Protein 4H6Y (pdb70)

GO terms:
  GO:0005085 guanyl-nucleotide exchange factor activity (F, TAS)
  GO:0005856 cytoskeleton (C, TAS)
  GO:0005829 cytosol (C, TAS)
  GO:0005515 protein binding (F, IPI)

Radius of gyration: 30.15 Å; Cα contacts (8 Å, |Δi|>4): 1256; chains: 2; bounding box: 88×66×72 Å

Organism: Homo sapiens (NCBI:txid9606)

B-factor: mean 176.07, std 29.92, range [47.52, 290.32]

Secondary structure (DSSP, 8-state):
--SHHHHHHHHHHHHHHHHHHHHIIIIIHHHHHHHTTT-S-HHHHHHHSTTTHHHHHHHHHHHHHHHHHHHHH--HHHHHHHHHGGGSHHHHTTHHHHHHHHHHTTTT-HHHHHHHHHHHTSSS--S-GGGGGTHHHHHHHHHHHHHHHHHHH----HHHHHHHHHHHHHHTTTHHHHHHHHHHHHTGGGTEES-----TT--EEEEEEEEEE-SSSEEEEEEEEESSEEEEE----SEEEEEEEE-SS-EEEEE----EEEEE-SS-EEEEE-SSSTTHHHHHHHHHHHHHS---HHHHHHHHT-EEEHHHHHHHHHT---EEEEEE---EEEEEEE-SSEEEEESSTT--S-SEEEE-SS-EEE--EEEEEETTEEEEEEESSSHHHHHHHHHHTTTTT-/--SHHHHHHHHHHHHHHHHHHHIIIIIIIHHHHHTT--S-TTTTTTSSTTTHHHHHHHHHHHHHHHHHHHTT--HHHHHHHHGGGGGGHHHHHSHHHHHHHHHHHHTT-HHHHHHHHHHHTSTT-SS-TTHHHHHHHHHHHHHHHHHHHHTTS-----HHHHHHHHHHHHHHHHHTHHHHHHHHHHHHHHHHHHSB-S-----TT--EEE--EEEEEETTEEEEEEEEEESSEEEEE---SB-EEEEEE-SS---EEE----EEEEE-SS-EEEEE-SSHHHHHHHHHHHHHHHTT-----HHHHHHTTT---BHHHHHHTTTT-EEEEEEEE-----EEEEETTEEEEESSTT-SSEEEEEE-TT---B----SEEEEEETTEEEEEEESSSSHHHHHHHHHHHH--

Nearest PDB structures (foldseek):
  4h6y-assembly1_A  TM=1.002E+00  e=1.682E-68  Homo sapiens
  4h6y-assembly2_B  TM=9.932E-01  e=5.882E-60  Homo sapiens
  4gzu-assembly1_A  TM=9.747E-01  e=4.153E-42  Mus musculus
  4gzu-assembly2_B  TM=9.518E-01  e=1.853E-40  Mus musculus
  4gyv-assembly1_A  TM=9.606E-01  e=1.138E-12  Mus musculus

InterPro domains:
  IPR000219 Dbl homology domain [PF00621] (544-727)
  IPR000219 Dbl homology domain [PS50010] (540-730)
  IPR000219 Dbl homology domain [SM00325] (544-729)
  IPR000219 Dbl homology domain [cd00160] (542-728)
  IPR000299 FERM domain [PS50057] (40-320)
  IPR000798 Ezrin/radixin/moesin-like [PR00661] (53-72)
  IPR000798 Ezrin/radixin/moesin-like [PR00661] (104-123)
  IPR000798 Ezrin/radixin/moesin-like [PR00661] (147-168)
  IPR000798 Ezrin/radixin/moesin-like [PR00661] (233-253)
  IPR001849 Pleckstrin homology domain [PF00169] (762-855)
  IPR001849 Pleckstrin homology domain [PF00169] (935-1028)
  IPR001849 Pleckstrin homology domain [PS50003] (759-856)
  IPR001849 Pleckstrin homology domain [PS50003] (932-1029)
  IPR001849 Pleckstrin homology domain [SM00233] (760-858)
  IPR001849 Pleckstrin homology domain [SM00233] (933-1031)
  IPR011993 PH-like domain superfamily [G3DSA:2.30.29.30] (225-320)
  IPR011993 PH-like domain superfamily [G3DSA:2.30.29.30] (741-930)
  IPR011993 PH-like domain superfamily [G3DSA:2.30.29.30] (931-1034)
  IPR014352 FERM/acyl-CoA-binding protein superfamily [G3DSA:1.20.80.10] (119-222)
  IPR014847 FERM adjacent [PF08736] (330-369)

Solvent-accessible surface area: 36643 Å² total; per-residue (Å²): 65,97,68,60,54,31,55,10,28,39,9,2,20,34,8,0,17,12,9,9,17,1,0,53,0,0,21,50,111,0,54,66,42,13,82,90,82,122,18,14,72,142,87,19,17,68,33,0,20,65,20,1,79,46,3,37,61,46,6,56,84,4,31,66,59,13,46,109,101,24,75,138,147,130,65,72,15,14,58,61,10,0,52,30,11,124,90,15,27,68,49,9,70,16,0,16,105,1,0,32,30,1,28,109,15,38,90,85,42,73,144,3,91,82,2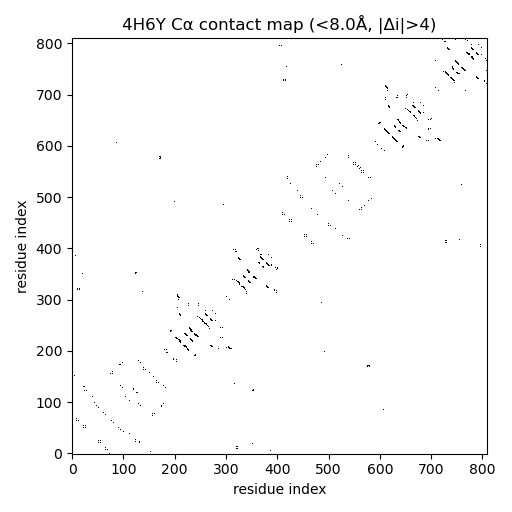5,6,141,77,6,48,138,94,52,12,9,33,16,46,4,11,39,0,0,12,28,1,2,22,15,9,62,8,3,28,31,1,1,105,45,27,60,83,67,72,153,133,51,21,59,39,0,23,63,43,0,82,86,19,17,42,41,5,44,0,7,24,44,65,1,34,36,40,8,20,14,44,45,16,57,69,23,20,94,65,53,132,33,66,81,130,69,33,109,7,44,15,4,0,0,6,27,22,60,29,89,98,36,100,64,39,28,0,2,0,0,7,29,50,22,3,19,12,0,48,92,155,105,31,17,47,29,108,22,52,9,77,1,63,53,14,96,19,61,74,21,159,138,85,68,9,3,36,3,45,21,97,92,115,75,24,45,1,4,16,57,56,63,75,24,42,107,31,2,32,122,26,3,84,135,7,25,80,73,36,111,72,32,8,83,30,0,72,79,64,47,34,12,10,1,30,104,62,60,56,77,8,34,44,21,24,4,10,5,79,2,61,56,26,122,145,165,42,75,27,8,1,5,2,2,44,14,20,2,13,7,4,72,55,102,88,39,60,100,26,72,53,59,12,46,0,16,43,4,39,34,73,145,150,59,1,61,0,74,46,85,83,94,40,38,68,2,20,10,84,13,53,25,35,27,95,2,2,41,66,0,1,40,39,18,15,77,116,165,67,54,57,70,25,8,21,55,10,7,30,32,14,0,39,11,14,12,15,23,1,55,0,10,27,52,92,39,30,64,41,39,89,85,97,121,43,28,83,159,78,34,31,60,32,28,32,68,31,5,51,50,3,46,73,44,10,56,69,8,24,59,63,16,106,110,95,38,75,86,71,129,53,6,48,13,23,65,55,24,9,38,28,19,76,89,17,43,73,43,17,65,27,3,43,128,7,3,35,37,21,19,112,24,37,90,79,46,85,73,11,33,94,28,9,148,55,8,54,144,72,46,6,15,34,16,45,3,17,37,8,4,9,18,4,1,50,22,13,44,14,20,67,43,8,2,88,56,22,35,86,101,23,89,136,119,59,70,77,54,4,41,44,0,28,68,86,1,58,80,40,10,30,50,8,48,0,7,14,60,54,2,22,40,51,5,18,8,39,36,18,34,79,27,14,56,57,46,134,34,65,74,134,62,34,37,9,45,14,6,0,1,6,25,9,82,30,93,102,27,108,62,67,32,0,1,1,6,2,29,49,11,2,4,31,2,73,149,115,42,23,58,26,115,24,88,7,79,7,43,51,11,94,21,64,79,32,120,139,112,87,13,2,35,1,43,17,89,96,118,79,33,64,0,6,16,65,46,42,94,22,31,109,28,2,51,103,28,2,77,126,9,20,92,85,29,86,94,158,54,24,8,98,25,0,75,76,68,53,34,8,15,7,46,75,60,64,65,50,13,39,48,24,32,5,6,7,81,3,67,50,36,171,134,47,85,25,10,0,4,1,37,60,13,14,3,19,6,0,66,60,62,100,43,68,104,24,73,54,54,10,39,0,14,41,6,46,40,66,103,125,126,80,85,35,2,54,0,25,50,100,87,99,50,43,71,2,9,13,82,33,65,57,28,28,107,8,3,31,102,0,1,48,50,11,14,124

Foldseek 3Di:
DDDDLLVLLQQLLQVLLVLLLLLCVPLPVVVVLCVVVVLDDPVLVVQQNVLRVVLNVLSVVLSVVSVVVSVVVCQPSLLVVLVVCVVNVVSVVSLLVNLVVLVVCLVPVVVSVVSLVVSCPDQLNPDRPSVSSLSVLLSLLLQLVSLVVVVVPDPPSSVVNNVSSCVSNVVVVVSNVVVLQVVVQVVVVVQEADDPGDDVPKGFWKKFWWQWQDPVGTRIWIWTDILFKIWIFDPPRHTYTDDIAGPVDWDKDCDDCALWIKIGGPPDITTIHAPDNVSRVVVVCSRVVSNVVVCVVRVVRSVVGHMATPVLQVLLSSLWTWAWKAKDDCGDTFTWGRHRQKIFTDRYSPDSGTPDIGRQEQWDWAPCKIWTDDDPDIMIINDDDDVRSVSVCVSNVSSHVD/DDPVLVLLQQVLQVLLVLLLLLCVPQPVVVVVCVVPVQDDVVLVVQQNVLRVVVNVLSVVLSVVSVVVSVVVCPLVSLLVCLVVCPVSLVSLQSLLVNLVVLVVVCVPRVVVVVVQVVSCPDQLNVDRPLVSSLSVLLVLVLSLVSLVVVCVVDDVVSNVSSVVSNVSSVVSNVVCVVVNVSSLQSSCVVVVVVQEDADPDDDPPKGFWKKFWWFWADPVGTHIWIWTDMLFKIWIFRPPHTYTDDIAGPVDWDKDADPVQQKIKIGGPVDITIIHAPDPVQSVVVCVSRVVSNVVDHPPLVNVVRSVPGHMATSVLQVLLSNLWGWAWKAKDCGHTWTWGAHPQKIWTDPDSPGSGTPDMGRQAQWDWADDVPQKIWTDDDPDIMIIGDDDPPVSVSVCVSNVSSRD

Sequence (810 aa):
HMDKAYFIAKEVSTTERTYLKDLEVITSWFQSTVSKEDAMPEALKSLIFPNFEPLHKFHTNFLKEIEQRLALWEGDVMLKNIQGMKHLAAHLWKHSEALEALENGIKSSRRLENFCRDFELQKVCYLPLNTFLLRPLHRLMHYKQVLERLCKHHPRDCRAALAEITEMVAQLHGTMIKMENFQKLHELKKDLIGIDLVVPGREFIRLGSLSKLSGKGLQQRMFFLFNDVLLYTSRSNQFKVHGQLPLYGMTIEESEDPHCLTLRGQRQSIIVAASSRSEMEKWVEDIQMAIDLAETMVHVCWHRNTSVSMVDFSIAVENQLSGNLLRKFKWQKLWVVFTNFCLFFYKSHQDNHPLASLPLLGYSLTIYVFKLHFKSHVYYFRAESEYTFERWMEVIRSATSSMDKAYFIAKEVSTTERTYLKDLEVITSWFQSTVSKEDAMPEALKSLIFPNFEPLHKFHTNFLKEIEQRLALWEIGDVMLKNIQGMKHLAAHLWKHSEALEALENGIKSSRRLENFCRDFELQKVCYLPLNTFLLRPLHRLMHYKQVLERLCKHHPPADFRDCRAALAEITEMVAQLHGTMIKMENFQKLHELKKDLIGIDLVVPGREFIRLGSLSKLSGKGLQQRMFFLFNDVLLYTSSNQFKVHGQLPLYGMTIEESEDPHCLTLRGQRQSIIVAASSRSEMEKWVEDIQMAIDLAEKSTMVHVCWHRNTSVSMVDFSIAVENQLSGNLLRKFWQKLWVVFTNFCLFFYKSHQDNHPLASLPLLGYSLTIPKDYVFKLHFKSHVYYFRAESEYTFERWMEVIRSATS

Structure (mmCIF, N/CA/C/O backbone):
data_4H6Y
#
_entry.id   4H6Y
#
_cell.length_a   142.237
_cell.length_b   142.237
_cell.length_c   105.180
_cell.angle_alpha   90.00
_cell.angle_beta   90.00
_cell.angle_gamma   120.00
#
_symmetry.space_group_name_H-M   'P 32'
#
loop_
_atom_site.group_PDB
_atom_site.id
_atom_site.type_symbol
_atom_site.label_atom_id
_atom_site.label_alt_id
_atom_site.label_comp_id
_atom_site.label_asym_id
_atom_site.label_entity_id
_atom_site.label_seq_id
_atom_site.pdbx_PDB_ins_code
_atom_site.Cartn_x
_atom_site.Cartn_y
_atom_site.Cartn_z
_atom_site.occupancy
_atom_site.B_iso_or_equiv
_atom_site.auth_seq_id
_atom_site.auth_comp_id
_atom_site.auth_asym_id
_atom_site.auth_atom_id
_atom_site.pdbx_PDB_model_num
ATOM 1 N N . HIS A 1 3 ? -31.190 37.695 65.078 1.00 158.54 537 HIS A N 1
ATOM 2 C CA . HIS A 1 3 ? -30.371 38.371 64.079 1.00 166.02 537 HIS A CA 1
ATOM 3 C C . HIS A 1 3 ? -31.010 39.683 63.635 1.00 191.03 537 HIS A C 1
ATOM 4 O O . HIS A 1 3 ? -32.133 40.000 64.026 1.00 196.84 537 HIS A O 1
ATOM 6 N N . MET A 1 4 ? -30.286 40.442 62.816 1.00 204.78 538 MET A N 1
ATOM 7 C CA . MET A 1 4 ? -30.774 41.733 62.344 1.00 215.00 538 MET A CA 1
ATOM 8 C C . MET A 1 4 ? -30.204 42.104 60.979 1.00 221.64 538 MET A C 1
ATOM 9 O O . MET A 1 4 ? -29.596 43.162 60.817 1.00 220.63 538 MET A O 1
ATOM 11 N N . ASP A 1 5 ? -30.408 41.228 60.001 1.00 231.90 539 ASP A N 1
ATOM 12 C CA . ASP A 1 5 ? -29.983 41.492 58.629 1.00 243.51 539 ASP A CA 1
ATOM 13 C C . ASP A 1 5 ? -30.793 40.665 57.630 1.00 249.02 539 ASP A C 1
ATOM 14 O O . ASP A 1 5 ? -31.496 39.729 58.010 1.00 245.29 539 ASP A O 1
ATOM 19 N N . LYS A 1 6 ? -30.683 41.016 56.352 1.00 257.66 540 LYS A N 1
ATOM 20 C CA . LYS A 1 6 ? -31.523 40.429 55.307 1.00 255.41 540 LYS A CA 1
ATOM 21 C C . LYS A 1 6 ? -31.197 38.970 54.979 1.00 247.74 540 LYS A C 1
ATOM 22 O O . LYS A 1 6 ? -32.005 38.272 54.368 1.00 243.51 540 LYS A O 1
ATOM 24 N N . ALA A 1 7 ? -30.016 38.513 55.381 1.00 235.13 541 ALA A N 1
ATOM 25 C CA . ALA A 1 7 ? -29.610 37.137 55.112 1.00 218.02 541 ALA A CA 1
ATOM 26 C C . ALA A 1 7 ? -30.399 36.146 55.963 1.00 205.77 541 ALA A C 1
ATOM 27 O O . ALA A 1 7 ? -30.941 35.169 55.448 1.00 196.06 541 ALA A O 1
ATOM 29 N N . TYR A 1 8 ? -30.458 36.408 57.266 1.00 208.59 542 TYR A N 1
ATOM 30 C CA . TYR A 1 8 ? -31.175 35.550 58.208 1.00 213.28 542 TYR A CA 1
ATOM 31 C C . TYR A 1 8 ? -32.666 35.495 57.913 1.00 201.69 542 TYR A C 1
ATOM 32 O O . TYR A 1 8 ? -33.299 34.451 58.066 1.00 201.68 542 TYR A O 1
ATOM 41 N N . PHE A 1 9 ? -33.221 36.629 57.500 1.00 193.74 543 PHE A N 1
ATOM 42 C CA . PHE A 1 9 ? -34.644 36.729 57.197 1.00 186.35 543 PHE A CA 1
ATOM 43 C C . PHE A 1 9 ? -35.071 35.770 56.088 1.00 177.55 543 PHE A C 1
ATOM 44 O O . PHE A 1 9 ? -36.223 35.345 56.040 1.00 175.84 543 PHE A O 1
ATOM 52 N N . ILE A 1 10 ? -34.138 35.441 55.199 1.00 170.40 544 ILE A N 1
ATOM 53 C CA . ILE A 1 10 ? -34.398 34.498 54.117 1.00 160.35 544 ILE A CA 1
ATOM 54 C C . ILE A 1 10 ? -34.732 33.122 54.672 1.00 164.53 544 ILE A C 1
ATOM 55 O O . ILE A 1 10 ? -35.689 32.479 54.238 1.00 165.73 544 ILE A O 1
ATOM 60 N N . ALA A 1 11 ? -33.934 32.684 55.640 1.00 168.57 545 ALA A N 1
ATOM 61 C CA . ALA A 1 11 ? -34.102 31.375 56.260 1.00 174.56 545 ALA A CA 1
ATOM 62 C C . ALA A 1 11 ? -35.501 31.202 56.839 1.00 178.15 545 ALA A C 1
ATOM 63 O O . ALA A 1 11 ? -36.038 30.095 56.864 1.00 175.25 545 ALA A O 1
ATOM 65 N N . LYS A 1 12 ? -36.083 32.302 57.304 1.00 189.38 546 LYS A N 1
ATOM 66 C CA . LYS A 1 12 ? -37.449 32.288 57.808 1.00 196.37 546 LYS A CA 1
ATOM 67 C C . LYS A 1 12 ? -38.420 31.934 56.688 1.00 200.44 546 LYS A C 1
ATOM 68 O O . LYS A 1 12 ? -39.273 31.064 56.851 1.00 207.45 546 LYS A O 1
ATOM 70 N N . GLU A 1 13 ? -38.279 32.610 55.550 1.00 193.03 547 GLU A N 1
ATOM 71 C CA . GLU A 1 13 ? -39.126 32.353 54.388 1.00 180.77 547 GLU A CA 1
ATOM 72 C C . GLU A 1 13 ? -39.020 30.901 53.940 1.00 171.82 547 GLU A C 1
ATOM 73 O O . GLU A 1 13 ? -40.020 30.270 53.600 1.00 175.07 547 GLU A O 1
ATOM 79 N N . VAL A 1 14 ? -37.800 30.377 53.948 1.00 160.44 548 VAL A N 1
ATOM 80 C CA . VAL A 1 14 ? -37.563 29.002 53.538 1.00 154.88 548 VAL A CA 1
ATOM 81 C C . VAL A 1 14 ? -38.299 28.044 54.458 1.00 158.80 548 VAL A C 1
ATOM 82 O O . VAL A 1 14 ? -39.081 27.211 54.006 1.00 159.33 548 VAL A O 1
ATOM 86 N N . SER A 1 15 ? -38.045 28.177 55.754 1.00 165.11 549 SER A N 1
ATOM 87 C CA . SER A 1 15 ? -38.655 27.307 56.748 1.00 174.73 549 SER A CA 1
ATOM 88 C C . SER A 1 15 ? -40.177 27.424 56.745 1.00 178.77 549 SER A C 1
ATOM 89 O O . SER A 1 15 ? -40.877 26.415 56.794 1.00 184.91 549 SER A O 1
ATOM 92 N N . THR A 1 16 ? -40.685 28.652 56.676 1.00 176.32 550 THR A N 1
ATOM 93 C CA . THR A 1 16 ? -42.129 28.880 56.733 1.00 176.45 550 THR A CA 1
ATOM 94 C C . THR A 1 16 ? -42.861 28.332 55.511 1.00 164.98 550 THR A C 1
ATOM 95 O O . THR A 1 16 ? -44.015 27.913 55.610 1.00 169.16 550 THR A O 1
ATOM 99 N N . THR A 1 17 ? -42.192 28.333 54.363 1.00 152.13 551 THR A N 1
ATOM 100 C CA . THR A 1 17 ? -42.788 27.797 53.144 1.00 148.22 551 THR A CA 1
ATOM 101 C C . THR A 1 17 ? -42.538 26.298 53.034 1.00 146.79 551 THR A C 1
ATOM 102 O O . THR A 1 17 ? -43.251 25.588 52.323 1.00 147.03 551 THR A O 1
ATOM 106 N N . GLU A 1 18 ? -41.517 25.825 53.740 1.00 141.20 552 GLU A N 1
ATOM 107 C CA . GLU A 1 18 ? -41.240 24.399 53.810 1.00 134.55 552 GLU A CA 1
ATOM 108 C C . GLU A 1 18 ? -42.237 23.747 54.750 1.00 129.14 552 GLU A C 1
ATOM 109 O O . GLU A 1 18 ? -42.604 22.587 54.580 1.00 117.76 552 GLU A O 1
ATOM 115 N N . ARG A 1 19 ? -42.677 24.513 55.744 1.00 138.03 553 ARG A N 1
ATOM 116 C CA . ARG A 1 19 ? -43.627 24.025 56.735 1.00 145.89 553 ARG A CA 1
ATOM 117 C C . ARG A 1 19 ? -44.993 23.764 56.110 1.00 155.13 553 ARG A C 1
ATOM 118 O O . ARG A 1 19 ? -45.741 22.906 56.577 1.00 169.08 553 ARG A O 1
ATOM 120 N N . THR A 1 20 ? -45.316 24.509 55.056 1.00 148.79 554 THR A N 1
ATOM 121 C CA . THR A 1 20 ? -46.568 24.301 54.334 1.00 145.14 554 THR A CA 1
ATOM 122 C C . THR A 1 20 ? -46.390 23.300 53.197 1.00 150.27 554 THR A C 1
ATOM 123 O O . THR A 1 20 ? -47.348 22.650 52.773 1.00 152.69 554 THR A O 1
ATOM 127 N N . TYR A 1 21 ? -45.161 23.183 52.706 1.00 149.41 555 TYR A N 1
ATOM 128 C CA . TYR A 1 21 ? -44.845 22.193 51.687 1.00 146.34 555 TYR A CA 1
ATOM 129 C C . TYR A 1 21 ? -45.094 20.783 52.214 1.00 150.73 555 TYR A C 1
ATOM 130 O O . TYR A 1 21 ? -45.712 19.963 51.536 1.00 149.43 555 TYR A O 1
ATOM 139 N N . LEU A 1 22 ? -44.616 20.511 53.425 1.00 155.13 556 LEU A N 1
ATOM 140 C CA . LEU A 1 22 ? -44.862 19.228 54.073 1.00 156.39 556 LEU A CA 1
ATOM 141 C C . LEU A 1 22 ? -46.346 19.045 54.316 1.00 163.52 556 LEU A C 1
ATOM 142 O O . LEU A 1 22 ? -46.874 17.944 54.182 1.00 167.21 556 LEU A O 1
ATOM 147 N N . LYS A 1 23 ? -47.013 20.136 54.680 1.00 170.20 557 LYS A N 1
ATOM 148 C CA . LYS A 1 23 ? -48.440 20.103 54.968 1.00 182.78 557 LYS A CA 1
ATOM 149 C C . LYS A 1 23 ? -49.223 19.733 53.713 1.00 188.45 557 LYS A C 1
ATOM 150 O O . LYS A 1 23 ? -50.317 19.181 53.801 1.00 193.85 557 LYS A O 1
ATOM 156 N N . ASP A 1 24 ? -48.653 20.034 52.549 1.00 188.53 558 ASP A N 1
ATOM 157 C CA . ASP A 1 24 ? -49.257 19.648 51.276 1.00 195.23 558 ASP A CA 1
ATOM 158 C C . ASP A 1 24 ? -49.009 18.176 50.956 1.00 194.68 558 ASP A C 1
ATOM 159 O O . ASP A 1 24 ? -49.836 17.519 50.326 1.00 196.62 558 ASP A O 1
ATOM 164 N N . LEU A 1 25 ? -47.863 17.663 51.386 1.00 189.98 559 LEU A N 1
ATOM 165 C CA . LEU A 1 25 ? -47.570 16.247 51.218 1.00 185.08 559 LEU A CA 1
ATOM 166 C C . LEU A 1 25 ? -48.438 15.430 52.164 1.00 182.85 559 LEU A C 1
ATOM 167 O O . LEU A 1 25 ? -48.813 14.301 51.860 1.00 183.20 559 LEU A O 1
ATOM 172 N N . GLU A 1 26 ? -48.765 16.020 53.309 1.00 184.08 560 GLU A N 1
ATOM 173 C CA . GLU A 1 26 ? -49.628 15.376 54.294 1.00 188.73 560 GLU A CA 1
ATOM 174 C C . GLU A 1 26 ? -51.083 15.339 53.817 1.00 186.22 560 GLU A C 1
ATOM 175 O O . GLU A 1 26 ? -51.944 14.747 54.468 1.00 188.71 560 GLU A O 1
ATOM 181 N N . VAL A 1 27 ? -51.347 15.973 52.675 1.00 179.49 561 VAL A N 1
ATOM 182 C CA . VAL A 1 27 ? -52.648 15.871 52.022 1.00 175.65 561 VAL A CA 1
ATOM 183 C C . VAL A 1 27 ? -52.643 14.636 51.121 1.00 170.84 561 VAL A C 1
ATOM 184 O O . VAL A 1 27 ? -53.640 14.319 50.475 1.00 170.48 561 VAL A O 1
ATOM 188 N N . ILE A 1 28 ? -51.508 13.939 51.088 1.00 168.29 562 ILE A N 1
ATOM 189 C CA . ILE A 1 28 ? -51.372 12.717 50.292 1.00 162.76 562 ILE A CA 1
ATOM 190 C C . ILE A 1 28 ? -50.795 11.531 51.079 1.00 167.87 562 ILE A C 1
ATOM 191 O O . ILE A 1 28 ? -51.418 10.471 51.154 1.00 163.92 562 ILE A O 1
ATOM 196 N N . THR A 1 29 ? -49.612 11.706 51.666 1.00 174.26 563 THR A N 1
ATOM 197 C CA . THR A 1 29 ? -48.976 10.631 52.429 1.00 181.75 563 THR A CA 1
ATOM 198 C C . THR A 1 29 ? -49.694 10.391 53.752 1.00 191.94 563 THR A C 1
ATOM 199 O O . THR A 1 29 ? -49.455 9.388 54.425 1.00 201.86 563 THR A O 1
ATOM 203 N N . SER A 1 30 ? -50.568 11.323 54.121 1.00 189.47 564 SER A N 1
ATOM 204 C CA . SER A 1 30 ? -51.341 11.210 55.352 1.00 188.77 564 SER A CA 1
ATOM 205 C C . SER A 1 30 ? -52.843 11.217 55.076 1.00 187.39 564 SER A C 1
ATOM 206 O O . SER A 1 30 ? -53.501 10.183 55.182 1.00 192.90 564 SER A O 1
ATOM 209 N N . TRP A 1 31 ? -53.378 12.379 54.715 1.00 178.06 565 TRP A N 1
ATOM 210 C CA . TRP A 1 31 ? -54.823 12.536 54.567 1.00 177.65 565 TRP A CA 1
ATOM 211 C C . TRP A 1 31 ? -55.434 11.730 53.421 1.00 180.50 565 TRP A C 1
ATOM 212 O O . TRP A 1 31 ? -56.430 11.039 53.618 1.00 188.79 565 TRP A O 1
ATOM 223 N N . PHE A 1 32 ? -54.849 11.812 52.231 1.00 174.91 566 PHE A N 1
ATOM 224 C CA . PHE A 1 32 ? -55.373 11.052 51.099 1.00 175.56 566 PHE A CA 1
ATOM 225 C C . PHE A 1 32 ? -55.021 9.577 51.241 1.00 176.13 566 PHE A C 1
ATOM 226 O O . PHE A 1 32 ? -55.665 8.718 50.644 1.00 177.55 566 PHE A O 1
ATOM 234 N N . GLN A 1 33 ? -53.996 9.294 52.038 1.00 178.50 567 GLN A N 1
ATOM 235 C CA . GLN A 1 33 ? -53.570 7.921 52.290 1.00 187.38 567 GLN A CA 1
ATOM 236 C C . GLN A 1 33 ? -54.642 7.127 53.031 1.00 189.14 567 GLN A C 1
ATOM 237 O O . GLN A 1 33 ? -55.003 6.019 52.628 1.00 183.17 567 GLN A O 1
ATOM 243 N N . SER A 1 34 ? -55.147 7.704 54.117 1.00 195.86 568 SER A N 1
ATOM 244 C CA . SER A 1 34 ? -56.144 7.037 54.947 1.00 207.71 568 SER A CA 1
ATOM 245 C C . SER A 1 34 ? -57.488 6.888 54.235 1.00 217.21 568 SER A C 1
ATOM 246 O O . SER A 1 34 ? -58.202 5.909 54.452 1.00 227.60 568 SER A O 1
ATOM 249 N N . THR A 1 35 ? -57.825 7.852 53.381 1.00 212.06 569 THR A N 1
ATOM 250 C CA . THR A 1 35 ? -59.083 7.801 52.636 1.00 205.07 569 THR A CA 1
ATOM 251 C C . THR A 1 35 ? -58.988 6.787 51.501 1.00 195.47 569 THR A C 1
ATOM 252 O O . THR A 1 35 ? -59.973 6.505 50.820 1.00 193.17 569 THR A O 1
ATOM 256 N N . VAL A 1 36 ? -57.790 6.246 51.304 1.00 190.72 570 VAL A N 1
ATOM 257 C CA . VAL A 1 36 ? -57.563 5.208 50.310 1.00 192.56 570 VAL A CA 1
ATOM 258 C C . VAL A 1 36 ? -57.569 3.838 50.975 1.00 196.72 570 VAL A C 1
ATOM 259 O O . VAL A 1 36 ? -58.190 2.895 50.480 1.00 199.01 570 VAL A O 1
ATOM 263 N N . SER A 1 37 ? -56.884 3.740 52.109 1.00 198.81 571 SER A N 1
ATOM 264 C CA . SER A 1 37 ? -56.808 2.485 52.845 1.00 210.75 571 SER A CA 1
ATOM 265 C C . SER A 1 37 ? -58.157 2.107 53.447 1.00 224.15 571 SER A C 1
ATOM 266 O O . SER A 1 37 ? -58.447 0.928 53.641 1.00 234.80 571 SER A O 1
ATOM 269 N N . LYS A 1 38 ? -58.981 3.108 53.738 1.00 224.20 572 LYS A N 1
ATOM 270 C CA . LYS A 1 38 ? -60.305 2.859 54.294 1.00 230.22 572 LYS A CA 1
ATOM 271 C C . LYS A 1 38 ? -61.247 2.274 53.243 1.00 238.00 572 LYS A C 1
ATOM 272 O O . LYS A 1 38 ? -62.158 1.512 53.569 1.00 248.90 572 LYS A O 1
ATOM 274 N N . GLU A 1 39 ? -61.015 2.626 51.981 1.00 233.21 573 GLU A N 1
ATOM 275 C CA . GLU A 1 39 ? -61.858 2.159 50.884 1.00 234.85 573 GLU A CA 1
ATOM 276 C C . GLU A 1 39 ? -61.312 0.903 50.219 1.00 244.93 573 GLU A C 1
ATOM 277 O O . GLU A 1 39 ? -62.081 0.048 49.780 1.00 251.88 573 GLU A O 1
ATOM 283 N N . ASP A 1 40 ? -59.984 0.814 50.132 1.00 246.65 574 ASP A N 1
ATOM 284 C CA . ASP A 1 40 ? -59.310 -0.262 49.404 1.00 249.35 574 ASP A CA 1
ATOM 285 C C . ASP A 1 40 ? -59.814 -0.297 47.960 1.00 248.14 574 ASP A C 1
ATOM 286 O O . ASP A 1 40 ? -59.819 -1.342 47.310 1.00 250.52 574 ASP A O 1
ATOM 291 N N . ALA A 1 41 ? -60.232 0.865 47.467 1.00 245.05 575 ALA A N 1
ATOM 292 C CA . ALA A 1 41 ? -60.877 0.968 46.164 1.00 244.68 575 ALA A CA 1
ATOM 293 C C . ALA A 1 41 ? -59.887 1.306 45.057 1.00 241.33 575 ALA A C 1
ATOM 294 O O . ALA A 1 41 ? -60.211 1.202 43.874 1.00 238.14 575 ALA A O 1
ATOM 296 N N . MET A 1 42 ? -58.683 1.716 45.440 1.00 241.27 576 MET A N 1
ATOM 297 C CA . MET A 1 42 ? -57.652 2.027 44.458 1.00 234.73 576 MET A CA 1
ATOM 298 C C . MET A 1 42 ? -56.850 0.775 44.131 1.00 234.21 576 MET A C 1
ATOM 299 O O . MET A 1 42 ? -56.343 0.110 45.036 1.00 240.23 576 MET A O 1
ATOM 304 N N . PRO A 1 43 ? -56.746 0.446 42.833 1.00 224.08 577 PRO A N 1
ATOM 305 C CA . PRO A 1 43 ? -56.017 -0.732 42.355 1.00 222.01 577 PRO A CA 1
ATOM 306 C C . PRO A 1 43 ? -54.596 -0.765 42.898 1.00 223.29 577 PRO A C 1
ATOM 307 O O . PRO A 1 43 ? -53.962 0.281 43.027 1.00 219.34 577 PRO A O 1
ATOM 311 N N . GLU A 1 44 ? -54.108 -1.961 43.209 1.00 228.18 578 GLU A N 1
ATOM 312 C CA . GLU A 1 44 ? -52.775 -2.126 43.775 1.00 228.03 578 GLU A CA 1
ATOM 313 C C . GLU A 1 44 ? -51.695 -1.769 42.756 1.00 217.40 578 GLU A C 1
ATOM 314 O O . GLU A 1 44 ? -50.518 -1.656 43.097 1.00 214.83 578 GLU A O 1
ATOM 320 N N . ALA A 1 45 ? -52.105 -1.595 41.503 1.00 211.59 579 ALA A N 1
ATOM 321 C CA . ALA A 1 45 ? -51.195 -1.182 40.443 1.00 204.80 579 ALA A CA 1
ATOM 322 C C . ALA A 1 45 ? -50.980 0.326 40.486 1.00 198.12 579 ALA A C 1
ATOM 323 O O . ALA A 1 45 ? -49.890 0.815 40.192 1.00 194.19 579 ALA A O 1
ATOM 325 N N . LEU A 1 46 ? -52.028 1.055 40.857 1.00 197.06 580 LEU A N 1
ATOM 326 C CA . LEU A 1 46 ? -51.961 2.509 40.949 1.00 193.65 580 LEU A CA 1
ATOM 327 C C . LEU A 1 46 ? -51.543 2.964 42.343 1.00 189.03 580 LEU A C 1
ATOM 328 O O . LEU A 1 46 ? -50.780 3.918 42.489 1.00 177.43 580 LEU A O 1
ATOM 333 N N . LYS A 1 47 ? -52.049 2.279 43.364 1.00 199.04 581 LYS A N 1
ATOM 334 C CA . LYS A 1 47 ? -51.699 2.597 44.742 1.00 206.54 581 LYS A CA 1
ATOM 335 C C . LYS A 1 47 ? -50.198 2.432 44.953 1.00 215.93 581 LYS A C 1
ATOM 336 O O . LYS A 1 47 ? -49.594 3.130 45.766 1.00 215.84 581 LYS A O 1
ATOM 338 N N . SER A 1 48 ? -49.606 1.505 44.207 1.00 224.84 582 SER A N 1
ATOM 339 C CA . SER A 1 48 ? -48.164 1.297 44.233 1.00 230.41 582 SER A CA 1
ATOM 340 C C . SER A 1 48 ? -47.498 2.067 43.099 1.00 221.82 582 SER A C 1
ATOM 341 O O . SER A 1 48 ? -46.622 1.544 42.407 1.00 219.97 582 SER A O 1
ATOM 344 N N . LEU A 1 49 ? -47.921 3.312 42.914 1.00 217.82 583 LEU A N 1
ATOM 345 C CA . LEU A 1 49 ? -47.397 4.147 41.842 1.00 216.64 583 LEU A CA 1
ATOM 346 C C . LEU A 1 49 ? -47.412 5.615 42.258 1.00 206.74 583 LEU A C 1
ATOM 347 O O . LEU A 1 49 ? -46.529 6.388 41.887 1.00 203.28 583 LEU A O 1
ATOM 352 N N . ILE A 1 50 ? -48.419 5.992 43.035 1.00 199.42 584 ILE A N 1
ATOM 353 C CA . ILE A 1 50 ? -48.530 7.362 43.514 1.00 187.73 584 ILE A CA 1
ATOM 354 C C . ILE A 1 50 ? -47.857 7.529 44.878 1.00 177.42 584 ILE A C 1
ATOM 355 O O . ILE A 1 50 ? -47.111 8.482 45.097 1.00 165.34 584 ILE A O 1
ATOM 360 N N . PHE A 1 51 ? -48.106 6.586 45.782 1.00 181.99 585 PHE A N 1
ATOM 361 C CA . PHE A 1 51 ? -47.569 6.645 47.142 1.00 180.23 585 PHE A CA 1
ATOM 362 C C . PHE A 1 51 ? -46.081 6.279 47.304 1.00 184.66 585 PHE A C 1
ATOM 363 O O . PHE A 1 51 ? -45.382 6.927 48.085 1.00 185.66 585 PHE A O 1
ATOM 371 N N . PRO A 1 52 ? -45.593 5.240 46.593 1.00 188.34 586 PRO A N 1
ATOM 372 C CA . PRO A 1 52 ? -44.158 4.942 46.703 1.00 196.62 586 PRO A CA 1
ATOM 373 C C . PRO A 1 52 ? -43.245 6.095 46.270 1.00 201.70 586 PRO A C 1
ATOM 374 O O . PRO A 1 52 ? -42.106 6.167 46.735 1.00 209.18 586 PRO A O 1
ATOM 378 N N . ASN A 1 53 ? -43.736 6.975 45.398 1.00 193.00 587 ASN A N 1
ATOM 379 C CA . ASN A 1 53 ? -42.944 8.104 44.911 1.00 178.79 587 ASN A CA 1
ATOM 380 C C . ASN A 1 53 ? -43.200 9.390 45.689 1.00 175.68 587 ASN A C 1
ATOM 381 O O . ASN A 1 53 ? -42.777 10.470 45.269 1.00 169.89 587 ASN A O 1
ATOM 386 N N . PHE A 1 54 ? -43.898 9.278 46.814 1.00 177.27 588 PHE A N 1
ATOM 387 C CA . PHE A 1 54 ? -44.315 10.460 47.562 1.00 176.00 588 PHE A CA 1
ATOM 388 C C . PHE A 1 54 ? -43.909 10.439 49.034 1.00 181.68 588 PHE A C 1
ATOM 389 O O . PHE A 1 54 ? -43.450 11.450 49.562 1.00 182.08 588 PHE A O 1
ATOM 397 N N . GLU A 1 55 ? -44.084 9.301 49.697 1.00 188.97 589 GLU A N 1
ATOM 398 C CA . GLU A 1 55 ? -43.743 9.204 51.118 1.00 200.42 589 GLU A CA 1
ATOM 399 C C . GLU A 1 55 ? -42.283 9.559 51.450 1.00 207.50 589 GLU A C 1
ATOM 400 O O . GLU A 1 55 ? -42.041 10.248 52.441 1.00 217.42 589 GLU A O 1
ATOM 406 N N . PRO A 1 56 ? -41.307 9.097 50.638 1.00 201.42 590 PRO A N 1
ATOM 407 C CA . PRO A 1 56 ? -39.927 9.499 50.941 1.00 195.05 590 PRO A CA 1
ATOM 408 C C . PRO A 1 56 ? -39.708 11.011 50.905 1.00 179.93 590 PRO A C 1
ATOM 409 O O . PRO A 1 56 ? -38.866 11.518 51.644 1.00 175.64 590 PRO A O 1
ATOM 413 N N . LEU A 1 57 ? -40.457 11.712 50.060 1.00 174.07 591 LEU A N 1
ATOM 414 C CA . LEU A 1 57 ? -40.371 13.165 49.986 1.00 173.64 591 LEU A CA 1
ATOM 415 C C . LEU A 1 57 ? -40.720 13.799 51.328 1.00 180.52 591 LEU A C 1
ATOM 416 O O . LEU A 1 57 ? -40.092 14.767 51.748 1.00 178.78 591 LEU A O 1
ATOM 421 N N . HIS A 1 58 ? -41.721 13.241 52.001 1.00 191.05 592 HIS A N 1
ATOM 422 C CA . HIS A 1 58 ? -42.132 13.741 53.307 1.00 200.94 592 HIS A CA 1
ATOM 423 C C . HIS A 1 58 ? -41.102 13.417 54.387 1.00 208.79 592 HIS A C 1
ATOM 424 O O . HIS A 1 58 ? -40.673 14.301 55.126 1.00 212.60 592 HIS A O 1
ATOM 431 N N . LYS A 1 59 ? -40.699 12.151 54.466 1.00 211.12 593 LYS A N 1
ATOM 432 C CA . LYS A 1 59 ? -39.769 11.700 55.500 1.00 213.50 593 LYS A CA 1
ATOM 433 C C . LYS A 1 59 ? -38.359 12.258 55.315 1.00 209.00 593 LYS A C 1
ATOM 434 O O . LYS A 1 59 ? -37.497 12.089 56.181 1.00 214.01 593 LYS A O 1
ATOM 436 N N . PHE A 1 60 ? -38.127 12.915 54.181 1.00 199.90 594 PHE A N 1
ATOM 437 C CA . PHE A 1 60 ? -36.851 13.576 53.919 1.00 196.62 594 PHE A CA 1
ATOM 438 C C . PHE A 1 60 ? -36.950 15.071 54.182 1.00 184.88 594 PHE A C 1
ATOM 439 O O . PHE A 1 60 ? -36.103 15.652 54.860 1.00 184.73 594 PHE A O 1
ATOM 447 N N . HIS A 1 61 ? -37.986 15.695 53.630 1.00 174.58 595 HIS A N 1
ATOM 448 C CA . HIS A 1 61 ? -38.186 17.1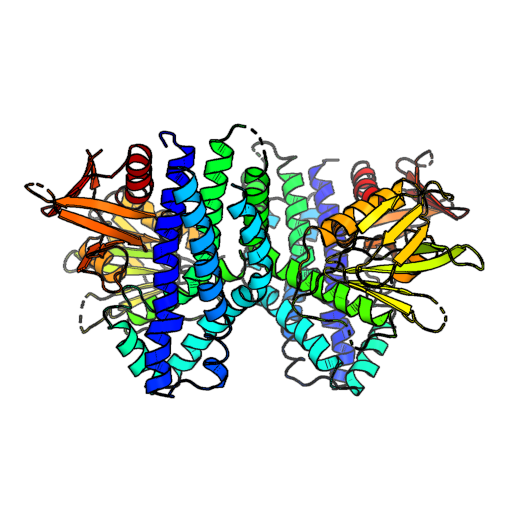29 53.802 1.00 165.43 595 HIS A CA 1
ATOM 449 C C . HIS A 1 61 ? -38.568 17.476 55.241 1.00 162.84 595 HIS A C 1
ATOM 450 O O . HIS A 1 61 ? -38.467 18.629 55.654 1.00 159.95 595 HIS A O 1
ATOM 457 N N . THR A 1 62 ? -39.008 16.476 55.999 1.00 164.92 596 THR A N 1
ATOM 458 C CA . THR A 1 62 ? -39.221 16.658 57.428 1.00 170.90 596 THR A CA 1
ATOM 459 C C . THR A 1 62 ? -37.857 16.636 58.105 1.00 179.89 596 THR A C 1
ATOM 460 O O . THR A 1 62 ? -37.619 17.359 59.072 1.00 188.46 596 THR A O 1
ATOM 464 N N . ASN A 1 63 ? -36.962 15.806 57.574 1.00 179.38 597 ASN A N 1
ATOM 465 C CA . ASN A 1 63 ? -35.588 15.725 58.054 1.00 179.38 597 ASN A CA 1
ATOM 466 C C . ASN A 1 63 ? -34.781 16.923 57.588 1.00 166.61 597 ASN A C 1
ATOM 467 O O . ASN A 1 63 ? -33.804 17.317 58.221 1.00 163.92 597 ASN A O 1
ATOM 472 N N . PHE A 1 64 ? -35.186 17.488 56.459 1.00 162.99 598 PHE A N 1
ATOM 473 C CA . PHE A 1 64 ? -34.610 18.741 56.006 1.00 166.22 598 PHE A CA 1
ATOM 474 C C . PHE A 1 64 ? -35.058 19.832 56.962 1.00 164.34 598 PHE A C 1
ATOM 475 O O . PHE A 1 64 ? -34.254 20.637 57.426 1.00 164.23 598 PHE A O 1
ATOM 483 N N . LEU A 1 65 ? -36.354 19.838 57.259 1.00 163.80 599 LEU A N 1
ATOM 484 C CA . LEU A 1 65 ? -36.950 20.872 58.095 1.00 163.65 599 LEU A CA 1
ATOM 485 C C . LEU A 1 65 ? -36.357 20.872 59.502 1.00 171.57 599 LEU A C 1
ATOM 486 O O . LEU A 1 65 ? -36.192 21.927 60.113 1.00 166.34 599 LEU A O 1
ATOM 491 N N . LYS A 1 66 ? -36.027 19.688 60.005 1.00 187.01 600 LYS A N 1
ATOM 492 C CA . LYS A 1 66 ? -35.392 19.568 61.311 1.00 201.95 600 LYS A CA 1
ATOM 493 C C . LYS A 1 66 ? -33.942 20.039 61.259 1.00 208.55 600 LYS A C 1
ATOM 494 O O . LYS A 1 66 ? -33.354 20.368 62.288 1.00 215.40 600 LYS A O 1
ATOM 496 N N . GLU A 1 67 ? -33.367 20.068 60.060 1.00 205.62 601 GLU A N 1
ATOM 497 C CA . GLU A 1 67 ? -31.992 20.528 59.893 1.00 207.25 601 GLU A CA 1
ATOM 498 C C . GLU A 1 67 ? -31.928 22.044 59.805 1.00 198.81 601 GLU A C 1
ATOM 499 O O . GLU A 1 67 ? -31.081 22.678 60.432 1.00 199.20 601 GLU A O 1
ATOM 505 N N . ILE A 1 68 ? -32.831 22.622 59.023 1.00 193.58 602 ILE A N 1
ATOM 506 C CA . ILE A 1 68 ? -32.857 24.066 58.841 1.00 189.19 602 ILE A CA 1
ATOM 507 C C . ILE A 1 68 ? -33.326 24.784 60.107 1.00 196.54 602 ILE A C 1
ATOM 508 O O . ILE A 1 68 ? -32.655 25.701 60.586 1.00 200.59 602 ILE A O 1
ATOM 513 N N . GLU A 1 69 ? -34.455 24.353 60.664 1.00 196.08 603 GLU A N 1
ATOM 514 C CA . GLU A 1 69 ? -35.003 24.977 61.866 1.00 196.56 603 GLU A CA 1
ATOM 515 C C . GLU A 1 69 ? -34.044 24.864 63.050 1.00 210.38 603 GLU A C 1
ATOM 516 O O . GLU A 1 69 ? -34.093 25.674 63.976 1.00 217.06 603 GLU A O 1
ATOM 518 N N . GLN A 1 70 ? -33.172 23.859 63.007 1.00 212.57 604 GLN A N 1
ATOM 519 C CA . GLN A 1 70 ? -32.119 23.702 64.005 1.00 211.40 604 GLN A CA 1
ATOM 520 C C . GLN A 1 70 ? -31.094 24.816 63.857 1.00 207.41 604 GLN A C 1
ATOM 521 O O . GLN A 1 70 ? -30.639 25.398 64.843 1.00 211.17 604 GLN A O 1
ATOM 527 N N . ARG A 1 71 ? -30.734 25.103 62.611 1.00 199.01 605 ARG A N 1
ATOM 528 C CA . ARG A 1 71 ? -29.757 26.137 62.304 1.00 195.10 605 ARG A CA 1
ATOM 529 C C . ARG A 1 71 ? -30.317 27.518 62.624 1.00 194.03 605 ARG A C 1
ATOM 530 O O . ARG A 1 71 ? -29.568 28.449 62.922 1.00 192.07 605 ARG A O 1
ATOM 538 N N . LEU A 1 72 ? -31.640 27.642 62.556 1.00 196.88 606 LEU A N 1
ATOM 539 C CA . LEU A 1 72 ? -32.322 28.876 62.931 1.00 199.05 606 LEU A CA 1
ATOM 540 C C . LEU A 1 72 ? -32.157 29.142 64.423 1.00 206.56 606 LEU A C 1
ATOM 541 O O . LEU A 1 72 ? -31.837 30.257 64.836 1.00 201.50 606 LEU A O 1
ATOM 546 N N . ALA A 1 73 ? -32.376 28.105 65.226 1.00 216.62 607 ALA A N 1
ATOM 547 C CA . ALA A 1 73 ? -32.282 28.217 66.676 1.00 227.08 607 ALA A CA 1
ATOM 548 C C . ALA A 1 73 ? -30.854 28.500 67.137 1.00 240.30 607 ALA A C 1
ATOM 549 O O . ALA A 1 73 ? -30.643 29.079 68.203 1.00 248.89 607 ALA A O 1
ATOM 551 N N . LEU A 1 74 ? -29.877 28.092 66.332 1.00 241.60 608 LEU A N 1
ATOM 552 C CA . LEU A 1 74 ? -28.472 28.305 66.667 1.00 244.91 608 LEU A CA 1
ATOM 553 C C . LEU A 1 74 ? -28.061 29.737 66.350 1.00 248.49 608 LEU A C 1
ATOM 554 O O . LEU A 1 74 ? -27.238 30.328 67.049 1.00 258.92 608 LEU A O 1
ATOM 559 N N . TRP A 1 75 ? -28.644 30.289 65.292 1.00 241.09 609 TRP A N 1
ATOM 560 C CA . TRP A 1 75 ? -28.314 31.636 64.847 1.00 241.69 609 TRP A CA 1
ATOM 561 C C . TRP A 1 75 ? -28.790 32.688 65.842 1.00 238.51 609 TRP A C 1
ATOM 562 O O . TRP A 1 75 ? -28.048 33.601 66.201 1.00 240.30 609 TRP A O 1
ATOM 573 N N . GLU A 1 76 ? -30.035 32.556 66.283 1.00 236.71 610 GLU A N 1
ATOM 574 C CA . GLU A 1 76 ? -30.622 33.513 67.211 1.00 241.13 610 GLU A CA 1
ATOM 575 C C . GLU A 1 76 ? -30.568 33.003 68.648 1.00 246.64 610 GLU A C 1
ATOM 576 O O . GLU A 1 76 ? -29.650 33.330 69.400 1.00 249.21 610 GLU A O 1
ATOM 582 N N . GLY A 1 90 ? -27.184 28.167 54.417 1.00 177.15 624 GLY A N 1
ATOM 583 C CA . GLY A 1 90 ? -25.861 28.092 53.824 1.00 192.58 624 GLY A CA 1
ATOM 584 C C . GLY A 1 90 ? -25.417 26.677 53.496 1.00 207.95 624 GLY A C 1
ATOM 585 O O . GLY A 1 90 ? -25.669 26.176 52.399 1.00 204.40 624 GLY A O 1
ATOM 586 N N . ASP A 1 91 ? -24.750 26.032 54.450 1.00 221.81 625 ASP A N 1
ATOM 587 C CA . ASP A 1 91 ? -24.233 24.680 54.253 1.00 228.16 625 ASP A CA 1
ATOM 588 C C . ASP A 1 91 ? -25.348 23.636 54.245 1.00 232.27 625 ASP A C 1
ATOM 589 O O . ASP A 1 91 ? -25.270 22.646 53.517 1.00 235.21 625 ASP A O 1
ATOM 591 N N . VAL A 1 92 ? -26.376 23.863 55.061 1.00 233.01 626 VAL A N 1
ATOM 592 C CA . VAL A 1 92 ? -27.548 22.987 55.116 1.00 230.15 626 VAL A CA 1
ATOM 593 C C . VAL A 1 92 ? -28.212 22.880 53.743 1.00 220.59 626 VAL A C 1
ATOM 594 O O . VAL A 1 92 ? -28.714 21.819 53.359 1.00 223.72 626 VAL A O 1
ATOM 598 N N . MET A 1 93 ? -28.197 23.985 53.005 1.00 209.25 627 MET A N 1
ATOM 599 C CA . MET A 1 93 ? -28.706 24.002 51.642 1.00 199.85 627 MET A CA 1
ATOM 600 C C . MET A 1 93 ? -27.959 22.994 50.779 1.00 201.11 627 MET A C 1
ATOM 601 O O . MET A 1 93 ? -28.504 21.949 50.428 1.00 204.89 627 MET A O 1
ATOM 606 N N . LEU A 1 94 ? -26.704 23.303 50.468 1.00 198.50 628 LEU A N 1
ATOM 607 C CA . LEU A 1 94 ? -25.880 22.468 49.594 1.00 201.24 628 LEU A CA 1
ATOM 608 C C . LEU A 1 94 ? -25.803 21.000 50.038 1.00 210.28 628 LEU A C 1
ATOM 609 O O . LEU A 1 94 ? -25.635 20.104 49.211 1.00 211.60 628 LEU A O 1
ATOM 614 N N . LYS A 1 95 ? -25.932 20.757 51.339 1.00 215.32 629 LYS A N 1
ATOM 615 C CA . LYS A 1 95 ? -25.940 19.390 51.852 1.00 218.63 629 LYS A CA 1
ATOM 616 C C . LYS A 1 95 ? -27.183 18.637 51.380 1.00 216.80 629 LYS A C 1
ATOM 617 O O . LYS A 1 95 ? -27.078 17.594 50.736 1.00 221.58 629 LYS A O 1
ATOM 619 N N . ASN A 1 96 ? -28.358 19.175 51.692 1.00 210.31 630 ASN A N 1
ATOM 620 C CA . ASN A 1 96 ? -29.613 18.525 51.329 1.00 205.56 630 ASN A CA 1
ATOM 621 C C . ASN A 1 96 ? -29.960 18.639 49.849 1.00 198.35 630 ASN A C 1
ATOM 622 O O . ASN A 1 96 ? -30.615 17.756 49.294 1.00 201.48 630 ASN A O 1
ATOM 627 N N . ILE A 1 97 ? -29.537 19.728 49.216 1.00 190.34 631 ILE A N 1
ATOM 628 C CA . ILE A 1 97 ? -29.752 19.891 47.782 1.00 183.79 631 ILE A CA 1
ATOM 629 C C . ILE A 1 97 ? -29.016 18.793 47.023 1.00 187.34 631 ILE A C 1
ATOM 630 O O . ILE A 1 97 ? -29.534 18.241 46.052 1.00 193.16 631 ILE A O 1
ATOM 635 N N . GLN A 1 98 ? -27.813 18.463 47.484 1.00 182.18 632 GLN A N 1
ATOM 636 C CA . GLN A 1 98 ? -27.057 17.363 46.900 1.00 174.43 632 GLN A CA 1
ATOM 637 C C . GLN A 1 98 ? -27.731 16.033 47.229 1.00 176.41 632 GLN A C 1
ATOM 638 O O . GLN A 1 98 ? -27.532 15.036 46.537 1.00 178.90 632 GLN A O 1
ATOM 640 N N . GLY A 1 99 ? -28.542 16.034 48.283 1.00 176.44 633 GLY A N 1
ATOM 641 C CA . GLY A 1 99 ? -29.267 14.847 48.700 1.00 181.57 633 GLY A CA 1
ATOM 642 C C . GLY A 1 99 ? -30.538 14.596 47.911 1.00 179.21 633 GLY A C 1
ATOM 643 O O . GLY A 1 99 ? -30.959 13.452 47.759 1.00 180.90 633 GLY A O 1
ATOM 644 N N . MET A 1 100 ? -31.150 15.665 47.407 1.00 176.55 634 MET A N 1
ATOM 645 C CA . MET A 1 100 ? -32.371 15.561 46.609 1.00 169.42 634 MET A CA 1
ATOM 646 C C . MET A 1 100 ? -32.119 14.842 45.297 1.00 172.45 634 MET A C 1
ATOM 647 O O . MET A 1 100 ? -33.055 14.358 44.658 1.00 170.48 634 MET A O 1
ATOM 652 N N . LYS A 1 101 ? -30.853 14.793 44.891 1.00 176.16 635 LYS A N 1
ATOM 653 C CA . LYS A 1 101 ? -30.477 14.140 43.646 1.00 180.24 635 LYS A CA 1
ATOM 654 C C . LYS A 1 101 ? -30.767 12.640 43.709 1.00 193.19 635 LYS A C 1
ATOM 655 O O . LYS A 1 101 ? -30.876 11.978 42.676 1.00 203.99 635 LYS A O 1
ATOM 661 N N . HIS A 1 102 ? -30.902 12.112 44.924 1.00 191.13 636 HIS A N 1
ATOM 662 C CA . HIS A 1 102 ? -31.292 10.719 45.111 1.00 190.41 636 HIS A CA 1
ATOM 663 C C . HIS A 1 102 ? -32.811 10.586 45.213 1.00 181.00 636 HIS A C 1
ATOM 664 O O . HIS A 1 102 ? -33.326 9.576 45.694 1.00 181.49 636 HIS A O 1
ATOM 666 N N . LEU A 1 103 ? -33.520 11.615 44.753 1.00 174.17 637 LEU A N 1
ATOM 667 C CA . LEU A 1 103 ? -34.978 11.626 44.768 1.00 173.71 637 LEU A CA 1
ATOM 668 C C . LEU A 1 103 ? -35.548 11.964 43.398 1.00 176.31 637 LEU A C 1
ATOM 669 O O . LEU A 1 103 ? -36.762 11.939 43.202 1.00 176.70 637 LEU A O 1
ATOM 674 N N . ALA A 1 104 ? -34.666 12.291 42.459 1.00 177.56 638 ALA A N 1
ATOM 675 C CA . ALA A 1 104 ? -35.088 12.705 41.127 1.00 172.95 638 ALA A CA 1
ATOM 676 C C . ALA A 1 104 ? -35.891 11.615 40.427 1.00 170.49 638 ALA A C 1
ATOM 677 O O . ALA A 1 104 ? -36.820 11.908 39.675 1.00 171.45 638 ALA A O 1
ATOM 679 N N . ALA A 1 105 ? -35.533 10.361 40.683 1.00 166.46 639 ALA A N 1
ATOM 680 C CA . ALA A 1 105 ? -36.223 9.231 40.073 1.00 165.68 639 ALA A CA 1
ATOM 681 C C . ALA A 1 105 ? -37.711 9.237 40.413 1.00 161.96 639 ALA A C 1
ATOM 682 O O . ALA A 1 105 ? -38.553 9.014 39.542 1.00 156.88 639 ALA A O 1
ATOM 684 N N . HIS A 1 106 ? -38.027 9.502 41.679 1.00 166.00 640 HIS A N 1
ATOM 685 C CA . HIS A 1 106 ? -39.415 9.582 42.125 1.00 164.35 640 HIS A CA 1
ATOM 686 C C . HIS A 1 106 ? -40.143 10.705 41.396 1.00 162.61 640 HIS A C 1
ATOM 687 O O . HIS A 1 106 ? -41.296 10.554 40.992 1.00 163.36 640 HIS A O 1
ATOM 694 N N . LEU A 1 107 ? -39.453 11.828 41.228 1.00 159.65 641 LEU A N 1
ATOM 695 C CA . LEU A 1 107 ? -40.039 13.016 40.617 1.00 149.56 641 LEU A CA 1
ATOM 696 C C . LEU A 1 107 ? -40.311 12.816 39.130 1.00 147.40 641 LEU A C 1
ATOM 697 O O . LEU A 1 107 ? -41.148 13.504 38.546 1.00 144.68 641 LEU A O 1
ATOM 702 N N . TRP A 1 108 ? -39.603 11.871 38.521 1.00 147.17 642 TRP A N 1
ATOM 703 C CA . TRP A 1 108 ? -39.817 11.557 37.115 1.00 149.19 642 TRP A CA 1
ATOM 704 C C . TRP A 1 108 ? -41.017 10.640 36.931 1.00 154.62 642 TRP A C 1
ATOM 705 O O . TRP A 1 108 ? -41.460 10.403 35.807 1.00 153.88 642 TRP A O 1
ATOM 716 N N . LYS A 1 109 ? -41.539 10.124 38.038 1.00 163.25 643 LYS A N 1
ATOM 717 C CA . LYS A 1 109 ? -42.695 9.236 37.992 1.00 169.29 643 LYS A CA 1
ATOM 718 C C . LYS A 1 109 ? -43.990 9.971 38.338 1.00 170.53 643 LYS A C 1
ATOM 719 O O . LYS A 1 109 ? -45.051 9.355 38.434 1.00 171.98 643 LYS A O 1
ATOM 721 N N . HIS A 1 110 ? -43.898 11.287 38.518 1.00 168.10 644 HIS A N 1
ATOM 722 C CA . HIS A 1 110 ? -45.063 12.103 38.853 1.00 165.22 644 HIS A CA 1
ATOM 723 C C . HIS A 1 110 ? -45.974 12.327 37.647 1.00 167.72 644 HIS A C 1
ATOM 724 O O . HIS A 1 110 ? -47.197 12.253 37.760 1.00 165.31 644 HIS A O 1
ATOM 731 N N . SER A 1 111 ? -45.368 12.614 36.499 1.00 174.41 645 SER A N 1
ATOM 732 C CA . SER A 1 111 ? -46.112 12.811 35.259 1.00 179.22 645 SER A CA 1
ATOM 733 C C . SER A 1 111 ? -46.854 11.539 34.877 1.00 184.27 645 SER A C 1
ATOM 734 O O . SER A 1 111 ? -47.959 11.590 34.336 1.00 188.47 645 SER A O 1
ATOM 737 N N . GLU A 1 112 ? -46.229 10.400 35.158 1.00 183.66 646 GLU A N 1
ATOM 738 C CA . GLU A 1 112 ? -46.831 9.100 34.898 1.00 183.07 646 GLU A CA 1
ATOM 739 C C . GLU A 1 112 ? -48.039 8.893 35.799 1.00 182.46 646 GLU A C 1
ATOM 740 O O . GLU A 1 112 ? -48.994 8.210 35.433 1.00 181.86 646 GLU A O 1
ATOM 746 N N . ALA A 1 113 ? -47.987 9.497 36.980 1.00 182.60 647 ALA A N 1
ATOM 747 C CA . ALA A 1 113 ? -49.040 9.341 37.974 1.00 184.07 647 ALA A CA 1
ATOM 748 C C . ALA A 1 113 ? -50.254 10.202 37.656 1.00 178.93 647 ALA A C 1
ATOM 749 O O . ALA A 1 113 ? -51.387 9.724 37.688 1.00 178.12 647 ALA A O 1
ATOM 751 N N . LEU A 1 114 ? -50.009 11.473 37.355 1.00 179.64 648 LEU A N 1
ATOM 752 C CA . LEU A 1 114 ? -51.081 12.417 37.063 1.00 181.33 648 LEU A CA 1
ATOM 753 C C . LEU A 1 114 ? -51.890 11.958 35.857 1.00 179.22 648 LEU A C 1
ATOM 754 O O . LEU A 1 114 ? -53.112 12.108 35.818 1.00 177.28 648 LEU A O 1
ATOM 759 N N . GLU A 1 115 ? -51.200 11.391 34.875 1.00 177.82 649 GLU A N 1
ATOM 760 C CA . GLU A 1 115 ? -51.865 10.823 33.715 1.00 177.09 649 GLU A CA 1
ATOM 761 C C . GLU A 1 115 ? -52.635 9.574 34.127 1.00 184.75 649 GLU A C 1
ATOM 762 O O . GLU A 1 115 ? -53.728 9.316 33.626 1.00 188.76 649 GLU A O 1
ATOM 764 N N . ALA A 1 116 ? -52.063 8.809 35.051 1.00 186.53 650 ALA A N 1
ATOM 765 C CA . ALA A 1 116 ? -52.688 7.574 35.519 1.00 186.08 650 ALA A CA 1
ATOM 766 C C . ALA A 1 116 ? -53.877 7.849 36.433 1.00 181.44 650 ALA A C 1
ATOM 767 O O . ALA A 1 116 ? -54.871 7.124 36.402 1.00 178.78 650 ALA A O 1
ATOM 769 N N . LEU A 1 117 ? -53.774 8.900 37.240 1.00 181.77 651 LEU A N 1
ATOM 770 C CA . LEU A 1 117 ? -54.835 9.254 38.178 1.00 184.90 651 LEU A CA 1
ATOM 771 C C . LEU A 1 117 ? -56.073 9.767 37.452 1.00 191.12 651 LEU A C 1
ATOM 772 O O . LEU A 1 117 ? -57.123 9.951 38.061 1.00 194.66 651 LEU A O 1
ATOM 777 N N . GLU A 1 118 ? -55.951 10.000 36.150 1.00 193.13 652 GLU A N 1
ATOM 778 C CA . GLU A 1 118 ? -57.080 10.491 35.372 1.00 196.26 652 GLU A CA 1
ATOM 779 C C . GLU A 1 118 ? -57.654 9.401 34.477 1.00 196.13 652 GLU A C 1
ATOM 780 O O . GLU A 1 118 ? -58.823 9.450 34.097 1.00 194.81 652 GLU A O 1
ATOM 786 N N . ASN A 1 119 ? -56.827 8.417 34.145 1.00 199.88 653 ASN A N 1
ATOM 787 C CA . ASN A 1 119 ? -57.282 7.276 33.364 1.00 209.71 653 ASN A CA 1
ATOM 788 C C . ASN A 1 119 ? -58.123 6.330 34.212 1.00 205.21 653 ASN A C 1
ATOM 789 O O . ASN A 1 119 ? -58.882 5.513 33.690 1.00 205.28 653 ASN A O 1
ATOM 794 N N . GLY A 1 120 ? -57.979 6.449 35.526 1.00 202.61 654 GLY A N 1
ATOM 795 C CA . GLY A 1 120 ? -58.735 5.633 36.454 1.00 208.38 654 GLY A CA 1
ATOM 796 C C . GLY A 1 120 ? -60.022 6.317 36.863 1.00 212.74 654 GLY A C 1
ATOM 797 O O . GLY A 1 120 ? -60.995 5.665 37.242 1.00 223.08 654 GLY A O 1
ATOM 798 N N . ILE A 1 121 ? -60.023 7.643 36.790 1.00 206.70 655 ILE A N 1
ATOM 799 C CA . ILE A 1 121 ? -61.221 8.418 37.075 1.00 209.89 655 ILE A CA 1
ATOM 800 C C . ILE A 1 121 ? -62.115 8.431 35.833 1.00 217.27 655 ILE A C 1
ATOM 801 O O . ILE A 1 121 ? -63.331 8.607 35.924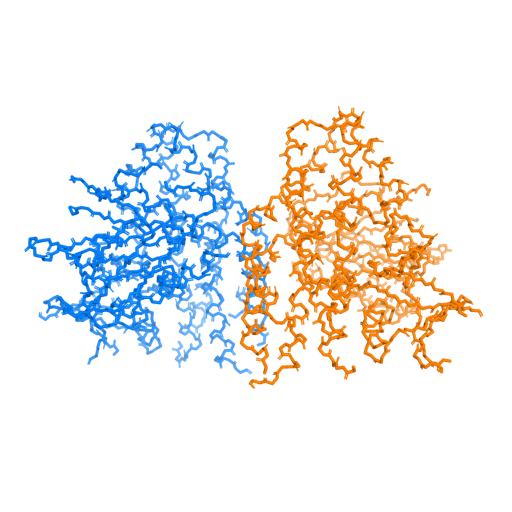 1.00 227.58 655 ILE A O 1
ATOM 806 N N . LYS A 1 122 ? -61.509 8.197 34.674 1.00 211.09 656 LYS A N 1
ATOM 807 C CA . LYS A 1 122 ? -62.261 8.130 33.427 1.00 207.94 656 LYS A CA 1
ATOM 808 C C . LYS A 1 122 ? -62.851 6.740 33.184 1.00 210.58 656 LYS A C 1
ATOM 809 O O . LYS A 1 122 ? -63.451 6.493 32.142 1.00 211.50 656 LYS A O 1
ATOM 811 N N . SER A 1 123 ? -62.679 5.838 34.147 1.00 216.03 657 SER A N 1
ATOM 812 C CA . SER A 1 123 ? -63.203 4.476 34.030 1.00 221.79 657 SER A CA 1
ATOM 813 C C . SER A 1 123 ? -63.943 4.030 35.293 1.00 222.02 657 SER A C 1
ATOM 814 O O . SER A 1 123 ? -65.164 3.855 35.285 1.00 218.65 657 SER A O 1
ATOM 817 N N . SER A 1 124 ? -63.191 3.842 36.373 1.00 223.97 658 SER A N 1
ATOM 818 C CA . SER A 1 124 ? -63.765 3.484 37.664 1.00 227.26 658 SER A CA 1
ATOM 819 C C . SER A 1 124 ? -64.681 4.590 38.174 1.00 223.90 658 SER A C 1
ATOM 820 O O . SER A 1 124 ? -64.216 5.576 38.746 1.00 216.16 658 SER A O 1
ATOM 823 N N . ARG A 1 125 ? -65.982 4.420 37.961 1.00 230.24 659 ARG A N 1
ATOM 824 C CA . ARG A 1 125 ? -66.970 5.387 38.426 1.00 235.83 659 ARG A CA 1
ATOM 825 C C . ARG A 1 125 ? -66.933 5.540 39.946 1.00 246.78 659 ARG A C 1
ATOM 826 O O . ARG A 1 125 ? -67.290 6.591 40.478 1.00 249.66 659 ARG A O 1
ATOM 828 N N . ARG A 1 126 ? -66.505 4.486 40.638 1.00 253.03 660 ARG A N 1
ATOM 829 C CA . ARG A 1 126 ? -66.325 4.543 42.086 1.00 256.54 660 ARG A CA 1
ATOM 830 C C . ARG A 1 126 ? -65.223 5.531 42.440 1.00 245.97 660 ARG A C 1
ATOM 831 O O . ARG A 1 126 ? -65.365 6.331 43.364 1.00 248.11 660 ARG A O 1
ATOM 839 N N . LEU A 1 127 ? -64.127 5.469 41.691 1.00 233.97 661 LEU A N 1
ATOM 840 C CA . LEU A 1 127 ? -62.973 6.312 41.957 1.00 223.62 661 LEU A CA 1
ATOM 841 C C . LEU A 1 127 ? -63.305 7.771 41.672 1.00 215.96 661 LEU A C 1
ATOM 842 O O . LEU A 1 127 ? -62.897 8.662 42.413 1.00 210.57 661 LEU A O 1
ATOM 847 N N . GLU A 1 128 ? -64.052 8.005 40.599 1.00 217.02 662 GLU A N 1
ATOM 848 C CA . GLU A 1 128 ? -64.478 9.353 40.247 1.00 220.59 662 GLU A CA 1
ATOM 849 C C . GLU A 1 128 ? -65.378 9.931 41.330 1.00 223.51 662 GLU A C 1
ATOM 850 O O . GLU A 1 128 ? -65.167 11.053 41.793 1.00 225.63 662 GLU A O 1
ATOM 856 N N . ASN A 1 129 ? -66.379 9.155 41.733 1.00 223.32 663 ASN A N 1
ATOM 857 C CA . ASN A 1 129 ? -67.334 9.593 42.743 1.00 222.15 663 ASN A CA 1
ATOM 858 C C . ASN A 1 129 ? -66.671 9.784 44.103 1.00 226.56 663 ASN A C 1
ATOM 859 O O . ASN A 1 129 ? -67.130 10.579 44.922 1.00 231.58 663 ASN A O 1
ATOM 864 N N . PHE A 1 130 ? -65.586 9.049 44.331 1.00 226.62 664 PHE A N 1
ATOM 865 C CA . PHE A 1 130 ? -64.839 9.123 45.583 1.00 228.69 664 PHE A CA 1
ATOM 866 C C . PHE A 1 130 ? -63.807 10.245 45.570 1.00 217.44 664 PHE A C 1
ATOM 867 O O . PHE A 1 130 ? -63.667 10.980 46.551 1.00 215.56 664 PHE A O 1
ATOM 875 N N . CYS A 1 131 ? -63.082 10.366 44.462 1.00 207.11 665 CYS A N 1
ATOM 876 C CA . CYS A 1 131 ? -62.040 11.377 44.342 1.00 194.86 665 CYS A CA 1
ATOM 877 C C . CYS A 1 131 ? -62.625 12.772 44.491 1.00 195.50 665 CYS A C 1
ATOM 878 O O . CYS A 1 131 ? -62.060 13.618 45.183 1.00 196.77 665 CYS A O 1
ATOM 881 N N . ARG A 1 132 ? -63.762 13.004 43.844 1.00 196.40 666 ARG A N 1
ATOM 882 C CA . ARG A 1 132 ? -64.466 14.271 43.973 1.00 197.20 666 ARG A CA 1
ATOM 883 C C . ARG A 1 132 ? -64.923 14.464 45.412 1.00 203.30 666 ARG A C 1
ATOM 884 O O . ARG A 1 132 ? -64.826 15.558 45.963 1.00 205.65 666 ARG A O 1
ATOM 892 N N . ASP A 1 133 ? -65.409 13.383 46.016 1.00 205.60 667 ASP A N 1
ATOM 893 C CA . ASP A 1 133 ? -65.882 13.411 47.395 1.00 208.89 667 ASP A CA 1
ATOM 894 C C . ASP A 1 133 ? -64.726 13.680 48.351 1.00 194.50 667 ASP A C 1
ATOM 895 O O . ASP A 1 133 ? -64.915 14.258 49.421 1.00 191.31 667 ASP A O 1
ATOM 900 N N . PHE A 1 134 ? -63.526 13.262 47.962 1.00 189.52 668 PHE A N 1
ATOM 901 C CA . PHE A 1 134 ? -62.332 13.596 48.730 1.00 193.91 668 PHE A CA 1
ATOM 902 C C . PHE A 1 134 ? -61.954 15.059 48.527 1.00 197.25 668 PHE A C 1
ATOM 903 O O . PHE A 1 134 ? -61.526 15.729 49.464 1.00 202.77 668 PHE A O 1
ATOM 911 N N . GLU A 1 135 ? -62.102 15.553 47.302 1.00 192.37 669 GLU A N 1
ATOM 912 C CA . GLU A 1 135 ? -61.769 16.943 47.010 1.00 184.75 669 GLU A CA 1
ATOM 913 C C . GLU A 1 135 ? -62.645 17.913 47.787 1.00 198.92 669 GLU A C 1
ATOM 914 O O . GLU A 1 135 ? -62.262 19.060 48.019 1.00 205.19 669 GLU A O 1
ATOM 920 N N . LEU A 1 136 ? -63.820 17.446 48.192 1.00 203.68 670 LEU A N 1
ATOM 921 C CA . LEU A 1 136 ? -64.744 18.280 48.943 1.00 205.87 670 LEU A CA 1
ATOM 922 C C . LEU A 1 136 ? -64.411 18.294 50.435 1.00 205.71 670 LEU A C 1
ATOM 923 O O . LEU A 1 136 ? -65.095 18.946 51.222 1.00 210.17 670 LEU A O 1
ATOM 928 N N . GLN A 1 137 ? -63.360 17.574 50.818 1.00 200.44 671 GLN A N 1
ATOM 929 C CA . GLN A 1 137 ? -62.898 17.596 52.201 1.00 203.17 671 GLN A CA 1
ATOM 930 C C . GLN A 1 137 ? -62.244 18.933 52.505 1.00 197.81 671 GLN A C 1
ATOM 931 O O . GLN A 1 137 ? -61.753 19.612 51.604 1.00 183.49 671 GLN A O 1
ATOM 937 N N . LYS A 1 138 ? -62.235 19.306 53.780 1.00 211.61 672 LYS A N 1
ATOM 938 C CA . LYS A 1 138 ? -61.720 20.608 54.188 1.00 211.09 672 LYS A CA 1
ATOM 939 C C . LYS A 1 138 ? -60.219 20.598 54.484 1.00 206.60 672 LYS A C 1
ATOM 940 O O . LYS A 1 138 ? -59.721 21.455 55.213 1.00 209.54 672 LYS A O 1
ATOM 942 N N . VAL A 1 139 ? -59.508 19.625 53.920 1.00 200.42 673 VAL A N 1
ATOM 943 C CA . VAL A 1 139 ? -58.049 19.597 53.979 1.00 193.58 673 VAL A CA 1
ATOM 944 C C . VAL A 1 139 ? -57.546 19.753 52.557 1.00 181.87 673 VAL A C 1
ATOM 945 O O . VAL A 1 139 ? -56.444 20.245 52.308 1.00 173.10 673 VAL A O 1
ATOM 949 N N . CYS A 1 140 ? -58.388 19.328 51.624 1.00 184.81 674 CYS A N 1
ATOM 950 C CA . CYS A 1 140 ? -58.127 19.461 50.203 1.00 186.46 674 CYS A CA 1
ATOM 951 C C . CYS A 1 140 ? -58.536 20.865 49.771 1.00 184.54 674 CYS A C 1
ATOM 952 O O . CYS A 1 140 ? -59.538 21.043 49.080 1.00 185.49 674 CYS A O 1
ATOM 955 N N . TYR A 1 141 ? -57.763 21.862 50.194 1.00 181.51 675 TYR A N 1
ATOM 956 C CA . TYR A 1 141 ? -58.099 23.256 49.914 1.00 177.74 675 TYR A CA 1
ATOM 957 C C . TYR A 1 141 ? -57.833 23.626 48.457 1.00 168.77 675 TYR A C 1
ATOM 958 O O . TYR A 1 141 ? -58.391 24.592 47.940 1.00 168.75 675 TYR A O 1
ATOM 967 N N . LEU A 1 142 ? -56.978 22.843 47.807 1.00 163.68 676 LEU A N 1
ATOM 968 C CA . LEU A 1 142 ? -56.732 22.964 46.373 1.00 160.53 676 LEU A CA 1
ATOM 969 C C . LEU A 1 142 ? -57.202 21.689 45.677 1.00 162.87 676 LEU A C 1
ATOM 970 O O . LEU A 1 142 ? -57.259 20.636 46.306 1.00 173.67 676 LEU A O 1
ATOM 975 N N . PRO A 1 143 ? -57.560 21.780 44.385 1.00 149.51 677 PRO A N 1
ATOM 976 C CA . PRO A 1 143 ? -57.931 20.594 43.602 1.00 147.42 677 PRO A CA 1
ATOM 977 C C . PRO A 1 143 ? -56.860 19.501 43.668 1.00 145.45 677 PRO A C 1
ATOM 978 O O . PRO A 1 143 ? -55.675 19.815 43.592 1.00 145.01 677 PRO A O 1
ATOM 982 N N . LEU A 1 144 ? -57.288 18.245 43.805 1.00 141.07 678 LEU A N 1
ATOM 983 C CA . LEU A 1 144 ? -56.401 17.122 44.135 1.00 135.00 678 LEU A CA 1
ATOM 984 C C . LEU A 1 144 ? -55.189 17.004 43.218 1.00 137.42 678 LEU A C 1
ATOM 985 O O . LEU A 1 144 ? -54.089 16.688 43.670 1.00 134.53 678 LEU A O 1
ATOM 990 N N . ASN A 1 145 ? -55.403 17.259 41.934 1.00 146.43 679 ASN A N 1
ATOM 991 C CA . ASN A 1 145 ? -54.348 17.145 40.936 1.00 155.15 679 ASN A CA 1
ATOM 992 C C . ASN A 1 145 ? -53.160 18.061 41.218 1.00 159.60 679 ASN A C 1
ATOM 993 O O . ASN A 1 145 ? -52.007 17.680 41.018 1.00 161.50 679 ASN A O 1
ATOM 998 N N . THR A 1 146 ? -53.450 19.265 41.700 1.00 158.59 680 THR A N 1
ATOM 999 C CA . THR A 1 146 ? -52.416 20.268 41.932 1.00 150.02 680 THR A CA 1
ATOM 1000 C C . THR A 1 146 ? -51.444 19.871 43.042 1.00 147.26 680 THR A C 1
ATOM 1001 O O . THR A 1 146 ? -50.325 20.381 43.106 1.00 144.90 680 THR A O 1
ATOM 1005 N N . PHE A 1 147 ? -51.873 18.957 43.908 1.00 149.49 681 PHE A N 1
ATOM 1006 C CA . PHE A 1 147 ? -51.033 18.482 45.003 1.00 156.37 681 PHE A CA 1
ATOM 1007 C C . PHE A 1 147 ? -49.934 17.546 44.515 1.00 160.04 681 PHE A C 1
ATOM 1008 O O . PHE A 1 147 ? -48.921 17.360 45.190 1.00 163.82 681 PHE A O 1
ATOM 1016 N N . LEU A 1 148 ? -50.143 16.959 43.341 1.00 159.20 682 LEU A N 1
ATOM 1017 C CA . LEU A 1 148 ? -49.162 16.057 42.746 1.00 158.26 682 LEU A CA 1
ATOM 1018 C C . LEU A 1 148 ? -48.028 16.841 42.099 1.00 158.91 682 LEU A C 1
ATOM 1019 O O . LEU A 1 148 ? -47.006 16.275 41.708 1.00 161.76 682 LEU A O 1
ATOM 1024 N N . LEU A 1 149 ? -48.217 18.149 41.986 1.00 153.47 683 LEU A N 1
ATOM 1025 C CA . LEU A 1 149 ? -47.235 19.006 41.343 1.00 147.57 683 LEU A CA 1
ATOM 1026 C C . LEU A 1 149 ? -46.299 19.635 42.364 1.00 153.41 683 LEU A C 1
ATOM 1027 O O . LEU A 1 149 ? -45.140 19.915 42.065 1.00 152.94 683 LEU A O 1
ATOM 1032 N N . ARG A 1 150 ? -46.815 19.849 43.570 1.00 162.82 684 ARG A N 1
ATOM 1033 C CA . ARG A 1 150 ? -46.053 20.482 44.645 1.00 175.72 684 ARG A CA 1
ATOM 1034 C C . ARG A 1 150 ? -44.634 19.935 44.880 1.00 186.14 684 ARG A C 1
ATOM 1035 O O . ARG A 1 150 ? -43.723 20.714 45.160 1.00 189.13 684 ARG A O 1
ATOM 1043 N N . PRO A 1 151 ? -44.437 18.605 44.775 1.00 192.74 685 PRO A N 1
ATOM 1044 C CA . PRO A 1 151 ? -43.051 18.130 44.869 1.00 193.01 685 PRO A CA 1
ATOM 1045 C C . PRO A 1 151 ? -42.126 18.716 43.800 1.00 184.57 685 PRO A C 1
ATOM 1046 O O . PRO A 1 151 ? -40.921 18.807 44.030 1.00 188.28 685 PRO A O 1
ATOM 1050 N N . LEU A 1 152 ? -42.684 19.111 42.658 1.00 173.37 686 LEU A N 1
ATOM 1051 C CA . LEU A 1 152 ? -41.899 19.706 41.580 1.00 162.10 686 LEU A CA 1
ATOM 1052 C C . LEU A 1 152 ? -41.880 21.228 41.659 1.00 151.48 686 LEU A C 1
ATOM 1053 O O . LEU A 1 152 ? -40.991 21.877 41.113 1.00 136.86 686 LEU A O 1
ATOM 1058 N N . HIS A 1 153 ? -42.877 21.791 42.334 1.00 162.87 687 HIS A N 1
ATOM 1059 C CA . HIS A 1 153 ? -42.953 23.233 42.539 1.00 173.98 687 HIS A CA 1
ATOM 1060 C C . HIS A 1 153 ? -41.968 23.680 43.611 1.00 173.70 687 HIS A C 1
ATOM 1061 O O . HIS A 1 153 ? -41.472 24.806 43.582 1.00 179.27 687 HIS A O 1
ATOM 1068 N N . ARG A 1 154 ? -41.680 22.789 44.556 1.00 165.79 688 ARG A N 1
ATOM 1069 C CA . ARG A 1 154 ? -40.731 23.094 45.618 1.00 160.51 688 ARG A CA 1
ATOM 1070 C C . ARG A 1 154 ? -39.315 23.143 45.052 1.00 163.64 688 ARG A C 1
ATOM 1071 O O . ARG A 1 154 ? -38.391 23.627 45.705 1.00 167.50 688 ARG A O 1
ATOM 1079 N N . LEU A 1 155 ? -39.155 22.636 43.832 1.00 164.00 689 LEU A N 1
ATOM 1080 C CA . LEU A 1 155 ? -37.886 22.719 43.116 1.00 166.89 689 LEU A CA 1
ATOM 1081 C C . LEU A 1 155 ? -37.638 24.140 42.626 1.00 176.86 689 LEU A C 1
ATOM 1082 O O . LEU A 1 155 ? -36.510 24.636 42.667 1.00 184.18 689 LEU A O 1
ATOM 1087 N N . MET A 1 156 ? -38.703 24.783 42.150 1.00 174.63 690 MET A N 1
ATOM 1088 C CA . MET A 1 156 ? -38.630 26.151 41.647 1.00 170.67 690 MET A CA 1
ATOM 1089 C C . MET A 1 156 ? -38.361 27.142 42.778 1.00 164.73 690 MET A C 1
ATOM 1090 O O . MET A 1 156 ? -37.510 28.021 42.651 1.00 162.49 690 MET A O 1
ATOM 1095 N N . HIS A 1 157 ? -39.090 26.997 43.881 1.00 162.99 691 HIS A N 1
ATOM 1096 C CA . HIS A 1 157 ? -38.997 27.942 44.994 1.00 164.86 691 HIS A CA 1
ATOM 1097 C C . HIS A 1 157 ? -37.691 27.794 45.780 1.00 158.99 691 HIS A C 1
ATOM 1098 O O . HIS A 1 157 ? -37.366 28.636 46.618 1.00 158.99 691 HIS A O 1
ATOM 1105 N N . TYR A 1 158 ? -36.950 26.721 45.515 1.00 152.37 692 TYR A N 1
ATOM 1106 C CA . TYR A 1 158 ? -35.604 26.582 46.059 1.00 148.44 692 TYR A CA 1
ATOM 1107 C C . TYR A 1 158 ? -34.645 27.412 45.217 1.00 151.07 692 TYR A C 1
ATOM 1108 O O . TYR A 1 158 ? -33.707 28.011 45.739 1.00 162.20 692 TYR A O 1
ATOM 1117 N N . LYS A 1 159 ? -34.892 27.446 43.911 1.00 142.69 693 LYS A N 1
ATOM 1118 C CA . LYS A 1 159 ? -34.096 28.259 43.002 1.00 138.92 693 LYS A CA 1
ATOM 1119 C C . LYS A 1 159 ? -34.269 29.733 43.334 1.00 150.09 693 LYS A C 1
ATOM 1120 O O . LYS A 1 159 ? -33.293 30.475 43.437 1.00 155.34 693 LYS A O 1
ATOM 1122 N N . GLN A 1 160 ? -35.523 30.143 43.506 1.00 155.55 694 GLN A N 1
ATOM 1123 C CA . GLN A 1 160 ? -35.864 31.532 43.798 1.00 163.76 694 GLN A CA 1
ATOM 1124 C C . GLN A 1 160 ? -35.200 32.023 45.079 1.00 167.37 694 GLN A C 1
ATOM 1125 O O . GLN A 1 160 ? -34.786 33.177 45.169 1.00 174.45 694 GLN A O 1
ATOM 1131 N N . VAL A 1 161 ? -35.104 31.145 46.071 1.00 167.05 695 VAL A N 1
ATOM 1132 C CA . VAL A 1 161 ? -34.467 31.501 47.332 1.00 172.54 695 VAL A CA 1
ATOM 1133 C C . VAL A 1 161 ? -32.952 31.595 47.172 1.00 174.98 695 VAL A C 1
ATOM 1134 O O . VAL A 1 161 ? -32.335 32.578 47.583 1.00 180.28 695 VAL A O 1
ATOM 1138 N N . LEU A 1 162 ? -32.363 30.576 46.556 1.00 172.28 696 LEU A N 1
ATOM 1139 C CA . LEU A 1 162 ? -30.909 30.483 46.438 1.00 173.81 696 LEU A CA 1
ATOM 1140 C C . LEU A 1 162 ? -30.323 31.467 45.425 1.00 167.68 696 LEU A C 1
ATOM 1141 O O . LEU A 1 162 ? -29.137 31.792 45.476 1.00 171.17 696 LEU A O 1
ATOM 1146 N N . GLU A 1 163 ? -31.161 31.934 44.508 1.00 160.16 697 GLU A N 1
ATOM 1147 C CA . GLU A 1 163 ? -30.784 33.006 43.598 1.00 164.26 697 GLU A CA 1
ATOM 1148 C C . GLU A 1 163 ? -30.715 34.327 44.358 1.00 154.71 697 GLU A C 1
ATOM 1149 O O . GLU A 1 163 ? -29.802 35.128 44.158 1.00 152.21 697 GLU A O 1
ATOM 1155 N N . ARG A 1 164 ? -31.689 34.545 45.237 1.00 151.33 698 ARG A N 1
ATOM 1156 C CA . ARG A 1 164 ? -31.763 35.774 46.019 1.00 150.61 698 ARG A CA 1
ATOM 1157 C C . ARG A 1 164 ? -30.625 35.872 47.027 1.00 143.24 698 ARG A C 1
ATOM 1158 O O . ARG A 1 164 ? -30.312 36.956 47.517 1.00 136.74 698 ARG A O 1
ATOM 1166 N N . LEU A 1 165 ? -30.012 34.734 47.335 1.00 142.56 699 LEU A N 1
ATOM 1167 C CA . LEU A 1 165 ? -28.853 34.710 48.215 1.00 143.70 699 LEU A CA 1
ATOM 1168 C C . LEU A 1 165 ? -27.594 35.092 47.454 1.00 149.75 699 LEU A C 1
ATOM 1169 O O . LEU A 1 165 ? -26.732 35.802 47.973 1.00 154.25 699 LEU A O 1
ATOM 1174 N N . CYS A 1 166 ? -27.493 34.621 46.216 1.00 151.03 700 CYS A N 1
ATOM 1175 C CA . CYS A 1 166 ? -26.340 34.932 45.382 1.00 162.78 700 CYS A CA 1
ATOM 1176 C C . CYS A 1 166 ? -26.344 36.399 44.958 1.00 171.73 700 CYS A C 1
ATOM 1177 O O . CYS A 1 166 ? -25.357 36.907 44.427 1.00 180.99 700 CYS A O 1
ATOM 1180 N N . LYS A 1 167 ? -27.462 37.074 45.202 1.00 169.09 701 LYS A N 1
ATOM 1181 C CA . LYS A 1 167 ? -27.559 38.506 44.964 1.00 170.33 701 LYS A CA 1
ATOM 1182 C C . LYS A 1 167 ? -27.146 39.286 46.212 1.00 171.67 701 LYS A C 1
ATOM 1183 O O . LYS A 1 167 ? -26.473 40.313 46.117 1.00 176.07 701 LYS A O 1
ATOM 1185 N N . HIS A 1 168 ? -27.541 38.786 47.380 1.00 167.40 702 HIS A N 1
ATOM 1186 C CA . HIS A 1 168 ? -27.228 39.452 48.642 1.00 169.96 702 HIS A CA 1
ATOM 1187 C C . HIS A 1 168 ? -25.767 39.267 49.035 1.00 182.85 702 HIS A C 1
ATOM 1188 O O . HIS A 1 168 ? -24.990 40.221 49.022 1.00 196.16 702 HIS A O 1
ATOM 1190 N N . HIS A 1 169 ? -25.403 38.037 49.384 1.00 177.97 703 HIS A N 1
ATOM 1191 C CA . HIS A 1 169 ? -24.043 37.720 49.815 1.00 177.02 703 HIS A CA 1
ATOM 1192 C C . HIS A 1 169 ? -22.998 38.028 48.737 1.00 178.26 703 HIS A C 1
ATOM 1193 O O . HIS A 1 169 ? -23.177 37.687 47.566 1.00 175.40 703 HIS A O 1
ATOM 1195 N N . PRO A 1 170 ? -21.908 38.674 49.145 1.00 176.02 704 PRO A N 1
ATOM 1196 C CA . PRO A 1 170 ? -20.844 39.073 48.227 1.00 170.82 704 PRO A CA 1
ATOM 1197 C C . PRO A 1 170 ? -19.987 37.889 47.786 1.00 165.64 704 PRO A C 1
ATOM 1198 O O . PRO A 1 170 ? -18.810 38.048 47.456 1.00 159.21 704 PRO A O 1
ATOM 1200 N N . ARG A 1 177 ? -20.074 31.719 48.413 1.00 164.11 711 ARG A N 1
ATOM 1201 C CA . ARG A 1 177 ? -19.218 30.699 47.813 1.00 182.88 711 ARG A CA 1
ATOM 1202 C C . ARG A 1 177 ? -19.887 29.327 47.838 1.00 193.44 711 ARG A C 1
ATOM 1203 O O . ARG A 1 177 ? -19.786 28.554 46.883 1.00 190.90 711 ARG A O 1
ATOM 1205 N N . ASP A 1 178 ? -20.564 29.027 48.942 1.00 203.29 712 ASP A N 1
ATOM 1206 C CA . ASP A 1 178 ? -21.323 27.789 49.056 1.00 206.48 712 ASP A CA 1
ATOM 1207 C C . ASP A 1 178 ? -22.736 27.996 48.523 1.00 202.73 712 ASP A C 1
ATOM 1208 O O . ASP A 1 178 ? -23.371 27.060 48.038 1.00 209.39 712 ASP A O 1
ATOM 1210 N N . CYS A 1 179 ? -23.221 29.232 48.609 1.00 191.87 713 CYS A N 1
ATOM 1211 C CA . CYS A 1 179 ? -24.526 29.581 48.061 1.00 174.09 713 CYS A CA 1
ATOM 1212 C C . CYS A 1 179 ? -24.494 29.553 46.535 1.00 171.45 713 CYS A C 1
ATOM 1213 O O . CYS A 1 179 ? -25.531 29.403 45.890 1.00 172.42 713 CYS A O 1
ATOM 1215 N N . ARG A 1 180 ? -23.301 29.695 45.965 1.00 169.10 714 ARG A N 1
ATOM 1216 C CA . ARG A 1 180 ? -23.131 29.654 44.516 1.00 161.00 714 ARG A CA 1
ATOM 1217 C C . ARG A 1 180 ? -23.221 28.220 44.019 1.00 162.90 714 ARG A C 1
ATOM 1218 O O . ARG A 1 180 ? -23.562 27.971 42.864 1.00 160.45 714 ARG A O 1
ATOM 1220 N N . ALA A 1 181 ? -22.911 27.280 44.904 1.00 168.58 715 ALA A N 1
ATOM 1221 C CA . ALA A 1 181 ? -23.009 25.862 44.588 1.00 172.56 715 ALA A CA 1
ATOM 1222 C C . ALA A 1 181 ? -24.466 25.417 44.556 1.00 161.40 715 ALA A C 1
ATOM 1223 O O . ALA A 1 181 ? -24.856 24.590 43.732 1.00 153.50 715 ALA A O 1
ATOM 1225 N N . ALA A 1 182 ? -25.265 25.976 45.459 1.00 160.98 716 ALA A N 1
ATOM 1226 C CA . ALA A 1 182 ? -26.670 25.604 45.583 1.00 158.47 716 ALA A CA 1
ATOM 1227 C C . ALA A 1 182 ? -27.516 26.155 44.436 1.00 157.91 716 ALA A C 1
ATOM 1228 O O . ALA A 1 182 ? -28.397 25.468 43.924 1.00 154.57 716 ALA A O 1
ATOM 1230 N N . LEU A 1 183 ? -27.243 27.393 44.034 1.00 160.64 717 LEU A N 1
ATOM 1231 C CA . LEU A 1 183 ? -27.932 27.994 42.896 1.00 157.31 717 LEU A CA 1
ATOM 1232 C C . LEU A 1 183 ? -27.458 27.394 41.572 1.00 165.66 717 LEU A C 1
ATOM 1233 O O . LEU A 1 183 ? -28.139 27.506 40.555 1.00 172.24 717 LEU A O 1
ATOM 1235 N N . ALA A 1 184 ? -26.287 26.765 41.580 1.00 165.57 718 ALA A N 1
ATOM 1236 C CA . ALA A 1 184 ? -25.790 26.094 40.383 1.00 164.79 718 ALA A CA 1
ATOM 1237 C C . ALA A 1 184 ? -26.372 24.690 40.294 1.00 168.82 718 ALA A C 1
ATOM 1238 O O . ALA A 1 184 ? -26.739 24.221 39.216 1.00 165.71 718 ALA A O 1
ATOM 1240 N N . GLU A 1 185 ? -26.456 24.031 41.445 1.00 176.84 719 GLU A N 1
ATOM 1241 C CA . GLU A 1 185 ? -26.995 22.680 41.538 1.00 183.51 719 GLU A CA 1
ATOM 1242 C C . GLU A 1 185 ? -28.491 22.639 41.252 1.00 181.02 719 GLU A C 1
ATOM 1243 O O . GLU A 1 185 ? -28.965 21.779 40.510 1.00 179.55 719 GLU A O 1
ATOM 1249 N N . ILE A 1 186 ? -29.231 23.564 41.855 1.00 179.99 720 ILE A N 1
ATOM 1250 C CA . ILE A 1 186 ? -30.676 23.626 41.673 1.00 176.47 720 ILE A CA 1
ATOM 1251 C C . ILE A 1 186 ? -31.056 23.916 40.221 1.00 180.18 720 ILE A C 1
ATOM 1252 O O . ILE A 1 186 ? -31.933 23.253 39.668 1.00 182.30 720 ILE A O 1
ATOM 1257 N N . THR A 1 187 ? -30.386 24.893 39.609 1.00 178.10 721 THR A N 1
ATOM 1258 C CA . THR A 1 187 ? -30.673 25.281 38.224 1.00 165.54 721 THR A CA 1
ATOM 1259 C C . THR A 1 187 ? -30.579 24.102 37.269 1.00 162.69 721 THR A C 1
ATOM 1260 O O . THR A 1 187 ? -31.511 23.830 36.515 1.00 159.64 721 THR A O 1
ATOM 1264 N N . GLU A 1 188 ? -29.449 23.404 37.312 1.00 165.05 722 GLU A N 1
ATOM 1265 C CA . GLU A 1 188 ? -29.230 22.246 36.456 1.00 171.77 722 GLU A CA 1
ATOM 1266 C C . GLU A 1 188 ? -30.283 21.185 36.735 1.00 166.19 722 GLU A C 1
ATOM 1267 O O . GLU A 1 188 ? -30.720 20.472 35.835 1.00 157.69 722 GLU A O 1
ATOM 1273 N N . MET A 1 189 ? -30.692 21.095 37.993 1.00 170.30 723 MET A N 1
ATOM 1274 C CA . MET A 1 189 ? -31.676 20.108 38.405 1.00 170.74 723 MET A CA 1
ATOM 1275 C C . MET A 1 189 ? -33.067 20.450 37.894 1.00 169.94 723 MET A C 1
ATOM 1276 O O . MET A 1 189 ? -33.719 19.628 37.254 1.00 173.28 723 MET A O 1
ATOM 1281 N N . VAL A 1 190 ? -33.512 21.670 38.174 1.00 164.44 724 VAL A N 1
ATOM 1282 C CA . VAL A 1 190 ? -34.849 22.102 37.788 1.00 155.01 724 VAL A CA 1
ATOM 1283 C C . VAL A 1 190 ? -34.976 22.187 36.276 1.00 141.75 724 VAL A C 1
ATOM 1284 O O . VAL A 1 190 ? -36.006 21.821 35.712 1.00 138.52 724 VAL A O 1
ATOM 1288 N N . ALA A 1 191 ? -33.922 22.660 35.619 1.00 137.84 725 ALA A N 1
ATOM 1289 C CA . ALA A 1 191 ? -33.940 22.786 34.166 1.00 141.30 725 ALA A CA 1
ATOM 1290 C C . ALA A 1 191 ? -33.920 21.421 33.488 1.00 144.64 725 ALA A C 1
ATOM 1291 O O . ALA A 1 191 ? -34.277 21.294 32.316 1.00 139.29 725 ALA A O 1
ATOM 1293 N N . GLN A 1 192 ? -33.499 20.401 34.229 1.00 150.71 726 GLN A N 1
ATOM 1294 C CA . GLN A 1 192 ? -33.546 19.032 33.732 1.00 153.07 726 GLN A CA 1
ATOM 1295 C C . GLN A 1 192 ? -34.941 18.450 33.954 1.00 150.97 726 GLN A C 1
ATOM 1296 O O . GLN A 1 192 ? -35.462 17.718 33.116 1.00 140.58 726 GLN A O 1
ATOM 1302 N N . LEU A 1 193 ? -35.552 18.799 35.082 1.00 158.25 727 LEU A N 1
ATOM 1303 C CA . LEU A 1 193 ? -36.934 18.416 35.352 1.00 157.59 727 LEU A CA 1
ATOM 1304 C C . LEU A 1 193 ? -37.904 19.388 34.695 1.00 159.21 727 LEU A C 1
ATOM 1305 O O . LEU A 1 193 ? -39.090 19.389 35.006 1.00 163.40 727 LEU A O 1
ATOM 1310 N N . HIS A 1 194 ? -37.395 20.209 33.781 1.00 158.44 728 HIS A N 1
ATOM 1311 C CA . HIS A 1 194 ? -38.225 21.137 33.019 1.00 151.24 728 HIS A CA 1
ATOM 1312 C C . HIS A 1 194 ? -39.102 20.366 32.040 1.00 141.82 728 HIS A C 1
ATOM 1313 O O . HIS A 1 194 ? -40.003 20.925 31.415 1.00 130.99 728 HIS A O 1
ATOM 1320 N N . GLY A 1 195 ? -38.825 19.074 31.911 1.00 145.21 729 GLY A N 1
ATOM 1321 C CA . GLY A 1 195 ? -39.575 18.220 31.015 1.00 144.62 729 GLY A CA 1
ATOM 1322 C C . GLY A 1 195 ? -40.998 17.994 31.478 1.00 137.14 729 GLY A C 1
ATOM 1323 O O . GLY A 1 195 ? -41.951 18.508 30.892 1.00 124.77 729 GLY A O 1
ATOM 1324 N N . THR A 1 196 ? -41.140 17.218 32.543 1.00 149.85 730 THR A N 1
ATOM 1325 C CA . THR A 1 196 ? -42.453 16.922 33.097 1.00 167.39 730 THR A CA 1
ATOM 1326 C C . THR A 1 196 ? -43.132 18.154 33.714 1.00 170.64 730 THR A C 1
ATOM 1327 O O . THR A 1 196 ? -44.354 18.271 33.677 1.00 165.13 730 THR A O 1
ATOM 1331 N N . MET A 1 197 ? -42.336 19.079 34.251 1.00 172.24 731 MET A N 1
ATOM 1332 C CA . MET A 1 197 ? -42.858 20.234 34.992 1.00 155.83 731 MET A CA 1
ATOM 1333 C C . MET A 1 197 ? -43.682 21.169 34.116 1.00 151.36 731 MET A C 1
ATOM 1334 O O . MET A 1 197 ? -44.349 22.076 34.617 1.00 154.76 731 MET A O 1
ATOM 1339 N N . ILE A 1 198 ? -43.625 20.952 32.807 1.00 144.88 732 ILE A N 1
ATOM 1340 C CA . ILE A 1 198 ? -44.430 21.727 31.878 1.00 140.36 732 ILE A CA 1
ATOM 1341 C C . ILE A 1 198 ? -45.479 20.837 31.222 1.00 141.59 732 ILE A C 1
ATOM 1342 O O . ILE A 1 198 ? -46.592 21.282 30.949 1.00 136.91 732 ILE A O 1
ATOM 1347 N N . LYS A 1 199 ? -45.127 19.576 30.987 1.00 148.52 733 LYS A N 1
ATOM 1348 C CA . LYS A 1 199 ? -46.065 18.635 30.388 1.00 153.54 733 LYS A CA 1
ATOM 1349 C C . LYS A 1 199 ? -47.282 18.489 31.286 1.00 153.59 733 LYS A C 1
ATOM 1350 O O . LYS A 1 199 ? -48.412 18.665 30.842 1.00 151.40 733 LYS A O 1
ATOM 1356 N N . MET A 1 200 ? -47.044 18.176 32.554 1.00 156.77 734 MET A N 1
ATOM 1357 C CA . MET A 1 200 ? -48.138 17.959 33.490 1.00 160.82 734 MET A CA 1
ATOM 1358 C C . MET A 1 200 ? -48.645 19.276 34.043 1.00 159.09 734 MET A C 1
ATOM 1359 O O . MET A 1 200 ? -49.640 19.311 34.764 1.00 162.48 734 MET A O 1
ATOM 1364 N N . GLU A 1 201 ? -47.957 20.360 33.708 1.00 155.93 735 GLU A N 1
ATOM 1365 C CA . GLU A 1 201 ? -48.407 21.675 34.127 1.00 161.49 735 GLU A CA 1
ATOM 1366 C C . GLU A 1 201 ? -49.650 22.042 33.333 1.00 157.08 735 GLU A C 1
ATOM 1367 O O . GLU A 1 201 ? -50.689 22.382 33.902 1.00 156.69 735 GLU A O 1
ATOM 1373 N N . ASN A 1 202 ? -49.543 21.951 32.012 1.00 156.36 736 ASN A N 1
ATOM 1374 C CA . ASN A 1 202 ? -50.653 22.299 31.133 1.00 162.05 736 ASN A CA 1
ATOM 1375 C C . ASN A 1 202 ? -51.643 21.154 31.015 1.00 162.17 736 ASN A C 1
ATOM 1376 O O . ASN A 1 202 ? -52.716 21.296 30.433 1.00 171.66 736 ASN A O 1
ATOM 1381 N N . PHE A 1 203 ? -51.269 20.015 31.580 1.00 153.32 737 PHE A N 1
ATOM 1382 C CA . PHE A 1 203 ? -52.140 18.855 31.632 1.00 152.33 737 PHE A CA 1
ATOM 1383 C C . PHE A 1 203 ? -53.233 19.088 32.676 1.00 141.11 737 PHE A C 1
ATOM 1384 O O . PHE A 1 203 ? -54.415 18.890 32.400 1.00 129.71 737 PHE A O 1
ATOM 1392 N N . GLN A 1 204 ? -52.829 19.532 33.866 1.00 143.67 738 GLN A N 1
ATOM 1393 C CA . GLN A 1 204 ? -53.754 19.722 34.986 1.00 142.96 738 GLN A CA 1
ATOM 1394 C C . GLN A 1 204 ? -54.832 20.759 34.696 1.00 154.60 738 GLN A C 1
ATOM 1395 O O . GLN A 1 204 ? -56.023 20.471 34.812 1.00 162.84 738 GLN A O 1
ATOM 1397 N N . LYS A 1 205 ? -54.410 21.963 34.315 1.00 155.13 739 LYS A N 1
ATOM 1398 C CA . LYS A 1 205 ? -55.342 23.053 34.028 1.00 151.24 739 LYS A CA 1
ATOM 1399 C C . LYS A 1 205 ? -56.142 22.805 32.747 1.00 149.38 739 LYS A C 1
ATOM 1400 O O . LYS A 1 205 ? -57.032 23.580 32.395 1.00 151.97 739 LYS A O 1
ATOM 1402 N N . LEU A 1 206 ? -55.817 21.719 32.056 1.00 141.73 740 LEU A N 1
ATOM 1403 C CA . LEU A 1 206 ? -56.596 21.284 30.909 1.00 144.91 740 LEU A CA 1
ATOM 1404 C C . LEU A 1 206 ? -57.675 20.322 31.379 1.00 147.75 740 LEU A C 1
ATOM 1405 O O . LEU A 1 206 ? -58.816 20.389 30.927 1.00 158.17 740 LEU A O 1
ATOM 1410 N N . HIS A 1 207 ? -57.308 19.433 32.296 1.00 144.88 741 HIS A N 1
ATOM 1411 C CA . HIS A 1 207 ? -58.241 18.444 32.826 1.00 149.80 741 HIS A CA 1
ATOM 1412 C C . HIS A 1 207 ? -59.206 19.041 33.841 1.00 152.01 741 HIS A C 1
ATOM 1413 O O . HIS A 1 207 ? -60.387 18.696 33.866 1.00 155.73 741 HIS A O 1
ATOM 1420 N N . GLU A 1 208 ? -58.694 19.928 34.685 1.00 150.78 742 GLU A N 1
ATOM 1421 C CA . GLU A 1 208 ? -59.515 20.564 35.702 1.00 155.92 742 GLU A CA 1
ATOM 1422 C C . GLU A 1 208 ? -60.543 21.488 35.058 1.00 150.45 742 GLU A C 1
ATOM 1423 O O . GLU A 1 208 ? -61.610 21.726 35.620 1.00 157.14 742 GLU A O 1
ATOM 1429 N N . LEU A 1 209 ? -60.216 22.006 33.877 1.00 139.31 743 LEU A N 1
ATOM 1430 C CA . LEU A 1 209 ? -61.149 22.841 33.132 1.00 134.37 743 LEU A CA 1
ATOM 1431 C C . LEU A 1 209 ? -62.322 22.011 32.635 1.00 141.22 743 LEU A C 1
ATOM 1432 O O . LEU A 1 209 ? -63.435 22.513 32.501 1.00 147.06 743 LEU A O 1
ATOM 1437 N N . LYS A 1 210 ? -62.064 20.734 32.369 1.00 146.59 744 LYS A N 1
ATOM 1438 C CA . LYS A 1 210 ? -63.093 19.820 31.884 1.00 157.48 744 LYS A CA 1
ATOM 1439 C C . LYS A 1 210 ? -63.998 19.341 33.016 1.00 164.93 744 LYS A C 1
ATOM 1440 O O . LYS A 1 210 ? -64.923 18.559 32.793 1.00 170.42 744 LYS A O 1
ATOM 1442 N N . LYS A 1 211 ? -63.724 19.809 34.229 1.00 163.10 745 LYS A N 1
ATOM 1443 C CA . LYS A 1 211 ? -64.550 19.481 35.384 1.00 163.26 745 LYS A CA 1
ATOM 1444 C C . LYS A 1 211 ? -65.510 20.625 35.696 1.00 172.29 745 LYS A C 1
ATOM 1445 O O . LYS A 1 211 ? -66.352 20.518 36.591 1.00 172.75 745 LYS A O 1
ATOM 1447 N N . ASP A 1 212 ? -65.380 21.717 34.948 1.00 181.18 746 ASP A N 1
ATOM 1448 C CA . ASP A 1 212 ? -66.219 22.896 35.153 1.00 189.64 746 ASP A CA 1
ATOM 1449 C C . ASP A 1 212 ? -67.007 23.238 33.886 1.00 188.88 746 ASP A C 1
ATOM 1450 O O . ASP A 1 212 ? -67.889 24.094 33.897 1.00 183.28 746 ASP A O 1
ATOM 1455 N N . LEU A 1 213 ? -66.677 22.559 32.792 1.00 143.05 747 LEU A N 1
ATOM 1456 C CA . LEU A 1 213 ? -67.336 22.784 31.508 1.00 151.63 747 LEU A CA 1
ATOM 1457 C C . LEU A 1 213 ? -68.272 21.650 31.122 1.00 164.98 747 LEU A C 1
ATOM 1458 O O . LEU A 1 213 ? -67.881 20.483 31.080 1.00 161.73 747 LEU A O 1
ATOM 1463 N N . ILE A 1 214 ? -69.512 22.018 30.818 1.00 178.09 748 ILE A N 1
ATOM 1464 C CA . ILE A 1 214 ? -70.551 21.058 30.455 1.00 179.42 748 ILE A CA 1
ATOM 1465 C C . ILE A 1 214 ? -70.904 21.133 28.981 1.00 181.95 748 ILE A C 1
ATOM 1466 O O . ILE A 1 214 ? -71.122 22.213 28.448 1.00 186.87 748 ILE A O 1
ATOM 1471 N N . GLY A 1 215 ? -70.968 19.978 28.329 1.00 180.03 749 GLY A N 1
ATOM 1472 C CA . GLY A 1 215 ? -71.353 19.915 26.932 1.00 179.72 749 GLY A CA 1
ATOM 1473 C C . GLY A 1 215 ? -70.154 19.976 26.010 1.00 179.94 749 GLY A C 1
ATOM 1474 O O . GLY A 1 215 ? -70.215 20.546 24.917 1.00 176.36 749 GLY A O 1
ATOM 1475 N N . ILE A 1 216 ? -69.050 19.392 26.465 1.00 185.98 750 ILE A N 1
ATOM 1476 C CA . ILE A 1 216 ? -67.846 19.289 25.649 1.00 195.01 750 ILE A CA 1
ATOM 1477 C C . ILE A 1 216 ? -67.604 17.845 25.215 1.00 212.88 750 ILE A C 1
ATOM 1478 O O . ILE A 1 216 ? -68.017 17.443 24.125 1.00 223.98 750 ILE A O 1
ATOM 1480 N N . ASP A 1 217 ? -66.930 17.078 26.072 1.00 212.60 751 ASP A N 1
ATOM 1481 C CA . ASP A 1 217 ? -66.636 15.667 25.814 1.00 210.23 751 ASP A CA 1
ATOM 1482 C C . ASP A 1 217 ? -65.901 15.451 24.490 1.00 213.02 751 ASP A C 1
ATOM 1483 O O . ASP A 1 217 ? -64.705 15.726 24.377 1.00 211.53 751 ASP A O 1
ATOM 1485 N N . LEU A 1 219 ? -62.284 17.311 25.851 1.00 189.74 753 LEU A N 1
ATOM 1486 C CA . LEU A 1 219 ? -61.379 18.363 25.404 1.00 185.12 753 LEU A CA 1
ATOM 1487 C C . LEU A 1 219 ? -59.923 17.945 25.578 1.00 190.48 753 LEU A C 1
ATOM 1488 O O . LEU A 1 219 ? -59.017 18.765 25.447 1.00 197.31 753 LEU A O 1
ATOM 1490 N N . VAL A 1 220 ? -59.703 16.666 25.866 1.00 186.66 754 VAL A N 1
ATOM 1491 C CA . VAL A 1 220 ? -58.362 16.166 26.158 1.00 181.10 754 VAL A CA 1
ATOM 1492 C C . VAL A 1 220 ? -57.662 15.574 24.935 1.00 186.63 754 VAL A C 1
ATOM 1493 O O . VAL A 1 220 ? -57.334 14.389 24.908 1.00 193.13 754 VAL A O 1
ATOM 1495 N N . VAL A 1 221 ? -57.435 16.406 23.926 1.00 185.17 755 VAL A N 1
ATOM 1496 C CA . VAL A 1 221 ? -56.669 15.997 22.755 1.00 192.42 755 VAL A CA 1
ATOM 1497 C C . VAL A 1 221 ? -55.181 16.146 23.064 1.00 207.66 755 VAL A C 1
ATOM 1498 O O . VAL A 1 221 ? -54.764 17.166 23.615 1.00 208.90 755 VAL A O 1
ATOM 1502 N N . PRO A 1 222 ? -54.378 15.120 22.731 1.00 220.20 756 PRO A N 1
ATOM 1503 C CA . PRO A 1 222 ? -52.931 15.149 22.977 1.00 230.71 756 PRO A CA 1
ATOM 1504 C C . PRO A 1 222 ? -52.248 16.369 22.361 1.00 238.89 756 PRO A C 1
ATOM 1505 O O . PRO A 1 222 ? -51.324 16.924 22.959 1.00 236.50 756 PRO A O 1
ATOM 1509 N N . GLY A 1 223 ? -52.706 16.779 21.182 1.00 245.24 757 GLY A N 1
ATOM 1510 C CA . GLY A 1 223 ? -52.150 17.939 20.512 1.00 245.03 757 GLY A CA 1
ATOM 1511 C C . GLY A 1 223 ? -52.923 19.206 20.816 1.00 232.07 757 GLY A C 1
ATOM 1512 O O . GLY A 1 223 ? -53.280 19.962 19.913 1.00 241.43 757 GLY A O 1
ATOM 1513 N N . ARG A 1 224 ? -53.184 19.442 22.096 1.00 212.83 758 ARG A N 1
ATOM 1514 C CA . ARG A 1 224 ? -53.929 20.621 22.507 1.00 199.56 758 ARG A CA 1
ATOM 1515 C C . ARG A 1 224 ? -53.344 21.248 23.760 1.00 201.24 758 ARG A C 1
ATOM 1516 O O . ARG A 1 224 ? -53.039 20.558 24.732 1.00 203.33 758 ARG A O 1
ATOM 1524 N N . GLU A 1 225 ? -53.188 22.566 23.724 1.00 201.77 759 GLU A N 1
ATOM 1525 C CA . GLU A 1 225 ? -52.676 23.313 24.862 1.00 198.81 759 GLU A CA 1
ATOM 1526 C C . GLU A 1 225 ? -53.701 24.344 25.325 1.00 189.43 759 GLU A C 1
ATOM 1527 O O . GLU A 1 225 ? -54.705 24.579 24.654 1.00 190.91 759 GLU A O 1
ATOM 1533 N N . PHE A 1 226 ? -53.445 24.953 26.476 1.00 179.47 760 PHE A N 1
ATOM 1534 C CA . PHE A 1 226 ? -54.347 25.958 27.030 1.00 167.94 760 PHE A CA 1
ATOM 1535 C C . PHE A 1 226 ? -53.712 27.346 26.977 1.00 164.99 760 PHE A C 1
ATOM 1536 O O . PHE A 1 226 ? -52.575 27.530 27.404 1.00 174.41 760 PHE A O 1
ATOM 1544 N N . ILE A 1 227 ? -54.442 28.319 26.439 1.00 149.47 761 ILE A N 1
ATOM 1545 C CA . ILE A 1 227 ? -53.920 29.677 26.324 1.00 141.37 761 ILE A CA 1
ATOM 1546 C C . ILE A 1 227 ? -54.358 30.548 27.496 1.00 137.11 761 ILE A C 1
ATOM 1547 O O . ILE A 1 227 ? -53.536 30.938 28.323 1.00 144.79 761 ILE A O 1
ATOM 1552 N N . ARG A 1 228 ? -55.650 30.850 27.566 1.00 126.66 762 ARG A N 1
ATOM 1553 C CA . ARG A 1 228 ? -56.180 31.671 28.648 1.00 121.98 762 ARG A CA 1
ATOM 1554 C C . ARG A 1 228 ? -57.690 31.549 28.722 1.00 110.99 762 ARG A C 1
ATOM 1555 O O . ARG A 1 228 ? -58.326 31.016 27.817 1.00 111.44 762 ARG A O 1
ATOM 1563 N N . LEU A 1 229 ? -58.262 32.048 29.808 1.00 105.16 763 LEU A N 1
ATOM 1564 C CA . LEU A 1 229 ? -59.711 32.107 29.942 1.00 111.71 763 LEU A CA 1
ATOM 1565 C C . LEU A 1 229 ? -60.106 33.364 30.704 1.00 120.65 763 LEU A C 1
ATOM 1566 O O . LEU A 1 229 ? -59.261 34.000 31.330 1.00 122.39 763 LEU A O 1
ATOM 1571 N N . GLY A 1 230 ? -61.379 33.738 30.625 1.00 123.21 764 GLY A N 1
ATOM 1572 C CA . GLY A 1 230 ? -61.841 34.951 31.273 1.00 128.43 764 GLY A CA 1
ATOM 1573 C C . GLY A 1 230 ? -63.232 35.368 30.846 1.00 133.38 764 GLY A C 1
ATOM 1574 O O . GLY A 1 230 ? -63.846 34.731 29.992 1.00 126.64 764 GLY A O 1
ATOM 1575 N N . SER A 1 231 ? -63.731 36.444 31.445 1.00 147.80 765 SER A N 1
ATOM 1576 C CA . SER A 1 231 ? -65.074 36.929 31.149 1.00 161.66 765 SER A CA 1
ATOM 1577 C C . SER A 1 231 ? -65.060 38.044 30.107 1.00 166.96 765 SER A C 1
ATOM 1578 O O . SER A 1 231 ? -64.324 39.024 30.240 1.00 172.93 765 SER A O 1
ATOM 1581 N N . LEU A 1 232 ? -65.880 37.879 29.072 1.00 159.23 766 LEU A N 1
ATOM 1582 C CA . LEU A 1 232 ? -66.004 38.866 28.005 1.00 147.80 766 LEU A CA 1
ATOM 1583 C C . LEU A 1 232 ? -67.460 39.040 27.590 1.00 148.96 766 LEU A C 1
ATOM 1584 O O . LEU A 1 232 ? -68.046 38.161 26.969 1.00 140.00 766 LEU A O 1
ATOM 1589 N N . SER A 1 233 ? -68.036 40.185 27.939 1.00 160.28 767 SER A N 1
ATOM 1590 C CA . SER A 1 233 ? -69.443 40.458 27.664 1.00 161.28 767 SER A CA 1
ATOM 1591 C C . SER A 1 233 ? -69.771 40.392 26.176 1.00 154.20 767 SER A C 1
ATOM 1592 O O . SER A 1 233 ? -69.664 41.384 25.466 1.00 147.55 767 SER A O 1
ATOM 1595 N N . LYS A 1 234 ? -70.169 39.211 25.712 1.00 159.23 768 LYS A N 1
ATOM 1596 C CA . LYS A 1 234 ? -70.504 39.012 24.305 1.00 167.81 768 LYS A CA 1
ATOM 1597 C C . LYS A 1 234 ? -71.741 39.803 23.884 1.00 175.32 768 LYS A C 1
ATOM 1598 O O . LYS A 1 234 ? -72.721 39.886 24.626 1.00 176.28 768 LYS A O 1
ATOM 1604 N N . LEU A 1 235 ? -71.685 40.376 22.684 1.00 175.31 769 LEU A N 1
ATOM 1605 C CA . LEU A 1 235 ? -72.804 41.126 22.123 1.00 167.38 769 LEU A CA 1
ATOM 1606 C C . LEU A 1 235 ? -73.825 40.196 21.482 1.00 176.52 769 LEU A C 1
ATOM 1607 O O . LEU A 1 235 ? -73.469 39.196 20.860 1.00 179.71 769 LEU A O 1
ATOM 1612 N N . SER A 1 236 ? -75.099 40.531 21.649 1.00 179.64 770 SER A N 1
ATOM 1613 C CA . SER A 1 236 ? -76.178 39.800 21.005 1.00 175.80 770 SER A CA 1
ATOM 1614 C C . SER A 1 236 ? -77.226 40.790 20.518 1.00 168.48 770 SER A C 1
ATOM 1615 O O . SER A 1 236 ? -77.130 41.987 20.787 1.00 167.93 770 SER A O 1
ATOM 1617 N N . GLY A 1 237 ? -78.220 40.289 19.794 1.00 163.51 771 GLY A N 1
ATOM 1618 C CA . GLY A 1 237 ? -79.297 41.128 19.308 1.00 164.85 771 GLY A CA 1
ATOM 1619 C C . GLY A 1 237 ? -80.006 41.807 20.461 1.00 168.71 771 GLY A C 1
ATOM 1620 O O . GLY A 1 237 ? -80.377 42.978 20.372 1.00 169.77 771 GLY A O 1
ATOM 1621 N N . LYS A 1 238 ? -80.178 41.067 21.552 1.00 173.19 772 LYS A N 1
ATOM 1622 C CA . LYS A 1 238 ? -80.844 41.583 22.741 1.00 184.51 772 LYS A CA 1
ATOM 1623 C C . LYS A 1 238 ? -80.071 42.756 23.329 1.00 188.76 772 LYS A C 1
ATOM 1624 O O . LYS A 1 238 ? -80.459 43.911 23.161 1.00 193.55 772 LYS A O 1
ATOM 1626 N N . GLY A 1 239 ? -78.976 42.453 24.016 1.00 186.18 773 GLY A N 1
ATOM 1627 C CA . GLY A 1 239 ? -78.123 43.479 24.584 1.00 184.17 773 GLY A CA 1
ATOM 1628 C C . GLY A 1 239 ? -76.686 43.011 24.593 1.00 178.29 773 GLY A C 1
ATOM 1629 O O . GLY A 1 239 ? -76.181 42.512 23.590 1.00 178.15 773 GLY A O 1
ATOM 1630 N N . LEU A 1 240 ? -76.020 43.178 25.728 1.00 174.23 774 LEU A N 1
ATOM 1631 C CA . LEU A 1 240 ? -74.724 42.552 25.934 1.00 171.89 774 LEU A CA 1
ATOM 1632 C C . LEU A 1 240 ? -74.895 41.361 26.869 1.00 181.35 774 LEU A C 1
ATOM 1633 O O . LEU A 1 240 ? -75.632 41.437 27.853 1.00 190.97 774 LEU A O 1
ATOM 1638 N N . GLN A 1 241 ? -74.222 40.260 26.556 1.00 176.50 775 GLN A N 1
ATOM 1639 C CA . GLN A 1 241 ? -74.334 39.055 27.368 1.00 175.41 775 GLN A CA 1
ATOM 1640 C C . GLN A 1 241 ? -72.970 38.559 27.833 1.00 168.73 775 GLN A C 1
ATOM 1641 O O . GLN A 1 241 ? -72.190 38.031 27.042 1.00 165.72 775 GLN A O 1
ATOM 1647 N N . GLN A 1 242 ? -72.689 38.738 29.121 1.00 165.54 776 GLN A N 1
ATOM 1648 C CA . GLN A 1 242 ? -71.442 38.265 29.711 1.00 155.35 776 GLN A CA 1
ATOM 1649 C C . GLN A 1 242 ? -71.373 36.745 29.654 1.00 153.97 776 GLN A C 1
ATOM 1650 O O . GLN A 1 242 ? -72.197 36.054 30.251 1.00 157.56 776 GLN A O 1
ATOM 1652 N N . ARG A 1 243 ? -70.397 36.230 28.914 1.00 150.94 777 ARG A N 1
ATOM 1653 C CA . ARG A 1 243 ? -70.191 34.793 28.818 1.00 151.10 777 ARG A CA 1
ATOM 1654 C C . ARG A 1 243 ? -68.732 34.463 29.088 1.00 153.23 777 ARG A C 1
ATOM 1655 O O . ARG A 1 243 ? -67.864 35.329 28.984 1.00 157.38 777 ARG A O 1
ATOM 1663 N N . MET A 1 244 ? -68.465 33.211 29.442 1.00 149.37 778 MET A N 1
ATOM 1664 C CA . MET A 1 244 ? -67.096 32.766 29.681 1.00 145.52 778 MET A CA 1
ATOM 1665 C C . MET A 1 244 ? -66.431 32.286 28.398 1.00 149.88 778 MET A C 1
ATOM 1666 O O . MET A 1 244 ? -67.056 31.614 27.583 1.00 151.58 778 MET A O 1
ATOM 1671 N N . PHE A 1 245 ? -65.160 32.640 28.228 1.00 148.96 779 PHE A N 1
ATOM 1672 C CA . PHE A 1 245 ? -64.421 32.309 27.015 1.00 142.15 779 PHE A CA 1
ATOM 1673 C C . PHE A 1 245 ? -63.142 31.566 27.347 1.00 142.88 779 PHE A C 1
ATOM 1674 O O . PHE A 1 245 ? -62.332 32.037 28.143 1.00 148.33 779 PHE A O 1
ATOM 1682 N N . PHE A 1 246 ? -62.959 30.410 26.722 1.00 135.11 780 PHE A N 1
ATOM 1683 C CA . PHE A 1 246 ? -61.804 29.572 27.004 1.00 134.29 780 PHE A CA 1
ATOM 1684 C C . PHE A 1 246 ? -60.974 29.348 25.753 1.00 142.57 780 PHE A C 1
ATOM 1685 O O . PHE A 1 246 ? -61.113 28.322 25.090 1.00 148.97 780 PHE A O 1
ATOM 1693 N N . LEU A 1 247 ? -60.109 30.305 25.433 1.00 144.42 781 LEU A N 1
ATOM 1694 C CA . LEU A 1 247 ? -59.260 30.195 24.250 1.00 144.27 781 LEU A CA 1
ATOM 1695 C C . LEU A 1 247 ? -58.194 29.122 24.428 1.00 142.73 781 LEU A C 1
ATOM 1696 O O . LEU A 1 247 ? -57.310 29.247 25.275 1.00 147.67 781 LEU A O 1
ATOM 1701 N N . PHE A 1 248 ? -58.285 28.064 23.631 1.00 133.71 782 PHE A N 1
ATOM 1702 C CA . PHE A 1 248 ? -57.286 27.009 23.671 1.00 133.14 782 PHE A CA 1
ATOM 1703 C C . PHE A 1 248 ? -56.306 27.166 22.522 1.00 136.23 782 PHE A C 1
ATOM 1704 O O . PHE A 1 248 ? -56.288 28.192 21.843 1.00 129.67 782 PHE A O 1
ATOM 1712 N N . ASN A 1 249 ? -55.492 26.136 22.317 1.00 148.48 783 ASN A N 1
ATOM 1713 C CA . ASN A 1 249 ? -54.511 26.123 21.242 1.00 155.56 783 ASN A CA 1
ATOM 1714 C C . ASN A 1 249 ? -55.193 26.178 19.880 1.00 168.64 783 ASN A C 1
ATOM 1715 O O . ASN A 1 249 ? -54.869 27.026 19.049 1.00 177.32 783 ASN A O 1
ATOM 1717 N N . ASP A 1 250 ? -56.146 25.279 19.657 1.00 168.80 784 ASP A N 1
ATOM 1718 C CA . ASP A 1 250 ? -56.821 25.198 18.366 1.00 168.03 784 ASP A CA 1
ATOM 1719 C C . ASP A 1 250 ? -58.178 25.901 18.360 1.00 167.41 784 ASP A C 1
ATOM 1720 O O . ASP A 1 250 ? -58.539 26.558 17.387 1.00 176.10 784 ASP A O 1
ATOM 1722 N N . VAL A 1 251 ? -58.921 25.770 19.453 1.00 159.08 785 VAL A N 1
ATOM 1723 C CA . VAL A 1 251 ? -60.303 26.238 19.494 1.00 158.92 785 VAL A CA 1
ATOM 1724 C C . VAL A 1 251 ? -60.592 27.217 20.628 1.00 157.16 785 VAL A C 1
ATOM 1725 O O . VAL A 1 251 ? -60.247 26.970 21.779 1.00 162.54 785 VAL A O 1
ATOM 1729 N N . LEU A 1 252 ? -61.223 28.335 20.285 1.00 153.12 786 LEU A N 1
ATOM 1730 C CA . LEU A 1 252 ? -61.800 29.234 21.279 1.00 150.69 786 LEU A CA 1
ATOM 1731 C C . LEU A 1 252 ? -63.282 28.917 21.439 1.00 155.60 786 LEU A C 1
ATOM 1732 O O . LEU A 1 252 ? -64.062 29.099 20.504 1.00 162.55 786 LEU A O 1
ATOM 1737 N N . LEU A 1 253 ? -63.671 28.437 22.615 1.00 153.14 787 LEU A N 1
ATOM 1738 C CA . LEU A 1 253 ? -65.075 28.143 22.875 1.00 147.93 787 LEU A CA 1
ATOM 1739 C C . LEU A 1 253 ? -65.640 29.002 24.002 1.00 138.63 787 LEU A C 1
ATOM 1740 O O . LEU A 1 253 ? -64.893 29.594 24.783 1.00 123.89 787 LEU A O 1
ATOM 1745 N N . TYR A 1 254 ? -66.965 29.066 24.073 1.00 143.44 788 TYR A N 1
ATOM 1746 C CA . TYR A 1 254 ? -67.638 29.946 25.026 1.00 151.55 788 TYR A CA 1
ATOM 1747 C C . TYR A 1 254 ? -68.919 29.366 25.629 1.00 151.37 788 TYR A C 1
ATOM 1748 O O . TYR A 1 254 ? -69.534 28.463 25.059 1.00 152.49 788 TYR A O 1
ATOM 1757 N N . THR A 1 255 ? -69.311 29.907 26.781 1.00 150.06 789 THR A N 1
ATOM 1758 C CA . THR A 1 255 ? -70.430 29.380 27.558 1.00 154.46 789 THR A CA 1
ATOM 1759 C C . THR A 1 255 ? -71.743 30.060 27.190 1.00 154.57 789 THR A C 1
ATOM 1760 O O . THR A 1 255 ? -71.785 30.894 26.291 1.00 145.45 789 THR A O 1
ATOM 1764 N N . SER A 1 256 ? -72.810 29.687 27.894 1.00 165.24 790 SER A N 1
ATOM 1765 C CA . SER A 1 256 ? -74.147 30.223 27.664 1.00 170.87 790 SER A CA 1
ATOM 1766 C C . SER A 1 256 ? -74.732 30.800 28.952 1.00 174.24 790 SER A C 1
ATOM 1767 O O . SER A 1 256 ? -75.946 30.970 29.062 1.00 178.50 790 SER A O 1
ATOM 1770 N N . ARG A 1 257 ? -73.862 31.092 29.918 1.00 172.49 791 ARG A N 1
ATOM 1771 C CA . ARG A 1 257 ? -74.268 31.615 31.225 1.00 171.02 791 ARG A CA 1
ATOM 1772 C C . ARG A 1 257 ? -75.256 30.693 31.942 1.00 178.68 791 ARG A C 1
ATOM 1773 O O . ARG A 1 257 ? -75.130 30.438 33.142 1.00 180.14 791 ARG A O 1
ATOM 1775 N N . SER A 1 262 ? -76.475 25.063 35.100 1.00 199.60 796 SER A N 1
ATOM 1776 C CA . SER A 1 262 ? -77.159 24.232 36.086 1.00 204.49 796 SER A CA 1
ATOM 1777 C C . SER A 1 262 ? -76.304 24.098 37.335 1.00 208.30 796 SER A C 1
ATOM 1778 O O . SER A 1 262 ? -76.695 24.522 38.423 1.00 210.78 796 SER A O 1
ATOM 1780 N N . ASN A 1 263 ? -75.134 23.495 37.167 1.00 207.42 797 ASN A N 1
ATOM 1781 C CA . ASN A 1 263 ? -74.163 23.382 38.240 1.00 205.44 797 ASN A CA 1
ATOM 1782 C C . ASN A 1 263 ? -72.829 23.928 37.747 1.00 197.74 797 ASN A C 1
ATOM 1783 O O . ASN A 1 263 ? -72.127 24.642 38.469 1.00 194.00 797 ASN A O 1
ATOM 1785 N N . GLN A 1 264 ? -72.495 23.598 36.502 1.00 188.60 798 GLN A N 1
ATOM 1786 C CA . GLN A 1 264 ? -71.249 24.049 35.897 1.00 179.41 798 GLN A CA 1
ATOM 1787 C C . GLN A 1 264 ? -71.512 24.956 34.696 1.00 178.96 798 GLN A C 1
ATOM 1788 O O . GLN A 1 264 ? -72.631 25.443 34.512 1.00 182.99 798 GLN A O 1
ATOM 1790 N N . PHE A 1 265 ? -70.474 25.183 33.889 1.00 170.91 799 PHE A N 1
ATOM 1791 C CA . PHE A 1 265 ? -70.560 26.060 32.720 1.00 161.19 799 PHE A CA 1
ATOM 1792 C C . PHE A 1 265 ? -70.892 25.298 31.444 1.00 159.68 799 PHE A C 1
ATOM 1793 O O . PHE A 1 265 ? -70.072 24.530 30.945 1.00 163.30 799 PHE A O 1
ATOM 1801 N N . LYS A 1 266 ? -72.083 25.538 30.903 1.00 161.62 800 LYS A N 1
ATOM 1802 C CA . LYS A 1 266 ? -72.563 24.816 29.724 1.00 166.87 800 LYS A CA 1
ATOM 1803 C C . LYS A 1 266 ? -72.124 25.462 28.409 1.00 171.61 800 LYS A C 1
ATOM 1804 O O . LYS A 1 266 ? -72.623 26.524 28.037 1.00 178.16 800 LYS A O 1
ATOM 1806 N N . VAL A 1 267 ? -71.210 24.798 27.704 1.00 168.30 801 VAL A N 1
ATOM 1807 C CA . VAL A 1 267 ? -70.636 25.320 26.462 1.00 161.62 801 VAL A CA 1
ATOM 1808 C C . VAL A 1 267 ? -71.694 25.612 25.402 1.00 165.14 801 VAL A C 1
ATOM 1809 O O . VAL A 1 267 ? -72.615 24.824 25.199 1.00 166.79 801 VAL A O 1
ATOM 1813 N N . HIS A 1 268 ? -71.564 26.754 24.736 1.00 172.78 802 HIS A N 1
ATOM 1814 C CA . HIS A 1 268 ? -72.455 27.093 23.635 1.00 185.72 802 HIS A CA 1
ATOM 1815 C C . HIS A 1 268 ? -71.887 26.549 22.333 1.00 182.64 802 HIS A C 1
ATOM 1816 O O . HIS A 1 268 ? -72.254 25.462 21.892 1.00 184.74 802 HIS A O 1
ATOM 1823 N N . GLY A 1 269 ? -70.978 27.309 21.731 1.00 179.84 803 GLY A N 1
ATOM 1824 C CA . GLY A 1 269 ? -70.373 26.921 20.472 1.00 182.18 803 GLY A CA 1
ATOM 1825 C C . GLY A 1 269 ? -68.857 26.986 20.488 1.00 182.52 803 GLY A C 1
ATOM 1826 O O . GLY A 1 269 ? -68.255 27.436 21.465 1.00 182.46 803 GLY A O 1
ATOM 1827 N N . GLN A 1 270 ? -68.244 26.531 19.398 1.00 177.92 804 GLN A N 1
ATOM 1828 C CA . GLN A 1 270 ? -66.791 26.528 19.261 1.00 164.15 804 GLN A CA 1
ATOM 1829 C C . GLN A 1 270 ? -66.370 27.344 18.044 1.00 162.65 804 GLN A C 1
ATOM 1830 O O . GLN A 1 270 ? -67.130 27.475 17.087 1.00 161.21 804 GLN A O 1
ATOM 1832 N N . LEU A 1 271 ? -65.158 27.891 18.087 1.00 168.24 805 LEU A N 1
ATOM 1833 C CA . LEU A 1 271 ? -64.635 28.706 16.990 1.00 174.07 805 LEU A CA 1
ATOM 1834 C C . LEU A 1 271 ? -63.180 28.363 16.681 1.00 172.71 805 LEU A C 1
ATOM 1835 O O . LEU A 1 271 ? -62.271 29.042 17.166 1.00 168.02 805 LEU A O 1
ATOM 1840 N N . PRO A 1 272 ? -62.956 27.310 15.872 1.00 174.62 806 PRO A N 1
ATOM 1841 C CA . PRO A 1 272 ? -61.607 26.881 15.488 1.00 172.25 806 PRO A CA 1
ATOM 1842 C C . PRO A 1 272 ? -60.791 28.040 14.942 1.00 172.51 806 PRO A C 1
ATOM 1843 O O . PRO A 1 272 ? -61.197 28.678 13.974 1.00 168.69 806 PRO A O 1
ATOM 1847 N N . LEU A 1 273 ? -59.654 28.300 15.577 1.00 178.68 807 LEU A N 1
ATOM 1848 C CA . LEU A 1 273 ? -58.831 29.468 15.282 1.00 180.06 807 LEU A CA 1
ATOM 1849 C C . LEU A 1 273 ? -58.430 29.567 13.811 1.00 181.75 807 LEU A C 1
ATOM 1850 O O . LEU A 1 273 ? -59.028 30.330 13.055 1.00 182.79 807 LEU A O 1
ATOM 1855 N N . TYR A 1 274 ? -57.427 28.793 13.407 1.00 182.55 808 TYR A N 1
ATOM 1856 C CA . TYR A 1 274 ? -56.915 28.862 12.040 1.00 185.36 808 TYR A CA 1
ATOM 1857 C C . TYR A 1 274 ? -57.957 28.429 11.013 1.00 185.30 808 TYR A C 1
ATOM 1858 O O . TYR A 1 274 ? -58.419 27.289 11.027 1.00 197.02 808 TYR A O 1
ATOM 1860 N N . GLY A 1 275 ? -58.330 29.351 10.132 1.00 174.96 809 GLY A N 1
ATOM 1861 C CA . GLY A 1 275 ? -57.798 30.701 10.162 1.00 170.21 809 GLY A CA 1
ATOM 1862 C C . GLY A 1 275 ? -58.899 31.733 10.302 1.00 171.14 809 GLY A C 1
ATOM 1863 O O . GLY A 1 275 ? -59.838 31.753 9.513 1.00 172.19 809 GLY A O 1
ATOM 1864 N N . MET A 1 276 ? -58.794 32.587 11.315 1.00 171.67 810 MET A N 1
ATOM 1865 C CA . MET A 1 276 ? -59.772 33.655 11.506 1.00 168.63 810 MET A CA 1
ATOM 1866 C C . MET A 1 276 ? -59.127 35.031 11.581 1.00 174.78 810 MET A C 1
ATOM 1867 O O . MET A 1 276 ? -57.912 35.158 11.738 1.00 175.60 810 MET A O 1
ATOM 1872 N N . THR A 1 277 ? -59.960 36.059 11.461 1.00 180.72 811 THR A N 1
ATOM 1873 C CA . THR A 1 277 ? -59.498 37.439 11.489 1.00 183.35 811 THR A CA 1
ATOM 1874 C C . THR A 1 277 ? -60.197 38.228 12.595 1.00 179.74 811 THR A C 1
ATOM 1875 O O . THR A 1 277 ? -61.426 38.261 12.669 1.00 182.32 811 THR A O 1
ATOM 1879 N N . ILE A 1 278 ? -59.406 38.859 13.456 1.00 170.25 812 ILE A N 1
ATOM 1880 C CA . ILE A 1 278 ? -59.940 39.665 14.549 1.00 161.22 812 ILE A CA 1
ATOM 1881 C C . ILE A 1 278 ? -59.605 41.141 14.332 1.00 156.31 812 ILE A C 1
ATOM 1882 O O . ILE A 1 278 ? -58.452 41.491 14.073 1.00 157.32 812 ILE A O 1
ATOM 1887 N N . GLU A 1 279 ? -60.621 41.997 14.414 1.00 147.42 813 GLU A N 1
ATOM 1888 C CA . GLU A 1 279 ? -60.434 43.433 14.220 1.00 140.13 813 GLU A CA 1
ATOM 1889 C C . GLU A 1 279 ? -61.185 44.242 15.273 1.00 131.87 813 GLU A C 1
ATOM 1890 O O . GLU A 1 279 ? -62.077 43.726 15.943 1.00 117.78 813 GLU A O 1
ATOM 1892 N N . GLU A 1 280 ? -60.813 45.511 15.414 1.00 140.61 814 GLU A N 1
ATOM 1893 C CA . GLU A 1 280 ? -61.442 46.402 16.384 1.00 144.65 814 GLU A CA 1
ATOM 1894 C C . GLU A 1 280 ? -62.842 46.792 15.927 1.00 142.19 814 GLU A C 1
ATOM 1895 O O . GLU A 1 280 ? -63.211 46.565 14.776 1.00 141.90 814 GLU A O 1
ATOM 1897 N N . SER A 1 281 ? -63.623 47.382 16.823 1.00 141.89 815 SER A N 1
ATOM 1898 C CA . SER A 1 281 ? -65.006 47.700 16.493 1.00 144.61 815 SER A CA 1
ATOM 1899 C C . SER A 1 281 ? -65.566 48.917 17.221 1.00 148.73 815 SER A C 1
ATOM 1900 O O . SER A 1 281 ? -65.030 49.367 18.235 1.00 134.91 815 SER A O 1
ATOM 1903 N N . GLU A 1 282 ? -66.658 49.444 16.679 1.00 166.78 816 GLU A N 1
ATOM 1904 C CA . GLU A 1 282 ? -67.267 50.659 17.191 1.00 181.08 816 GLU A CA 1
ATOM 1905 C C . GLU A 1 282 ? -68.796 50.593 17.179 1.00 202.70 816 GLU A C 1
ATOM 1906 O O . GLU A 1 282 ? -69.456 51.355 17.890 1.00 226.21 816 GLU A O 1
ATOM 1912 N N . ASP A 1 283 ? -69.357 49.690 16.376 1.00 187.51 817 ASP A N 1
ATOM 1913 C CA . ASP A 1 283 ? -70.812 49.543 16.303 1.00 159.59 817 ASP A CA 1
ATOM 1914 C C . ASP A 1 283 ? -71.406 48.998 17.607 1.00 124.54 817 ASP A C 1
ATOM 1915 O O . ASP A 1 283 ? -71.569 49.734 18.588 1.00 94.11 817 ASP A O 1
ATOM 1920 N N . PRO A 1 288 ? -68.163 50.540 21.899 1.00 126.73 822 PRO A N 1
ATOM 1921 C CA . PRO A 1 288 ? -68.256 49.909 23.206 1.00 125.68 822 PRO A CA 1
ATOM 1922 C C . PRO A 1 288 ? -66.913 49.353 23.721 1.00 147.48 822 PRO A C 1
ATOM 1923 O O . PRO A 1 288 ? -66.897 48.429 24.530 1.00 158.15 822 PRO A O 1
ATOM 1925 N N . HIS A 1 289 ? -65.798 49.924 23.261 1.00 156.77 823 HIS A N 1
ATOM 1926 C CA . HIS A 1 289 ? -64.446 49.456 23.620 1.00 157.63 823 HIS A CA 1
ATOM 1927 C C . HIS A 1 289 ? -64.235 47.952 23.401 1.00 156.53 823 HIS A C 1
ATOM 1928 O O . HIS A 1 289 ? -63.813 47.230 24.309 1.00 144.86 823 HIS A O 1
ATOM 1930 N N . CYS A 1 290 ? -64.510 47.498 22.180 1.00 165.33 824 CYS A N 1
ATOM 1931 C CA . CYS A 1 290 ? -64.591 46.069 21.877 1.00 166.43 824 CYS A CA 1
ATOM 1932 C C . CYS A 1 290 ? -63.854 45.639 20.607 1.00 168.18 824 CYS A C 1
ATOM 1933 O O . CYS A 1 290 ? -63.036 46.380 20.065 1.00 176.02 824 CYS A O 1
ATOM 1936 N N . LEU A 1 291 ? -64.182 44.433 20.137 1.00 156.57 825 LEU A N 1
ATOM 1937 C CA . LEU A 1 291 ? -63.602 43.857 18.921 1.00 145.18 825 LEU A CA 1
ATOM 1938 C C . LEU A 1 291 ? -64.399 42.645 18.428 1.00 143.05 825 LEU A C 1
ATOM 1939 O O . LEU A 1 291 ? -64.964 41.903 19.231 1.00 128.01 825 LEU A O 1
ATOM 1944 N N . THR A 1 292 ? -64.426 42.446 17.110 1.00 151.90 826 THR A N 1
ATOM 1945 C CA . THR A 1 292 ? -65.113 41.309 16.493 1.00 139.78 826 THR A CA 1
ATOM 1946 C C . THR A 1 292 ? -64.145 40.180 16.194 1.00 133.26 826 THR A C 1
ATOM 1947 O O . THR A 1 292 ? -62.930 40.367 16.173 1.00 130.63 826 THR A O 1
ATOM 1951 N N . LEU A 1 293 ? -64.700 39.003 15.948 1.00 129.87 827 LEU A N 1
ATOM 1952 C CA . LEU A 1 293 ? -63.897 37.841 15.611 1.00 137.90 827 LEU A CA 1
ATOM 1953 C C . LEU A 1 293 ? -64.541 37.093 14.448 1.00 153.45 827 LEU A C 1
ATOM 1954 O O . LEU A 1 293 ? -65.425 36.262 14.640 1.00 158.79 827 LEU A O 1
ATOM 1959 N N . ARG A 1 294 ? -64.095 37.403 13.236 1.00 161.39 828 ARG A N 1
ATOM 1960 C CA . ARG A 1 294 ? -64.616 36.763 12.029 1.00 163.65 828 ARG A CA 1
ATOM 1961 C C . ARG A 1 294 ? -63.878 35.466 11.752 1.00 172.72 828 ARG A C 1
ATOM 1962 O O . ARG A 1 294 ? -62.714 35.480 11.353 1.00 175.46 828 ARG A O 1
ATOM 1964 N N . GLY A 1 295 ? -64.559 34.345 11.969 1.00 180.48 829 GLY A N 1
ATOM 1965 C CA . GLY A 1 295 ? -63.976 33.043 11.708 1.00 193.92 829 GLY A CA 1
ATOM 1966 C C . GLY A 1 295 ? -64.336 32.564 10.317 1.00 207.73 829 GLY A C 1
ATOM 1967 O O . GLY A 1 295 ? -65.252 33.100 9.696 1.00 216.65 829 GLY A O 1
ATOM 1968 N N . GLN A 1 296 ? -63.616 31.560 9.822 1.00 207.66 830 GLN A N 1
ATOM 1969 C CA . GLN A 1 296 ? -63.911 30.988 8.514 1.00 204.80 830 GLN A CA 1
ATOM 1970 C C . GLN A 1 296 ? -65.304 30.359 8.512 1.00 206.91 830 GLN A C 1
ATOM 1971 O O . GLN A 1 296 ? -65.966 30.292 7.474 1.00 211.49 830 GLN A O 1
ATOM 1973 N N . ARG A 1 297 ? -65.743 29.899 9.681 1.00 201.34 831 ARG A N 1
ATOM 1974 C CA . ARG A 1 297 ? -67.090 29.364 9.836 1.00 195.40 831 ARG A CA 1
ATOM 1975 C C . ARG A 1 297 ? -68.034 30.444 10.351 1.00 190.32 831 ARG A C 1
ATOM 1976 O O . ARG A 1 297 ? -68.666 31.156 9.569 1.00 188.79 831 ARG A O 1
ATOM 1978 N N . GLN A 1 298 ? -68.117 30.563 11.672 1.00 186.92 832 GLN A N 1
ATOM 1979 C CA . GLN A 1 298 ? -68.992 31.543 12.301 1.00 185.38 832 GLN A CA 1
ATOM 1980 C C . GLN A 1 298 ? -68.212 32.766 12.775 1.00 180.54 832 GLN A C 1
ATOM 1981 O O . GLN A 1 298 ? -66.992 32.717 12.919 1.00 181.54 832 GLN A O 1
ATOM 1987 N N . SER A 1 299 ? -68.926 33.861 13.016 1.00 176.56 833 SER A N 1
ATOM 1988 C CA . SER A 1 299 ? -68.305 35.099 13.476 1.00 172.85 833 SER A CA 1
ATOM 1989 C C . SER A 1 299 ? -69.116 35.739 14.602 1.00 172.96 833 SER A C 1
ATOM 1990 O O . SER A 1 299 ? -70.348 35.755 14.552 1.00 178.05 833 SER A O 1
ATOM 1993 N N . ILE A 1 300 ? -68.425 36.266 15.612 1.00 166.56 834 ILE A N 1
ATOM 1994 C CA . ILE A 1 300 ? -69.087 36.908 16.749 1.00 159.54 834 ILE A CA 1
ATOM 1995 C C . ILE A 1 300 ? -68.434 38.231 17.153 1.00 156.89 834 ILE A C 1
ATOM 1996 O O . ILE A 1 300 ? -67.260 38.469 16.867 1.00 153.44 834 ILE A O 1
ATOM 2001 N N . ILE A 1 301 ? -69.207 39.085 17.817 1.00 157.50 835 ILE A N 1
ATOM 2002 C CA . ILE A 1 301 ? -68.695 40.350 18.330 1.00 157.47 835 ILE A CA 1
ATOM 2003 C C . ILE A 1 301 ? -68.572 40.296 19.843 1.00 154.92 835 ILE A C 1
ATOM 2004 O O . ILE A 1 301 ? -69.545 40.021 20.546 1.00 152.49 835 ILE A O 1
ATOM 2009 N N . VAL A 1 302 ? -67.372 40.567 20.340 1.00 153.89 836 VAL A N 1
ATOM 2010 C CA . VAL A 1 302 ? -67.099 40.469 21.763 1.00 151.24 836 VAL A CA 1
ATOM 2011 C C . VAL A 1 302 ? -66.785 41.833 22.357 1.00 144.23 836 VAL A C 1
ATOM 2012 O O . VAL A 1 302 ? -65.955 42.567 21.824 1.00 137.31 836 VAL A O 1
ATOM 2016 N N . ALA A 1 303 ? -67.461 42.180 23.448 1.00 145.46 837 ALA A N 1
ATOM 2017 C CA . ALA A 1 303 ? -67.170 43.425 24.146 1.00 150.49 837 ALA A CA 1
ATOM 2018 C C . ALA A 1 303 ? -66.261 43.173 25.337 1.00 158.33 837 ALA A C 1
ATOM 2019 O O . ALA A 1 303 ? -66.485 42.251 26.121 1.00 161.15 837 ALA A O 1
ATOM 2021 N N . ALA A 1 304 ? -65.224 43.992 25.458 1.00 161.18 838 ALA A N 1
ATOM 2022 C CA . ALA A 1 304 ? -64.239 43.825 26.517 1.00 161.30 838 ALA A CA 1
ATOM 2023 C C . ALA A 1 304 ? -64.767 44.317 27.856 1.00 167.72 838 ALA A C 1
ATOM 2024 O O . ALA A 1 304 ? -65.906 44.774 27.961 1.00 171.88 838 ALA A O 1
ATOM 2026 N N . SER A 1 305 ? -63.928 44.215 28.880 1.00 168.81 839 SER A N 1
ATOM 2027 C CA . SER A 1 305 ? -64.290 44.674 30.212 1.00 167.92 839 SER A CA 1
ATOM 2028 C C . SER A 1 305 ? -63.642 46.029 30.473 1.00 153.67 839 SER A C 1
ATOM 2029 O O . SER A 1 305 ? -64.138 46.826 31.267 1.00 150.44 839 SER A O 1
ATOM 2032 N N . SER A 1 306 ? -62.532 46.285 29.791 1.00 149.58 840 SER A N 1
ATOM 2033 C CA . SER A 1 306 ? -61.841 47.560 29.904 1.00 153.42 840 SER A CA 1
ATOM 2034 C C . SER A 1 306 ? -61.184 47.918 28.581 1.00 150.02 840 SER A C 1
ATOM 2035 O O . SER A 1 306 ? -61.760 47.724 27.509 1.00 152.23 840 SER A O 1
ATOM 2038 N N . ARG A 1 307 ? -59.971 48.447 28.669 1.00 144.27 841 ARG A N 1
ATOM 2039 C CA . ARG A 1 307 ? -59.184 48.740 27.487 1.00 145.60 841 ARG A CA 1
ATOM 2040 C C . ARG A 1 307 ? -58.067 47.723 27.390 1.00 146.67 841 ARG A C 1
ATOM 2041 O O . ARG A 1 307 ? -57.708 47.287 26.303 1.00 148.83 841 ARG A O 1
ATOM 2043 N N . SER A 1 308 ? -57.524 47.339 28.538 1.00 149.75 842 SER A N 1
ATOM 2044 C CA . SER A 1 308 ? -56.431 46.379 28.564 1.00 156.44 842 SER A CA 1
ATOM 2045 C C . SER A 1 308 ? -56.946 44.973 28.842 1.00 150.70 842 SER A C 1
ATOM 2046 O O . SER A 1 308 ? -56.165 44.031 28.967 1.00 151.71 842 SER A O 1
ATOM 2049 N N . GLU A 1 309 ? -58.263 44.838 28.952 1.00 145.65 843 GLU A N 1
ATOM 2050 C CA . GLU A 1 309 ? -58.880 43.520 28.959 1.00 151.34 843 GLU A CA 1
ATOM 2051 C C . GLU A 1 309 ? -59.045 43.077 27.512 1.00 151.32 843 GLU A C 1
ATOM 2052 O O . GLU A 1 309 ? -58.944 41.894 27.195 1.00 151.34 843 GLU A O 1
ATOM 2058 N N . MET A 1 310 ? -59.294 44.048 26.639 1.00 154.33 844 MET A N 1
ATOM 2059 C CA . MET A 1 310 ? -59.319 43.812 25.201 1.00 155.04 844 MET A CA 1
ATOM 2060 C C . MET A 1 310 ? -57.906 43.548 24.709 1.00 154.11 844 MET A C 1
ATOM 2061 O O . MET A 1 310 ? -57.625 42.502 24.131 1.00 152.86 844 MET A O 1
ATOM 2066 N N . GLU A 1 311 ? -57.017 44.502 24.964 1.00 157.02 845 GLU A N 1
ATOM 2067 C CA . GLU A 1 311 ? -55.639 44.429 24.493 1.00 162.91 845 GLU A CA 1
ATOM 2068 C C . GLU A 1 311 ? -54.916 43.182 24.987 1.00 158.95 845 GLU A C 1
ATOM 2069 O O . GLU A 1 311 ? -53.988 42.698 24.342 1.00 162.64 845 GLU A O 1
ATOM 2075 N N . LYS A 1 312 ? -55.346 42.658 26.130 1.00 151.18 846 LYS A N 1
ATOM 2076 C CA . LYS A 1 312 ? -54.810 41.396 26.614 1.00 148.46 846 LYS A CA 1
ATOM 2077 C C . LYS A 1 312 ? -55.373 40.244 25.792 1.00 147.18 846 LYS A C 1
ATOM 2078 O O . LYS A 1 312 ? -54.627 39.379 25.333 1.00 152.26 846 LYS A O 1
ATOM 2080 N N . TRP A 1 313 ? -56.690 40.246 25.595 1.00 142.20 847 TRP A N 1
ATOM 2081 C CA . TRP A 1 313 ? -57.360 39.171 24.860 1.00 139.39 847 TRP A CA 1
ATOM 2082 C C . TRP A 1 313 ? -56.972 39.103 23.390 1.00 139.02 847 TRP A C 1
ATOM 2083 O O . TRP A 1 313 ? -56.990 38.034 22.792 1.00 135.57 847 TRP A O 1
ATOM 2094 N N . VAL A 1 314 ? -56.624 40.244 22.811 1.00 138.79 848 VAL A N 1
ATOM 2095 C CA . VAL A 1 314 ? -56.289 40.298 21.394 1.00 130.05 848 VAL A CA 1
ATOM 2096 C C . VAL A 1 314 ? -54.978 39.576 21.121 1.00 137.23 848 VAL A C 1
ATOM 2097 O O . VAL A 1 314 ? -54.926 38.675 20.284 1.00 135.32 848 VAL A O 1
ATOM 2101 N N . GLU A 1 315 ? -53.929 39.967 21.841 1.00 151.35 849 GLU A N 1
ATOM 2102 C CA . GLU A 1 315 ? -52.599 39.398 21.632 1.00 167.27 849 GLU A CA 1
ATOM 2103 C C . GLU A 1 315 ? -52.561 37.906 21.942 1.00 157.70 849 GLU A C 1
ATOM 2104 O O . GLU A 1 315 ? -51.827 37.162 21.305 1.00 153.91 849 GLU A O 1
ATOM 2110 N N . ASP A 1 316 ? -53.347 37.469 22.920 1.00 154.98 850 ASP A N 1
ATOM 2111 C CA . ASP A 1 316 ? -53.425 36.046 23.231 1.00 158.05 850 ASP A CA 1
ATOM 2112 C C . ASP A 1 316 ? -54.103 35.287 22.099 1.00 154.81 850 ASP A C 1
ATOM 2113 O O . ASP A 1 316 ? -53.768 34.134 21.825 1.00 151.78 850 ASP A O 1
ATOM 2118 N N . ILE A 1 317 ? -55.054 35.942 21.440 1.00 152.21 851 ILE A N 1
ATOM 2119 C CA . ILE A 1 317 ? -55.799 35.312 20.357 1.00 145.88 851 ILE A CA 1
ATOM 2120 C C . ILE A 1 317 ? -54.978 35.206 19.075 1.00 151.32 851 ILE A C 1
ATOM 2121 O O . ILE A 1 317 ? -54.748 34.106 18.579 1.00 159.02 851 ILE A O 1
ATOM 2126 N N . GLN A 1 318 ? -54.527 36.341 18.548 1.00 154.46 852 GLN A N 1
ATOM 2127 C CA . GLN A 1 318 ? -53.779 36.353 17.289 1.00 167.57 852 GLN A CA 1
ATOM 2128 C C . GLN A 1 318 ? -52.479 35.548 17.359 1.00 177.39 852 GLN A C 1
ATOM 2129 O O . GLN A 1 318 ? -52.046 34.969 16.362 1.00 179.21 852 GLN A O 1
ATOM 2135 N N . MET A 1 319 ? -51.866 35.507 18.538 1.00 182.62 853 MET A N 1
ATOM 2136 C CA . MET A 1 319 ? -50.603 34.801 18.719 1.00 184.19 853 MET A CA 1
ATOM 2137 C C . MET A 1 319 ? -50.845 33.303 18.771 1.00 177.99 853 MET A C 1
ATOM 2138 O O . MET A 1 319 ? -49.923 32.509 18.589 1.00 174.88 853 MET A O 1
ATOM 2143 N N . ALA A 1 320 ? -52.092 32.929 19.034 1.00 175.77 854 ALA A N 1
ATOM 2144 C CA . ALA A 1 320 ? -52.499 31.531 19.026 1.00 173.76 854 ALA A CA 1
ATOM 2145 C C . ALA A 1 320 ? -53.062 31.156 17.655 1.00 168.25 854 ALA A C 1
ATOM 2146 O O . ALA A 1 320 ? -53.238 29.979 17.343 1.00 165.10 854 ALA A O 1
ATOM 2148 N N . ILE A 1 321 ? -53.346 32.171 16.843 1.00 162.39 855 ILE A N 1
ATOM 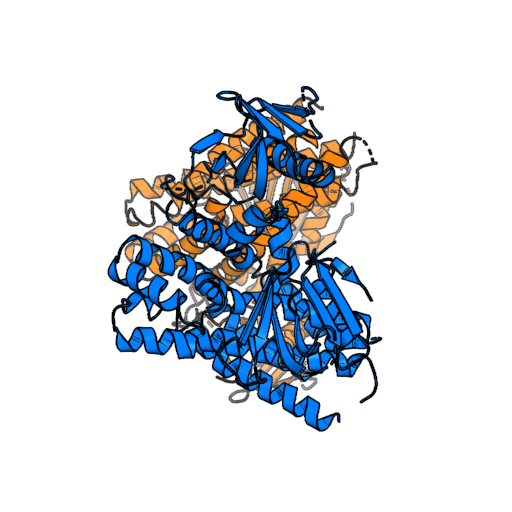2149 C CA . ILE A 1 321 ? -53.779 31.962 15.467 1.00 151.60 855 ILE A CA 1
ATOM 2150 C C . ILE A 1 321 ? -52.558 31.840 14.573 1.00 153.57 855 ILE A C 1
ATOM 2151 O O . ILE A 1 321 ? -52.448 30.912 13.771 1.00 157.99 855 ILE A O 1
ATOM 2156 N N . ASP A 1 322 ? -51.643 32.794 14.718 1.00 154.36 856 ASP A N 1
ATOM 2157 C CA . ASP A 1 322 ? -50.407 32.797 13.950 1.00 163.09 856 ASP A CA 1
ATOM 2158 C C . ASP A 1 322 ? -49.563 31.565 14.266 1.00 176.84 856 ASP A C 1
ATOM 2159 O O . ASP A 1 322 ? -48.905 31.014 13.386 1.00 182.83 856 ASP A O 1
ATOM 2161 N N . LEU A 1 323 ? -49.592 31.132 15.523 1.00 180.65 857 LEU A N 1
ATOM 2162 C CA . LEU A 1 323 ? -48.855 29.938 15.930 1.00 184.79 857 LEU A CA 1
ATOM 2163 C C . LEU A 1 323 ? -49.576 28.669 15.490 1.00 187.15 857 LEU A C 1
ATOM 2164 O O . LEU A 1 323 ? -48.988 27.588 15.470 1.00 190.19 857 LEU A O 1
ATOM 2166 N N . ALA A 1 324 ? -50.853 28.806 15.144 1.00 185.77 858 ALA A N 1
ATOM 2167 C CA . ALA A 1 324 ? -51.633 27.688 14.625 1.00 187.57 858 ALA A CA 1
ATOM 2168 C C . ALA A 1 324 ? -51.426 27.560 13.118 1.00 191.28 858 ALA A C 1
ATOM 2169 O O . ALA A 1 324 ? -52.387 27.547 12.344 1.00 186.05 858 ALA A O 1
ATOM 2171 N N . GLU A 1 325 ? -50.163 27.466 12.712 1.00 197.37 859 GLU A N 1
ATOM 2172 C CA . GLU A 1 325 ? -49.810 27.366 11.302 1.00 198.66 859 GLU A CA 1
ATOM 2173 C C . GLU A 1 325 ? -48.440 26.716 11.122 1.00 194.41 859 GLU A C 1
ATOM 2174 O O . GLU A 1 325 ? -48.083 25.784 11.845 1.00 187.51 859 GLU A O 1
ATOM 2176 N N . THR A 1 376 ? -63.309 27.519 41.734 1.00 142.28 910 THR A N 1
ATOM 2177 C CA . THR A 1 376 ? -62.191 27.550 40.794 1.00 149.67 910 THR A CA 1
ATOM 2178 C C . THR A 1 376 ? -61.895 28.983 40.371 1.00 157.09 910 THR A C 1
ATOM 2179 O O . THR A 1 376 ? -62.626 29.902 40.735 1.00 163.19 910 THR A O 1
ATOM 2181 N N . MET A 1 377 ? -60.825 29.178 39.602 1.00 154.61 911 MET A N 1
ATOM 2182 C CA . MET A 1 377 ? -60.529 30.499 39.045 1.00 147.15 911 MET A CA 1
ATOM 2183 C C . MET A 1 377 ? -61.537 30.875 37.964 1.00 151.33 911 MET A C 1
ATOM 2184 O O . MET A 1 377 ? -61.566 32.012 37.501 1.00 156.35 911 MET A O 1
ATOM 2189 N N . VAL A 1 378 ? -62.350 29.906 37.557 1.00 147.49 912 VAL A N 1
ATOM 2190 C CA . VAL A 1 378 ? -63.337 30.114 36.509 1.00 149.48 912 VAL A CA 1
ATOM 2191 C C . VAL A 1 378 ? -64.483 30.956 37.039 1.00 157.21 912 VAL A C 1
ATOM 2192 O O . VAL A 1 378 ? -64.902 31.927 36.411 1.00 158.62 912 VAL A O 1
ATOM 2196 N N . HIS A 1 379 ? -64.982 30.573 38.208 1.00 163.49 913 HIS A N 1
ATOM 2197 C CA . HIS A 1 379 ? -66.097 31.261 38.838 1.00 169.67 913 HIS A CA 1
ATOM 2198 C C . HIS A 1 379 ? -65.676 32.647 39.323 1.00 165.87 913 HIS A C 1
ATOM 2199 O O . HIS A 1 379 ? -66.479 33.581 39.328 1.00 165.85 913 HIS A O 1
ATOM 2206 N N . VAL A 1 380 ? -64.414 32.773 39.729 1.00 164.04 914 VAL A N 1
ATOM 2207 C CA . VAL A 1 380 ? -63.870 34.051 40.188 1.00 162.42 914 VAL A CA 1
ATOM 2208 C C . VAL A 1 380 ? -63.772 35.038 39.034 1.00 163.09 914 VAL A C 1
ATOM 2209 O O . VAL A 1 380 ? -64.127 36.212 39.164 1.00 156.97 914 VAL A O 1
ATOM 2213 N N . CYS A 1 381 ? -63.274 34.546 37.906 1.00 167.13 915 CYS A N 1
ATOM 2214 C CA . CYS A 1 381 ? -63.137 35.351 36.704 1.00 166.71 915 CYS A CA 1
ATOM 2215 C C . CYS A 1 381 ? -64.501 35.770 36.187 1.00 163.48 915 CYS A C 1
ATOM 2216 O O . CYS A 1 381 ? -64.718 36.934 35.860 1.00 171.17 915 CYS A O 1
ATOM 2219 N N . TRP A 1 382 ? -65.414 34.808 36.116 1.00 154.21 916 TRP A N 1
ATOM 2220 C CA . TRP A 1 382 ? -66.758 35.061 35.619 1.00 158.39 916 TRP A CA 1
ATOM 2221 C C . TRP A 1 382 ? -67.476 36.103 36.465 1.00 158.64 916 TRP A C 1
ATOM 2222 O O . TRP A 1 382 ? -68.196 36.953 35.939 1.00 161.22 916 TRP A O 1
ATOM 2233 N N . HIS A 1 383 ? -67.274 36.034 37.777 1.00 155.01 917 HIS A N 1
ATOM 2234 C CA . HIS A 1 383 ? -67.986 36.905 38.703 1.00 153.49 917 HIS A CA 1
ATOM 2235 C C . HIS A 1 383 ? -67.317 38.269 38.879 1.00 144.24 917 HIS A C 1
ATOM 2236 O O . HIS A 1 383 ? -67.902 39.180 39.466 1.00 141.19 917 HIS A O 1
ATOM 2238 N N . ARG A 1 384 ? -66.101 38.416 38.362 1.00 142.10 918 ARG A N 1
ATOM 2239 C CA . ARG A 1 384 ? -65.376 39.679 38.492 1.00 148.03 918 ARG A CA 1
ATOM 2240 C C . ARG A 1 384 ? -64.992 40.305 37.147 1.00 158.59 918 ARG A C 1
ATOM 2241 O O . ARG A 1 384 ? -64.482 41.426 37.105 1.00 163.31 918 ARG A O 1
ATOM 2249 N N . ASN A 1 385 ? -65.242 39.578 36.060 1.00 160.78 919 ASN A N 1
ATOM 2250 C CA . ASN A 1 385 ? -64.893 40.018 34.704 1.00 162.07 919 ASN A CA 1
ATOM 2251 C C . ASN A 1 385 ? -63.404 40.245 34.457 1.00 158.30 919 ASN A C 1
ATOM 2252 O O . ASN A 1 385 ? -62.993 41.318 34.015 1.00 163.30 919 ASN A O 1
ATOM 2257 N N . THR A 1 386 ? -62.608 39.218 34.733 1.00 151.12 920 THR A N 1
ATOM 2258 C CA . THR A 1 386 ? -61.170 39.269 34.518 1.00 146.41 920 THR A CA 1
ATOM 2259 C C . THR A 1 386 ? -60.740 37.997 33.801 1.00 143.19 920 THR A C 1
ATOM 2260 O O . THR A 1 386 ? -61.462 37.004 33.804 1.00 141.13 920 THR A O 1
ATOM 2264 N N . SER A 1 387 ? -59.569 38.034 33.175 1.00 144.11 921 SER A N 1
ATOM 2265 C CA .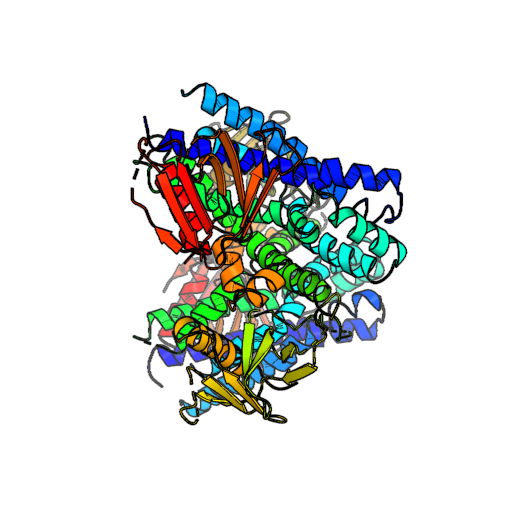 SER A 1 387 ? -59.044 36.873 32.473 1.00 140.76 921 SER A CA 1
ATOM 2266 C C . SER A 1 387 ? -57.796 36.312 33.155 1.00 139.13 921 SER A C 1
ATOM 2267 O O . SER A 1 387 ? -57.092 37.019 33.871 1.00 134.55 921 SER A O 1
ATOM 2270 N N . VAL A 1 388 ? -57.538 35.029 32.928 1.00 143.53 922 VAL A N 1
ATOM 2271 C CA . VAL A 1 388 ? -56.393 34.345 33.515 1.00 142.41 922 VAL A CA 1
ATOM 2272 C C . VAL A 1 388 ? -55.719 33.475 32.461 1.00 150.60 922 VAL A C 1
ATOM 2273 O O . VAL A 1 388 ? -56.383 32.736 31.738 1.00 152.67 922 VAL A O 1
ATOM 2277 N N . SER A 1 389 ? -54.399 33.573 32.366 1.00 152.06 923 SER A N 1
ATOM 2278 C CA . SER A 1 389 ? -53.670 32.843 31.339 1.00 156.57 923 SER A CA 1
ATOM 2279 C C . SER A 1 389 ? -52.741 31.798 31.930 1.00 150.75 923 SER A C 1
ATOM 2280 O O . SER A 1 389 ? -52.512 31.765 33.136 1.00 147.18 923 SER A O 1
ATOM 2283 N N . MET A 1 390 ? -52.217 30.939 31.064 1.00 152.65 924 MET A N 1
ATOM 2284 C CA . MET A 1 390 ? -51.124 30.060 31.435 1.00 154.69 924 MET A CA 1
ATOM 2285 C C . MET A 1 390 ? -49.943 30.943 31.767 1.00 160.75 924 MET A C 1
ATOM 2286 O O . MET A 1 390 ? -49.147 30.643 32.660 1.00 161.82 924 MET A O 1
ATOM 2291 N N . VAL A 1 391 ? -49.841 32.037 31.021 1.00 161.77 925 VAL A N 1
ATOM 2292 C CA . VAL A 1 391 ? -48.867 33.077 31.288 1.00 159.60 925 VAL A CA 1
ATOM 2293 C C . VAL A 1 391 ? -49.044 33.572 32.719 1.00 155.08 925 VAL A C 1
ATOM 2294 O O . VAL A 1 391 ? -48.072 33.790 33.437 1.00 151.83 925 VAL A O 1
ATOM 2298 N N . ASP A 1 392 ? -50.300 33.724 33.130 1.00 157.96 926 ASP A N 1
ATOM 2299 C CA . ASP A 1 392 ? -50.625 34.192 34.473 1.00 159.64 926 ASP A CA 1
ATOM 2300 C C . ASP A 1 392 ? -50.437 33.112 35.532 1.00 157.84 926 ASP A C 1
ATOM 2301 O O . ASP A 1 392 ? -50.029 33.401 36.658 1.00 158.31 926 ASP A O 1
ATOM 2306 N N . PHE A 1 393 ? -50.745 31.870 35.172 1.00 156.62 927 PHE A N 1
ATOM 2307 C CA . PHE A 1 393 ? -50.674 30.763 36.123 1.00 150.08 927 PHE A CA 1
ATOM 2308 C C . PHE A 1 393 ? -49.259 30.504 36.619 1.00 151.10 927 PHE A C 1
ATOM 2309 O O . PHE A 1 393 ? -49.048 30.246 37.801 1.00 153.16 927 PHE A O 1
ATOM 2317 N N . SER A 1 394 ? -48.290 30.574 35.717 1.00 151.34 928 SER A N 1
ATOM 2318 C CA . SER A 1 394 ? -46.912 30.307 36.094 1.00 157.14 928 SER A CA 1
ATOM 2319 C C . SER A 1 394 ? -46.354 31.433 36.966 1.00 167.66 928 SER A C 1
ATOM 2320 O O . SER A 1 394 ? -45.399 31.234 37.716 1.00 169.37 928 SER A O 1
ATOM 2323 N N . ILE A 1 395 ? -46.965 32.611 36.874 1.00 177.28 929 ILE A N 1
ATOM 2324 C CA . ILE A 1 395 ? -46.537 33.773 37.654 1.00 186.54 929 ILE A CA 1
ATOM 2325 C C . ILE A 1 395 ? -46.892 33.652 39.137 1.00 188.29 929 ILE A C 1
ATOM 2326 O O . ILE A 1 395 ? -46.060 33.918 40.008 1.00 185.10 929 ILE A O 1
ATOM 2331 N N . ALA A 1 396 ? -48.126 33.245 39.421 1.00 193.26 930 ALA A N 1
ATOM 2332 C CA . ALA A 1 396 ? -48.590 33.097 40.799 1.00 192.76 930 ALA A CA 1
ATOM 2333 C C . ALA A 1 396 ? -48.099 31.791 41.432 1.00 191.57 930 ALA A C 1
ATOM 2334 O O . ALA A 1 396 ? -48.527 31.422 42.532 1.00 188.09 930 ALA A O 1
ATOM 2336 N N . VAL A 1 397 ? -47.205 31.101 40.724 1.00 192.51 931 VAL A N 1
ATOM 2337 C CA . VAL A 1 397 ? -46.530 29.915 41.240 1.00 193.40 931 VAL A CA 1
ATOM 2338 C C . VAL A 1 397 ? -45.110 30.270 41.675 1.00 195.02 931 VAL A C 1
ATOM 2339 O O . VAL A 1 397 ? -44.626 29.796 42.703 1.00 202.43 931 VAL A O 1
ATOM 2343 N N . GLU A 1 398 ? -44.446 31.117 40.895 1.00 188.12 932 GLU A N 1
ATOM 2344 C CA . GLU A 1 398 ? -43.129 31.613 41.275 1.00 182.92 932 GLU A CA 1
ATOM 2345 C C . GLU A 1 398 ? -43.272 32.613 42.420 1.00 185.92 932 GLU A C 1
ATOM 2346 O O . GLU A 1 398 ? -42.296 32.959 43.083 1.00 189.06 932 GLU A O 1
ATOM 2348 N N . ASN A 1 399 ? -44.504 33.061 42.647 1.00 182.53 933 ASN A N 1
ATOM 2349 C CA . ASN A 1 399 ? -44.817 33.990 43.727 1.00 173.85 933 ASN A CA 1
ATOM 2350 C C . ASN A 1 399 ? -45.589 33.331 44.870 1.00 171.67 933 ASN A C 1
ATOM 2351 O O . ASN A 1 399 ? -46.567 33.890 45.367 1.00 170.50 933 ASN A O 1
ATOM 2356 N N . GLN A 1 400 ? -45.157 32.141 45.276 1.00 171.66 934 GLN A N 1
ATOM 2357 C CA . GLN A 1 400 ? -45.758 31.464 46.421 1.00 170.98 934 GLN A CA 1
ATOM 2358 C C . GLN A 1 400 ? -44.998 31.814 47.696 1.00 171.86 934 GLN A C 1
ATOM 2359 O O . GLN A 1 400 ? -43.785 31.624 47.779 1.00 174.21 934 GLN A O 1
ATOM 2365 N N . LEU A 1 401 ? -45.718 32.334 48.685 1.00 166.61 935 LEU A N 1
ATOM 2366 C CA . LEU A 1 401 ? -45.097 32.827 49.906 1.00 154.62 935 LEU A CA 1
ATOM 2367 C C . LEU A 1 401 ? -46.004 32.606 51.109 1.00 144.23 935 LEU A C 1
ATOM 2368 O O . LEU A 1 401 ? -47.074 33.198 51.215 1.00 132.16 935 LEU A O 1
ATOM 2373 N N . SER A 1 402 ? -45.566 31.747 52.019 1.00 148.89 936 SER A N 1
ATOM 2374 C CA . SER A 1 402 ? -46.316 31.484 53.236 1.00 151.15 936 SER A CA 1
ATOM 2375 C C . SER A 1 402 ? -45.614 32.117 54.437 1.00 157.72 936 SER A C 1
ATOM 2376 O O . SER A 1 402 ? -44.458 32.530 54.346 1.00 161.31 936 SER A O 1
ATOM 2379 N N . GLY A 1 403 ? -46.316 32.202 55.560 1.00 159.44 937 GLY A N 1
ATOM 2380 C CA . GLY A 1 403 ? -45.755 32.818 56.746 1.00 162.09 937 GLY A CA 1
ATOM 2381 C C . GLY A 1 403 ? -46.806 33.436 57.642 1.00 167.66 937 GLY A C 1
ATOM 2382 O O . GLY A 1 403 ? -48.005 33.245 57.445 1.00 169.76 937 GLY A O 1
ATOM 2383 N N . ASN A 1 404 ? -46.346 34.187 58.633 1.00 169.38 938 ASN A N 1
ATOM 2384 C CA . ASN A 1 404 ? -47.235 34.791 59.610 1.00 169.44 938 ASN A CA 1
ATOM 2385 C C . ASN A 1 404 ? -47.402 36.288 59.398 1.00 170.89 938 ASN A C 1
ATOM 2386 O O . ASN A 1 404 ? -46.449 36.982 59.042 1.00 168.28 938 ASN A O 1
ATOM 2391 N N . LEU A 1 405 ? -48.623 36.771 59.612 1.00 175.51 939 LEU A N 1
ATOM 2392 C CA . LEU A 1 405 ? -48.891 38.206 59.714 1.00 177.23 939 LEU A CA 1
ATOM 2393 C C . LEU A 1 405 ? -50.255 38.466 60.357 1.00 177.64 939 LEU A C 1
ATOM 2394 O O . LEU A 1 405 ? -51.028 37.533 60.585 1.00 176.54 939 LEU A O 1
ATOM 2399 N N . LEU A 1 406 ? -50.542 39.732 60.649 1.00 173.98 940 LEU A N 1
ATOM 2400 C CA . LEU A 1 406 ? -51.742 40.093 61.400 1.00 169.98 940 LEU A CA 1
ATOM 2401 C C . LEU A 1 406 ? -52.783 40.814 60.549 1.00 158.81 940 LEU A C 1
ATOM 2402 O O . LEU A 1 406 ? -52.440 41.612 59.678 1.00 149.80 940 LEU A O 1
ATOM 2407 N N . ARG A 1 407 ? -54.056 40.531 60.819 1.00 162.67 941 ARG A N 1
ATOM 2408 C CA . ARG A 1 407 ? -55.154 41.014 59.983 1.00 167.22 941 ARG A CA 1
ATOM 2409 C C . ARG A 1 407 ? -56.360 41.508 60.781 1.00 171.42 941 ARG A C 1
ATOM 2410 O O . ARG A 1 407 ? -56.824 40.838 61.702 1.00 179.72 941 ARG A O 1
ATOM 2418 N N . LYS A 1 408 ? -56.867 42.678 60.403 1.00 165.80 942 LYS A N 1
ATOM 2419 C CA . LYS A 1 408 ? -58.102 43.216 60.960 1.00 163.35 942 LYS A CA 1
ATOM 2420 C C . LYS A 1 408 ? -58.637 44.307 60.045 1.00 154.52 942 LYS A C 1
ATOM 2421 O O . LYS A 1 408 ? -57.929 44.780 59.160 1.00 148.82 942 LYS A O 1
ATOM 2423 N N . PHE A 1 409 ? -59.888 44.703 60.253 1.00 153.81 943 PHE A N 1
ATOM 2424 C CA . PHE A 1 409 ? -60.479 45.769 59.450 1.00 151.25 943 PHE A CA 1
ATOM 2425 C C . PHE A 1 409 ? -60.536 47.035 60.306 1.00 159.31 943 PHE A C 1
ATOM 2426 O O . PHE A 1 409 ? -59.678 47.258 61.164 1.00 168.94 943 PHE A O 1
ATOM 2434 N N . LYS A 1 410 ? -61.556 47.858 60.076 1.00 151.06 944 LYS A N 1
ATOM 2435 C CA . LYS A 1 410 ? -61.805 49.026 60.917 1.00 137.96 944 LYS A CA 1
ATOM 2436 C C . LYS A 1 410 ? -63.086 48.840 61.732 1.00 129.77 944 LYS A C 1
ATOM 2437 O O . LYS A 1 410 ? -63.133 48.044 62.674 1.00 116.81 944 LYS A O 1
ATOM 2439 N N . TRP A 1 415 ? -56.204 43.754 65.936 1.00 145.70 949 TRP A N 1
ATOM 2440 C CA . TRP A 1 415 ? -55.386 42.805 65.187 1.00 159.19 949 TRP A CA 1
ATOM 2441 C C . TRP A 1 415 ? -55.705 41.354 65.542 1.00 170.50 949 TRP A C 1
ATOM 2442 O O . TRP A 1 415 ? -55.781 40.992 66.717 1.00 178.08 949 TRP A O 1
ATOM 2453 N N . GLN A 1 416 ? -55.883 40.528 64.516 1.00 172.59 950 GLN A N 1
ATOM 2454 C CA . GLN A 1 416 ? -55.933 39.078 64.682 1.00 169.29 950 GLN A CA 1
ATOM 2455 C C . GLN A 1 416 ? -54.639 38.508 64.118 1.00 180.95 950 GLN A C 1
ATOM 2456 O O . GLN A 1 416 ? -54.175 38.945 63.067 1.00 183.24 950 GLN A O 1
ATOM 2458 N N . LYS A 1 417 ? -54.050 37.542 64.815 1.00 191.80 951 LYS A N 1
ATOM 2459 C CA . LYS A 1 417 ? -52.766 36.978 64.399 1.00 194.92 951 LYS A CA 1
ATOM 2460 C C . LYS A 1 417 ? -52.934 35.561 63.867 1.00 190.98 951 LYS A C 1
ATOM 2461 O O . LYS A 1 417 ? -53.386 34.674 64.590 1.00 199.87 951 LYS A O 1
ATOM 2463 N N . LEU A 1 418 ? -52.561 35.342 62.610 1.00 177.89 952 LEU A N 1
ATOM 2464 C CA . LEU A 1 418 ? -52.778 34.035 61.995 1.00 170.90 952 LEU A CA 1
ATOM 2465 C C . LEU A 1 418 ? -51.748 33.615 60.947 1.00 170.09 952 LEU A C 1
ATOM 2466 O O . LEU A 1 418 ? -51.103 34.448 60.306 1.00 163.79 952 LEU A O 1
ATOM 2471 N N . TRP A 1 419 ? -51.607 32.300 60.801 1.00 173.58 953 TRP A N 1
ATOM 2472 C CA . TRP A 1 419 ? -50.749 31.689 59.794 1.00 171.68 953 TRP A CA 1
ATOM 2473 C C . TRP A 1 419 ? -51.429 31.821 58.440 1.00 159.76 953 TRP A C 1
ATOM 2474 O O . TRP A 1 419 ? -52.551 31.353 58.257 1.00 155.31 953 TRP A O 1
ATOM 2485 N N . VAL A 1 420 ? -50.755 32.472 57.498 1.00 157.83 954 VAL A N 1
ATOM 2486 C CA . VAL A 1 420 ? -51.353 32.758 56.198 1.00 162.95 954 VAL A CA 1
ATOM 2487 C C . VAL A 1 420 ? -50.631 32.081 55.033 1.00 168.10 954 VAL A C 1
ATOM 2488 O O . VAL A 1 420 ? -49.404 32.125 54.944 1.00 175.83 954 VAL A O 1
ATOM 2492 N N . VAL A 1 421 ? -51.406 31.455 54.147 1.00 161.80 955 VAL A N 1
ATOM 2493 C CA . VAL A 1 421 ? -50.861 30.775 52.975 1.00 152.61 955 VAL A CA 1
ATOM 2494 C C . VAL A 1 421 ? -51.298 31.487 51.693 1.00 148.91 955 VAL A C 1
ATOM 2495 O O . VAL A 1 421 ? -52.453 31.897 51.557 1.00 145.26 955 VAL A O 1
ATOM 2499 N N . PHE A 1 422 ? -50.354 31.657 50.771 1.00 151.04 956 PHE A N 1
ATOM 2500 C CA . PHE A 1 422 ? -50.630 32.233 49.456 1.00 152.35 956 PHE A CA 1
ATOM 2501 C C . PHE A 1 422 ? -50.303 31.204 48.380 1.00 150.53 956 PHE A C 1
ATOM 2502 O O . PHE A 1 422 ? -49.149 30.778 48.251 1.00 153.57 956 PHE A O 1
ATOM 2510 N N . THR A 1 423 ? -51.317 30.812 47.612 1.00 146.76 957 THR A N 1
ATOM 2511 C CA . THR A 1 423 ? -51.156 29.779 46.600 1.00 151.33 957 THR A CA 1
ATOM 2512 C C . THR A 1 423 ? -52.264 29.874 45.565 1.00 161.19 957 THR A C 1
ATOM 2513 O O . THR A 1 423 ? -53.398 30.190 45.892 1.00 170.72 957 THR A O 1
ATOM 2515 N N . ASN A 1 424 ? -51.927 29.570 44.319 1.00 158.53 958 ASN A N 1
ATOM 2516 C CA . ASN A 1 424 ? -52.866 29.644 43.196 1.00 154.52 958 ASN A CA 1
ATOM 2517 C C . ASN A 1 424 ? -53.625 30.968 43.053 1.00 167.78 958 ASN A C 1
ATOM 2518 O O . ASN A 1 424 ? -54.808 30.990 42.683 1.00 170.92 958 ASN A O 1
ATOM 2520 N N . PHE A 1 425 ? -52.915 32.057 43.336 1.00 173.36 959 PHE A N 1
ATOM 2521 C CA . PHE A 1 425 ? -53.468 33.409 43.321 1.00 173.74 959 PHE A CA 1
ATOM 2522 C C . PHE A 1 425 ? -54.643 33.578 44.281 1.00 170.58 959 PHE A C 1
ATOM 2523 O O . PHE A 1 425 ? -55.689 34.111 43.922 1.00 165.03 959 PHE A O 1
ATOM 2525 N N . CYS A 1 426 ? -54.433 33.110 45.508 1.00 170.34 960 CYS A N 1
ATOM 2526 C CA . CYS A 1 426 ? -55.455 33.105 46.537 1.00 162.95 960 CYS A CA 1
ATOM 2527 C C . CYS A 1 426 ? -54.830 33.077 47.923 1.00 153.03 960 CYS A C 1
ATOM 2528 O O . CYS A 1 426 ? -53.791 32.456 48.146 1.00 150.21 960 CYS A O 1
ATOM 2531 N N . LEU A 1 427 ? -55.483 33.756 48.853 1.00 144.79 961 LEU A N 1
ATOM 2532 C CA . LEU A 1 427 ? -55.061 33.753 50.241 1.00 137.27 961 LEU A CA 1
ATOM 2533 C C . LEU A 1 427 ? -55.756 32.655 51.026 1.00 149.21 961 LEU A C 1
ATOM 2534 O O . LEU A 1 427 ? -56.920 32.337 50.779 1.00 154.13 961 LEU A O 1
ATOM 2539 N N . PHE A 1 428 ? -55.036 32.083 51.981 1.00 148.25 962 PHE A N 1
ATOM 2540 C CA . PHE A 1 428 ? -55.596 31.059 52.845 1.00 144.68 962 PHE A CA 1
ATOM 2541 C C . PHE A 1 428 ? -55.245 31.362 54.290 1.00 144.91 962 PHE A C 1
ATOM 2542 O O . PHE A 1 428 ? -54.092 31.628 54.617 1.00 145.47 962 PHE A O 1
ATOM 2550 N N . PHE A 1 429 ? -56.250 31.323 55.153 1.00 147.64 963 PHE A N 1
ATOM 2551 C CA . PHE A 1 429 ? -56.063 31.666 56.555 1.00 151.91 963 PHE A CA 1
ATOM 2552 C C . PHE A 1 429 ? -56.093 30.428 57.438 1.00 160.33 963 PHE A C 1
ATOM 2553 O O . PHE A 1 429 ? -56.965 29.570 57.296 1.00 165.34 963 PHE A O 1
ATOM 2561 N N . TYR A 1 430 ? -55.128 30.340 58.346 1.00 163.26 964 TYR A N 1
ATOM 2562 C CA . TYR A 1 430 ? -55.068 29.237 59.291 1.00 165.85 964 TYR A CA 1
ATOM 2563 C C . TYR A 1 430 ? -55.063 29.764 60.710 1.00 163.51 964 TYR A C 1
ATOM 2564 O O . TYR A 1 430 ? -54.573 30.862 60.966 1.00 155.24 964 TYR A O 1
ATOM 2573 N N . LYS A 1 431 ? -55.609 28.976 61.631 1.00 170.40 965 LYS A N 1
ATOM 2574 C CA . LYS A 1 431 ? -55.613 29.339 63.040 1.00 181.94 965 LYS A CA 1
ATOM 2575 C C . LYS A 1 431 ? -54.181 29.479 63.546 1.00 189.88 965 LYS A C 1
ATOM 2576 O O . LYS A 1 431 ? -53.780 30.541 64.020 1.00 191.26 965 LYS A O 1
ATOM 2578 N N . SER A 1 432 ? -53.408 28.405 63.424 1.00 193.02 966 SER A N 1
ATOM 2579 C CA . SER A 1 432 ? -52.010 28.421 63.836 1.00 192.67 966 SER A CA 1
ATOM 2580 C C . SER A 1 432 ? -51.136 27.698 62.821 1.00 187.72 966 SER A C 1
ATOM 2581 O O . SER A 1 432 ? -51.634 27.144 61.841 1.00 185.61 966 SER A O 1
ATOM 2583 N N . HIS A 1 433 ? -49.832 27.710 63.073 1.00 187.00 967 HIS A N 1
ATOM 2584 C CA . HIS A 1 433 ? -48.852 27.068 62.205 1.00 186.95 967 HIS A CA 1
ATOM 2585 C C . HIS A 1 433 ? -49.159 25.595 61.938 1.00 179.13 967 HIS A C 1
ATOM 2586 O O . HIS A 1 433 ? -49.266 25.177 60.788 1.00 172.31 967 HIS A O 1
ATOM 2593 N N . GLN A 1 434 ? -49.304 24.815 63.004 1.00 182.69 968 GLN A N 1
ATOM 2594 C CA . GLN A 1 434 ? -49.453 23.368 62.875 1.00 189.39 968 GLN A CA 1
ATOM 2595 C C . GLN A 1 434 ? -50.893 22.916 62.635 1.00 196.62 968 GLN A C 1
ATOM 2596 O O . GLN A 1 434 ? -51.306 21.858 63.117 1.00 208.00 968 GLN A O 1
ATOM 2598 N N . ASP A 1 435 ? -51.655 23.710 61.889 1.00 188.20 969 ASP A N 1
ATOM 2599 C CA . ASP A 1 435 ? -53.016 23.322 61.537 1.00 186.70 969 ASP A CA 1
ATOM 2600 C C . ASP A 1 435 ? -53.037 22.390 60.329 1.00 190.27 969 ASP A C 1
ATOM 2601 O O . ASP A 1 435 ? -51.990 22.018 59.796 1.00 195.56 969 ASP A O 1
ATOM 2606 N N . ASN A 1 436 ? -54.242 22.013 59.916 1.00 187.17 970 ASN A N 1
ATOM 2607 C CA . ASN A 1 436 ? -54.452 21.241 58.697 1.00 182.49 970 ASN A CA 1
ATOM 2608 C C . ASN A 1 436 ? -55.867 21.477 58.181 1.00 177.21 970 ASN A C 1
ATOM 2609 O O . ASN A 1 436 ? -56.495 20.587 57.612 1.00 174.70 970 ASN A O 1
ATOM 2614 N N . HIS A 1 437 ? -56.349 22.700 58.384 1.00 179.97 971 HIS A N 1
ATOM 2615 C CA . HIS A 1 437 ? -57.716 23.079 58.057 1.00 188.22 971 HIS A CA 1
ATOM 2616 C C . HIS A 1 437 ? -57.793 24.604 57.945 1.00 185.89 971 HIS A C 1
ATOM 2617 O O . HIS A 1 437 ? -57.611 25.311 58.933 1.00 195.70 971 HIS A O 1
ATOM 2624 N N . PRO A 1 438 ? -58.050 25.117 56.732 1.00 171.98 972 PRO A N 1
ATOM 2625 C CA . PRO A 1 438 ? -58.140 26.562 56.491 1.00 159.45 972 PRO A CA 1
ATOM 2626 C C . PRO A 1 438 ? -59.334 27.213 57.189 1.00 156.27 972 PRO A C 1
ATOM 2627 O O . PRO A 1 438 ? -60.466 26.754 57.048 1.00 152.23 972 PRO A O 1
ATOM 2631 N N . LEU A 1 439 ? -59.072 28.279 57.939 1.00 159.89 973 LEU A N 1
ATOM 2632 C CA . LEU A 1 439 ? -60.132 29.024 58.612 1.00 162.51 973 LEU A CA 1
ATOM 2633 C C . LEU A 1 439 ? -61.001 29.748 57.587 1.00 169.98 973 LEU A C 1
ATOM 2634 O O . LEU A 1 439 ? -62.228 29.729 57.672 1.00 170.10 973 LEU A O 1
ATOM 2636 N N . ALA A 1 440 ? -60.348 30.378 56.616 1.00 180.35 974 ALA A N 1
ATOM 2637 C CA . ALA A 1 440 ? -61.026 31.098 55.539 1.00 187.08 974 ALA A CA 1
ATOM 2638 C C . ALA A 1 440 ? -60.075 31.289 54.361 1.00 186.78 974 ALA A C 1
ATOM 2639 O O . ALA A 1 440 ? -58.879 31.027 54.479 1.00 194.88 974 ALA A O 1
ATOM 2641 N N . SER A 1 441 ? -60.600 31.755 53.231 1.00 174.44 975 SER A N 1
ATOM 2642 C CA . SER A 1 441 ? -59.781 31.934 52.035 1.00 163.25 975 SER A CA 1
ATOM 2643 C C . SER A 1 441 ? -60.139 33.203 51.265 1.00 163.68 975 SER A C 1
ATOM 2644 O O . SER A 1 441 ? -61.299 33.428 50.929 1.00 169.87 975 SER A O 1
ATOM 2647 N N . LEU A 1 442 ? -59.136 34.025 50.973 1.00 161.23 976 LEU A N 1
ATOM 2648 C CA . LEU A 1 442 ? -59.370 35.281 50.263 1.00 164.14 976 LEU A CA 1
ATOM 2649 C C . LEU A 1 442 ? -58.919 35.205 48.802 1.00 173.08 976 LEU A C 1
ATOM 2650 O O . LEU A 1 442 ? -57.723 35.112 48.518 1.00 177.79 976 LEU A O 1
ATOM 2655 N N . PRO A 1 443 ? -59.887 35.235 47.868 1.00 170.73 977 PRO A N 1
ATOM 2656 C CA . PRO A 1 443 ? -59.627 35.199 46.423 1.00 163.01 977 PRO A CA 1
ATOM 2657 C C . PRO A 1 443 ? -59.118 36.546 45.930 1.00 158.81 977 PRO A C 1
ATOM 2658 O O . PRO A 1 443 ? -59.894 37.495 45.853 1.00 156.02 977 PRO A O 1
ATOM 2662 N N . LEU A 1 444 ? -57.834 36.620 45.593 1.00 157.19 978 LEU A N 1
ATOM 2663 C CA . LEU A 1 444 ? -57.178 37.903 45.342 1.00 154.93 978 LEU A CA 1
ATOM 2664 C C . LEU A 1 444 ? -57.196 38.386 43.896 1.00 156.07 978 LEU A C 1
ATOM 2665 O O . LEU A 1 444 ? -56.199 38.910 43.407 1.00 163.90 978 LEU A O 1
ATOM 2670 N N . LEU A 1 445 ? -58.325 38.232 43.216 1.00 149.15 979 LEU A N 1
ATOM 2671 C CA . LEU A 1 445 ? -58.449 38.750 41.859 1.00 143.17 979 LEU A CA 1
ATOM 2672 C C . LEU A 1 445 ? -59.208 40.071 41.852 1.00 148.97 979 LEU A C 1
ATOM 2673 O O . LEU A 1 445 ? -60.308 40.165 42.392 1.00 155.38 979 LEU A O 1
ATOM 2678 N N . GLY A 1 446 ? -58.611 41.092 41.248 1.00 149.99 980 GLY A N 1
ATOM 2679 C CA . GLY A 1 446 ? -59.237 42.398 41.173 1.00 155.74 980 GLY A CA 1
ATOM 2680 C C . GLY A 1 446 ? -58.906 43.269 42.369 1.00 160.93 980 GLY A C 1
ATOM 2681 O O . GLY A 1 446 ? -59.131 44.478 42.346 1.00 164.96 980 GLY A O 1
ATOM 2682 N N . TYR A 1 447 ? -58.376 42.654 43.422 1.00 163.93 981 TYR A N 1
ATOM 2683 C CA . TYR A 1 447 ? -57.969 43.394 44.610 1.00 168.24 981 TYR A CA 1
ATOM 2684 C C . TYR A 1 447 ? -56.796 44.307 44.278 1.00 173.09 981 TYR A C 1
ATOM 2685 O O . TYR A 1 447 ? -55.918 43.942 43.500 1.00 176.18 981 TYR A O 1
ATOM 2694 N N . SER A 1 448 ? -56.785 45.499 44.863 1.00 174.27 982 SER A N 1
ATOM 2695 C CA . SER A 1 448 ? -55.686 46.434 44.648 1.00 177.28 982 SER A CA 1
ATOM 2696 C C . SER A 1 448 ? -54.809 46.528 45.896 1.00 166.37 982 SER A C 1
ATOM 2697 O O . SER A 1 448 ? -55.315 46.534 47.015 1.00 167.55 982 SER A O 1
ATOM 2700 N N . LEU A 1 449 ? -53.496 46.592 45.706 1.00 155.99 983 LEU A N 1
ATOM 2701 C CA . LEU A 1 449 ? -52.581 46.662 46.833 1.00 159.09 983 LEU A CA 1
ATOM 2702 C C . LEU A 1 449 ? -52.109 48.093 47.087 1.00 161.01 983 LEU A C 1
ATOM 2703 O O . LEU A 1 449 ? -51.628 48.771 46.184 1.00 167.96 983 LEU A O 1
ATOM 2708 N N . THR A 1 450 ? -52.255 48.543 48.329 1.00 157.31 984 THR A N 1
ATOM 2709 C CA . THR A 1 450 ? -51.872 49.898 48.717 1.00 155.45 984 THR A CA 1
ATOM 2710 C C . THR A 1 450 ? -51.295 49.942 50.131 1.00 164.64 984 THR A C 1
ATOM 2711 O O . THR A 1 450 ? -51.278 48.928 50.833 1.00 173.45 984 THR A O 1
ATOM 2715 N N . ILE A 1 451 ? -50.820 51.115 50.548 1.00 160.48 985 ILE A N 1
ATOM 2716 C CA . ILE A 1 451 ? -50.332 51.283 51.914 1.00 155.22 985 ILE A CA 1
ATOM 2717 C C . ILE A 1 451 ? -50.961 52.479 52.624 1.00 148.48 985 ILE A C 1
ATOM 2718 O O . ILE A 1 451 ? -50.888 53.609 52.137 1.00 143.31 985 ILE A O 1
ATOM 2723 N N . TYR A 1 462 ? -44.954 48.299 59.179 1.00 182.70 996 TYR A N 1
ATOM 2724 C CA . TYR A 1 462 ? -44.905 47.283 58.134 1.00 183.36 996 TYR A CA 1
ATOM 2725 C C . TYR A 1 462 ? -46.302 46.749 57.830 1.00 176.91 996 TYR A C 1
ATOM 2726 O O . TYR A 1 462 ? -46.634 45.618 58.188 1.00 170.78 996 TYR A O 1
ATOM 2735 N N . VAL A 1 463 ? -47.117 47.563 57.163 1.00 175.87 997 VAL A N 1
ATOM 2736 C CA . VAL A 1 463 ? -48.506 47.194 56.903 1.00 171.90 997 VAL A CA 1
ATOM 2737 C C . VAL A 1 463 ? -49.002 47.605 55.511 1.00 167.46 997 VAL A C 1
ATOM 2738 O O . VAL A 1 463 ? -48.846 48.752 55.094 1.00 159.72 997 VAL A O 1
ATOM 2742 N N . PHE A 1 464 ? -49.589 46.646 54.797 1.00 168.49 998 PHE A N 1
ATOM 2743 C CA . PHE A 1 464 ? -50.225 46.911 53.507 1.00 158.41 998 PHE A CA 1
ATOM 2744 C C . PHE A 1 464 ? -51.733 46.673 53.575 1.00 147.03 998 PHE A C 1
ATOM 2745 O O . PHE A 1 464 ? -52.245 46.125 54.551 1.00 144.69 998 PHE A O 1
ATOM 2753 N N . LYS A 1 465 ? -52.438 47.086 52.529 1.00 143.21 999 LYS A N 1
ATOM 2754 C CA . LYS A 1 465 ? -53.896 47.065 52.524 1.00 148.75 999 LYS A CA 1
ATOM 2755 C C . LYS A 1 465 ? -54.439 46.560 51.193 1.00 153.94 999 LYS A C 1
ATOM 2756 O O . LYS A 1 465 ? -54.088 47.084 50.136 1.00 162.90 999 LYS A O 1
ATOM 2762 N N . LEU A 1 466 ? -55.293 45.543 51.244 1.00 148.91 1000 LEU A N 1
ATOM 2763 C CA . LEU A 1 466 ? -55.879 44.986 50.029 1.00 147.40 1000 LEU A CA 1
ATOM 2764 C C . LEU A 1 466 ? -57.288 45.507 49.801 1.00 162.53 1000 LEU A C 1
ATOM 2765 O O . LEU A 1 466 ? -58.259 44.966 50.324 1.00 164.29 1000 LEU A O 1
ATOM 2770 N N . HIS A 1 467 ? -57.385 46.568 49.010 1.00 177.66 1001 HIS A N 1
ATOM 2771 C CA . HIS A 1 467 ? -58.655 47.229 48.757 1.00 190.31 1001 HIS A CA 1
ATOM 2772 C C . HIS A 1 467 ? -59.379 46.631 47.553 1.00 185.71 1001 HIS A C 1
ATOM 2773 O O . HIS A 1 467 ? -58.752 46.290 46.548 1.00 186.92 1001 HIS A O 1
ATOM 2780 N N . PHE A 1 468 ? -60.698 46.498 47.668 1.00 180.31 1002 PHE A N 1
ATOM 2781 C CA . PHE A 1 468 ? -61.527 45.997 46.575 1.00 178.26 1002 PHE A CA 1
ATOM 2782 C C . PHE A 1 468 ? -62.996 46.341 46.794 1.00 182.08 1002 PHE A C 1
ATOM 2783 O O . PHE A 1 468 ? -63.613 45.863 47.743 1.00 186.94 1002 PHE A O 1
ATOM 2791 N N . LYS A 1 469 ? -63.548 47.151 45.897 1.00 179.83 1003 LYS A N 1
ATOM 2792 C CA . LYS A 1 469 ? -64.966 47.505 45.920 1.00 180.84 1003 LYS A CA 1
ATOM 2793 C C . LYS A 1 469 ? -65.433 47.950 47.302 1.00 191.26 1003 LYS A C 1
ATOM 2794 O O . LYS A 1 469 ? -65.322 49.130 47.653 1.00 199.18 1003 LYS A O 1
ATOM 2796 N N . SER A 1 470 ? -65.942 47.000 48.086 1.00 192.72 1004 SER A N 1
ATOM 2797 C CA . SER A 1 470 ? -66.402 47.300 49.436 1.00 197.54 1004 SER A CA 1
ATOM 2798 C C . SER A 1 470 ? -65.564 46.576 50.486 1.00 192.97 1004 SER A C 1
ATOM 2799 O O . SER A 1 470 ? -65.408 47.060 51.609 1.00 195.41 1004 SER A O 1
ATOM 2801 N N . HIS A 1 471 ? -65.006 45.430 50.105 1.00 183.24 1005 HIS A N 1
ATOM 2802 C CA . HIS A 1 471 ? -64.247 44.589 51.029 1.00 169.62 1005 HIS A CA 1
ATOM 2803 C C . HIS A 1 471 ? -62.819 45.115 51.174 1.00 164.52 1005 HIS A C 1
ATOM 2804 O O . HIS A 1 471 ? -62.071 45.171 50.196 1.00 170.29 1005 HIS A O 1
ATOM 2811 N N . VAL A 1 472 ? -62.441 45.494 52.391 1.00 151.94 1006 VAL A N 1
ATOM 2812 C CA . VAL A 1 472 ? -61.119 46.064 52.633 1.00 146.00 1006 VAL A CA 1
ATOM 2813 C C . VAL A 1 472 ? -60.408 45.374 53.792 1.00 143.17 1006 VAL A C 1
ATOM 2814 O O . VAL A 1 472 ? -60.937 45.308 54.898 1.00 151.86 1006 VAL A O 1
ATOM 2818 N N . TYR A 1 473 ? -59.204 44.869 53.536 1.00 136.49 1007 TYR A N 1
ATOM 2819 C CA . TYR A 1 473 ? -58.448 44.132 54.546 1.00 133.43 1007 TYR A CA 1
ATOM 2820 C C . TYR A 1 473 ? -57.091 44.777 54.796 1.00 138.84 1007 TYR A C 1
ATOM 2821 O O . TYR A 1 473 ? -56.454 45.277 53.870 1.00 139.54 1007 TYR A O 1
ATOM 2830 N N . TYR A 1 474 ? -56.655 44.764 56.051 1.00 146.42 1008 TYR A N 1
ATOM 2831 C CA . TYR A 1 474 ? -55.355 45.315 56.415 1.00 155.35 1008 TYR A CA 1
ATOM 2832 C C . TYR A 1 474 ? -54.431 44.198 56.883 1.00 156.35 1008 TYR A C 1
ATOM 2833 O O . TYR A 1 474 ? -54.861 43.286 57.587 1.00 162.99 1008 TYR A O 1
ATOM 2842 N N . PHE A 1 475 ? -53.164 44.269 56.492 1.00 149.71 1009 PHE A N 1
ATOM 2843 C CA . PHE A 1 475 ? -52.211 43.210 56.806 1.00 148.09 1009 PHE A CA 1
ATOM 2844 C C . PHE A 1 475 ? -50.889 43.765 57.331 1.00 155.00 1009 PHE A C 1
ATOM 2845 O O . PHE A 1 475 ? -50.200 44.499 56.629 1.00 160.87 1009 PHE A O 1
ATOM 2853 N N . ARG A 1 476 ? -50.533 43.406 58.560 1.00 156.27 1010 ARG A N 1
ATOM 2854 C CA . ARG A 1 476 ? -49.268 43.846 59.139 1.00 156.91 1010 ARG A CA 1
ATOM 2855 C C . ARG A 1 476 ? -48.247 42.713 59.153 1.00 157.70 1010 ARG A C 1
ATOM 2856 O O . ARG A 1 476 ? -48.452 41.696 59.810 1.00 155.40 1010 ARG A O 1
ATOM 2858 N N . ALA A 1 477 ? -47.149 42.896 58.426 1.00 160.67 1011 ALA A N 1
ATOM 2859 C CA . ALA A 1 477 ? -46.110 41.872 58.327 1.00 165.08 1011 ALA A CA 1
ATOM 2860 C C . ALA A 1 477 ? -45.145 41.926 59.507 1.00 172.65 1011 ALA A C 1
ATOM 2861 O O . ALA A 1 477 ? -45.000 42.965 60.149 1.00 180.60 1011 ALA A O 1
ATOM 2863 N N . GLU A 1 478 ? -44.476 40.809 59.778 1.00 172.69 1012 GLU A N 1
ATOM 2864 C CA . GLU A 1 478 ? -43.672 40.678 60.993 1.00 177.01 1012 GLU A CA 1
ATOM 2865 C C . GLU A 1 478 ? -42.227 41.177 60.872 1.00 181.27 1012 GLU A C 1
ATOM 2866 O O . GLU A 1 478 ? -41.483 41.156 61.851 1.00 192.53 1012 GLU A O 1
ATOM 2868 N N . SER A 1 479 ? -41.829 41.628 59.686 1.00 168.93 1013 SER A N 1
ATOM 2869 C CA . SER A 1 479 ? -40.456 42.090 59.485 1.00 156.23 1013 SER A CA 1
ATOM 2870 C C . SER A 1 479 ? -40.361 43.241 58.492 1.00 156.11 1013 SER A C 1
ATOM 2871 O O . SER A 1 479 ? -41.373 43.809 58.083 1.00 150.10 1013 SER A O 1
ATOM 2873 N N . GLU A 1 480 ? -39.133 43.582 58.118 1.00 165.47 1014 GLU A N 1
ATOM 2874 C CA . GLU A 1 480 ? -38.890 44.622 57.128 1.00 174.49 1014 GLU A CA 1
ATOM 2875 C C . GLU A 1 480 ? -38.694 43.992 55.759 1.00 169.65 1014 GLU A C 1
ATOM 2876 O O . GLU A 1 480 ? -39.119 44.544 54.746 1.00 166.49 1014 GLU A O 1
ATOM 2878 N N . TYR A 1 481 ? -38.045 42.833 55.739 1.00 168.94 1015 TYR A N 1
ATOM 2879 C CA . TYR A 1 481 ? -37.852 42.087 54.503 1.00 171.50 1015 TYR A CA 1
ATOM 2880 C C . TYR A 1 481 ? -39.089 41.267 54.168 1.00 169.96 1015 TYR A C 1
ATOM 2881 O O . TYR A 1 481 ? -39.400 41.041 52.999 1.00 166.33 1015 TYR A O 1
ATOM 2890 N N . THR A 1 482 ? -39.792 40.813 55.200 1.00 176.20 1016 THR A N 1
ATOM 2891 C CA . THR A 1 482 ? -40.973 39.989 54.989 1.00 183.09 1016 THR A CA 1
ATOM 2892 C C . THR A 1 482 ? -42.159 40.858 54.571 1.00 181.03 1016 THR A C 1
ATOM 2893 O O . THR A 1 482 ? -43.126 40.364 53.995 1.00 182.48 1016 THR A O 1
ATOM 2897 N N . PHE A 1 483 ? -42.069 42.156 54.852 1.00 177.46 1017 PHE A N 1
ATOM 2898 C CA . PHE A 1 483 ? -43.079 43.111 54.407 1.00 173.22 1017 PHE A CA 1
ATOM 2899 C C . PHE A 1 483 ? -42.856 43.466 52.945 1.00 175.20 1017 PHE A C 1
ATOM 2900 O O . PHE A 1 483 ? -43.802 43.732 52.206 1.00 173.78 1017 PHE A O 1
ATOM 2908 N N . GLU A 1 484 ? -41.590 43.476 52.541 1.00 182.43 1018 GLU A N 1
ATOM 2909 C CA . GLU A 1 484 ? -41.223 43.657 51.143 1.00 186.72 1018 GLU A CA 1
ATOM 2910 C C . GLU A 1 484 ? -41.607 42.413 50.349 1.00 181.73 1018 GLU A C 1
ATOM 2911 O O . GLU A 1 484 ? -42.229 42.504 49.291 1.00 180.23 1018 GLU A O 1
ATOM 2917 N N . ARG A 1 485 ? -41.245 41.251 50.883 1.00 177.00 1019 ARG A N 1
ATOM 2918 C CA . ARG A 1 485 ? -41.487 39.978 50.212 1.00 167.01 1019 ARG A CA 1
ATOM 2919 C C . ARG A 1 485 ? -42.978 39.639 50.111 1.00 161.89 1019 ARG A C 1
ATOM 2920 O O . ARG A 1 485 ? -43.408 39.009 49.146 1.00 161.93 1019 ARG A O 1
ATOM 2928 N N . TRP A 1 486 ? -43.767 40.067 51.092 1.00 161.69 1020 TRP A N 1
ATOM 2929 C CA . TRP A 1 486 ? -45.206 39.805 51.062 1.00 160.93 1020 TRP A CA 1
ATOM 2930 C C . TRP A 1 486 ? -45.905 40.535 49.926 1.00 163.24 1020 TRP A C 1
ATOM 2931 O O . TRP A 1 486 ? -46.661 39.933 49.170 1.00 164.56 1020 TRP A O 1
ATOM 2942 N N . MET A 1 487 ? -45.660 41.836 49.817 1.00 166.90 1021 MET A N 1
ATOM 2943 C CA . MET A 1 487 ? -46.216 42.624 48.724 1.00 172.61 1021 MET A CA 1
ATOM 2944 C C . MET A 1 487 ? -45.602 42.187 47.400 1.00 181.16 1021 MET A C 1
ATOM 2945 O O . MET A 1 487 ? -46.211 42.342 46.343 1.00 181.52 1021 MET A O 1
ATOM 2950 N N . GLU A 1 488 ? -44.392 41.639 47.473 1.00 188.36 1022 GLU A N 1
ATOM 2951 C CA . GLU A 1 488 ? -43.667 41.175 46.292 1.00 193.19 1022 GLU A CA 1
ATOM 2952 C C . GLU A 1 488 ? -44.449 40.100 45.541 1.00 180.62 1022 GLU A C 1
ATOM 2953 O O . GLU A 1 488 ? -44.486 40.088 44.310 1.00 180.08 1022 GLU A O 1
ATOM 2959 N N . VAL A 1 489 ? -45.082 39.204 46.290 1.00 167.92 1023 VAL A N 1
ATOM 2960 C CA . VAL A 1 489 ? -45.828 38.108 45.691 1.00 158.09 1023 VAL A CA 1
ATOM 2961 C C . VAL A 1 489 ? -47.284 38.488 45.474 1.00 157.62 1023 VAL A C 1
ATOM 2962 O O . VAL A 1 489 ? -47.948 37.951 44.592 1.00 164.42 1023 VAL A O 1
ATOM 2966 N N . ILE A 1 490 ? -47.779 39.421 46.277 1.00 153.71 1024 ILE A N 1
ATOM 2967 C CA . ILE A 1 490 ? -49.178 39.805 46.191 1.00 157.99 1024 ILE A CA 1
ATOM 2968 C C . ILE A 1 490 ? -49.418 40.788 45.055 1.00 170.22 1024 ILE A C 1
ATOM 2969 O O . ILE A 1 490 ? -50.340 40.609 44.265 1.00 177.46 1024 ILE A O 1
ATOM 2974 N N . ARG A 1 491 ? -48.580 41.815 44.963 1.00 176.76 1025 ARG A N 1
ATOM 2975 C CA . ARG A 1 491 ? -48.730 42.823 43.916 1.00 187.47 1025 ARG A CA 1
ATOM 2976 C C . ARG A 1 491 ? -48.554 42.213 42.531 1.00 192.48 1025 ARG A C 1
ATOM 2977 O O . ARG A 1 491 ? -49.124 42.692 41.549 1.00 195.37 1025 ARG A O 1
ATOM 2979 N N . SER A 1 492 ? -47.762 41.148 42.463 1.00 192.12 1026 SER A N 1
ATOM 2980 C CA . SER A 1 492 ? -47.465 40.488 41.197 1.00 190.32 1026 SER A CA 1
ATOM 2981 C C . SER A 1 492 ? -48.555 39.497 40.811 1.00 179.86 1026 SER A C 1
ATOM 2982 O O . SER A 1 492 ? -48.523 38.910 39.733 1.00 183.05 1026 SER A O 1
ATOM 2984 N N . ALA A 1 493 ? -49.525 39.320 41.698 1.00 170.24 1027 ALA A N 1
ATOM 2985 C CA . ALA A 1 493 ? -50.611 38.387 41.448 1.00 171.70 1027 ALA A CA 1
ATOM 2986 C C . ALA A 1 493 ? -51.971 39.076 41.488 1.00 183.76 1027 ALA A C 1
ATOM 2987 O O . ALA A 1 493 ? -52.960 38.522 41.019 1.00 188.51 1027 ALA A O 1
ATOM 2989 N N . THR A 1 494 ? -52.019 40.285 42.042 1.00 194.83 1028 THR A N 1
ATOM 2990 C CA . THR A 1 494 ? -53.285 41.007 42.182 1.00 209.95 1028 THR A CA 1
ATOM 2991 C C . THR A 1 494 ? -53.516 42.049 41.089 1.00 213.86 1028 THR A C 1
ATOM 2992 O O . THR A 1 494 ? -54.212 41.786 40.107 1.00 216.47 1028 THR A O 1
ATOM 2996 N N . SER A 1 495 ? -52.936 43.232 41.272 1.00 216.01 1029 SER A N 1
ATOM 2997 C CA . SER A 1 495 ? -53.144 44.342 40.347 1.00 220.88 1029 SER A CA 1
ATOM 2998 C C . SER A 1 495 ? -52.222 44.274 39.130 1.00 228.14 1029 SER A C 1
ATOM 2999 O O . SER A 1 495 ? -52.690 44.262 37.990 1.00 233.79 1029 SER A O 1
ATOM 3001 N N . SER A 1 496 ? -50.915 44.235 39.372 1.00 226.50 1030 SER A N 1
ATOM 3002 C CA . SER A 1 496 ? -49.942 44.198 38.284 1.00 224.91 1030 SER A CA 1
ATOM 3003 C C . SER A 1 496 ? -49.067 42.951 38.341 1.00 220.57 1030 SER A C 1
ATOM 3004 O O . SER A 1 496 ? -48.138 42.801 37.548 1.00 220.82 1030 SER A O 1
ATOM 3006 N N . MET B 1 4 ? -20.216 34.780 -2.009 1.00 215.77 538 MET B N 1
ATOM 3007 C CA . MET B 1 4 ? -19.232 35.083 -0.976 1.00 219.28 538 MET B CA 1
ATOM 3008 C C . MET B 1 4 ? -19.834 35.889 0.179 1.00 232.96 538 MET B C 1
ATOM 3009 O O . MET B 1 4 ? -19.486 37.053 0.382 1.00 235.36 538 MET B O 1
ATOM 3011 N N . ASP B 1 5 ? -20.738 35.261 0.929 1.00 240.84 539 ASP B N 1
ATOM 3012 C CA . ASP B 1 5 ? -21.321 35.862 2.130 1.00 235.63 539 ASP B CA 1
ATOM 3013 C C . ASP B 1 5 ? -21.362 34.834 3.264 1.00 235.27 539 ASP B C 1
ATOM 3014 O O . ASP B 1 5 ? -21.601 33.650 3.024 1.00 236.49 539 ASP B O 1
ATOM 3016 N N . LYS B 1 6 ? -21.126 35.284 4.494 1.00 230.01 540 LYS B N 1
ATOM 3017 C CA . LYS B 1 6 ? -20.983 34.370 5.629 1.00 221.98 540 LYS B CA 1
ATOM 3018 C C . LYS B 1 6 ? -22.275 33.639 5.994 1.00 210.94 540 LYS B C 1
ATOM 3019 O O . LYS B 1 6 ? -22.240 32.555 6.576 1.00 207.43 540 LYS B O 1
ATOM 3021 N N . ALA B 1 7 ? -23.411 34.235 5.649 1.00 203.33 541 ALA B N 1
ATOM 3022 C CA . ALA B 1 7 ? -24.712 33.651 5.961 1.00 192.60 541 ALA B CA 1
ATOM 3023 C C . ALA B 1 7 ? -25.018 32.456 5.062 1.00 180.48 541 ALA B C 1
ATOM 3024 O O . ALA B 1 7 ? -25.522 31.427 5.519 1.00 168.66 541 ALA B O 1
ATOM 3026 N N . TYR B 1 8 ? -24.705 32.603 3.779 1.00 183.76 542 TYR B N 1
ATOM 3027 C CA . TYR B 1 8 ? -24.975 31.565 2.792 1.00 184.95 542 TYR B CA 1
ATOM 3028 C C . TYR B 1 8 ? -23.939 30.448 2.821 1.00 184.11 542 TYR B C 1
ATOM 3029 O O . TYR B 1 8 ? -23.805 29.696 1.856 1.00 192.94 542 TYR B O 1
ATOM 3031 N N . PHE B 1 9 ? -23.199 30.348 3.920 1.00 173.61 543 PHE B N 1
ATOM 3032 C CA . PHE B 1 9 ? -22.253 29.256 4.102 1.00 163.34 543 PHE B CA 1
ATOM 3033 C C . PHE B 1 9 ? -22.681 28.434 5.312 1.00 165.51 543 PHE B C 1
ATOM 3034 O O . PHE B 1 9 ? -22.296 27.276 5.465 1.00 163.11 543 PHE B O 1
ATOM 3036 N N . ILE B 1 10 ? -23.492 29.053 6.164 1.00 169.83 544 ILE B N 1
ATOM 3037 C CA . ILE B 1 10 ? -24.147 28.355 7.263 1.00 171.38 544 ILE B CA 1
ATOM 3038 C C . ILE B 1 10 ? -25.197 27.394 6.706 1.00 161.47 544 ILE B C 1
ATOM 3039 O O . ILE B 1 10 ? -25.352 26.276 7.195 1.00 160.95 544 ILE B O 1
ATOM 3044 N N . ALA B 1 11 ? -25.907 27.831 5.669 1.00 150.04 545 ALA B N 1
ATOM 3045 C CA . ALA B 1 11 ? -26.940 27.008 5.047 1.00 140.00 545 ALA B CA 1
ATOM 3046 C C . ALA B 1 11 ? -26.350 25.734 4.450 1.00 138.97 545 ALA B C 1
ATOM 3047 O O . ALA B 1 11 ? -27.042 24.727 4.297 1.00 134.56 545 ALA B O 1
ATOM 3049 N N . LYS B 1 12 ? -25.066 25.789 4.115 1.00 146.98 546 LYS B N 1
ATOM 3050 C CA . LYS B 1 12 ? -24.350 24.623 3.619 1.00 159.87 546 LYS B CA 1
ATOM 3051 C C . LYS B 1 12 ? -24.176 23.607 4.738 1.00 171.40 546 LYS B C 1
ATOM 3052 O O . LYS B 1 12 ? -24.293 22.403 4.515 1.00 177.57 546 LYS B O 1
ATOM 3054 N N . GLU B 1 13 ? -23.893 24.102 5.939 1.00 171.17 547 GLU B N 1
ATOM 3055 C CA . GLU B 1 13 ? -23.778 23.250 7.116 1.00 163.50 547 GLU B CA 1
ATOM 3056 C C . GLU B 1 13 ? -25.124 22.612 7.425 1.00 156.82 547 GLU B C 1
ATOM 3057 O O . GLU B 1 13 ? -25.207 21.416 7.699 1.00 157.93 547 GLU B O 1
ATOM 3063 N N . VAL B 1 14 ? -26.177 23.423 7.376 1.00 148.81 548 VAL B N 1
ATOM 3064 C CA . VAL B 1 14 ? -27.519 22.947 7.681 1.00 144.21 548 VAL B CA 1
ATOM 3065 C C . VAL B 1 14 ? -27.933 21.864 6.697 1.00 144.34 548 VAL B C 1
ATOM 3066 O O . VAL B 1 14 ? -28.418 20.805 7.092 1.00 141.72 548 VAL B O 1
ATOM 3070 N N . SER B 1 15 ? -27.722 22.134 5.415 1.00 147.70 549 SER B N 1
ATOM 3071 C CA . SER B 1 15 ? -28.086 21.193 4.367 1.00 158.91 549 SER B CA 1
ATOM 3072 C C . SER B 1 15 ? -27.325 19.878 4.496 1.00 163.40 549 SER B C 1
ATOM 3073 O O . SER B 1 15 ? -27.931 18.810 4.554 1.00 167.93 549 SER B O 1
ATOM 3076 N N . THR B 1 16 ? -25.999 19.965 4.543 1.00 164.65 550 THR B N 1
ATOM 3077 C CA . THR B 1 16 ? -25.148 18.777 4.570 1.00 171.20 550 THR B CA 1
ATOM 3078 C C . THR B 1 16 ? -25.388 17.899 5.796 1.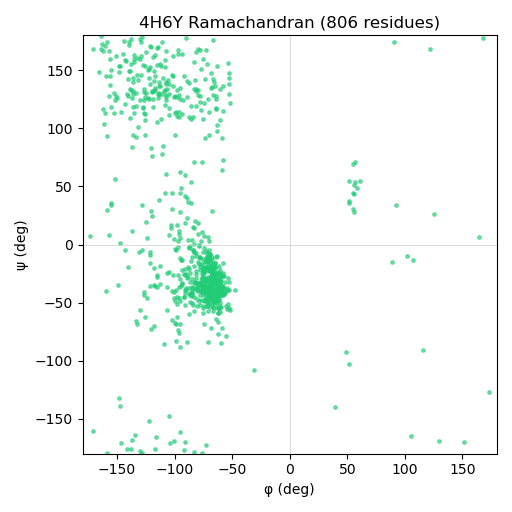00 167.23 550 THR B C 1
ATOM 3079 O O . THR B 1 16 ? -25.399 16.672 5.696 1.00 168.56 550 THR B O 1
ATOM 3083 N N . THR B 1 17 ? -25.581 18.532 6.949 1.00 161.82 551 THR B N 1
ATOM 3084 C CA . THR B 1 17 ? -25.824 17.797 8.184 1.00 158.73 551 THR B CA 1
ATOM 3085 C C . THR B 1 17 ? -27.235 17.213 8.215 1.00 163.08 551 THR B C 1
ATOM 3086 O O . THR B 1 17 ? -27.473 16.182 8.849 1.00 170.69 551 THR B O 1
ATOM 3090 N N . GLU B 1 18 ? -28.168 17.870 7.531 1.00 156.55 552 GLU B N 1
ATOM 3091 C CA . GLU B 1 18 ? -29.534 17.366 7.438 1.00 151.82 552 GLU B CA 1
ATOM 3092 C C . GLU B 1 18 ? -29.576 16.152 6.519 1.00 145.94 552 GLU B C 1
ATOM 3093 O O . GLU B 1 18 ? -30.408 15.262 6.685 1.00 139.41 552 GLU B O 1
ATOM 3099 N N . ARG B 1 19 ? -28.665 16.123 5.551 1.00 146.79 553 ARG B N 1
ATOM 3100 C CA . ARG B 1 19 ? -28.574 15.016 4.608 1.00 146.58 553 ARG B CA 1
ATOM 3101 C C . ARG B 1 19 ? -28.151 13.728 5.309 1.00 152.29 553 ARG B C 1
ATOM 3102 O O . ARG B 1 19 ? -28.658 12.650 5.000 1.00 161.83 553 ARG B O 1
ATOM 3104 N N . THR B 1 20 ? -27.221 13.844 6.253 1.00 146.41 554 THR B N 1
ATOM 3105 C CA . THR B 1 20 ? -26.774 12.687 7.022 1.00 144.29 554 THR B CA 1
ATOM 3106 C C . THR B 1 20 ? -27.679 12.422 8.224 1.00 156.89 554 THR B C 1
ATOM 3107 O O . THR B 1 20 ? -27.611 11.357 8.840 1.00 164.74 554 THR B O 1
ATOM 3111 N N . TYR B 1 21 ? -28.522 13.396 8.555 1.00 157.99 555 TYR B N 1
ATOM 3112 C CA . TYR B 1 21 ? -29.547 13.193 9.573 1.00 156.74 555 TYR B CA 1
ATOM 3113 C C . TYR B 1 21 ? -30.570 12.197 9.047 1.00 152.21 555 TYR B C 1
ATOM 3114 O O . TYR B 1 21 ? -30.876 11.197 9.699 1.00 146.89 555 TYR B O 1
ATOM 3123 N N . LEU B 1 22 ? -31.083 12.480 7.854 1.00 151.54 556 LEU B N 1
ATOM 3124 C CA . LEU B 1 22 ? -32.044 11.609 7.201 1.00 151.34 556 LEU B CA 1
ATOM 3125 C C . LEU B 1 22 ? -31.434 10.244 6.957 1.00 159.83 556 LEU B C 1
ATOM 3126 O O . LEU B 1 22 ? -32.120 9.231 7.053 1.00 163.86 556 LEU B O 1
ATOM 3131 N N . LYS B 1 23 ? -30.143 10.227 6.639 1.00 168.35 557 LYS B N 1
ATOM 3132 C CA . LYS B 1 23 ? -29.425 8.976 6.449 1.00 184.08 557 LYS B CA 1
ATOM 3133 C C . LYS B 1 23 ? -29.518 8.149 7.726 1.00 191.70 557 LYS B C 1
ATOM 3134 O O . LYS B 1 23 ? -29.729 6.940 7.672 1.00 203.44 557 LYS B O 1
ATOM 3140 N N . ASP B 1 24 ? -29.376 8.809 8.871 1.00 182.88 558 ASP B N 1
ATOM 3141 C CA . ASP B 1 24 ? -29.470 8.126 10.156 1.00 182.29 558 ASP B CA 1
ATOM 3142 C C . ASP B 1 24 ? -30.900 7.684 10.466 1.00 183.27 558 ASP B C 1
ATOM 3143 O O . ASP B 1 24 ? -31.111 6.646 11.093 1.00 187.23 558 ASP B O 1
ATOM 3148 N N . LEU B 1 25 ? -31.882 8.469 10.030 1.00 177.17 559 LEU B N 1
ATOM 3149 C CA . LEU B 1 25 ? -33.279 8.078 10.189 1.00 170.14 559 LEU B CA 1
ATOM 3150 C C . LEU B 1 25 ? -33.581 6.891 9.293 1.00 164.97 559 LEU B C 1
ATOM 3151 O O . LEU B 1 25 ? -34.322 5.983 9.665 1.00 169.84 559 LEU B O 1
ATOM 3156 N N . GLU B 1 26 ? -32.990 6.907 8.105 1.00 157.60 560 GLU B N 1
ATOM 3157 C CA . GLU B 1 26 ? -33.143 5.812 7.164 1.00 162.61 560 GLU B CA 1
ATOM 3158 C C . GLU B 1 26 ? -32.496 4.542 7.695 1.00 161.30 560 GLU B C 1
ATOM 3159 O O . GLU B 1 26 ? -32.815 3.447 7.239 1.00 175.35 560 GLU B O 1
ATOM 3165 N N . VAL B 1 27 ? -31.589 4.684 8.657 1.00 150.09 561 VAL B N 1
ATOM 3166 C CA . VAL B 1 27 ? -30.997 3.520 9.304 1.00 153.86 561 VAL B CA 1
ATOM 3167 C C . VAL B 1 27 ? -32.061 2.802 10.126 1.00 164.02 561 VAL B C 1
ATOM 3168 O O . VAL B 1 27 ? -31.997 1.587 10.320 1.00 174.84 561 VAL B O 1
ATOM 3172 N N . ILE B 1 28 ? -33.059 3.553 10.582 1.00 161.12 562 ILE B N 1
ATOM 3173 C CA . ILE B 1 28 ? -34.135 2.973 11.379 1.00 162.37 562 ILE B CA 1
ATOM 3174 C C . ILE B 1 28 ? -35.457 2.851 10.619 1.00 164.25 562 ILE B C 1
ATOM 3175 O O . ILE B 1 28 ? -36.022 1.762 10.512 1.00 164.83 562 ILE B O 1
ATOM 3180 N N . THR B 1 29 ? -35.944 3.967 10.090 1.00 166.79 563 THR B N 1
ATOM 3181 C CA . THR B 1 29 ? -37.240 3.979 9.423 1.00 176.38 563 THR B CA 1
ATOM 3182 C C . THR B 1 29 ? -37.218 3.162 8.140 1.00 185.79 563 THR B C 1
ATOM 3183 O O . THR B 1 29 ? -38.212 2.535 7.777 1.00 198.86 563 THR B O 1
ATOM 3187 N N . SER B 1 30 ? -36.079 3.165 7.456 1.00 185.29 564 SER B N 1
ATOM 3188 C CA . SER B 1 30 ? -35.959 2.452 6.189 1.00 191.76 564 SER B CA 1
ATOM 3189 C C . SER B 1 30 ? -35.212 1.128 6.332 1.00 195.29 564 SER B C 1
ATOM 3190 O O . SER B 1 30 ? -35.786 0.060 6.129 1.00 205.65 564 SER B O 1
ATOM 3192 N N . TRP B 1 31 ? -33.935 1.203 6.687 1.00 185.64 565 TRP B N 1
ATOM 3193 C CA . TRP B 1 31 ? -33.090 0.015 6.744 1.00 183.22 565 TRP B CA 1
ATOM 3194 C C . TRP B 1 31 ? -33.499 -0.981 7.824 1.00 176.17 565 TRP B C 1
ATOM 3195 O O . TRP B 1 31 ? -33.723 -2.154 7.532 1.00 182.05 565 TRP B O 1
ATOM 3206 N N . PHE B 1 32 ? -33.590 -0.516 9.066 1.00 168.31 566 PHE B N 1
ATOM 3207 C CA . PHE B 1 32 ? -33.937 -1.392 10.181 1.00 175.30 566 PHE B CA 1
ATOM 320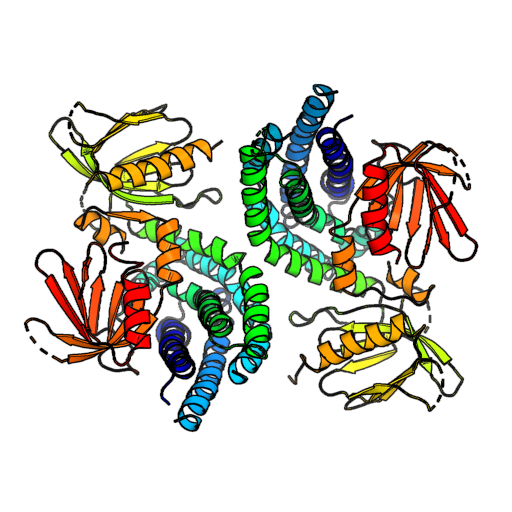8 C C . PHE B 1 32 ? -35.330 -1.984 10.018 1.00 180.93 566 PHE B C 1
ATOM 3209 O O . PHE B 1 32 ? -35.560 -3.142 10.366 1.00 184.05 566 PHE B O 1
ATOM 3217 N N . GLN B 1 33 ? -36.255 -1.193 9.482 1.00 182.77 567 GLN B N 1
ATOM 3218 C CA . GLN B 1 33 ? -37.628 -1.652 9.293 1.00 187.61 567 GLN B CA 1
ATOM 3219 C C . GLN B 1 33 ? -37.728 -2.760 8.243 1.00 192.76 567 GLN B C 1
ATOM 3220 O O . GLN B 1 33 ? -38.675 -3.546 8.250 1.00 195.95 567 GLN B O 1
ATOM 3222 N N . SER B 1 34 ? -36.744 -2.826 7.350 1.00 191.35 568 SER B N 1
ATOM 3223 C CA . SER B 1 34 ? -36.692 -3.881 6.343 1.00 193.67 568 SER B CA 1
ATOM 3224 C C . SER B 1 34 ? -36.389 -5.235 6.984 1.00 202.13 568 SER B C 1
ATOM 3225 O O . SER B 1 34 ? -36.863 -6.272 6.518 1.00 203.54 568 SER B O 1
ATOM 3227 N N . THR B 1 35 ? -35.596 -5.214 8.052 1.00 205.85 569 THR B N 1
ATOM 3228 C CA . THR B 1 35 ? -35.256 -6.425 8.793 1.00 208.00 569 THR B CA 1
ATOM 3229 C C . THR B 1 35 ? -36.179 -6.579 9.998 1.00 207.82 569 THR B C 1
ATOM 3230 O O . THR B 1 35 ? -35.962 -7.430 10.860 1.00 206.91 569 THR B O 1
ATOM 3234 N N . VAL B 1 36 ? -37.204 -5.736 10.058 1.00 208.60 570 VAL B N 1
ATOM 3235 C CA . VAL B 1 36 ? -38.225 -5.852 11.088 1.00 214.00 570 VAL B CA 1
ATOM 3236 C C . VAL B 1 36 ? -39.353 -6.739 10.587 1.00 213.61 570 VAL B C 1
ATOM 3237 O O . VAL B 1 36 ? -39.747 -7.699 11.250 1.00 214.49 570 VAL B O 1
ATOM 3241 N N . SER B 1 37 ? -39.864 -6.412 9.405 1.00 214.28 571 SER B N 1
ATOM 3242 C CA . SER B 1 37 ? -40.958 -7.168 8.816 1.00 223.00 571 SER B CA 1
ATOM 3243 C C . SER B 1 37 ? -40.476 -8.527 8.324 1.00 232.83 571 SER B C 1
ATOM 3244 O O . SER B 1 37 ? -41.187 -9.524 8.438 1.00 241.50 571 SER B O 1
ATOM 3247 N N . LYS B 1 38 ? -39.262 -8.558 7.784 1.00 231.40 572 LYS B N 1
ATOM 3248 C CA . LYS B 1 38 ? -38.695 -9.783 7.230 1.00 236.86 572 LYS B CA 1
ATOM 3249 C C . LYS B 1 38 ? -38.495 -10.858 8.294 1.00 246.60 572 LYS B C 1
ATOM 3250 O O . LYS B 1 38 ? -38.576 -12.050 8.005 1.00 254.79 572 LYS B O 1
ATOM 3252 N N . GLU B 1 39 ? -38.237 -10.432 9.526 1.00 249.54 573 GLU B N 1
ATOM 3253 C CA . GLU B 1 39 ? -37.986 -11.363 10.621 1.00 262.48 573 GLU B CA 1
ATOM 3254 C C . GLU B 1 39 ? -39.236 -11.649 11.449 1.00 272.86 573 GLU B C 1
ATOM 3255 O O . GLU B 1 39 ? -39.528 -12.805 11.760 1.00 279.49 573 GLU B O 1
ATOM 3261 N N . ASP B 1 40 ? -39.963 -10.589 11.798 1.00 274.64 574 ASP B N 1
ATOM 3262 C CA . ASP B 1 40 ? -41.130 -10.680 12.675 1.00 277.67 574 ASP B CA 1
ATOM 3263 C C . ASP B 1 40 ? -40.750 -11.335 14.007 1.00 280.40 574 ASP B C 1
ATOM 3264 O O . ASP B 1 40 ? -41.392 -12.285 14.454 1.00 285.18 574 ASP B O 1
ATOM 3269 N N . ALA B 1 41 ? -39.692 -10.817 14.625 1.00 276.28 575 ALA B N 1
ATOM 3270 C CA . ALA B 1 41 ? -39.199 -11.336 15.896 1.00 275.87 575 ALA B CA 1
ATOM 3271 C C . ALA B 1 41 ? -39.654 -10.469 17.069 1.00 275.75 575 ALA B C 1
ATOM 3272 O O . ALA B 1 41 ? -40.024 -10.985 18.124 1.00 279.53 575 ALA B O 1
ATOM 3274 N N . MET B 1 42 ? -39.618 -9.153 16.883 1.00 272.23 576 MET B N 1
ATOM 3275 C CA . MET B 1 42 ? -40.098 -8.219 17.899 1.00 259.61 576 MET B CA 1
ATOM 3276 C C . MET B 1 42 ? -41.620 -8.092 17.835 1.00 251.16 576 MET B C 1
ATOM 3277 O O . MET B 1 42 ? -42.183 -7.946 16.751 1.00 254.15 576 MET B O 1
ATOM 3279 N N . PRO B 1 43 ? -42.290 -8.154 18.999 1.00 235.60 577 PRO B N 1
ATOM 3280 C CA . PRO B 1 43 ? -43.754 -8.080 19.090 1.00 227.54 577 PRO B CA 1
ATOM 3281 C C . PRO B 1 43 ? -44.312 -6.842 18.398 1.00 217.78 577 PRO B C 1
ATOM 3282 O O . PRO B 1 43 ? -43.601 -5.850 18.250 1.00 213.63 577 PRO B O 1
ATOM 3286 N N . GLU B 1 44 ? -45.575 -6.900 17.985 1.00 215.31 578 GLU B N 1
ATOM 3287 C CA . GLU B 1 44 ? -46.199 -5.785 17.280 1.00 210.49 578 GLU B CA 1
ATOM 3288 C C . GLU B 1 44 ? -46.696 -4.724 18.259 1.00 207.01 578 GLU B C 1
ATOM 3289 O O . GLU B 1 44 ? -47.558 -3.907 17.929 1.00 201.39 578 GLU B O 1
ATOM 3295 N N . ALA B 1 45 ? -46.142 -4.756 19.467 1.00 211.88 579 ALA B N 1
ATOM 3296 C CA . ALA B 1 45 ? -46.393 -3.737 20.475 1.00 213.23 579 ALA B CA 1
ATOM 3297 C C . ALA B 1 45 ? -45.217 -2.773 20.492 1.00 212.68 579 ALA B C 1
ATOM 3298 O O . ALA B 1 45 ? -45.398 -1.556 20.498 1.00 209.77 579 ALA B O 1
ATOM 3300 N N . LEU B 1 46 ? -44.008 -3.328 20.494 1.00 219.25 580 LEU B N 1
ATOM 3301 C CA . LEU B 1 46 ? -42.795 -2.520 20.424 1.00 225.20 580 LEU B CA 1
ATOM 3302 C C . LEU B 1 46 ? -42.559 -2.056 18.991 1.00 219.46 580 LEU B C 1
ATOM 3303 O O . LEU B 1 46 ? -42.067 -0.953 18.758 1.00 212.29 580 LEU B O 1
ATOM 3308 N N . LYS B 1 47 ? -42.926 -2.901 18.032 1.00 222.43 581 LYS B N 1
ATOM 3309 C CA . LYS B 1 47 ? -42.874 -2.523 16.627 1.00 220.58 581 LYS B CA 1
ATOM 3310 C C . LYS B 1 47 ? -43.909 -1.439 16.342 1.00 220.20 581 LYS B C 1
ATOM 3311 O O . LYS B 1 47 ? -43.882 -0.803 15.290 1.00 221.97 581 LYS B O 1
ATOM 3313 N N . SER B 1 48 ? -44.824 -1.242 17.287 1.00 217.85 582 SER B N 1
ATOM 3314 C CA . SER B 1 48 ? -45.804 -0.168 17.204 1.00 211.64 582 SER B CA 1
ATOM 3315 C C . SER B 1 48 ? -45.411 0.977 18.132 1.00 195.29 582 SER B C 1
ATOM 3316 O O . SER B 1 48 ? -46.226 1.845 18.447 1.00 191.92 582 SER B O 1
ATOM 3318 N N . LEU B 1 49 ? -44.153 0.973 18.562 1.00 186.33 583 LEU B N 1
ATOM 3319 C CA . LEU B 1 49 ? -43.653 1.986 19.486 1.00 181.41 583 LEU B CA 1
ATOM 3320 C C . LEU B 1 49 ? -42.432 2.720 18.937 1.00 184.01 583 LEU B C 1
ATOM 3321 O O . LEU B 1 49 ? -42.358 3.946 19.009 1.00 188.26 583 LEU B O 1
ATOM 3323 N N . ILE B 1 50 ? -41.478 1.970 18.392 1.00 176.33 584 ILE B N 1
ATOM 3324 C CA . ILE B 1 50 ? -40.244 2.562 17.873 1.00 156.66 584 ILE B CA 1
ATOM 3325 C C . ILE B 1 50 ? -40.391 3.086 16.444 1.00 157.04 584 ILE B C 1
ATOM 3326 O O . ILE B 1 50 ? -40.064 4.238 16.163 1.00 148.17 584 ILE B O 1
ATOM 3328 N N . PHE B 1 51 ? -40.886 2.239 15.546 1.00 169.06 585 PHE B N 1
ATOM 3329 C CA . PHE B 1 51 ? -41.034 2.609 14.137 1.00 174.16 585 PHE B CA 1
ATOM 3330 C C . PHE B 1 51 ? -42.130 3.647 13.829 1.00 176.16 585 PHE B C 1
ATOM 3331 O O . PHE B 1 51 ? -41.888 4.578 13.060 1.00 171.95 585 PHE B O 1
ATOM 3333 N N . PRO B 1 52 ? -43.337 3.498 14.410 1.00 182.44 586 PRO B N 1
ATOM 3334 C CA . PRO B 1 52 ? -44.359 4.501 14.081 1.00 188.32 586 PRO B CA 1
ATOM 3335 C C . PRO B 1 52 ? -44.060 5.872 14.679 1.00 186.74 586 PRO B C 1
ATOM 3336 O O . PRO B 1 52 ? -44.725 6.849 14.335 1.00 186.28 586 PRO B O 1
ATOM 3340 N N . ASN B 1 53 ? -43.076 5.933 15.570 1.00 183.70 587 ASN B N 1
ATOM 3341 C CA . ASN B 1 53 ? -42.691 7.186 16.208 1.00 176.52 587 ASN B CA 1
ATOM 3342 C C . ASN B 1 53 ? -41.499 7.847 15.518 1.00 168.88 587 ASN B C 1
ATOM 3343 O O . ASN B 1 53 ? -41.069 8.936 15.908 1.00 166.92 587 ASN B O 1
ATOM 3348 N N . PHE B 1 54 ? -40.976 7.185 14.490 1.00 162.10 588 PHE B N 1
ATOM 3349 C CA . PHE B 1 54 ? -39.837 7.707 13.742 1.00 155.73 588 PHE B CA 1
ATOM 3350 C C . PHE B 1 54 ? -40.173 7.991 12.284 1.00 163.29 588 PHE B C 1
ATOM 3351 O O . PHE B 1 54 ? -39.660 8.943 11.700 1.00 160.89 588 PHE B O 1
ATOM 3359 N N . GLU B 1 55 ? -41.025 7.157 11.698 1.00 173.88 589 GLU B N 1
ATOM 3360 C CA . GLU B 1 55 ? -41.450 7.340 10.311 1.00 184.71 589 GLU B CA 1
ATOM 3361 C C . GLU B 1 55 ? -42.027 8.732 9.986 1.00 194.95 589 GLU B C 1
ATOM 3362 O O . GLU B 1 55 ? -41.771 9.257 8.901 1.00 195.50 589 GLU B O 1
ATOM 3364 N N . PRO B 1 56 ? -42.812 9.330 10.908 1.00 203.42 590 PRO B N 1
ATOM 3365 C CA . PRO B 1 56 ? -43.258 10.700 10.619 1.00 204.39 590 PRO B CA 1
ATOM 3366 C C . PRO B 1 56 ? -42.114 11.713 10.559 1.00 197.07 590 PRO B C 1
ATOM 3367 O O . PRO B 1 56 ? -42.256 12.747 9.911 1.00 194.44 590 PRO B O 1
ATOM 3371 N N . LEU B 1 57 ? -41.002 11.416 11.223 1.00 195.22 591 LEU B N 1
ATOM 3372 C CA . LEU B 1 57 ? -39.881 12.348 11.290 1.00 193.71 591 LEU B CA 1
ATOM 3373 C C . LEU B 1 57 ? -39.092 12.408 9.985 1.00 197.48 591 LEU B C 1
ATOM 3374 O O . LEU B 1 57 ? -38.619 13.471 9.589 1.00 193.51 591 LEU B O 1
ATOM 3379 N N . HIS B 1 58 ? -38.949 11.266 9.319 1.00 207.77 592 HIS B N 1
ATOM 3380 C CA . HIS B 1 58 ? -38.256 11.227 8.033 1.00 218.32 592 HIS B CA 1
ATOM 3381 C C . HIS B 1 58 ? -39.093 11.876 6.936 1.00 221.52 592 HIS B C 1
ATOM 3382 O O . HIS B 1 58 ? -38.582 12.658 6.136 1.00 222.96 592 HIS B O 1
ATOM 3389 N N . LYS B 1 59 ? -40.383 11.554 6.910 1.00 221.78 593 LYS B N 1
ATOM 3390 C CA . LYS B 1 59 ? -41.286 12.086 5.895 1.00 220.53 593 LYS B CA 1
ATOM 3391 C C . LYS B 1 59 ? -41.539 13.576 6.093 1.00 210.74 593 LYS B C 1
ATOM 3392 O O . LYS B 1 59 ? -42.176 14.225 5.262 1.00 217.03 593 LYS B O 1
ATOM 3394 N N . PHE B 1 60 ? -41.043 14.113 7.202 1.00 196.06 594 PHE B N 1
ATOM 3395 C CA . PHE B 1 60 ? -41.126 15.543 7.463 1.00 189.97 594 PHE B CA 1
ATOM 3396 C C . PHE B 1 60 ? -39.820 16.219 7.083 1.00 174.15 594 PHE B C 1
ATOM 3397 O O . PHE B 1 60 ? -39.807 17.205 6.347 1.00 168.00 594 PHE B O 1
ATOM 3405 N N . HIS B 1 61 ? -38.721 15.678 7.597 1.00 168.52 595 HIS B N 1
ATOM 3406 C CA . HIS B 1 61 ? -37.402 16.248 7.355 1.00 165.19 595 HIS B CA 1
ATOM 3407 C C . HIS B 1 61 ? -36.995 16.153 5.886 1.00 170.39 595 HIS B C 1
ATOM 3408 O O . HIS B 1 61 ? -36.194 16.955 5.405 1.00 166.98 595 HIS B O 1
ATOM 3415 N N . THR B 1 62 ? -37.552 15.179 5.175 1.00 179.96 596 THR B N 1
ATOM 3416 C CA . THR B 1 62 ? -37.301 15.059 3.746 1.00 187.61 596 THR B CA 1
ATOM 3417 C C . THR B 1 62 ? -38.037 16.172 3.006 1.00 200.23 596 THR B C 1
ATOM 3418 O O . THR B 1 62 ? -37.508 16.756 2.061 1.00 208.37 596 THR B O 1
ATOM 3422 N N . ASN B 1 63 ? -39.255 16.471 3.455 1.00 203.28 597 ASN B N 1
ATOM 3423 C CA . ASN B 1 63 ? -40.043 17.564 2.890 1.00 202.52 597 ASN B CA 1
ATOM 3424 C C . ASN B 1 63 ? -39.544 18.899 3.426 1.00 192.29 597 ASN B C 1
ATOM 3425 O O . ASN B 1 63 ? -39.934 19.965 2.947 1.00 189.05 597 ASN B O 1
ATOM 3427 N N . PHE B 1 64 ? -38.686 18.827 4.437 1.00 186.98 598 PHE B N 1
ATOM 3428 C CA . PHE B 1 64 ? -37.998 20.000 4.948 1.00 187.21 598 PHE B CA 1
ATOM 3429 C C . PHE B 1 64 ? -36.756 20.249 4.110 1.00 175.70 598 PHE B C 1
ATOM 3430 O O . PHE B 1 64 ? -36.527 21.359 3.632 1.00 170.18 598 PHE B O 1
ATOM 3438 N N . LEU B 1 65 ? -35.957 19.201 3.935 1.00 174.01 599 LEU B N 1
ATOM 3439 C CA . LEU B 1 65 ? -34.691 19.318 3.224 1.00 178.83 599 LEU B CA 1
ATOM 3440 C C . LEU B 1 65 ? -34.909 19.659 1.754 1.00 193.45 599 LEU B C 1
ATOM 3441 O O . LEU B 1 65 ? -34.043 20.250 1.118 1.00 199.01 599 LEU B O 1
ATOM 3446 N N . LYS B 1 66 ? -36.076 19.301 1.223 1.00 202.50 600 LYS B N 1
ATOM 3447 C CA . LYS B 1 66 ? -36.433 19.660 -0.149 1.00 207.39 600 LYS B CA 1
ATOM 3448 C C . LYS B 1 66 ? -36.861 21.125 -0.243 1.00 207.17 600 LYS B C 1
ATOM 3449 O O . LYS B 1 66 ? -37.259 21.599 -1.308 1.00 208.01 600 LYS B O 1
ATOM 3451 N N . GLU B 1 67 ? -36.779 21.831 0.883 1.00 204.42 601 GLU B N 1
ATOM 3452 C CA . GLU B 1 67 ? -37.094 23.254 0.944 1.00 205.02 601 GLU B CA 1
ATOM 3453 C C . GLU B 1 67 ? -35.849 24.033 1.358 1.00 197.57 601 GLU B C 1
ATOM 3454 O O . GLU B 1 67 ? -35.618 25.151 0.899 1.00 195.52 601 GLU B O 1
ATOM 3460 N N . ILE B 1 68 ? -35.046 23.427 2.229 1.00 194.86 602 ILE B N 1
ATOM 3461 C CA . ILE B 1 68 ? -33.769 24.003 2.632 1.00 190.13 602 ILE B CA 1
ATOM 3462 C C . ILE B 1 68 ? -32.769 23.908 1.484 1.00 199.07 602 ILE B C 1
ATOM 3463 O O . ILE B 1 68 ? -31.775 24.632 1.445 1.00 196.97 602 ILE B O 1
ATOM 3465 N N . GLU B 1 69 ? -33.041 23.002 0.552 1.00 209.74 603 GLU B N 1
ATOM 3466 C CA . GLU B 1 69 ? -32.211 22.842 -0.633 1.00 217.29 603 GLU B CA 1
ATOM 3467 C C . GLU B 1 69 ? -32.635 23.821 -1.725 1.00 217.73 603 GLU B C 1
ATOM 3468 O O . GLU B 1 69 ? -31.793 24.356 -2.447 1.00 223.55 603 GLU B O 1
ATOM 3474 N N . GLN B 1 70 ? -33.939 24.068 -1.833 1.00 211.78 604 GLN B N 1
ATOM 3475 C CA . GLN B 1 70 ? -34.455 24.934 -2.888 1.00 208.92 604 GLN B CA 1
ATOM 3476 C C . GLN B 1 70 ? -34.179 26.408 -2.607 1.00 200.75 604 GLN B C 1
ATOM 3477 O O . GLN B 1 70 ? -33.984 27.197 -3.530 1.00 201.04 604 GLN B O 1
ATOM 3483 N N . ARG B 1 71 ? -34.162 26.776 -1.331 1.00 194.53 605 ARG B N 1
ATOM 3484 C CA . ARG B 1 71 ? -33.849 28.144 -0.941 1.00 193.94 605 ARG B CA 1
ATOM 3485 C C . ARG B 1 71 ? -32.352 28.388 -1.086 1.00 191.52 605 ARG B C 1
ATOM 3486 O O . ARG B 1 71 ? -31.923 29.483 -1.447 1.00 187.63 605 ARG B O 1
ATOM 3494 N N . LEU B 1 72 ? -31.564 27.352 -0.808 1.00 193.37 606 LEU B N 1
ATOM 3495 C CA . LEU B 1 72 ? -30.111 27.426 -0.925 1.00 193.07 606 LEU B CA 1
ATOM 3496 C C . LEU B 1 72 ? -29.693 27.494 -2.391 1.00 211.02 606 LEU B C 1
ATOM 3497 O O . LEU B 1 72 ? -28.657 28.069 -2.729 1.00 215.75 606 LEU B O 1
ATOM 3499 N N . ALA B 1 73 ? -30.507 26.898 -3.255 1.00 220.23 607 ALA B N 1
ATOM 3500 C CA . ALA B 1 73 ? -30.261 26.932 -4.691 1.00 225.27 607 ALA B CA 1
ATOM 3501 C C . ALA B 1 73 ? -30.725 28.260 -5.278 1.00 230.02 607 ALA B C 1
ATOM 3502 O O . ALA B 1 73 ? -30.088 28.809 -6.176 1.00 230.81 607 ALA B O 1
ATOM 3504 N N . LEU B 1 74 ? -31.837 28.773 -4.760 1.00 233.63 608 LEU B N 1
ATOM 3505 C CA . LEU B 1 74 ? -32.380 30.048 -5.219 1.00 237.81 608 LEU B CA 1
ATOM 3506 C C . LEU B 1 74 ? -31.791 31.216 -4.433 1.00 238.91 608 LEU B C 1
ATOM 3507 O O . LEU B 1 74 ? -32.481 32.193 -4.144 1.00 242.02 608 LEU B O 1
ATOM 3509 N N . TRP B 1 75 ? -30.512 31.102 -4.089 1.00 237.14 609 TRP B N 1
ATOM 3510 C CA . TRP B 1 75 ? -29.802 32.158 -3.377 1.00 237.94 609 TRP B CA 1
ATOM 3511 C C . TRP B 1 75 ? -28.334 32.175 -3.785 1.00 243.12 609 TRP B C 1
ATOM 3512 O O . TRP B 1 75 ? -27.546 32.973 -3.276 1.00 245.91 609 TRP B O 1
ATOM 3514 N N . GLU B 1 76 ? -27.974 31.287 -4.707 1.00 245.00 610 GLU B N 1
ATOM 3515 C CA . GLU B 1 76 ? -26.603 31.203 -5.194 1.00 244.58 610 GLU B CA 1
ATOM 3516 C C . GLU B 1 76 ? -26.544 31.451 -6.697 1.00 252.09 610 GLU B C 1
ATOM 3517 O O . GLU B 1 76 ? -27.358 32.195 -7.246 1.00 256.76 610 GLU B O 1
ATOM 3519 N N . ILE B 1 89 ? -31.963 32.632 4.898 1.00 142.65 623 ILE B N 1
ATOM 3520 C CA . ILE B 1 89 ? -32.431 31.365 5.445 1.00 142.69 623 ILE B CA 1
ATOM 3521 C C . ILE B 1 89 ? -33.200 31.601 6.737 1.00 156.53 623 ILE B C 1
ATOM 3522 O O . ILE B 1 89 ? -33.562 30.654 7.436 1.00 156.16 623 ILE B O 1
ATOM 3524 N N . GLY B 1 90 ? -33.445 32.871 7.046 1.00 166.42 624 GLY B N 1
ATOM 3525 C CA . GLY B 1 90 ? -34.167 33.241 8.250 1.00 172.71 624 GLY B CA 1
ATOM 3526 C C . GLY B 1 90 ? -35.654 32.954 8.157 1.00 175.90 624 GLY B C 1
ATOM 3527 O O . GLY B 1 90 ? -36.299 32.643 9.160 1.00 174.09 624 GLY B O 1
ATOM 3528 N N . ASP B 1 91 ? -36.197 33.056 6.947 1.00 178.05 625 ASP B N 1
ATOM 3529 C CA . ASP B 1 91 ? -37.620 32.831 6.721 1.00 178.68 625 ASP B CA 1
ATOM 3530 C C . ASP B 1 91 ? -37.989 31.353 6.826 1.00 188.27 625 ASP B C 1
ATOM 3531 O O . ASP B 1 91 ? -39.105 31.012 7.218 1.00 197.47 625 ASP B O 1
ATOM 3533 N N . VAL B 1 92 ? -37.044 30.483 6.480 1.00 184.97 626 VAL B N 1
ATOM 3534 C CA . VAL B 1 92 ? -37.292 29.045 6.444 1.00 181.67 626 VAL B CA 1
ATOM 3535 C C . VAL B 1 92 ? -37.197 28.419 7.829 1.00 181.36 626 VAL B C 1
ATOM 3536 O O . VAL B 1 92 ? -37.905 27.455 8.132 1.00 178.24 626 VAL B O 1
ATOM 3540 N N . MET B 1 93 ? -36.316 28.965 8.662 1.00 189.23 627 MET B N 1
ATOM 3541 C CA . MET B 1 93 ? -36.093 28.418 9.996 1.00 200.98 627 MET B CA 1
ATOM 3542 C C . MET B 1 93 ? -37.359 28.480 10.855 1.00 207.20 627 MET B C 1
ATOM 3543 O O . MET B 1 93 ? -37.932 27.442 11.180 1.00 205.38 627 MET B O 1
ATOM 3548 N N . LEU B 1 94 ? -37.802 29.689 11.195 1.00 215.68 628 LEU B N 1
ATOM 3549 C CA . LEU B 1 94 ? -38.994 29.876 12.028 1.00 225.31 628 LEU B CA 1
ATOM 3550 C C . LEU B 1 94 ? -40.230 29.204 11.426 1.00 226.99 628 LEU B C 1
ATOM 3551 O O . LEU B 1 94 ? -41.152 28.815 12.146 1.00 231.15 628 LEU B O 1
ATOM 3556 N N . LYS B 1 95 ? -40.238 29.069 10.104 1.00 223.10 629 LYS B N 1
ATOM 3557 C CA . LYS B 1 95 ? -41.321 28.390 9.410 1.00 222.06 629 LYS B CA 1
ATOM 3558 C C . LYS B 1 95 ? -41.384 26.922 9.816 1.00 222.33 629 LYS B C 1
ATOM 3559 O O . LYS B 1 95 ? -42.360 26.476 10.416 1.00 228.93 629 LYS B O 1
ATOM 3561 N N . ASN B 1 96 ? -40.330 26.178 9.499 1.00 215.74 630 ASN B N 1
ATOM 3562 C CA . ASN B 1 96 ? -40.311 24.742 9.749 1.00 212.84 630 ASN B CA 1
ATOM 3563 C C . ASN B 1 96 ? -40.015 24.358 11.197 1.00 209.48 630 ASN B C 1
ATOM 3564 O O . ASN B 1 96 ? -40.272 23.226 11.604 1.00 205.75 630 ASN B O 1
ATOM 3569 N N . ILE B 1 97 ? -39.473 25.292 11.971 1.00 215.32 631 ILE B N 1
ATOM 3570 C CA . ILE B 1 97 ? -39.315 25.075 13.406 1.00 226.58 631 ILE B CA 1
ATOM 3571 C C . ILE B 1 97 ? -40.698 24.951 14.030 1.00 234.94 631 ILE B C 1
ATOM 3572 O O . ILE B 1 97 ? -40.944 24.078 14.865 1.00 236.82 631 ILE B O 1
ATOM 3577 N N . GLN B 1 98 ? -41.605 25.824 13.601 1.00 239.94 632 GLN B N 1
ATOM 3578 C CA . GLN B 1 98 ? -42.980 25.804 14.082 1.00 246.68 632 GLN B CA 1
ATOM 3579 C C . GLN B 1 98 ? -43.702 24.542 13.619 1.00 257.73 632 GLN B C 1
ATOM 3580 O O . GLN B 1 98 ? -44.748 24.181 14.160 1.00 265.52 632 GLN B O 1
ATOM 3582 N N . GLY B 1 99 ? -43.138 23.876 12.615 1.00 257.71 633 GLY B N 1
ATOM 3583 C CA . GLY B 1 99 ? -43.707 22.646 12.096 1.00 253.89 633 GLY B CA 1
ATOM 3584 C C . GLY B 1 99 ? -43.301 21.431 12.906 1.00 243.26 633 GLY B C 1
ATOM 3585 O O . GLY B 1 99 ? -43.784 20.325 12.669 1.00 246.12 633 GLY B O 1
ATOM 3586 N N . MET B 1 100 ? -42.407 21.639 13.866 1.00 228.84 634 MET B N 1
ATOM 3587 C CA . MET B 1 100 ? -41.947 20.558 14.727 1.00 216.52 634 MET B CA 1
ATOM 3588 C C . MET B 1 100 ? -42.764 20.534 16.018 1.00 211.12 634 MET B C 1
ATOM 3589 O O . MET B 1 100 ? -42.481 19.758 16.930 1.00 207.64 634 MET B O 1
ATOM 3594 N N . LYS B 1 101 ? -43.786 21.384 16.078 1.00 214.01 635 LYS B N 1
ATOM 3595 C CA . LYS B 1 101 ? -44.686 21.442 17.226 1.00 223.98 635 LYS B CA 1
ATOM 3596 C C . LYS B 1 101 ? -45.561 20.195 17.298 1.00 230.12 635 LYS B C 1
ATOM 3597 O O . LYS B 1 101 ? -45.870 19.699 18.384 1.00 235.12 635 LYS B O 1
ATOM 3599 N N . HIS B 1 102 ? -45.957 19.693 16.131 1.00 227.33 636 HIS B N 1
ATOM 3600 C CA . HIS B 1 102 ? -46.748 18.472 16.049 1.00 222.81 636 HIS B CA 1
ATOM 3601 C C . HIS B 1 102 ? -45.845 17.246 16.093 1.00 215.34 636 HIS B C 1
ATOM 3602 O O . HIS B 1 102 ? -46.265 16.141 15.755 1.00 219.58 636 HIS B O 1
ATOM 3604 N N . LEU B 1 103 ? -44.600 17.452 16.509 1.00 205.35 637 LEU B N 1
ATOM 3605 C CA . LEU B 1 103 ? -43.641 16.364 16.641 1.00 198.07 637 LEU B CA 1
ATOM 3606 C C . LEU B 1 103 ? -43.076 16.302 18.054 1.00 195.60 637 LEU B C 1
ATOM 3607 O O . LEU B 1 103 ? -42.175 15.512 18.338 1.00 192.04 637 LEU B O 1
ATOM 3612 N N . ALA B 1 104 ? -43.610 17.142 18.936 1.00 197.78 638 ALA B N 1
ATOM 3613 C CA . ALA B 1 104 ? -43.171 17.176 20.325 1.00 195.28 638 ALA B CA 1
ATOM 3614 C C . ALA B 1 104 ? -43.443 15.839 20.998 1.00 192.74 638 ALA B C 1
ATOM 3615 O O . ALA B 1 104 ? -42.519 15.176 21.465 1.00 192.15 638 ALA B O 1
ATOM 3617 N N . ALA B 1 105 ? -44.713 15.446 21.022 1.00 193.01 639 ALA B N 1
ATOM 3618 C CA . ALA B 1 105 ? -45.138 14.193 21.642 1.00 196.38 639 ALA B CA 1
ATOM 3619 C C . ALA B 1 105 ? -44.361 12.972 21.139 1.00 192.21 639 ALA B C 1
ATOM 3620 O O . ALA B 1 105 ? -44.145 12.019 21.888 1.00 194.16 639 ALA B O 1
ATOM 3622 N N . HIS B 1 106 ? -43.949 13.003 19.874 1.00 184.08 640 HIS B N 1
ATOM 3623 C CA . HIS B 1 106 ? -43.156 11.917 19.303 1.00 175.32 640 HIS B CA 1
ATOM 3624 C C . HIS B 1 106 ? -41.842 11.775 20.048 1.00 166.57 640 HIS B C 1
ATOM 3625 O O . HIS B 1 106 ? -41.513 10.706 20.564 1.00 161.11 640 HIS B O 1
ATOM 3632 N N . LEU B 1 107 ? -41.107 12.880 20.116 1.00 166.86 641 LEU B N 1
ATOM 3633 C CA . LEU B 1 107 ? -39.788 12.914 20.735 1.00 167.69 641 LEU B CA 1
ATOM 3634 C C . LEU B 1 107 ? -39.810 12.592 22.230 1.00 177.77 641 LEU B C 1
ATOM 3635 O O . LEU B 1 107 ? -38.760 12.414 22.845 1.00 186.10 641 LEU B O 1
ATOM 3640 N N . TRP B 1 108 ? -41.001 12.519 22.813 1.00 176.04 642 TRP B N 1
ATOM 3641 C CA . TRP B 1 108 ? -41.132 12.193 24.228 1.00 175.40 642 TRP B CA 1
ATOM 3642 C C . TRP B 1 108 ? -41.172 10.689 24.461 1.00 175.04 642 TRP B C 1
ATOM 3643 O O . TRP B 1 108 ? -40.830 10.215 25.544 1.00 176.89 642 TRP B O 1
ATOM 3654 N N . LYS B 1 109 ? -41.585 9.947 23.438 1.00 172.90 643 LYS B N 1
ATOM 3655 C CA . LYS B 1 109 ? -41.786 8.506 23.562 1.00 172.95 643 LYS B CA 1
ATOM 3656 C C . LYS B 1 109 ? -40.511 7.712 23.289 1.00 170.24 643 LYS B C 1
ATOM 3657 O O . LYS B 1 109 ? -40.495 6.487 23.411 1.00 172.46 643 LYS B O 1
ATOM 3659 N N . HIS B 1 110 ? -39.447 8.416 22.923 1.00 165.52 644 HIS B N 1
ATOM 3660 C CA . HIS B 1 110 ? -38.171 7.778 22.615 1.00 161.29 644 HIS B CA 1
ATOM 3661 C C . HIS B 1 110 ? -37.555 7.155 23.865 1.00 158.58 644 HIS B C 1
ATOM 3662 O O . HIS B 1 110 ? -36.999 6.058 23.815 1.00 150.79 644 HIS B O 1
ATOM 3669 N N . SER B 1 111 ? -37.670 7.865 24.984 1.00 165.57 645 SER B N 1
ATOM 3670 C CA . SER B 1 111 ? -37.147 7.405 26.266 1.00 167.11 645 SER B CA 1
ATOM 3671 C C . SER B 1 111 ? -37.941 6.213 26.784 1.00 166.78 645 SER B C 1
ATOM 3672 O O . SER B 1 111 ? -37.509 5.518 27.706 1.00 170.47 645 SER B O 1
ATOM 3675 N N . GLU B 1 112 ? -39.110 5.995 26.190 1.00 164.49 646 GLU B N 1
ATOM 3676 C CA . GLU B 1 112 ? -39.939 4.840 26.498 1.00 171.17 646 GLU B CA 1
ATOM 3677 C C . GLU B 1 112 ? -39.551 3.674 25.592 1.00 177.20 646 GLU B C 1
ATOM 3678 O O . GLU B 1 112 ? -39.678 2.510 25.972 1.00 185.22 646 GLU B O 1
ATOM 3684 N N . ALA B 1 113 ? -39.062 3.995 24.397 1.00 172.42 647 ALA B N 1
ATOM 3685 C CA . ALA B 1 113 ? -38.699 2.980 23.411 1.00 167.67 647 ALA B CA 1
ATOM 3686 C C . ALA B 1 113 ? -37.365 2.320 23.741 1.00 167.94 647 ALA B C 1
ATOM 3687 O O . ALA B 1 113 ? -37.239 1.097 23.711 1.00 164.76 647 ALA B O 1
ATOM 3689 N N . LEU B 1 114 ? -36.373 3.148 24.049 1.00 175.22 648 LEU B N 1
ATOM 3690 C CA . LEU B 1 114 ? -35.050 2.676 24.439 1.00 184.76 648 LEU B CA 1
ATOM 3691 C C . LEU B 1 114 ? -35.114 1.774 25.672 1.00 187.64 648 LEU B C 1
ATOM 3692 O O . LEU B 1 114 ? -34.466 0.729 25.720 1.00 186.58 648 LEU B O 1
ATOM 3697 N N . GLU B 1 115 ? -35.900 2.181 26.665 1.00 190.72 649 GLU B N 1
ATOM 3698 C CA . GLU B 1 115 ? -36.058 1.394 27.883 1.00 192.90 649 GLU B CA 1
ATOM 3699 C C . GLU B 1 115 ? -36.820 0.110 27.587 1.00 203.78 649 GLU B C 1
ATOM 3700 O O . GLU B 1 115 ? -36.699 -0.875 28.314 1.00 214.09 649 GLU B O 1
ATOM 3702 N N . ALA B 1 116 ? -37.603 0.130 26.512 1.00 201.95 650 ALA B N 1
ATOM 3703 C CA . ALA B 1 116 ? -38.359 -1.040 26.082 1.00 201.12 650 ALA B CA 1
ATOM 3704 C C . ALA B 1 116 ? -37.501 -1.924 25.186 1.00 196.78 650 ALA B C 1
ATOM 3705 O O . ALA B 1 116 ? -37.648 -3.148 25.177 1.00 200.07 650 ALA B O 1
ATOM 3707 N N . LEU B 1 117 ? -36.608 -1.292 24.432 1.00 190.16 651 LEU B N 1
ATOM 3708 C CA . LEU B 1 117 ? -35.688 -2.013 23.565 1.00 189.97 651 LEU B CA 1
ATOM 3709 C C . LEU B 1 117 ? -34.758 -2.886 24.400 1.00 199.34 651 LEU B C 1
ATOM 3710 O O . LEU B 1 117 ? -34.418 -3.997 24.002 1.00 205.35 651 LEU B O 1
ATOM 3715 N N . GLU B 1 118 ? -34.358 -2.381 25.563 1.00 201.93 652 GLU B N 1
ATOM 3716 C CA . GLU B 1 118 ? -33.397 -3.080 26.411 1.00 205.70 652 GLU B CA 1
ATOM 3717 C C . GLU B 1 118 ? -34.052 -4.066 27.374 1.00 208.01 652 GLU B C 1
ATOM 3718 O O . GLU B 1 118 ? -33.509 -5.137 27.638 1.00 207.65 652 GLU B O 1
ATOM 3724 N N . ASN B 1 119 ? -35.214 -3.698 27.903 1.00 212.48 653 ASN B N 1
ATOM 3725 C CA . ASN B 1 119 ? -35.966 -4.595 28.773 1.00 220.99 653 ASN B CA 1
ATOM 3726 C C . ASN B 1 119 ? -36.563 -5.762 27.991 1.00 229.19 653 ASN B C 1
ATOM 3727 O O . ASN B 1 119 ? -36.927 -6.789 28.569 1.00 237.93 653 ASN B O 1
ATOM 3732 N N . GLY B 1 120 ? -36.661 -5.597 26.675 1.00 224.52 654 GLY B N 1
ATOM 3733 C CA . GLY B 1 120 ? -37.189 -6.635 25.809 1.00 221.46 654 GLY B CA 1
ATOM 3734 C C . GLY B 1 120 ? -36.092 -7.509 25.233 1.00 219.14 654 GLY B C 1
ATOM 3735 O O . GLY B 1 120 ? -36.283 -8.708 25.029 1.00 221.17 654 GLY B O 1
ATOM 3736 N N . ILE B 1 121 ? -34.937 -6.905 24.973 1.00 215.25 655 ILE B N 1
ATOM 3737 C CA . ILE B 1 121 ? -33.792 -7.640 24.453 1.00 215.88 655 ILE B CA 1
ATOM 3738 C C . ILE B 1 121 ? -33.128 -8.465 25.554 1.00 216.20 655 ILE B C 1
ATOM 3739 O O . ILE B 1 121 ? -32.454 -9.455 25.276 1.00 222.66 655 ILE B O 1
ATOM 3744 N N . LYS B 1 122 ? -33.325 -8.059 26.805 1.00 209.85 656 LYS B N 1
ATOM 3745 C CA . LYS B 1 122 ? -32.780 -8.806 27.930 1.00 208.44 656 LYS B CA 1
ATOM 3746 C C . LYS B 1 122 ? -33.667 -10.007 28.221 1.00 209.13 656 LYS B C 1
ATOM 3747 O O . LYS B 1 122 ? -33.269 -10.930 28.931 1.00 213.80 656 LYS B O 1
ATOM 3749 N N . SER B 1 123 ? -34.872 -9.989 27.658 1.00 207.22 657 SER B N 1
ATOM 3750 C CA . SER B 1 123 ? -35.823 -11.083 27.821 1.00 214.21 657 SER B CA 1
ATOM 3751 C C . SER B 1 123 ? -35.781 -12.045 26.632 1.00 222.02 657 SER B C 1
ATOM 3752 O O . SER B 1 123 ? -35.272 -13.162 26.743 1.00 231.93 657 SER B O 1
ATOM 3754 N N . SER B 1 124 ? -36.321 -11.605 25.498 1.00 216.12 658 SER B N 1
ATOM 3755 C CA . SER B 1 124 ? -36.343 -12.418 24.285 1.00 214.95 658 SER B CA 1
ATOM 3756 C C . SER B 1 124 ? -34.930 -12.710 23.786 1.00 218.23 658 SER B C 1
ATOM 3757 O O . SER B 1 124 ? -34.290 -11.854 23.176 1.00 216.59 658 SER B O 1
ATOM 3760 N N . ARG B 1 125 ? -34.450 -13.924 24.044 1.00 223.70 659 ARG B N 1
ATOM 3761 C CA . ARG B 1 125 ? -33.093 -14.314 23.667 1.00 227.98 659 ARG B CA 1
ATOM 3762 C C . ARG B 1 125 ? -32.917 -14.401 22.152 1.00 231.19 659 ARG B C 1
ATOM 3763 O O . ARG B 1 125 ? -31.793 -14.397 21.646 1.00 230.38 659 ARG B O 1
ATOM 3765 N N . ARG B 1 126 ? -34.034 -14.482 21.435 1.00 234.46 660 ARG B N 1
ATOM 3766 C CA . ARG B 1 126 ? -34.013 -14.566 19.980 1.00 232.02 660 ARG B CA 1
ATOM 3767 C C . ARG B 1 126 ? -33.868 -13.185 19.354 1.00 224.35 660 ARG B C 1
ATOM 3768 O O . ARG B 1 126 ? -33.272 -13.035 18.288 1.00 226.22 660 ARG B O 1
ATOM 3770 N N . LEU B 1 127 ? -34.421 -12.178 20.022 1.00 216.94 661 LEU B N 1
ATOM 3771 C CA . LEU B 1 127 ? -34.315 -10.802 19.557 1.00 210.68 661 LEU B CA 1
ATOM 3772 C C . LEU B 1 127 ? -32.877 -10.321 19.692 1.00 204.35 661 LEU B C 1
ATOM 3773 O O . LEU B 1 127 ? -32.372 -9.596 18.836 1.00 198.20 661 LEU B O 1
ATOM 3778 N N . GLU B 1 128 ? -32.225 -10.728 20.777 1.00 206.22 662 GLU B N 1
ATOM 3779 C CA . GLU B 1 128 ? -30.845 -10.338 21.036 1.00 206.82 662 GLU B CA 1
ATOM 3780 C C . GLU B 1 128 ? -29.914 -10.872 19.958 1.00 210.65 662 GLU B C 1
ATOM 3781 O O . GLU B 1 128 ? -29.020 -10.167 19.493 1.00 211.80 662 GLU B O 1
ATOM 3783 N N . ASN B 1 129 ? -30.134 -12.119 19.557 1.00 212.66 663 ASN B N 1
ATOM 3784 C CA . ASN B 1 129 ? -29.308 -12.739 18.531 1.00 212.92 663 ASN B CA 1
ATOM 3785 C C . ASN B 1 129 ? -29.552 -12.104 17.166 1.00 212.34 663 ASN B C 1
ATOM 3786 O O . ASN B 1 129 ? -28.730 -12.223 16.257 1.00 215.62 663 ASN B O 1
ATOM 3791 N N . PHE B 1 130 ? -30.686 -11.423 17.037 1.00 211.00 664 PHE B N 1
ATOM 3792 C CA . PHE B 1 130 ? -31.034 -10.711 15.812 1.00 216.94 664 PHE B CA 1
ATOM 3793 C C . PHE B 1 130 ? -30.570 -9.260 15.855 1.00 208.32 664 PHE B C 1
ATOM 3794 O O . PHE B 1 130 ? -30.004 -8.749 14.887 1.00 206.78 664 PHE B O 1
ATOM 3802 N N . CYS B 1 131 ? -30.822 -8.600 16.980 1.00 202.49 665 CYS B N 1
ATOM 3803 C CA . CYS B 1 131 ? -30.469 -7.195 17.134 1.00 198.22 665 CYS B CA 1
ATOM 3804 C C . CYS B 1 131 ? -28.961 -6.988 17.020 1.00 202.63 665 CYS B C 1
ATOM 3805 O O . CYS B 1 131 ? -28.506 -6.081 16.327 1.00 202.86 665 CYS B O 1
ATOM 3808 N N . ARG B 1 132 ? -28.194 -7.839 17.696 1.00 208.69 666 ARG B N 1
ATOM 3809 C CA . ARG B 1 132 ? -26.736 -7.776 17.638 1.00 212.62 666 ARG B CA 1
ATOM 3810 C C . ARG B 1 132 ? -26.253 -8.089 16.227 1.00 219.03 666 ARG B C 1
ATOM 3811 O O . ARG B 1 132 ? -25.247 -7.546 15.769 1.00 221.92 666 ARG B O 1
ATOM 3819 N N . ASP B 1 133 ? -26.983 -8.965 15.543 1.00 221.65 667 ASP B N 1
ATOM 3820 C CA . ASP B 1 133 ? -26.653 -9.344 14.174 1.00 223.71 667 ASP B CA 1
ATOM 3821 C C . ASP B 1 133 ? -26.931 -8.201 13.201 1.00 216.56 667 ASP B C 1
ATOM 3822 O O . ASP B 1 133 ? -26.289 -8.096 12.157 1.00 214.93 667 ASP B O 1
ATOM 3824 N N . PHE B 1 134 ? -27.890 -7.348 13.544 1.00 214.26 668 PHE B N 1
ATOM 3825 C CA . PHE B 1 134 ? -28.191 -6.188 12.716 1.00 219.44 668 PHE B CA 1
ATOM 3826 C C . PHE B 1 134 ? -27.108 -5.121 12.846 1.00 223.14 668 PHE B C 1
ATOM 3827 O O . PHE B 1 134 ? -26.778 -4.441 11.876 1.00 226.47 668 PHE B O 1
ATOM 3835 N N . GLU B 1 135 ? -26.561 -4.972 14.048 1.00 222.29 669 GLU B N 1
ATOM 3836 C CA . GLU B 1 135 ? -25.526 -3.972 14.298 1.00 214.59 669 GLU B CA 1
ATOM 3837 C C . GLU B 1 135 ? -24.240 -4.282 13.541 1.00 219.78 669 GLU B C 1
ATOM 3838 O O . GLU B 1 135 ? -23.423 -3.392 13.298 1.00 220.75 669 GLU B O 1
ATOM 3844 N N . LEU B 1 136 ? -24.068 -5.547 13.167 1.00 221.03 670 LEU B N 1
ATOM 3845 C CA . LEU B 1 136 ? -22.885 -5.968 12.430 1.00 221.30 670 LEU B CA 1
ATOM 3846 C C . LEU B 1 136 ? -22.958 -5.522 10.974 1.00 221.32 670 LEU B C 1
ATOM 3847 O O . LEU B 1 136 ? -21.965 -5.582 10.250 1.00 227.87 670 LEU B O 1
ATOM 3852 N N . GLN B 1 137 ? -24.135 -5.079 10.548 1.00 216.34 671 GLN B N 1
ATOM 3853 C CA . GLN B 1 137 ? -24.295 -4.534 9.207 1.00 218.56 671 GLN B CA 1
ATOM 3854 C C . GLN B 1 137 ? -23.538 -3.218 9.102 1.00 217.03 671 GLN B C 1
ATOM 3855 O O . GLN B 1 137 ? -23.422 -2.482 10.081 1.00 210.98 671 GLN B O 1
ATOM 3861 N N . LYS B 1 138 ? -23.024 -2.926 7.912 1.00 225.29 672 LYS B N 1
ATOM 3862 C CA . LYS B 1 138 ? -22.174 -1.757 7.710 1.00 222.64 672 LYS B CA 1
ATOM 3863 C C . LYS B 1 138 ? -22.930 -0.430 7.771 1.00 212.51 672 LYS B C 1
ATOM 3864 O O . LYS B 1 138 ? -22.314 0.632 7.860 1.00 216.55 672 LYS B O 1
ATOM 3866 N N . VAL B 1 139 ? -24.257 -0.491 7.723 1.00 195.49 673 VAL B N 1
ATOM 3867 C CA . VAL B 1 139 ? -25.075 0.713 7.833 1.00 175.52 673 VAL B CA 1
ATOM 3868 C C . VAL B 1 139 ? -24.989 1.261 9.253 1.00 168.89 673 VAL B C 1
ATOM 3869 O O . VAL B 1 139 ? -25.004 2.475 9.469 1.00 152.73 673 VAL B O 1
ATOM 3873 N N . CYS B 1 140 ? -24.895 0.349 10.216 1.00 177.65 674 CYS B N 1
ATOM 3874 C CA . CYS B 1 140 ? -24.689 0.706 11.615 1.00 172.98 674 CYS B CA 1
ATOM 3875 C C . CYS B 1 140 ? -23.245 1.118 11.853 1.00 170.21 674 CYS B C 1
ATOM 3876 O O . CYS B 1 140 ? -22.484 0.391 12.495 1.00 174.11 674 CYS B O 1
ATOM 3879 N N . TYR B 1 141 ? -22.862 2.279 11.335 1.00 162.77 675 TYR B N 1
ATOM 3880 C CA . TYR B 1 141 ? -21.522 2.787 11.582 1.00 165.67 675 TYR B CA 1
ATOM 3881 C C . TYR B 1 141 ? -21.405 3.225 13.042 1.00 173.50 675 TYR B C 1
ATOM 3882 O O . TYR B 1 141 ? -20.307 3.330 13.582 1.00 182.24 675 TYR B O 1
ATOM 3891 N N . LEU B 1 142 ? -22.554 3.464 13.672 1.00 172.49 676 LEU B N 1
ATOM 3892 C CA . LEU B 1 142 ? -22.641 3.645 15.121 1.00 169.31 676 LEU B CA 1
ATOM 3893 C C . LEU B 1 142 ? -23.605 2.596 15.688 1.00 178.59 676 LEU B C 1
ATOM 3894 O O . LEU B 1 142 ? -24.515 2.162 14.983 1.00 181.85 676 LEU B O 1
ATOM 3896 N N . PRO B 1 143 ? -23.405 2.176 16.955 1.00 176.96 677 PRO B N 1
ATOM 3897 C CA . PRO B 1 143 ? -24.296 1.194 17.589 1.00 174.06 677 PRO B CA 1
ATOM 3898 C C . PRO B 1 143 ? -25.767 1.597 17.498 1.00 168.40 677 PRO B C 1
ATOM 3899 O O . PRO B 1 143 ? -26.074 2.788 17.513 1.00 167.62 677 PRO B O 1
ATOM 3903 N N . LEU B 1 144 ? -26.653 0.608 17.402 1.00 164.13 678 LEU B N 1
ATOM 3904 C CA . LEU B 1 144 ? -28.076 0.841 17.146 1.00 155.65 678 LEU B CA 1
ATOM 3905 C C . LEU B 1 144 ? -28.729 1.760 18.177 1.00 152.11 678 LEU B C 1
ATOM 3906 O O . LEU B 1 144 ? -29.585 2.576 17.832 1.00 146.91 678 LEU B O 1
ATOM 3911 N N . ASN B 1 145 ? -28.322 1.620 19.435 1.00 154.88 679 ASN B N 1
ATOM 3912 C CA . ASN B 1 145 ? -28.852 2.441 20.516 1.00 156.45 679 ASN B CA 1
ATOM 3913 C C . ASN B 1 145 ? -28.733 3.928 20.222 1.00 162.24 679 ASN B C 1
ATOM 3914 O O . ASN B 1 145 ? -29.708 4.669 20.318 1.00 165.73 679 ASN B O 1
ATOM 3919 N N . THR B 1 146 ? -27.533 4.353 19.844 1.00 163.10 680 THR B N 1
ATOM 3920 C CA . THR B 1 146 ? -27.253 5.767 19.621 1.00 155.68 680 THR B CA 1
ATOM 3921 C C . THR B 1 146 ? -28.105 6.394 18.508 1.00 144.42 680 THR B C 1
ATOM 3922 O O . THR B 1 146 ? -28.248 7.616 18.446 1.00 144.01 680 THR B O 1
ATOM 3926 N N . PHE B 1 147 ? -28.685 5.560 17.647 1.00 140.88 681 PHE B N 1
ATOM 3927 C CA . PHE B 1 147 ? -29.492 6.052 16.530 1.00 147.53 681 PHE B CA 1
ATOM 3928 C C . PHE B 1 147 ? -30.846 6.594 16.963 1.00 148.35 681 PHE B C 1
ATOM 3929 O O . PHE B 1 147 ? -31.461 7.396 16.258 1.00 139.63 681 PHE B O 1
ATOM 3937 N N . LEU B 1 148 ? -31.306 6.138 18.120 1.00 158.65 682 LEU B N 1
ATOM 3938 C CA . LEU B 1 148 ? -32.551 6.619 18.700 1.00 165.13 682 LEU B CA 1
ATOM 3939 C C . LEU B 1 148 ? -32.360 8.019 19.297 1.00 164.45 682 LEU B C 1
ATOM 3940 O O . LEU B 1 148 ? -33.320 8.772 19.452 1.00 165.75 682 LEU B O 1
ATOM 3945 N N . LEU B 1 149 ? -31.117 8.360 19.631 1.00 158.60 683 LEU B N 1
ATOM 3946 C CA . LEU B 1 149 ? -30.815 9.655 20.232 1.00 153.06 683 LEU B CA 1
ATOM 3947 C C . LEU B 1 149 ? -30.660 10.759 19.198 1.00 151.81 683 LEU B C 1
ATOM 3948 O O . LEU B 1 149 ? -30.737 11.947 19.537 1.00 151.12 683 LEU B O 1
ATOM 3953 N N . ARG B 1 150 ? -30.431 10.381 17.945 1.00 155.15 684 ARG B N 1
ATOM 3954 C CA . ARG B 1 150 ? -30.242 11.372 16.887 1.00 154.24 684 ARG B CA 1
ATOM 3955 C C . ARG B 1 150 ? -31.377 12.396 16.714 1.00 158.27 684 ARG B C 1
ATOM 3956 O O . ARG B 1 150 ? -31.096 13.570 16.497 1.00 157.38 684 ARG B O 1
ATOM 3958 N N . PRO B 1 151 ? -32.655 11.967 16.825 1.00 160.76 685 PRO B N 1
ATOM 3959 C CA . PRO B 1 151 ? -33.710 12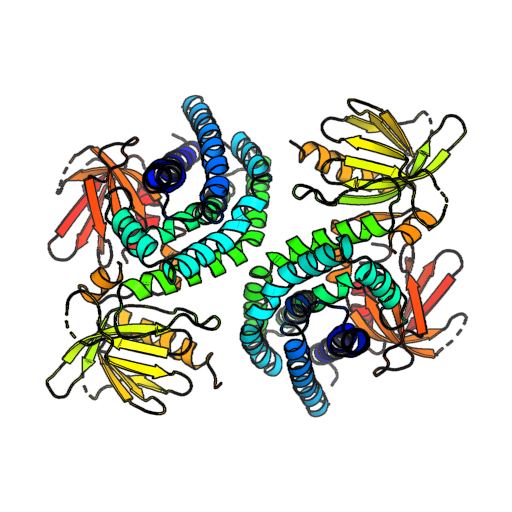.987 16.734 1.00 160.19 685 PRO B CA 1
ATOM 3960 C C . PRO B 1 151 ? -33.618 14.067 17.816 1.00 161.95 685 PRO B C 1
ATOM 3961 O O . PRO B 1 151 ? -33.787 15.247 17.506 1.00 159.95 685 PRO B O 1
ATOM 3965 N N . LEU B 1 152 ? -33.361 13.674 19.060 1.00 164.21 686 LEU B N 1
ATOM 3966 C CA . LEU B 1 152 ? -33.211 14.645 20.140 1.00 161.29 686 LEU B CA 1
ATOM 3967 C C . LEU B 1 152 ? -31.917 15.437 19.982 1.00 151.54 686 LEU B C 1
ATOM 3968 O O . LEU B 1 152 ? -31.876 16.638 20.247 1.00 144.42 686 LEU B O 1
ATOM 3973 N N . HIS B 1 153 ? -30.865 14.749 19.550 1.00 153.46 687 HIS B N 1
ATOM 3974 C CA . HIS B 1 153 ? -29.569 15.374 19.310 1.00 154.09 687 HIS B CA 1
ATOM 3975 C C . HIS B 1 153 ? -29.665 16.433 18.226 1.00 156.49 687 HIS B C 1
ATOM 3976 O O . HIS B 1 153 ? -29.082 17.511 18.342 1.00 165.27 687 HIS B O 1
ATOM 3983 N N . ARG B 1 154 ? -30.401 16.115 17.169 1.00 145.36 688 ARG B N 1
ATOM 3984 C CA . ARG B 1 154 ? -30.542 17.022 16.043 1.00 136.22 688 ARG B CA 1
ATOM 3985 C C . ARG B 1 154 ? -31.219 18.322 16.458 1.00 135.98 688 ARG B C 1
ATOM 3986 O O . ARG B 1 154 ? -30.926 19.380 15.906 1.00 134.18 688 ARG B O 1
ATOM 3994 N N . LEU B 1 155 ? -32.113 18.247 17.441 1.00 138.38 689 LEU B N 1
ATOM 3995 C CA . LEU B 1 155 ? -32.822 19.433 17.914 1.00 136.00 689 LEU B CA 1
ATOM 3996 C C . LEU B 1 155 ? -31.877 20.453 18.557 1.00 149.85 689 LEU B C 1
ATOM 3997 O O . LEU B 1 155 ? -32.246 21.613 18.743 1.00 151.31 689 LEU B O 1
ATOM 3999 N N . MET B 1 156 ? -30.662 20.016 18.891 1.00 157.41 690 MET B N 1
ATOM 4000 C CA . MET B 1 156 ? -29.655 20.890 19.501 1.00 155.05 690 MET B CA 1
ATOM 4001 C C . MET B 1 156 ? -28.774 21.597 18.483 1.00 150.06 690 MET B C 1
ATOM 4002 O O . MET B 1 156 ? -28.404 22.754 18.675 1.00 149.16 690 MET B O 1
ATOM 4007 N N . HIS B 1 157 ? -28.433 20.904 17.403 1.00 153.60 691 HIS B N 1
ATOM 4008 C CA . HIS B 1 157 ? -27.594 21.508 16.380 1.00 167.24 691 HIS B CA 1
ATOM 4009 C C . HIS B 1 157 ? -28.314 22.658 15.694 1.00 158.43 691 HIS B C 1
ATOM 4010 O O . HIS B 1 157 ? -27.681 23.515 15.082 1.00 157.33 691 HIS B O 1
ATOM 4017 N N . TYR B 1 158 ? -29.638 22.672 15.802 1.00 150.41 692 TYR B N 1
ATOM 4018 C CA . TYR B 1 158 ? -30.428 23.784 15.297 1.00 143.88 692 TYR B CA 1
ATOM 4019 C C . TYR B 1 158 ? -30.267 24.985 16.219 1.00 146.86 692 TYR B C 1
ATOM 4020 O O . TYR B 1 158 ? -30.220 26.125 15.766 1.00 150.34 692 TYR B O 1
ATOM 4029 N N . LYS B 1 159 ? -30.181 24.719 17.519 1.00 149.22 693 LYS B N 1
ATOM 4030 C CA . LYS B 1 159 ? -29.945 25.768 18.505 1.00 158.62 693 LYS B CA 1
ATOM 4031 C C . LYS B 1 159 ? -28.545 26.347 18.331 1.00 165.88 693 LYS B C 1
ATOM 4032 O O . LYS B 1 159 ? -28.336 27.550 18.485 1.00 173.05 693 LYS B O 1
ATOM 4038 N N . GLN B 1 160 ? -27.591 25.483 17.999 1.00 166.17 694 GLN B N 1
ATOM 4039 C CA . GLN B 1 160 ? -26.207 25.904 17.810 1.00 172.76 694 GLN B CA 1
ATOM 4040 C C . GLN B 1 160 ? -26.053 26.787 16.574 1.00 170.70 694 GLN B C 1
ATOM 4041 O O . GLN B 1 160 ? -25.257 27.727 16.565 1.00 179.82 694 GLN B O 1
ATOM 4047 N N . VAL B 1 161 ? -26.823 26.479 15.535 1.00 157.69 695 VAL B N 1
ATOM 4048 C CA . VAL B 1 161 ? -26.781 27.234 14.286 1.00 144.16 695 VAL B CA 1
ATOM 4049 C C . VAL B 1 161 ? -27.380 28.628 14.439 1.00 141.38 695 VAL B C 1
ATOM 4050 O O . VAL B 1 161 ? -26.838 29.606 13.926 1.00 141.42 695 VAL B O 1
ATOM 4054 N N . LEU B 1 162 ? -28.492 28.719 15.158 1.00 142.77 696 LEU B N 1
ATOM 4055 C CA . LEU B 1 162 ? -29.183 29.991 15.326 1.00 149.57 696 LEU B CA 1
ATOM 4056 C C . LEU B 1 162 ? -28.466 30.916 16.306 1.00 154.27 696 LEU B C 1
ATOM 4057 O O . LEU B 1 162 ? -28.648 32.132 16.265 1.00 158.57 696 LEU B O 1
ATOM 4062 N N . GLU B 1 163 ? -27.649 30.339 17.182 1.00 155.25 697 GLU B N 1
ATOM 4063 C CA . GLU B 1 163 ? -26.806 31.133 18.072 1.00 161.71 697 GLU B CA 1
ATOM 4064 C C . GLU B 1 163 ? -25.637 31.731 17.289 1.00 164.42 697 GLU B C 1
ATOM 4065 O O . GLU B 1 163 ? -24.963 32.651 17.758 1.00 166.13 697 GLU B O 1
ATOM 4071 N N . ARG B 1 164 ? -25.412 31.197 16.091 1.00 166.14 698 ARG B N 1
ATOM 4072 C CA . ARG B 1 164 ? -24.343 31.653 15.208 1.00 165.95 698 ARG B CA 1
ATOM 4073 C C . ARG B 1 164 ? -24.889 32.700 14.248 1.00 157.46 698 ARG B C 1
ATOM 4074 O O . ARG B 1 164 ? -24.183 33.626 13.846 1.00 154.75 698 ARG B O 1
ATOM 4082 N N . LEU B 1 165 ? -26.156 32.540 13.883 1.00 152.62 699 LEU B N 1
ATOM 4083 C CA . LEU B 1 165 ? -26.824 33.487 13.005 1.00 153.01 699 LEU B CA 1
ATOM 4084 C C . LEU B 1 165 ? -27.215 34.745 13.762 1.00 163.42 699 LEU B C 1
ATOM 4085 O O . LEU B 1 165 ? -27.082 35.849 13.244 1.00 176.06 699 LEU B O 1
ATOM 4090 N N . CYS B 1 166 ? -27.686 34.583 14.994 1.00 161.86 700 CYS B N 1
ATOM 4091 C CA . CYS B 1 166 ? -28.012 35.737 15.826 1.00 166.99 700 CYS B CA 1
ATOM 4092 C C . CYS B 1 166 ? -26.741 36.436 16.296 1.00 169.35 700 CYS B C 1
ATOM 4093 O O . CYS B 1 166 ? -26.795 37.504 16.905 1.00 173.19 700 CYS B O 1
ATOM 4096 N N . LYS B 1 167 ? -25.601 35.818 16.005 1.00 170.79 701 LYS B N 1
ATOM 4097 C CA . LYS B 1 167 ? -24.300 36.413 16.273 1.00 182.34 701 LYS B CA 1
ATOM 4098 C C . LYS B 1 167 ? -23.779 37.119 15.023 1.00 191.56 701 LYS B C 1
ATOM 4099 O O . LYS B 1 167 ? -22.806 37.872 15.081 1.00 194.97 701 LYS B O 1
ATOM 4101 N N . HIS B 1 168 ? -24.440 36.869 13.896 1.00 195.58 702 HIS B N 1
ATOM 4102 C CA . HIS B 1 168 ? -24.043 37.445 12.616 1.00 197.43 702 HIS B CA 1
ATOM 4103 C C . HIS B 1 168 ? -25.233 38.128 11.934 1.00 196.52 702 HIS B C 1
ATOM 4104 O O . HIS B 1 168 ? -25.360 38.126 10.710 1.00 186.77 702 HIS B O 1
ATOM 4111 N N . HIS B 1 169 ? -26.110 38.717 12.736 1.00 205.71 703 HIS B N 1
ATOM 4112 C CA . HIS B 1 169 ? -27.287 39.375 12.187 1.00 208.27 703 HIS B CA 1
ATOM 4113 C C . HIS B 1 169 ? -27.420 40.809 12.682 1.00 215.69 703 HIS B C 1
ATOM 4114 O O . HIS B 1 169 ? -27.566 41.047 13.880 1.00 217.08 703 HIS B O 1
ATOM 4116 N N . PRO B 1 170 ? -27.356 41.772 11.751 1.00 219.87 704 PRO B N 1
ATOM 4117 C CA . PRO B 1 170 ? -27.597 43.187 12.042 1.00 219.98 704 PRO B CA 1
ATOM 4118 C C . PRO B 1 170 ? -29.092 43.484 12.121 1.00 216.01 704 PRO B C 1
ATOM 4119 O O . PRO B 1 170 ? -29.838 43.131 11.207 1.00 221.82 704 PRO B O 1
ATOM 4123 N N . PRO B 1 171 ? -29.528 44.133 13.208 1.00 205.52 705 PRO B N 1
ATOM 4124 C CA . PRO B 1 171 ? -30.940 44.450 13.451 1.00 202.31 705 PRO B CA 1
ATOM 4125 C C . PRO B 1 171 ? -31.548 45.316 12.349 1.00 202.33 705 PRO B C 1
ATOM 4126 O O . PRO B 1 171 ? -30.819 45.826 11.498 1.00 199.34 705 PRO B O 1
ATOM 4130 N N . ALA B 1 174 ? -31.447 42.721 8.535 1.00 171.15 708 ALA B N 1
ATOM 4131 C CA . ALA B 1 174 ? -32.082 41.764 7.635 1.00 174.66 708 ALA B CA 1
ATOM 4132 C C . ALA B 1 174 ? -33.022 40.809 8.381 1.00 188.94 708 ALA B C 1
ATOM 4133 O O . ALA B 1 174 ? -34.096 41.209 8.829 1.00 187.34 708 ALA B O 1
ATOM 4135 N N . ASP B 1 175 ? -32.614 39.548 8.508 1.00 201.95 709 ASP B N 1
ATOM 4136 C CA . ASP B 1 175 ? -33.410 38.538 9.209 1.00 208.23 709 ASP B CA 1
ATOM 4137 C C . ASP B 1 175 ? -33.057 38.454 10.689 1.00 208.45 709 ASP B C 1
ATOM 4138 O O . ASP B 1 175 ? -32.642 37.397 11.166 1.00 201.79 709 ASP B O 1
ATOM 4143 N N . PHE B 1 176 ? -33.222 39.553 11.417 1.00 216.40 710 PHE B N 1
ATOM 4144 C CA . PHE B 1 176 ? -32.874 39.564 12.833 1.00 223.29 710 PHE B CA 1
ATOM 4145 C C . PHE B 1 176 ? -34.033 39.094 13.696 1.00 234.93 710 PHE B C 1
ATOM 4146 O O . PHE B 1 176 ? -33.841 38.333 14.644 1.00 243.97 710 PHE B O 1
ATOM 4154 N N . ARG B 1 177 ? -35.236 39.553 13.371 1.00 236.03 711 ARG B N 1
ATOM 4155 C CA . ARG B 1 177 ? -36.416 39.163 14.130 1.00 236.05 711 ARG B CA 1
ATOM 4156 C C . ARG B 1 177 ? -36.745 37.696 13.889 1.00 232.77 711 ARG B C 1
ATOM 4157 O O . ARG B 1 177 ? -37.125 36.979 14.812 1.00 231.02 711 ARG B O 1
ATOM 4159 N N . ASP B 1 178 ? -36.580 37.255 12.646 1.00 231.06 712 ASP B N 1
ATOM 4160 C CA . ASP B 1 178 ? -36.833 35.865 12.285 1.00 229.44 712 ASP B CA 1
ATOM 4161 C C . ASP B 1 178 ? -35.862 34.913 12.978 1.00 223.33 712 ASP B C 1
ATOM 4162 O O . ASP B 1 178 ? -36.266 33.876 13.504 1.00 222.98 712 ASP B O 1
ATOM 4167 N N . CYS B 1 179 ? -34.581 35.268 12.976 1.00 216.70 713 CYS B N 1
ATOM 4168 C CA . CYS B 1 179 ? -33.562 34.435 13.604 1.00 207.87 713 CYS B CA 1
ATOM 4169 C C . CYS B 1 179 ? -33.677 34.443 15.129 1.00 209.40 713 CYS B C 1
ATOM 4170 O O . CYS B 1 179 ? -33.579 33.395 15.767 1.00 214.27 713 CYS B O 1
ATOM 4172 N N . ARG B 1 180 ? -33.890 35.622 15.708 1.00 202.68 714 ARG B N 1
ATOM 4173 C CA . ARG B 1 180 ? -33.984 35.754 17.161 1.00 192.45 714 ARG B CA 1
ATOM 4174 C C . ARG B 1 180 ? -35.261 35.129 17.713 1.00 195.51 714 ARG B C 1
ATOM 4175 O O . ARG B 1 180 ? -35.345 34.831 18.902 1.00 200.80 714 ARG B O 1
ATOM 4177 N N . ALA B 1 181 ? -36.253 34.939 16.850 1.00 194.21 715 ALA B N 1
ATOM 4178 C CA . ALA B 1 181 ? -37.483 34.265 17.246 1.00 197.34 715 ALA B CA 1
ATOM 4179 C C . ALA B 1 181 ? -37.316 32.757 17.115 1.00 183.23 715 ALA B C 1
ATOM 4180 O O . ALA B 1 181 ? -37.754 31.994 17.978 1.00 180.35 715 ALA B O 1
ATOM 4182 N N . ALA B 1 182 ? -36.677 32.338 16.026 1.00 171.14 716 ALA B N 1
ATOM 4183 C CA . ALA B 1 182 ? -36.405 30.928 15.790 1.00 160.48 716 ALA B CA 1
ATOM 4184 C C . ALA B 1 182 ? -35.443 30.382 16.839 1.00 163.96 716 ALA B C 1
ATOM 4185 O O . ALA B 1 182 ? -35.542 29.221 17.235 1.00 164.44 716 ALA B O 1
ATOM 4187 N N . LEU B 1 183 ? -34.517 31.227 17.287 1.00 166.23 717 LEU B N 1
ATOM 4188 C CA . LEU B 1 183 ? -33.559 30.848 18.322 1.00 163.09 717 LEU B CA 1
ATOM 4189 C C . LEU B 1 183 ? -34.206 30.847 19.704 1.00 162.15 717 LEU B C 1
ATOM 4190 O O . LEU B 1 183 ? -33.918 29.985 20.534 1.00 162.04 717 LEU B O 1
ATOM 4195 N N . ALA B 1 184 ? -35.081 31.816 19.946 1.00 161.31 718 ALA B N 1
ATOM 4196 C CA . ALA B 1 184 ? -35.849 31.837 21.180 1.00 170.21 718 ALA B CA 1
ATOM 4197 C C . ALA B 1 184 ? -36.827 30.667 21.194 1.00 184.26 718 ALA B C 1
ATOM 4198 O O . ALA B 1 184 ? -37.246 30.213 22.259 1.00 197.95 718 ALA B O 1
ATOM 4200 N N . GLU B 1 185 ? -37.183 30.181 20.007 1.00 180.10 719 GLU B N 1
ATOM 4201 C CA . GLU B 1 185 ? -38.116 29.065 19.883 1.00 176.24 719 GLU B CA 1
ATOM 4202 C C . GLU B 1 185 ? -37.415 27.733 20.123 1.00 170.15 719 GLU B C 1
ATOM 4203 O O . GLU B 1 185 ? -37.852 26.928 20.947 1.00 166.78 719 GLU B O 1
ATOM 4209 N N . ILE B 1 186 ? -36.325 27.513 19.397 1.00 167.75 720 ILE B N 1
ATOM 4210 C CA . ILE B 1 186 ? -35.567 26.271 19.491 1.00 167.83 720 ILE B CA 1
ATOM 4211 C C . ILE B 1 186 ? -34.991 26.057 20.896 1.00 169.92 720 ILE B C 1
ATOM 4212 O O . ILE B 1 186 ? -34.949 24.930 21.391 1.00 166.53 720 ILE B O 1
ATOM 4217 N N . THR B 1 187 ? -34.577 27.142 21.543 1.00 173.86 721 THR B N 1
ATOM 4218 C CA . THR B 1 187 ? -34.011 27.066 22.886 1.00 175.97 721 THR B CA 1
ATOM 4219 C C . THR B 1 187 ? -35.012 26.467 23.875 1.00 178.13 721 THR B C 1
ATOM 4220 O O . THR B 1 187 ? -34.708 25.486 24.551 1.00 183.34 721 THR B O 1
ATOM 4224 N N . GLU B 1 188 ? -36.206 27.049 23.940 1.00 175.69 722 GLU B N 1
ATOM 4225 C CA . GLU B 1 188 ? -37.262 26.549 24.818 1.00 178.70 722 GLU B CA 1
ATOM 4226 C C . GLU B 1 188 ? -37.660 25.118 24.449 1.00 173.45 722 GLU B C 1
ATOM 4227 O O . GLU B 1 188 ? -37.979 24.300 25.319 1.00 172.32 722 GLU B O 1
ATOM 4233 N N . MET B 1 189 ? -37.623 24.826 23.151 1.00 169.47 723 MET B N 1
ATOM 4234 C CA . MET B 1 189 ? -37.928 23.491 22.641 1.00 170.97 723 MET B CA 1
ATOM 4235 C C . MET B 1 189 ? -36.938 22.456 23.186 1.00 173.65 723 MET B C 1
ATOM 4236 O O . MET B 1 189 ? -37.330 21.359 23.580 1.00 176.74 723 MET B O 1
ATOM 4241 N N . VAL B 1 190 ? -35.660 22.820 23.231 1.00 169.35 724 VAL B N 1
ATOM 4242 C CA . VAL B 1 190 ? -34.630 21.941 23.783 1.00 161.37 724 VAL B CA 1
ATOM 4243 C C . VAL B 1 190 ? -34.751 21.851 25.304 1.00 156.50 724 VAL B C 1
ATOM 4244 O O . VAL B 1 190 ? -34.577 20.780 25.890 1.00 153.81 724 VAL B O 1
ATOM 4248 N N . ALA B 1 191 ? -35.072 22.981 25.929 1.00 154.75 725 ALA B N 1
ATOM 4249 C CA . ALA B 1 191 ? -35.172 23.088 27.383 1.00 159.91 725 ALA B CA 1
ATOM 4250 C C . ALA B 1 191 ? -36.191 22.124 27.978 1.00 174.86 725 ALA B C 1
ATOM 4251 O O . ALA B 1 191 ? -36.100 21.759 29.151 1.00 183.30 725 ALA B O 1
ATOM 4253 N N . GLN B 1 192 ? -37.167 21.725 27.171 1.00 179.22 726 GLN B N 1
ATOM 4254 C CA . GLN B 1 192 ? -38.155 20.749 27.608 1.00 185.02 726 GLN B CA 1
ATOM 4255 C C . GLN B 1 192 ? -37.630 19.331 27.411 1.00 179.52 726 GLN B C 1
ATOM 4256 O O . GLN B 1 192 ? -37.802 18.466 28.270 1.00 181.29 726 GLN B O 1
ATOM 4262 N N . LEU B 1 193 ? -36.979 19.099 26.277 1.00 169.54 727 LEU B N 1
ATOM 4263 C CA . LEU B 1 193 ? -36.410 17.790 25.992 1.00 167.34 727 LEU B CA 1
ATOM 4264 C C . LEU B 1 193 ? -34.943 17.716 26.388 1.00 170.19 727 LEU B C 1
ATOM 4265 O O . LEU B 1 193 ? -34.170 16.958 25.809 1.00 170.94 727 LEU B O 1
ATOM 4270 N N . HIS B 1 194 ? -34.568 18.518 27.377 1.00 176.13 728 HIS B N 1
ATOM 4271 C CA . HIS B 1 194 ? -33.227 18.468 27.940 1.00 175.63 728 HIS B CA 1
ATOM 4272 C C . HIS B 1 194 ? -33.177 17.386 29.012 1.00 175.97 728 HIS B C 1
ATOM 4273 O O . HIS B 1 194 ? -32.136 16.770 29.240 1.00 176.91 728 HIS B O 1
ATOM 4280 N N . GLY B 1 195 ? -34.316 17.149 29.657 1.00 175.98 729 GLY B N 1
ATOM 4281 C CA . GLY B 1 195 ? -34.422 16.125 30.679 1.00 176.34 729 GLY B CA 1
ATOM 4282 C C . GLY B 1 195 ? -34.527 14.744 30.071 1.00 168.36 729 GLY B C 1
ATOM 4283 O O . GLY B 1 195 ? -34.046 13.763 30.635 1.00 173.36 729 GLY B O 1
ATOM 4284 N N . THR B 1 196 ? -35.166 14.670 28.910 1.00 158.43 730 THR B N 1
ATOM 4285 C CA . THR B 1 196 ? -35.254 13.417 28.180 1.00 159.82 730 THR B CA 1
ATOM 4286 C C . THR B 1 196 ? -33.900 13.101 27.546 1.00 167.18 730 THR B C 1
ATOM 4287 O O . THR B 1 196 ? -33.489 11.942 27.489 1.00 169.82 730 THR B O 1
ATOM 4291 N N . MET B 1 197 ? -33.201 14.140 27.091 1.00 168.54 731 MET B N 1
ATOM 4292 C CA . MET B 1 197 ? -31.909 13.965 26.427 1.00 164.46 731 MET B CA 1
ATOM 4293 C C . MET B 1 197 ? -30.833 13.447 27.379 1.00 153.54 731 MET B C 1
ATOM 4294 O O . MET B 1 197 ? -29.962 12.682 26.974 1.00 152.29 731 MET B O 1
ATOM 4299 N N . ILE B 1 198 ? -30.894 13.870 28.638 1.00 147.04 732 ILE B N 1
ATOM 4300 C CA . ILE B 1 198 ? -29.946 13.407 29.647 1.00 152.13 732 ILE B CA 1
ATOM 4301 C C . ILE B 1 198 ? -30.306 12.004 30.129 1.00 163.74 732 ILE B C 1
ATOM 4302 O O . ILE B 1 198 ? -29.435 11.145 30.276 1.00 168.89 732 ILE B O 1
ATOM 4307 N N . LYS B 1 199 ? -31.594 11.775 30.365 1.00 166.96 733 LYS B N 1
ATOM 4308 C CA . LYS B 1 199 ? -32.065 10.467 30.806 1.00 166.74 733 LYS B CA 1
ATOM 4309 C C . LYS B 1 199 ? -31.825 9.396 29.740 1.00 168.47 733 LYS B C 1
ATOM 4310 O O . LYS B 1 199 ? -31.493 8.255 30.065 1.00 174.96 733 LYS B O 1
ATOM 4312 N N . MET B 1 200 ? -31.992 9.770 28.472 1.00 163.49 734 MET B N 1
ATOM 4313 C CA . MET B 1 200 ? -31.737 8.856 27.359 1.00 159.46 734 MET B CA 1
ATOM 4314 C C . MET B 1 200 ? -30.247 8.597 27.184 1.00 158.39 734 MET B C 1
ATOM 4315 O O . MET B 1 200 ? -29.827 7.461 26.973 1.00 157.98 734 MET B O 1
ATOM 4320 N N . GLU B 1 201 ? -29.455 9.660 27.263 1.00 160.25 735 GLU B N 1
ATOM 4321 C CA . GLU B 1 201 ? -28.019 9.559 27.033 1.00 163.28 735 GLU B CA 1
ATOM 4322 C C . GLU B 1 201 ? -27.335 8.713 28.097 1.00 158.99 735 GLU B C 1
ATOM 4323 O O . GLU B 1 201 ? -26.531 7.837 27.781 1.00 160.27 735 GLU B O 1
ATOM 4325 N N . ASN B 1 202 ? -27.659 8.972 29.359 1.00 156.38 736 ASN B N 1
ATOM 4326 C CA . ASN B 1 202 ? -27.036 8.246 30.457 1.00 162.28 736 ASN B CA 1
ATOM 4327 C C . ASN B 1 202 ? -27.532 6.806 30.534 1.00 164.78 736 ASN B C 1
ATOM 4328 O O . ASN B 1 202 ? -26.991 5.990 31.277 1.00 169.47 736 ASN B O 1
ATOM 4333 N N . PHE B 1 203 ? -28.566 6.503 29.757 1.00 165.49 737 PHE B N 1
ATOM 4334 C CA . PHE B 1 203 ? -29.058 5.139 29.627 1.00 173.41 737 PHE B CA 1
ATOM 4335 C C . PHE B 1 203 ? -28.250 4.395 28.561 1.00 169.61 737 PHE B C 1
ATOM 4336 O O . PHE B 1 203 ? -27.864 3.242 28.752 1.00 171.86 737 PHE B O 1
ATOM 4344 N N . GLN B 1 204 ? -27.993 5.066 27.440 1.00 161.55 738 GLN B N 1
ATOM 4345 C CA . GLN B 1 204 ? -27.294 4.450 26.312 1.00 150.43 738 GLN B CA 1
ATOM 4346 C C . GLN B 1 204 ? -25.883 4.019 26.686 1.00 161.52 738 GLN B C 1
ATOM 4347 O O . GLN B 1 204 ? -25.541 2.837 26.596 1.00 166.04 738 GLN B O 1
ATOM 4349 N N . LYS B 1 205 ? -25.070 4.979 27.118 1.00 165.51 739 LYS B N 1
ATOM 4350 C CA . LYS B 1 205 ? -23.670 4.719 27.451 1.00 164.61 739 LYS B CA 1
ATOM 4351 C C . LYS B 1 205 ? -23.493 3.879 28.717 1.00 167.58 739 LYS B C 1
ATOM 4352 O O . LYS B 1 205 ? -22.369 3.620 29.146 1.00 176.34 739 LYS B O 1
ATOM 4354 N N . LEU B 1 206 ? -24.603 3.453 29.309 1.00 160.13 740 LEU B N 1
ATOM 4355 C CA . LEU B 1 206 ? -24.555 2.591 30.480 1.00 170.00 740 LEU B CA 1
ATOM 4356 C C . LEU B 1 206 ? -24.928 1.183 30.043 1.00 176.28 740 LEU B C 1
ATOM 4357 O O . LEU B 1 206 ? -24.555 0.200 30.682 1.00 186.20 740 LEU B O 1
ATOM 4362 N N . HIS B 1 207 ? -25.650 1.097 28.930 1.00 175.47 741 HIS B N 1
ATOM 4363 C CA . HIS B 1 207 ? -26.071 -0.185 28.378 1.00 183.60 741 HIS B CA 1
ATOM 4364 C C . HIS B 1 207 ? -25.117 -0.679 27.299 1.00 188.80 741 HIS B C 1
ATOM 4365 O O . HIS B 1 207 ? -24.705 -1.838 27.305 1.00 193.24 741 HIS B O 1
ATOM 4372 N N . GLU B 1 208 ? -24.784 0.207 26.366 1.00 188.48 742 GLU B N 1
ATOM 4373 C CA . GLU B 1 208 ? -23.854 -0.115 25.291 1.00 194.04 742 GLU B CA 1
ATOM 4374 C C . GLU B 1 208 ? -22.498 -0.493 25.870 1.00 182.37 742 GLU B C 1
ATOM 4375 O O . GLU B 1 208 ? -21.800 -1.359 25.343 1.00 186.45 742 GLU B O 1
ATOM 4381 N N . LEU B 1 209 ? -22.140 0.161 26.969 1.00 168.98 743 LEU B N 1
ATOM 4382 C CA . LEU B 1 209 ? -20.884 -0.104 27.656 1.00 163.32 743 LEU B CA 1
ATOM 4383 C C . LEU B 1 209 ? -20.902 -1.493 28.292 1.00 168.75 743 LEU B C 1
ATOM 4384 O O . LEU B 1 209 ? -19.865 -2.142 28.420 1.00 171.69 743 LEU B O 1
ATOM 4389 N N . LYS B 1 210 ? -22.090 -1.950 28.678 1.00 174.74 744 LYS B N 1
ATOM 4390 C CA . LYS B 1 210 ? -22.245 -3.259 29.308 1.00 187.56 744 LYS B CA 1
ATOM 4391 C C . LYS B 1 210 ? -22.067 -4.394 28.307 1.00 190.70 744 LYS B C 1
ATOM 4392 O O . LYS B 1 210 ? -21.895 -5.549 28.692 1.00 196.18 744 LYS B O 1
ATOM 4394 N N . LYS B 1 211 ? -22.116 -4.060 27.022 1.00 187.65 745 LYS B N 1
ATOM 4395 C CA . LYS B 1 211 ? -21.915 -5.049 25.972 1.00 195.61 745 LYS B CA 1
ATOM 4396 C C . LYS B 1 211 ? -20.433 -5.380 25.810 1.00 219.88 745 LYS B C 1
ATOM 4397 O O . LYS B 1 211 ? -20.073 -6.517 25.504 1.00 231.81 745 LYS B O 1
ATOM 4399 N N . ASP B 1 212 ? -19.576 -4.385 26.024 1.00 227.77 746 ASP B N 1
ATOM 4400 C CA . ASP B 1 212 ? -18.136 -4.566 25.857 1.00 236.84 746 ASP B CA 1
ATOM 4401 C C . ASP B 1 212 ? -17.490 -5.168 27.106 1.00 240.62 746 ASP B C 1
ATOM 4402 O O . ASP B 1 212 ? -16.298 -5.469 27.120 1.00 238.55 746 ASP B O 1
ATOM 4407 N N . LEU B 1 213 ? -18.293 -5.340 28.150 1.00 154.03 747 LEU B N 1
ATOM 4408 C CA . LEU B 1 213 ? -17.827 -5.919 29.406 1.00 159.38 747 LEU B CA 1
ATOM 4409 C C . LEU B 1 213 ? -18.390 -7.322 29.601 1.00 178.28 747 LEU B C 1
ATOM 4410 O O . LEU B 1 213 ? -19.403 -7.680 29.004 1.00 188.52 747 LEU B O 1
ATOM 4415 N N . ILE B 1 214 ? -17.732 -8.109 30.446 1.00 180.45 748 ILE B N 1
ATOM 4416 C CA . ILE B 1 214 ? -18.150 -9.483 30.699 1.00 176.57 748 ILE B CA 1
ATOM 4417 C C . ILE B 1 214 ? -17.603 -9.979 32.029 1.00 176.76 748 ILE B C 1
ATOM 4418 O O . ILE B 1 214 ? -16.486 -10.487 32.098 1.00 172.82 748 ILE B O 1
ATOM 4420 N N . GLY B 1 215 ? -18.399 -9.830 33.083 1.00 183.96 749 GLY B N 1
ATOM 4421 C CA . GLY B 1 215 ? -17.991 -10.240 34.414 1.00 193.54 749 GLY B CA 1
ATOM 4422 C C . GLY B 1 215 ? -18.874 -9.643 35.491 1.00 202.63 749 GLY B C 1
ATOM 4423 O O . GLY B 1 215 ? -18.599 -9.789 36.683 1.00 204.69 749 GLY B O 1
ATOM 4424 N N . ILE B 1 216 ? -19.936 -8.965 35.065 1.00 210.14 750 ILE B N 1
ATOM 4425 C CA . ILE B 1 216 ? -20.899 -8.369 35.988 1.00 218.96 750 ILE B CA 1
ATOM 4426 C C . ILE B 1 216 ? -22.341 -8.617 35.534 1.00 222.56 750 ILE B C 1
ATOM 4427 O O . ILE B 1 216 ? -22.690 -8.363 34.381 1.00 225.20 750 ILE B O 1
ATOM 4432 N N . ASP B 1 217 ? -23.174 -9.113 36.446 1.00 218.53 751 ASP B N 1
ATOM 4433 C CA . ASP B 1 217 ? -24.570 -9.400 36.129 1.00 209.21 751 ASP B CA 1
ATOM 4434 C C . ASP B 1 217 ? -25.512 -8.388 36.777 1.00 206.75 751 ASP B C 1
ATOM 4435 O O . ASP B 1 217 ? -25.123 -7.254 37.067 1.00 199.69 751 ASP B O 1
ATOM 4437 N N . LEU B 1 219 ? -25.178 -4.504 35.799 1.00 193.76 753 LEU B N 1
ATOM 4438 C CA . LEU B 1 219 ? -24.701 -3.359 36.568 1.00 195.68 753 LEU B CA 1
ATOM 4439 C C . LEU B 1 219 ? -25.679 -2.191 36.489 1.00 202.68 753 LEU B C 1
ATOM 4440 O O . LEU B 1 219 ? -25.509 -1.179 37.171 1.00 204.85 753 LEU B O 1
ATOM 4445 N N . VAL B 1 220 ? -26.704 -2.340 35.655 1.00 204.00 754 VAL B N 1
ATOM 4446 C CA . VAL B 1 220 ? -27.655 -1.260 35.409 1.00 201.18 754 VAL B CA 1
ATOM 4447 C C . VAL B 1 220 ? -28.606 -1.024 36.585 1.00 209.54 754 VAL B C 1
ATOM 4448 O O . VAL B 1 220 ? -29.670 -1.638 36.679 1.00 216.83 754 VAL B O 1
ATOM 4452 N N . VAL B 1 221 ? -28.206 -0.126 37.479 1.00 207.78 755 VAL B N 1
ATOM 4453 C CA . VAL B 1 221 ? -29.028 0.271 38.614 1.00 213.29 755 VAL B CA 1
ATOM 4454 C C . VAL B 1 221 ? -29.666 1.623 38.300 1.00 226.42 755 VAL B C 1
ATOM 4455 O O . VAL B 1 221 ? -28.999 2.514 37.772 1.00 224.18 755 VAL B O 1
ATOM 4459 N N . PRO B 1 222 ? -30.966 1.777 38.605 1.00 240.53 756 PRO B N 1
ATOM 4460 C CA . PRO B 1 222 ? -31.680 3.041 38.377 1.00 249.17 756 PRO B CA 1
ATOM 4461 C C . PRO B 1 222 ? -31.057 4.242 39.094 1.00 251.78 756 PRO B C 1
ATOM 4462 O O . PRO B 1 222 ? -31.371 5.384 38.752 1.00 253.09 756 PRO B O 1
ATOM 4466 N N . GLY B 1 223 ? -30.188 3.985 40.068 1.00 251.39 757 GLY B N 1
ATOM 4467 C CA . GLY B 1 223 ? -29.498 5.048 40.776 1.00 248.46 757 GLY B CA 1
ATOM 4468 C C . GLY B 1 223 ? -28.004 5.057 40.506 1.00 239.90 757 GLY B C 1
ATOM 4469 O O . GLY B 1 223 ? -27.205 5.323 41.405 1.00 239.09 757 GLY B O 1
ATOM 4470 N N . ARG B 1 224 ? -27.626 4.770 39.263 1.00 232.35 758 ARG B N 1
ATOM 4471 C CA . ARG B 1 224 ? -26.218 4.734 38.870 1.00 219.25 758 ARG B CA 1
ATOM 4472 C C . ARG B 1 224 ? -25.929 5.611 37.657 1.00 214.90 758 ARG B C 1
ATOM 4473 O O . ARG B 1 224 ? -26.627 5.538 36.644 1.00 214.48 758 ARG B O 1
ATOM 4481 N N . GLU B 1 225 ? -24.892 6.436 37.767 1.00 210.97 759 GLU B N 1
ATOM 4482 C CA . GLU B 1 225 ? -24.456 7.279 36.661 1.00 207.19 759 GLU B CA 1
ATOM 4483 C C . GLU B 1 225 ? -23.106 6.812 36.117 1.00 201.25 759 GLU B C 1
ATOM 4484 O O . GLU B 1 225 ? -22.481 5.905 36.673 1.00 203.63 759 GLU B O 1
ATOM 4486 N N . PHE B 1 226 ? -22.664 7.432 35.027 1.00 189.83 760 PHE B N 1
ATOM 4487 C CA . PHE B 1 226 ? -21.374 7.112 34.424 1.00 173.20 760 PHE B CA 1
ATOM 4488 C C . PHE B 1 226 ? -20.454 8.333 34.403 1.00 171.79 760 PHE B C 1
ATOM 4489 O O . PHE B 1 226 ? -20.858 9.414 33.977 1.00 176.94 760 PHE B O 1
ATOM 4497 N N . ILE B 1 227 ? -19.216 8.157 34.862 1.00 163.19 761 ILE B N 1
ATOM 4498 C CA . ILE B 1 227 ? -18.252 9.256 34.886 1.00 152.72 761 ILE B CA 1
ATOM 4499 C C . ILE B 1 227 ? -17.292 9.213 33.699 1.00 142.88 761 ILE B C 1
ATOM 4500 O O . ILE B 1 227 ? -17.346 10.078 32.828 1.00 143.92 761 ILE B O 1
ATOM 4505 N N . ARG B 1 228 ? -16.410 8.215 33.670 1.00 131.05 762 ARG B N 1
ATOM 4506 C CA . ARG B 1 228 ? -15.455 8.078 32.570 1.00 125.16 762 ARG B CA 1
ATOM 4507 C C . ARG B 1 228 ? -14.956 6.652 32.363 1.00 127.03 762 ARG B C 1
ATOM 4508 O O . ARG B 1 228 ? -14.879 5.864 33.307 1.00 123.94 762 ARG B O 1
ATOM 4516 N N . LEU B 1 229 ? -14.632 6.333 31.111 1.00 133.34 763 LEU B N 1
ATOM 4517 C CA . LEU B 1 229 ? -13.909 5.112 30.776 1.00 124.73 763 LEU B CA 1
ATOM 4518 C C . LEU B 1 229 ? -12.434 5.475 30.683 1.00 129.75 763 LEU B C 1
ATOM 4519 O O . LEU B 1 229 ? -12.016 6.512 31.192 1.00 131.71 763 LEU B O 1
ATOM 4521 N N . GLY B 1 230 ? -11.643 4.630 30.034 1.00 130.44 764 GLY B N 1
ATOM 4522 C CA . GLY B 1 230 ? -10.249 4.959 29.800 1.00 132.33 764 GLY B CA 1
ATOM 4523 C C . GLY B 1 230 ? -9.260 3.961 30.364 1.00 129.10 764 GLY B C 1
ATOM 4524 O O . GLY B 1 230 ? -9.626 3.093 31.152 1.00 128.88 764 GLY B O 1
ATOM 4525 N N . SER B 1 231 ? -7.999 4.098 29.965 1.00 128.02 765 SER B N 1
ATOM 4526 C CA . SER B 1 231 ? -6.966 3.141 30.348 1.00 133.82 765 SER B CA 1
ATOM 4527 C C . SER B 1 231 ? -5.899 3.716 31.276 1.00 146.21 765 SER B C 1
ATOM 4528 O O . SER B 1 231 ? -5.411 4.828 31.074 1.00 142.69 765 SER B O 1
ATOM 4531 N N . LEU B 1 232 ? -5.549 2.933 32.293 1.00 157.65 766 LEU B N 1
ATOM 4532 C CA . LEU B 1 232 ? -4.485 3.269 33.233 1.00 158.41 766 LEU B CA 1
ATOM 4533 C C . LEU B 1 232 ? -3.680 2.011 33.529 1.00 164.31 766 LEU B C 1
ATOM 4534 O O . LEU B 1 232 ? -4.218 0.904 33.503 1.00 171.62 766 LEU B O 1
ATOM 4539 N N . SER B 1 233 ? -2.393 2.177 33.808 1.00 161.72 767 SER B N 1
ATOM 4540 C CA . SER B 1 233 ? -1.533 1.033 34.082 1.00 157.41 767 SER B CA 1
ATOM 4541 C C . SER B 1 233 ? -1.401 0.785 35.582 1.00 155.28 767 SER B C 1
ATOM 4542 O O . SER B 1 233 ? -0.774 1.566 36.294 1.00 157.25 767 SER B O 1
ATOM 4545 N N . LYS B 1 234 ? -2.001 -0.304 36.053 1.00 152.25 768 LYS B N 1
ATOM 4546 C CA . LYS B 1 234 ? -2.014 -0.623 37.480 1.00 148.12 768 LYS B CA 1
ATOM 4547 C C . LYS B 1 234 ? -0.773 -1.395 37.910 1.00 153.92 768 LYS B C 1
ATOM 4548 O O . LYS B 1 234 ? -0.517 -2.499 37.431 1.00 151.47 768 LYS B O 1
ATOM 4550 N N . LEU B 1 235 ? -0.010 -0.803 38.822 1.00 158.45 769 LEU B N 1
ATOM 4551 C CA . LEU B 1 235 ? 1.212 -1.412 39.326 1.00 157.16 769 LEU B CA 1
ATOM 4552 C C . LEU B 1 235 ? 0.928 -2.703 40.075 1.00 171.00 769 LEU B C 1
ATOM 4553 O O . LEU B 1 235 ? 0.129 -2.728 41.010 1.00 179.47 769 LEU B O 1
ATOM 4558 N N . SER B 1 236 ? 1.586 -3.775 39.650 1.00 174.86 770 SER B N 1
ATOM 4559 C CA . SER B 1 236 ? 1.508 -5.051 40.344 1.00 174.11 770 SER B CA 1
ATOM 4560 C C . SER B 1 236 ? 2.911 -5.466 40.759 1.00 160.55 770 SER B C 1
ATOM 4561 O O . SER B 1 236 ? 3.893 -4.844 40.356 1.00 158.12 770 SER B O 1
ATOM 4564 N N . GLY B 1 237 ? 3.004 -6.509 41.573 1.00 153.90 771 GLY B N 1
ATOM 4565 C CA . GLY B 1 237 ? 4.295 -7.001 42.009 1.00 160.31 771 GLY B CA 1
ATOM 4566 C C . GLY B 1 237 ? 5.160 -7.371 40.822 1.00 167.36 771 GLY B C 1
ATOM 4567 O O . GLY B 1 237 ? 6.362 -7.114 40.809 1.00 172.07 771 GLY B O 1
ATOM 4568 N N . LYS B 1 238 ? 4.527 -7.956 39.810 1.00 169.46 772 LYS B N 1
ATOM 4569 C CA . LYS B 1 238 ? 5.225 -8.432 38.622 1.00 173.29 772 LYS B CA 1
ATOM 4570 C C . LYS B 1 238 ? 5.555 -7.296 37.661 1.00 171.48 772 LYS B C 1
ATOM 4571 O O . LYS B 1 238 ? 6.160 -7.515 36.611 1.00 174.84 772 LYS B O 1
ATOM 4573 N N . GLY B 1 239 ? 5.154 -6.083 38.023 1.00 167.15 773 GLY B N 1
ATOM 4574 C CA . GLY B 1 239 ? 5.432 -4.917 37.208 1.00 167.25 773 GLY B CA 1
ATOM 4575 C C . GLY B 1 239 ? 4.193 -4.091 36.940 1.00 162.44 773 GLY B C 1
ATOM 4576 O O . GLY B 1 239 ? 3.149 -4.304 37.556 1.00 168.37 773 GLY B O 1
ATOM 4577 N N . LEU B 1 240 ? 4.308 -3.139 36.022 1.00 150.70 774 LEU B N 1
ATOM 4578 C CA . LEU B 1 240 ? 3.158 -2.346 35.621 1.00 147.15 774 LEU B CA 1
ATOM 4579 C C . LEU B 1 240 ? 2.310 -3.145 34.642 1.00 162.66 774 LEU B C 1
ATOM 4580 O O . LEU B 1 240 ? 2.831 -3.735 33.695 1.00 169.20 774 LEU B O 1
ATOM 4585 N N . GLN B 1 241 ? 1.002 -3.167 34.875 1.00 166.17 775 GLN B N 1
ATOM 4586 C CA . GLN B 1 241 ? 0.084 -3.907 34.016 1.00 163.88 775 GLN B CA 1
ATOM 4587 C C . GLN B 1 241 ? -1.041 -3.004 33.511 1.00 153.03 775 GLN B C 1
ATOM 4588 O O . GLN B 1 241 ? -1.884 -2.560 34.290 1.00 154.36 775 GLN B O 1
ATOM 4594 N N . GLN B 1 242 ? -1.047 -2.730 32.210 1.00 142.35 776 GLN B N 1
ATOM 4595 C CA . GLN B 1 242 ? -2.091 -1.905 31.613 1.00 136.54 776 GLN B CA 1
ATOM 4596 C C . GLN B 1 242 ? -3.441 -2.596 31.739 1.00 131.82 776 GLN B C 1
ATOM 4597 O O . GLN B 1 242 ? -3.589 -3.757 31.370 1.00 137.37 776 GLN B O 1
ATOM 4603 N N . ARG B 1 243 ? -4.422 -1.881 32.278 1.00 129.51 777 ARG B N 1
ATOM 4604 C CA . ARG B 1 243 ? -5.776 -2.406 32.428 1.00 130.47 777 ARG B CA 1
ATOM 4605 C C . ARG B 1 243 ? -6.777 -1.303 32.097 1.00 132.72 777 ARG B C 1
ATOM 4606 O O . ARG B 1 243 ? -6.390 -0.153 31.899 1.00 137.68 777 ARG B O 1
ATOM 4614 N N . MET B 1 244 ? -8.058 -1.645 32.023 1.00 132.75 778 MET B N 1
ATOM 4615 C CA . MET B 1 244 ? -9.086 -0.631 31.795 1.00 137.31 778 MET B CA 1
ATOM 4616 C C . MET B 1 244 ? -9.798 -0.268 33.096 1.00 141.45 778 MET B C 1
ATOM 4617 O O . MET B 1 244 ? -9.998 -1.117 33.964 1.00 143.19 778 MET B O 1
ATOM 4622 N N . PHE B 1 245 ? -10.176 1.000 33.218 1.00 141.37 779 PHE B N 1
ATOM 4623 C CA . PHE B 1 245 ? -10.845 1.497 34.412 1.00 140.91 779 PHE B CA 1
ATOM 4624 C C . PHE B 1 245 ? -12.146 2.198 34.054 1.00 141.22 779 PHE B C 1
ATOM 4625 O O . PHE B 1 245 ? -12.191 3.010 33.130 1.00 137.09 779 PHE B O 1
ATOM 4633 N N . PHE B 1 246 ? -13.202 1.877 34.795 1.00 144.03 780 PHE B N 1
ATOM 4634 C CA . PHE B 1 246 ? -14.526 2.426 34.527 1.00 144.49 780 PHE B CA 1
ATOM 4635 C C . PHE B 1 246 ? -15.114 3.087 35.765 1.00 146.30 780 PHE B C 1
ATOM 4636 O O . PHE B 1 246 ? -15.740 2.429 36.593 1.00 161.17 780 PHE B O 1
ATOM 4644 N N . LEU B 1 247 ? -14.916 4.393 35.882 1.00 131.37 781 LEU B N 1
ATOM 4645 C CA . LEU B 1 247 ? -15.408 5.143 37.027 1.00 122.43 781 LEU B CA 1
ATOM 4646 C C . LEU B 1 247 ? -16.902 5.427 36.900 1.00 126.31 781 LEU B C 1
ATOM 4647 O O . LEU B 1 247 ? -17.340 6.026 35.923 1.00 129.62 781 LEU B O 1
ATOM 4652 N N . PHE B 1 248 ? -17.678 4.996 37.890 1.00 127.76 782 PHE B N 1
ATOM 4653 C CA . PHE B 1 248 ? -19.121 5.238 37.898 1.00 132.59 782 PHE B CA 1
ATOM 4654 C C . PHE B 1 248 ? -19.545 6.105 39.082 1.00 133.62 782 PHE B C 1
ATOM 4655 O O . PHE B 1 248 ? -18.703 6.581 39.845 1.00 133.84 782 PHE B O 1
ATOM 4663 N N . ASN B 1 249 ? -20.854 6.304 39.227 1.00 133.72 783 ASN B N 1
ATOM 4664 C CA . ASN B 1 249 ? -21.392 7.141 40.294 1.00 133.56 783 ASN B CA 1
ATOM 4665 C C . ASN B 1 249 ? -20.996 6.607 41.664 1.00 157.24 783 ASN B C 1
ATOM 4666 O O . ASN B 1 249 ? -20.714 7.379 42.583 1.00 170.37 783 ASN B O 1
ATOM 4668 N N . ASP B 1 250 ? -20.962 5.284 41.788 1.00 165.87 784 ASP B N 1
ATOM 4669 C CA . ASP B 1 250 ? -20.711 4.640 43.072 1.00 174.53 784 ASP B CA 1
ATOM 4670 C C . ASP B 1 250 ? -19.489 3.720 43.066 1.00 173.89 784 ASP B C 1
ATOM 4671 O O . ASP B 1 250 ? -18.766 3.627 44.058 1.00 179.54 784 ASP B O 1
ATOM 4676 N N . VAL B 1 251 ? -19.263 3.050 41.941 1.00 165.48 785 VAL B N 1
ATOM 4677 C CA . VAL B 1 251 ? -18.279 1.976 41.864 1.00 159.64 785 VAL B CA 1
ATOM 4678 C C . VAL B 1 251 ? -17.197 2.231 40.824 1.00 159.01 785 VAL B C 1
ATOM 4679 O O . VAL B 1 251 ? -17.481 2.706 39.729 1.00 160.30 785 VAL B O 1
ATOM 4683 N N . LEU B 1 252 ? -15.951 1.924 41.176 1.00 159.87 786 LEU B N 1
ATOM 4684 C CA . LEU B 1 252 ? -14.882 1.863 40.185 1.00 157.02 786 LEU B CA 1
ATOM 4685 C C . LEU B 1 252 ? -14.599 0.419 39.782 1.00 162.52 786 LEU B C 1
ATOM 4686 O O . LEU B 1 252 ? -14.135 -0.385 40.592 1.00 162.53 786 LEU B O 1
ATOM 4691 N N . LEU B 1 253 ? -14.891 0.100 38.525 1.00 164.54 787 LEU B N 1
ATOM 4692 C CA . LEU B 1 253 ? -14.606 -1.216 37.967 1.00 159.03 787 LEU B CA 1
ATOM 4693 C C . LEU B 1 253 ? -13.274 -1.195 37.233 1.00 145.49 787 LEU B C 1
ATOM 4694 O O . LEU B 1 253 ? -12.992 -0.272 36.469 1.00 137.24 787 LEU B O 1
ATOM 4699 N N . TYR B 1 254 ? -12.454 -2.213 37.463 1.00 137.81 788 TYR B N 1
ATOM 4700 C CA . TYR B 1 254 ? -11.201 -2.323 36.736 1.00 131.21 788 TYR B CA 1
ATOM 4701 C C . TYR B 1 254 ? -11.013 -3.726 36.173 1.00 127.97 788 TYR B C 1
ATOM 4702 O O . TYR B 1 254 ? -11.372 -4.715 36.811 1.00 124.19 788 TYR B O 1
ATOM 4711 N N . THR B 1 255 ? -10.460 -3.789 34.964 1.00 135.00 789 THR B N 1
ATOM 4712 C CA . THR B 1 255 ? -10.345 -5.029 34.202 1.00 143.23 789 THR B CA 1
ATOM 4713 C C . THR B 1 255 ? -9.024 -5.732 34.475 1.00 160.28 789 THR B C 1
ATOM 4714 O O . THR B 1 255 ? -8.285 -5.345 35.374 1.00 168.54 789 THR B O 1
ATOM 4718 N N . SER B 1 256 ? -8.731 -6.762 33.686 1.00 169.43 790 SER B N 1
ATOM 4719 C CA . SER B 1 256 ? -7.489 -7.515 33.829 1.00 179.21 790 SER B CA 1
ATOM 4720 C C . SER B 1 256 ? -6.615 -7.428 32.576 1.00 175.12 790 SER B C 1
ATOM 4721 O O . SER B 1 256 ? -7.074 -7.666 31.457 1.00 166.42 790 SER B O 1
ATOM 4724 N N . SER B 1 262 ? -9.972 -11.664 26.318 1.00 189.04 796 SER B N 1
ATOM 4725 C CA . SER B 1 262 ? -10.492 -12.585 25.312 1.00 198.23 796 SER B CA 1
ATOM 4726 C C . SER B 1 262 ? -11.356 -11.845 24.298 1.00 206.90 796 SER B C 1
ATOM 4727 O O . SER B 1 262 ? -10.920 -10.862 23.701 1.00 211.46 796 SER B O 1
ATOM 4729 N N . ASN B 1 263 ? -12.581 -12.323 24.104 1.00 205.71 797 ASN B N 1
ATOM 4730 C CA . ASN B 1 263 ? -13.513 -11.671 23.193 1.00 200.39 797 ASN B CA 1
ATOM 4731 C C . ASN B 1 263 ? -13.914 -10.283 23.703 1.00 200.36 797 ASN B C 1
ATOM 4732 O O . ASN B 1 263 ? -14.015 -9.334 22.921 1.00 193.27 797 ASN B O 1
ATOM 4734 N N . GLN B 1 264 ? -14.127 -10.169 25.014 1.00 201.11 798 GLN B N 1
ATOM 4735 C CA . GLN B 1 264 ? -14.563 -8.914 25.637 1.00 186.34 798 GLN B CA 1
ATOM 4736 C C . GLN B 1 264 ? -13.593 -8.425 26.719 1.00 171.71 798 GLN B C 1
ATOM 4737 O O . GLN B 1 264 ? -12.393 -8.696 26.656 1.00 171.35 798 GLN B O 1
ATOM 4739 N N . PHE B 1 265 ? -14.119 -7.698 27.704 1.00 160.50 799 PHE B N 1
ATOM 4740 C CA . PHE B 1 265 ? -13.323 -7.241 28.844 1.00 160.33 799 PHE B CA 1
ATOM 4741 C C . PHE B 1 265 ? -13.806 -7.863 30.156 1.00 166.68 799 PHE B C 1
ATOM 4742 O O . PHE B 1 265 ? -14.844 -7.471 30.689 1.00 174.23 799 PHE B O 1
ATOM 4750 N N . LYS B 1 266 ? -13.050 -8.824 30.678 1.00 163.71 800 LYS B N 1
ATOM 4751 C CA . LYS B 1 266 ? -13.421 -9.497 31.920 1.00 163.47 800 LYS B CA 1
ATOM 4752 C C . LYS B 1 266 ? -12.956 -8.706 33.140 1.00 171.21 800 LYS B C 1
ATOM 4753 O O . LYS B 1 266 ? -11.759 -8.632 33.419 1.00 177.52 800 LYS B O 1
ATOM 4755 N N . VAL B 1 267 ? -13.905 -8.121 33.865 1.00 171.04 801 VAL B N 1
ATOM 4756 C CA . VAL B 1 267 ? -13.575 -7.298 35.025 1.00 169.80 801 VAL B CA 1
ATOM 4757 C C . VAL B 1 267 ? -12.885 -8.128 36.102 1.00 172.19 801 VAL B C 1
ATOM 4758 O O . VAL B 1 267 ? -13.066 -9.345 36.182 1.00 171.45 801 VAL B O 1
ATOM 4762 N N . HIS B 1 268 ? -12.072 -7.465 36.914 1.00 176.91 802 HIS B N 1
ATOM 4763 C CA . HIS B 1 268 ? -11.376 -8.143 37.995 1.00 188.25 802 HIS B CA 1
ATOM 4764 C C . HIS B 1 268 ? -12.168 -7.967 39.278 1.00 191.99 802 HIS B C 1
ATOM 4765 O O . HIS B 1 268 ? -12.846 -8.887 39.733 1.00 199.92 802 HIS B O 1
ATOM 4772 N N . GLY B 1 269 ? -12.083 -6.771 39.851 1.00 187.51 803 GLY B N 1
ATOM 4773 C CA . GLY B 1 269 ? -12.829 -6.438 41.048 1.00 188.75 803 GLY B CA 1
ATOM 4774 C C . GLY B 1 269 ? -13.409 -5.041 40.952 1.00 185.18 803 GLY B C 1
ATOM 4775 O O . GLY B 1 269 ? -13.290 -4.381 39.919 1.00 182.53 803 GLY B O 1
ATOM 4776 N N . GLN B 1 270 ? -14.040 -4.590 42.030 1.00 183.26 804 GLN B N 1
ATOM 4777 C CA . GLN B 1 270 ? -14.621 -3.254 42.070 1.00 176.95 804 GLN B CA 1
ATOM 4778 C C . GLN B 1 270 ? -14.299 -2.552 43.384 1.00 172.32 804 GLN B C 1
ATOM 4779 O O . GLN B 1 270 ? -13.963 -3.198 44.376 1.00 172.60 804 GLN B O 1
ATOM 4785 N N . LEU B 1 271 ? -14.389 -1.226 43.383 1.00 171.24 805 LEU B N 1
ATOM 4786 C CA . LEU B 1 271 ? -14.112 -0.447 44.587 1.00 174.14 805 LEU B CA 1
ATOM 4787 C C . LEU B 1 271 ? -15.184 0.612 44.823 1.00 170.96 805 LEU B C 1
ATOM 4788 O O . LEU B 1 271 ? -15.090 1.721 44.288 1.00 168.82 805 LEU B O 1
ATOM 4793 N N . PRO B 1 272 ? -16.219 0.268 45.607 1.00 170.74 806 PRO B N 1
ATOM 4794 C CA . PRO B 1 272 ? -17.257 1.242 45.956 1.00 173.54 806 PRO B CA 1
ATOM 4795 C C . PRO B 1 272 ? -16.639 2.504 46.538 1.00 173.53 806 PRO B C 1
ATOM 4796 O O . PRO B 1 272 ? -15.806 2.411 47.448 1.00 174.46 806 PRO B O 1
ATOM 4800 N N . LEU B 1 273 ? -17.025 3.658 46.006 1.00 172.27 807 LEU B N 1
ATOM 4801 C CA . LEU B 1 273 ? -16.388 4.911 46.374 1.00 170.85 807 LEU B CA 1
ATOM 4802 C C . LEU B 1 273 ? -16.500 5.236 47.867 1.00 174.17 807 LEU B C 1
ATOM 4803 O O . LEU B 1 273 ? -15.597 4.916 48.629 1.00 168.49 807 LEU B O 1
ATOM 4805 N N . TYR B 1 274 ? -17.611 5.848 48.279 1.00 181.75 808 TYR B N 1
ATOM 4806 C CA . TYR B 1 274 ? -17.770 6.269 49.671 1.00 188.03 808 TYR B CA 1
ATOM 4807 C C . TYR B 1 274 ? -17.636 5.099 50.646 1.00 199.92 808 TYR B C 1
ATOM 4808 O O . TYR B 1 274 ? -18.458 4.187 50.657 1.00 207.22 808 TYR B O 1
ATOM 4810 N N . GLY B 1 275 ? -16.596 5.146 51.474 1.00 203.18 809 GLY B N 1
ATOM 4811 C CA . GLY B 1 275 ? -15.635 6.235 51.437 1.00 197.72 809 GLY B CA 1
ATOM 4812 C C . GLY B 1 275 ? -14.234 5.754 51.120 1.00 189.63 809 GLY B C 1
ATOM 4813 O O . GLY B 1 275 ? -13.711 4.857 51.785 1.00 192.45 809 GLY B O 1
ATOM 4814 N N . MET B 1 276 ? -13.631 6.340 50.089 1.00 184.24 810 MET B N 1
ATOM 4815 C CA . MET B 1 276 ? -12.260 6.006 49.721 1.00 189.34 810 MET B CA 1
ATOM 4816 C C . MET B 1 276 ? -11.413 7.268 49.566 1.00 182.19 810 MET B C 1
ATOM 4817 O O . MET B 1 276 ? -11.911 8.315 49.154 1.00 180.24 810 MET B O 1
ATOM 4822 N N . THR B 1 277 ? -10.137 7.168 49.925 1.00 180.10 811 THR B N 1
ATOM 4823 C CA . THR B 1 277 ? -9.213 8.283 49.772 1.00 179.10 811 THR B CA 1
ATOM 4824 C C . THR B 1 277 ? -8.424 8.128 48.479 1.00 178.44 811 THR B C 1
ATOM 4825 O O . THR B 1 277 ? -8.439 7.065 47.858 1.00 176.36 811 THR B O 1
ATOM 4829 N N . ILE B 1 278 ? -7.739 9.194 48.078 1.00 175.88 812 ILE B N 1
ATOM 4830 C CA . ILE B 1 278 ? -6.944 9.183 46.856 1.00 163.96 812 ILE B CA 1
ATOM 4831 C C . ILE B 1 278 ? -5.819 10.214 46.909 1.00 162.52 812 ILE B C 1
ATOM 4832 O O . ILE B 1 278 ? -6.067 11.417 47.026 1.00 169.15 812 ILE B O 1
ATOM 4837 N N . GLU B 1 279 ? -4.581 9.737 46.826 1.00 151.30 813 GLU B N 1
ATOM 4838 C CA . GLU B 1 279 ? -3.420 10.617 46.894 1.00 144.97 813 GLU B CA 1
ATOM 4839 C C . GLU B 1 279 ? -2.365 10.179 45.892 1.00 136.08 813 GLU B C 1
ATOM 4840 O O . GLU B 1 279 ? -2.244 8.993 45.596 1.00 135.59 813 GLU B O 1
ATOM 4842 N N . GLU B 1 280 ? -1.596 11.135 45.377 1.00 135.18 814 GLU B N 1
ATOM 4843 C CA . GLU B 1 280 ? -0.530 10.829 44.423 1.00 141.06 814 GLU B CA 1
ATOM 4844 C C . GLU B 1 280 ? 0.597 10.023 45.075 1.00 149.92 814 GLU B C 1
ATOM 4845 O O . GLU B 1 280 ? 0.566 9.771 46.280 1.00 155.11 814 GLU B O 1
ATOM 4847 N N . SER B 1 281 ? 1.589 9.616 44.284 1.00 151.40 815 SER B N 1
ATOM 4848 C CA . SER B 1 281 ? 2.704 8.832 44.823 1.00 153.81 815 SER B CA 1
ATOM 4849 C C . SER B 1 281 ? 4.075 9.143 44.217 1.00 151.69 815 SER B C 1
ATOM 4850 O O . SER B 1 281 ? 4.289 9.006 43.011 1.00 136.00 815 SER B O 1
ATOM 4853 N N . GLU B 1 282 ? 5.003 9.549 45.076 1.00 162.09 816 GLU B N 1
ATOM 4854 C CA . GLU B 1 282 ? 6.404 9.651 44.704 1.00 165.62 816 GLU B CA 1
ATOM 4855 C C . GLU B 1 282 ? 7.146 8.442 45.273 1.00 173.78 816 GLU B C 1
ATOM 4856 O O . GLU B 1 282 ? 8.236 8.573 45.836 1.00 182.81 816 GLU B O 1
ATOM 4858 N N . ASP B 1 283 ? 6.542 7.264 45.127 1.00 168.89 817 ASP B N 1
ATOM 4859 C CA . ASP B 1 283 ? 7.099 6.025 45.670 1.00 160.33 817 ASP B CA 1
ATOM 4860 C C . ASP B 1 283 ? 6.604 4.797 44.902 1.00 140.43 817 ASP B C 1
ATOM 4861 O O . ASP B 1 283 ? 7.362 4.158 44.168 1.00 123.29 817 ASP B O 1
ATOM 4863 N N . PRO B 1 288 ? 6.691 9.013 37.489 1.00 92.01 822 PRO B N 1
ATOM 4864 C CA . PRO B 1 288 ? 5.827 7.890 37.151 1.00 97.43 822 PRO B CA 1
ATOM 4865 C C . PRO B 1 288 ? 4.358 8.313 37.029 1.00 128.23 822 PRO B C 1
ATOM 4866 O O . PRO B 1 288 ? 3.534 7.557 36.515 1.00 145.55 822 PRO B O 1
ATOM 4868 N N . HIS B 1 289 ? 4.046 9.522 37.495 1.00 136.91 823 HIS B N 1
ATOM 4869 C CA . HIS B 1 289 ? 2.700 10.106 37.388 1.00 141.04 823 HIS B CA 1
ATOM 4870 C C . HIS B 1 289 ? 1.611 9.231 37.995 1.00 136.11 823 HIS B C 1
ATOM 4871 O O . HIS B 1 289 ? 0.541 9.073 37.406 1.00 126.89 823 HIS B O 1
ATOM 4878 N N . CYS B 1 290 ? 1.874 8.674 39.172 1.00 141.50 824 CYS B N 1
ATOM 4879 C CA . CYS B 1 290 ? 0.997 7.651 39.729 1.00 140.73 824 CYS B CA 1
ATOM 4880 C C . CYS B 1 290 ? 0.343 8.037 41.056 1.00 149.24 824 CYS B C 1
ATOM 4881 O O . CYS B 1 290 ? 0.913 8.782 41.853 1.00 159.55 824 CYS B O 1
ATOM 4884 N N . LEU B 1 291 ? -0.860 7.517 41.283 1.00 140.41 825 LEU B N 1
ATOM 4885 C CA . LEU B 1 291 ? -1.555 7.705 42.551 1.00 132.42 825 LEU B CA 1
ATOM 4886 C C . LEU B 1 291 ? -2.066 6.371 43.102 1.00 131.88 825 LEU B C 1
ATOM 4887 O O . LEU B 1 291 ? -1.915 5.333 42.465 1.00 124.94 825 LEU B O 1
ATOM 4892 N N . THR B 1 292 ? -2.659 6.403 44.290 1.00 137.84 826 THR B N 1
ATOM 4893 C CA . THR B 1 292 ? -3.224 5.202 44.898 1.00 134.56 826 THR B CA 1
ATOM 4894 C C . THR B 1 292 ? -4.687 5.415 45.268 1.00 132.29 826 THR B C 1
ATOM 4895 O O . THR B 1 292 ? -5.123 6.543 45.511 1.00 124.33 826 THR B O 1
ATOM 4899 N N . LEU B 1 293 ? -5.441 4.323 45.306 1.00 138.86 827 LEU B N 1
ATOM 4900 C CA . LEU B 1 293 ? -6.863 4.389 45.611 1.00 149.10 827 LEU B CA 1
ATOM 4901 C C . LEU B 1 293 ? -7.206 3.578 46.857 1.00 159.25 827 LEU B C 1
ATOM 4902 O O . LEU B 1 293 ? -7.754 2.480 46.765 1.00 161.82 827 LEU B O 1
ATOM 4907 N N . ARG B 1 294 ? -6.879 4.127 48.023 1.00 164.52 828 ARG B N 1
ATOM 4908 C CA . ARG B 1 294 ? -7.132 3.442 49.285 1.00 168.71 828 ARG B CA 1
ATOM 4909 C C . ARG B 1 294 ? -8.623 3.393 49.591 1.00 175.35 828 ARG B C 1
ATOM 4910 O O . ARG B 1 294 ? -9.181 4.329 50.161 1.00 179.60 828 ARG B O 1
ATOM 4912 N N . GLY B 1 295 ? -9.266 2.298 49.201 1.00 177.74 829 GLY B N 1
ATOM 4913 C CA . GLY B 1 295 ? -10.681 2.114 49.462 1.00 182.43 829 GLY B CA 1
ATOM 4914 C C . GLY B 1 295 ? -10.927 1.702 50.899 1.00 193.56 829 GLY B C 1
ATOM 4915 O O . GLY B 1 295 ? -9.991 1.344 51.614 1.00 199.47 829 GLY B O 1
ATOM 4916 N N . GLN B 1 296 ? -12.184 1.756 51.326 1.00 196.46 830 GLN B N 1
ATOM 4917 C CA . GLN B 1 296 ? -12.544 1.351 52.680 1.00 199.98 830 GLN B CA 1
ATOM 4918 C C . GLN B 1 296 ? -12.243 -0.130 52.882 1.00 205.52 830 GLN B C 1
ATOM 4919 O O . GLN B 1 296 ? -11.918 -0.566 53.986 1.00 212.17 830 GLN B O 1
ATOM 4921 N N . ARG B 1 297 ? -12.346 -0.896 51.801 1.00 202.96 831 ARG B N 1
ATOM 4922 C CA . ARG B 1 297 ? -12.056 -2.323 51.839 1.00 205.41 831 ARG B CA 1
ATOM 4923 C C . ARG B 1 297 ? -10.658 -2.620 51.299 1.00 206.12 831 ARG B C 1
ATOM 4924 O O . ARG B 1 297 ? -9.770 -3.039 52.043 1.00 209.79 831 ARG B O 1
ATOM 4926 N N . GLN B 1 298 ? -10.471 -2.392 50.002 1.00 201.04 832 GLN B N 1
ATOM 4927 C CA . GLN B 1 298 ? -9.225 -2.739 49.326 1.00 195.41 832 GLN B CA 1
ATOM 4928 C C . GLN B 1 298 ? -8.538 -1.510 48.730 1.00 189.00 832 GLN B C 1
ATOM 4929 O O . GLN B 1 298 ? -9.171 -0.475 48.530 1.00 186.29 832 GLN B O 1
ATOM 4935 N N . SER B 1 299 ? -7.244 -1.631 48.442 1.00 185.66 833 SER B N 1
ATOM 4936 C CA . SER B 1 299 ? -6.469 -0.511 47.910 1.00 177.81 833 SER B CA 1
ATOM 4937 C C . SER B 1 299 ? -5.621 -0.918 46.707 1.00 170.13 833 SER B C 1
ATOM 4938 O O . SER B 1 299 ? -5.125 -2.043 46.638 1.00 170.66 833 SER B O 1
ATOM 4941 N N . ILE B 1 300 ? -5.453 0.010 45.766 1.00 162.78 834 ILE B N 1
ATOM 4942 C CA . ILE B 1 300 ? -4.678 -0.240 44.552 1.00 153.23 834 ILE B CA 1
ATOM 4943 C C . ILE B 1 300 ? -3.830 0.963 44.134 1.00 141.19 834 ILE B C 1
ATOM 4944 O O . ILE B 1 300 ? -4.256 2.112 44.256 1.00 127.67 834 ILE B O 1
ATOM 4949 N N . ILE B 1 301 ? -2.627 0.687 43.638 1.00 144.94 835 ILE B N 1
ATOM 4950 C CA . ILE B 1 301 ? -1.754 1.725 43.100 1.00 148.08 835 ILE B CA 1
ATOM 4951 C C . ILE B 1 301 ? -1.912 1.828 41.584 1.00 138.54 835 ILE B C 1
ATOM 4952 O O . ILE B 1 301 ? -1.765 0.842 40.869 1.00 129.17 835 ILE B O 1
ATOM 4957 N N . VAL B 1 302 ? -2.209 3.028 41.098 1.00 144.04 836 VAL B N 1
ATOM 4958 C CA . VAL B 1 302 ? -2.447 3.253 39.671 1.00 142.66 836 VAL B CA 1
ATOM 4959 C C . VAL B 1 302 ? -1.464 4.253 39.062 1.00 140.66 836 VAL B C 1
ATOM 4960 O O . VAL B 1 302 ? -1.232 5.327 39.618 1.00 140.15 836 VAL B O 1
ATOM 4964 N N . ALA B 1 303 ? -0.886 3.884 37.922 1.00 137.80 837 ALA B N 1
ATOM 4965 C CA . ALA B 1 303 ? 0.040 4.752 37.203 1.00 135.48 837 ALA B CA 1
ATOM 4966 C C . ALA B 1 303 ? -0.610 5.290 35.938 1.00 135.56 837 ALA B C 1
ATOM 4967 O O . ALA B 1 303 ? -1.141 4.527 35.133 1.00 135.73 837 ALA B O 1
ATOM 4969 N N . ALA B 1 304 ? -0.561 6.605 35.760 1.00 140.83 838 ALA B N 1
ATOM 4970 C CA . ALA B 1 304 ? -1.239 7.236 34.634 1.00 149.29 838 ALA B CA 1
ATOM 4971 C C . ALA B 1 304 ? -0.364 7.340 33.392 1.00 162.32 838 ALA B C 1
ATOM 4972 O O . ALA B 1 304 ? 0.808 6.959 33.401 1.00 164.51 838 ALA B O 1
ATOM 4974 N N . SER B 1 305 ? -0.957 7.864 32.323 1.00 168.26 839 SER B N 1
ATOM 4975 C CA . SER B 1 305 ? -0.250 8.100 31.068 1.00 165.11 839 SER B CA 1
ATOM 4976 C C . SER B 1 305 ? 0.662 9.317 31.188 1.00 156.09 839 SER B C 1
ATOM 4977 O O . SER B 1 305 ? 1.867 9.238 30.926 1.00 158.61 839 SER B O 1
ATOM 4980 N N . SER B 1 306 ? 0.079 10.443 31.586 1.00 146.06 840 SER B N 1
ATOM 4981 C CA . SER B 1 306 ? 0.851 11.659 31.832 1.00 144.37 840 SER B CA 1
ATOM 4982 C C . SER B 1 306 ? 0.063 12.593 32.741 1.00 144.56 840 SER B C 1
ATOM 4983 O O . SER B 1 306 ? -1.069 12.267 33.149 1.00 139.45 840 SER B O 1
ATOM 4986 N N . ARG B 1 307 ? 0.639 13.752 33.050 1.00 155.11 841 ARG B N 1
ATOM 4987 C CA . ARG B 1 307 ? 0.009 14.683 33.978 1.00 166.59 841 ARG B CA 1
ATOM 4988 C C . ARG B 1 307 ? -1.344 15.182 33.491 1.00 174.16 841 ARG B C 1
ATOM 4989 O O . ARG B 1 307 ? -2.198 15.557 34.297 1.00 176.61 841 ARG B O 1
ATOM 4991 N N . SER B 1 308 ? -1.551 15.148 32.178 1.00 178.75 842 SER B N 1
ATOM 4992 C CA . SER B 1 308 ? -2.837 15.516 31.603 1.00 184.05 842 SER B CA 1
ATOM 4993 C C . SER B 1 308 ? -3.889 14.455 31.916 1.00 175.99 842 SER B C 1
ATOM 4994 O O . SER B 1 308 ? -5.044 14.774 32.198 1.00 174.20 842 SER B O 1
ATOM 4997 N N . GLU B 1 309 ? -3.476 13.193 31.876 1.00 171.01 843 GLU B N 1
ATOM 4998 C CA . GLU B 1 309 ? -4.374 12.081 32.160 1.00 168.08 843 GLU B CA 1
ATOM 4999 C C . GLU B 1 309 ? -4.670 11.960 33.646 1.00 162.42 843 GLU B C 1
ATOM 5000 O O . GLU B 1 309 ? -5.826 11.908 34.061 1.00 162.83 843 GLU B O 1
ATOM 5006 N N . MET B 1 310 ? -3.609 11.913 34.440 1.00 156.31 844 MET B N 1
ATOM 5007 C CA . MET B 1 310 ? -3.717 11.755 35.883 1.00 150.20 844 MET B CA 1
ATOM 5008 C C . MET B 1 310 ? -4.667 12.762 36.519 1.00 146.32 844 MET B C 1
ATOM 5009 O O . MET B 1 310 ? -5.636 12.385 37.174 1.00 138.05 844 MET B O 1
ATOM 5014 N N . GLU B 1 311 ? -4.394 14.043 36.298 1.00 155.67 845 GLU B N 1
ATOM 5015 C CA . GLU B 1 311 ? -5.167 15.118 36.914 1.00 165.51 845 GLU B CA 1
ATOM 5016 C C . GLU B 1 311 ? -6.613 15.134 36.436 1.00 159.98 845 GLU B C 1
ATOM 5017 O O . GLU B 1 311 ? -7.468 15.773 37.045 1.00 166.65 845 GLU B O 1
ATOM 5023 N N . LYS B 1 312 ? -6.878 14.428 35.342 1.00 145.71 846 LYS B N 1
ATOM 5024 C CA . LYS B 1 312 ? -8.233 14.283 34.838 1.00 137.54 846 LYS B CA 1
ATOM 5025 C C . LYS B 1 312 ? -8.953 13.187 35.610 1.00 135.90 846 LYS B C 1
ATOM 5026 O O . LYS B 1 312 ? -10.142 13.295 35.908 1.00 144.23 846 LYS B O 1
ATOM 5028 N N . TRP B 1 313 ? -8.222 12.126 35.930 1.00 126.89 847 TRP B N 1
ATOM 5029 C CA . TRP B 1 313 ? -8.797 11.005 36.660 1.00 125.16 847 TRP B CA 1
ATOM 5030 C C . TRP B 1 313 ? -9.068 11.380 38.106 1.00 131.62 847 TRP B C 1
ATOM 5031 O O . TRP B 1 313 ? -10.098 11.014 38.666 1.00 131.51 847 TRP B O 1
ATOM 5042 N N . VAL B 1 314 ? -8.133 12.109 38.702 1.00 135.64 848 VAL B N 1
ATOM 5043 C CA . VAL B 1 314 ? -8.242 12.516 40.096 1.00 136.61 848 VAL B CA 1
ATOM 5044 C C . VAL B 1 314 ? -9.480 13.368 40.331 1.00 140.14 848 VAL B C 1
ATOM 5045 O O . VAL B 1 314 ? -10.261 13.102 41.243 1.00 144.08 848 VAL B O 1
ATOM 5049 N N . GLU B 1 315 ? -9.659 14.386 39.499 1.00 143.94 849 GLU B N 1
ATOM 5050 C CA . GLU B 1 315 ? -10.797 15.282 39.637 1.00 157.92 849 GLU B CA 1
ATOM 5051 C C . GLU B 1 315 ? -12.117 14.537 39.455 1.00 154.72 849 GLU B C 1
ATOM 5052 O O . GLU B 1 315 ? -13.102 14.839 40.126 1.00 157.82 849 GLU B O 1
ATOM 5058 N N . ASP B 1 316 ? -12.131 13.558 38.556 1.00 146.99 850 ASP B N 1
ATOM 5059 C CA . ASP B 1 316 ? -13.341 12.782 38.303 1.00 143.65 850 ASP B CA 1
ATOM 5060 C C . ASP B 1 316 ? -13.609 11.787 39.420 1.00 137.26 850 ASP B C 1
ATOM 5061 O O . ASP B 1 316 ? -14.754 11.565 39.813 1.00 135.69 850 ASP B O 1
ATOM 5066 N N . ILE B 1 317 ? -12.539 11.186 39.921 1.00 133.56 851 ILE B N 1
ATOM 5067 C CA . ILE B 1 317 ? -12.634 10.262 41.036 1.00 133.28 851 ILE B CA 1
ATOM 5068 C C . ILE B 1 317 ? -13.061 10.974 42.318 1.00 147.29 851 ILE B C 1
ATOM 5069 O O . ILE B 1 317 ? -14.036 10.584 42.953 1.00 153.72 851 ILE B O 1
ATOM 5074 N N . GLN B 1 318 ? -12.341 12.031 42.680 1.00 155.67 852 GLN B N 1
ATOM 5075 C CA . GLN B 1 318 ? -12.601 12.749 43.926 1.00 167.05 852 GLN B CA 1
ATOM 5076 C C . GLN B 1 318 ? -13.991 13.394 43.965 1.00 171.63 852 GLN B C 1
ATOM 5077 O O . GLN B 1 318 ? -14.627 13.439 45.018 1.00 176.32 852 GLN B O 1
ATOM 5083 N N . MET B 1 319 ? -14.458 13.886 42.820 1.00 169.67 853 MET B N 1
ATOM 5084 C CA . MET B 1 319 ? -15.766 14.531 42.739 1.00 171.13 853 MET B CA 1
ATOM 5085 C C . MET B 1 319 ? -16.885 13.494 42.792 1.00 168.27 853 MET B C 1
ATOM 5086 O O . MET B 1 319 ? -18.013 13.805 43.176 1.00 174.38 853 MET B O 1
ATOM 5091 N N . ALA B 1 320 ? -16.568 12.262 42.405 1.00 160.00 854 ALA B N 1
ATOM 5092 C CA . ALA B 1 320 ? -17.522 11.163 42.509 1.00 157.70 854 ALA B CA 1
ATOM 5093 C C . ALA B 1 320 ? -17.544 10.592 43.927 1.00 158.43 854 ALA B C 1
ATOM 5094 O O . ALA B 1 320 ? -18.541 10.016 44.357 1.00 154.30 854 ALA B O 1
ATOM 5096 N N . ILE B 1 321 ? -16.438 10.759 44.648 1.00 162.59 855 ILE B N 1
ATOM 5097 C CA . ILE B 1 321 ? -16.355 10.341 46.045 1.00 165.27 855 ILE B CA 1
ATOM 5098 C C . ILE B 1 321 ? -17.060 11.343 46.949 1.00 166.50 855 ILE B C 1
ATOM 5099 O O . ILE B 1 321 ? -17.913 10.974 47.759 1.00 170.39 855 ILE B O 1
ATOM 5104 N N . ASP B 1 322 ? -16.699 12.615 46.797 1.00 162.34 856 ASP B N 1
ATOM 5105 C CA . ASP B 1 322 ? -17.250 13.687 47.620 1.00 160.07 856 ASP B CA 1
ATOM 5106 C C . ASP B 1 322 ? -18.713 13.984 47.288 1.00 165.52 856 ASP B C 1
ATOM 5107 O O . ASP B 1 322 ? -19.292 14.940 47.805 1.00 174.20 856 ASP B O 1
ATOM 5109 N N . LEU B 1 323 ? -19.303 13.164 46.424 1.00 160.18 857 LEU B N 1
ATOM 5110 C CA . LEU B 1 323 ? -20.717 13.275 46.099 1.00 163.32 857 LEU B CA 1
ATOM 5111 C C . LEU B 1 323 ? -21.467 12.026 46.554 1.00 177.63 857 LEU B C 1
ATOM 5112 O O . LEU B 1 323 ? -22.608 12.110 47.009 1.00 186.69 857 LEU B O 1
ATOM 5114 N N . ALA B 1 324 ? -20.815 10.872 46.434 1.00 182.67 858 ALA B N 1
ATOM 5115 C CA . ALA B 1 324 ? -21.418 9.598 46.819 1.00 197.22 858 ALA B CA 1
ATOM 5116 C C . ALA B 1 324 ? -21.428 9.393 48.335 1.00 213.93 858 ALA B C 1
ATOM 5117 O O . ALA B 1 324 ? -20.558 9.900 49.046 1.00 216.48 858 ALA B O 1
ATOM 5119 N N . GLU B 1 325 ? -22.414 8.639 48.819 1.00 224.09 859 GLU B N 1
ATOM 5120 C CA . GLU B 1 325 ? -22.555 8.360 50.247 1.00 231.38 859 GLU B CA 1
ATOM 5121 C C . GLU B 1 325 ? -22.898 6.890 50.500 1.00 235.06 859 GLU B C 1
ATOM 5122 O O . GLU B 1 325 ? -22.806 6.060 49.596 1.00 231.48 859 GLU B O 1
ATOM 5124 N N . LYS B 1 326 ? -23.294 6.574 51.730 1.00 242.79 860 LYS B N 1
ATOM 5125 C CA . LYS B 1 326 ? -23.661 5.208 52.089 1.00 249.16 860 LYS B CA 1
ATOM 5126 C C . LYS B 1 326 ? -25.012 4.814 51.492 1.00 258.94 860 LYS B C 1
ATOM 5127 O O . LYS B 1 326 ? -25.584 5.557 50.695 1.00 262.78 860 LYS B O 1
ATOM 5129 N N . SER B 1 327 ? -25.508 3.642 51.885 1.00 263.80 861 SER B N 1
ATOM 5130 C CA . SER B 1 327 ? -26.792 3.124 51.409 1.00 266.98 861 SER B CA 1
ATOM 5131 C C . SER B 1 327 ? -26.869 3.053 49.884 1.00 264.30 861 SER B C 1
ATOM 5132 O O . SER B 1 327 ? -27.488 2.147 49.325 1.00 266.99 861 SER B O 1
ATOM 5134 N N . THR B 1 376 ? -16.014 -0.290 20.541 1.00 135.13 910 THR B N 1
ATOM 5135 C CA . THR B 1 376 ? -16.403 1.068 20.902 1.00 135.04 910 THR B CA 1
ATOM 5136 C C . THR B 1 376 ? -15.168 1.920 21.137 1.00 137.52 910 THR B C 1
ATOM 5137 O O . THR B 1 376 ? -14.060 1.538 20.766 1.00 135.60 910 THR B O 1
ATOM 5139 N N . MET B 1 377 ? -15.359 3.074 21.769 1.00 143.69 911 MET B N 1
ATOM 5140 C CA . MET B 1 377 ? -14.235 3.906 22.187 1.00 146.62 911 MET B CA 1
ATOM 5141 C C . MET B 1 377 ? -13.568 3.312 23.428 1.00 163.17 911 MET B C 1
ATOM 5142 O O . MET B 1 377 ? -12.737 3.956 24.073 1.00 169.66 911 MET B O 1
ATOM 5147 N N . VAL B 1 378 ? -13.954 2.082 23.759 1.00 165.31 912 VAL B N 1
ATOM 5148 C CA . VAL B 1 378 ? -13.317 1.321 24.820 1.00 164.93 912 VAL B CA 1
ATOM 5149 C C . VAL B 1 378 ? -12.035 0.724 24.261 1.00 168.81 912 VAL B C 1
ATOM 5150 O O . VAL B 1 378 ? -11.000 0.701 24.928 1.00 170.09 912 VAL B O 1
ATOM 5154 N N . HIS B 1 379 ? -12.122 0.266 23.016 1.00 167.81 913 HIS B N 1
ATOM 5155 C CA . HIS B 1 379 ? -11.010 -0.367 22.318 1.00 166.96 913 HIS B CA 1
ATOM 5156 C C . HIS B 1 379 ? -9.958 0.648 21.879 1.00 160.26 913 HIS B C 1
ATOM 5157 O O . HIS B 1 379 ? -8.759 0.373 21.928 1.00 160.47 913 HIS B O 1
ATOM 5164 N N . VAL B 1 380 ? -10.417 1.815 21.438 1.00 154.23 914 VAL B N 1
ATOM 5165 C CA . VAL B 1 380 ? -9.526 2.892 21.021 1.00 145.73 914 VAL B CA 1
ATOM 5166 C C . VAL B 1 380 ? -8.734 3.415 22.219 1.00 142.39 914 VAL B C 1
ATOM 5167 O O . VAL B 1 380 ? -7.528 3.646 22.130 1.00 122.56 914 VAL B O 1
ATOM 5171 N N . CYS B 1 381 ? -9.428 3.591 23.340 1.00 156.85 915 CYS B N 1
ATOM 5172 C CA . CYS B 1 381 ? -8.807 4.064 24.573 1.00 162.60 915 CYS B CA 1
ATOM 5173 C C . CYS B 1 381 ? -7.860 3.031 25.171 1.00 162.33 915 CYS B C 1
ATOM 5174 O O . CYS B 1 381 ? -6.746 3.362 25.575 1.00 170.94 915 CYS B O 1
ATOM 5177 N N . TRP B 1 382 ? -8.313 1.783 25.230 1.00 151.66 916 TRP B N 1
ATOM 5178 C CA . TRP B 1 382 ? -7.488 0.689 25.727 1.00 150.56 916 TRP B CA 1
ATOM 5179 C C . TRP B 1 382 ? -6.218 0.511 24.903 1.00 152.61 916 TRP B C 1
ATOM 5180 O O . TRP B 1 382 ? -5.160 0.170 25.437 1.00 154.56 916 TRP B O 1
ATOM 5191 N N . HIS B 1 383 ? -6.329 0.732 23.599 1.00 150.63 917 HIS B N 1
ATOM 5192 C CA . HIS B 1 383 ? -5.196 0.529 22.708 1.00 146.13 917 HIS B CA 1
ATOM 5193 C C . HIS B 1 383 ? -4.462 1.829 22.377 1.00 146.47 917 HIS B C 1
ATOM 5194 O O . HIS B 1 383 ? -3.688 1.881 21.424 1.00 143.02 917 HIS B O 1
ATOM 5196 N N . ARG B 1 384 ? -4.700 2.872 23.170 1.00 152.15 918 ARG B N 1
ATOM 5197 C CA . ARG B 1 384 ? -3.958 4.131 23.037 1.00 155.03 918 ARG B CA 1
ATOM 5198 C C . ARG B 1 384 ? -3.655 4.817 24.379 1.00 163.65 918 ARG B C 1
ATOM 5199 O O . ARG B 1 384 ? -2.957 5.835 24.417 1.00 160.57 918 ARG B O 1
ATOM 5207 N N . ASN B 1 385 ? -4.180 4.255 25.466 1.00 168.89 919 ASN B N 1
ATOM 5208 C CA . ASN B 1 385 ? -4.053 4.837 26.806 1.00 168.00 919 ASN B CA 1
ATOM 5209 C C . ASN B 1 385 ? -4.587 6.267 26.929 1.00 162.55 919 ASN B C 1
ATOM 5210 O O . ASN B 1 385 ? -3.880 7.175 27.377 1.00 164.77 919 ASN B O 1
ATOM 5215 N N . THR B 1 386 ? -5.841 6.447 26.523 1.00 153.25 920 THR B N 1
ATOM 5216 C CA . THR B 1 386 ? -6.547 7.713 26.680 1.00 144.67 920 THR B CA 1
ATOM 5217 C C . THR B 1 386 ? -7.878 7.436 27.369 1.00 153.00 920 THR B C 1
ATOM 5218 O O . THR B 1 386 ? -8.179 6.287 27.697 1.00 158.13 920 THR B O 1
ATOM 5222 N N . SER B 1 387 ? -8.673 8.479 27.592 1.00 153.79 921 SER B N 1
ATOM 5223 C CA . SER B 1 387 ? -9.933 8.330 28.314 1.00 150.71 921 SER B CA 1
ATOM 5224 C C . SER B 1 387 ? -11.038 9.214 27.752 1.00 146.79 921 SER B C 1
ATOM 5225 O O . SER B 1 387 ? -10.774 10.218 27.093 1.00 146.61 921 SER B O 1
ATOM 5228 N N . VAL B 1 388 ? -12.281 8.826 28.015 1.00 145.16 922 VAL B N 1
ATOM 5229 C CA . VAL B 1 388 ? -13.432 9.619 27.616 1.00 146.38 922 VAL B CA 1
ATOM 5230 C C . VAL B 1 388 ? -14.425 9.696 28.760 1.00 159.70 922 VAL B C 1
ATOM 5231 O O . VAL B 1 388 ? -15.018 8.687 29.135 1.00 169.95 922 VAL B O 1
ATOM 5235 N N . SER B 1 389 ? -14.611 10.885 29.319 1.00 160.99 923 SER B N 1
ATOM 5236 C CA . SER B 1 389 ? -15.633 11.063 30.342 1.00 164.32 923 SER B CA 1
ATOM 5237 C C . SER B 1 389 ? -16.995 11.253 29.694 1.00 153.82 923 SER B C 1
ATOM 5238 O O . SER B 1 389 ? -17.083 11.478 28.489 1.00 144.86 923 SER B O 1
ATOM 5241 N N . MET B 1 390 ? -18.056 11.142 30.486 1.00 155.60 924 MET B N 1
ATOM 5242 C CA . MET B 1 390 ? -19.400 11.369 29.971 1.00 158.83 924 MET B CA 1
ATOM 5243 C C . MET B 1 390 ? -19.513 12.835 29.552 1.00 152.56 924 MET B C 1
ATOM 5244 O O . MET B 1 390 ? -20.291 13.188 28.663 1.00 149.65 924 MET B O 1
ATOM 5249 N N . VAL B 1 391 ? -18.705 13.678 30.190 1.00 147.58 925 VAL B N 1
ATOM 5250 C CA . VAL B 1 391 ? -18.584 15.078 29.805 1.00 137.96 925 VAL B CA 1
ATOM 5251 C C . VAL B 1 391 ? -17.909 15.183 28.447 1.00 137.18 925 VAL B C 1
ATOM 5252 O O . VAL B 1 391 ? -18.261 16.033 27.633 1.00 138.14 925 VAL B O 1
ATOM 5254 N N . ASP B 1 392 ? -16.935 14.309 28.210 1.00 140.59 926 ASP B N 1
ATOM 5255 C CA . ASP B 1 392 ? -16.204 14.289 26.948 1.00 143.16 926 ASP B CA 1
ATOM 5256 C C . ASP B 1 392 ? -17.112 13.871 25.801 1.00 131.85 926 ASP B C 1
ATOM 5257 O O . ASP B 1 392 ? -16.926 14.300 24.665 1.00 120.64 926 ASP B O 1
ATOM 5262 N N . PHE B 1 393 ? -18.096 13.031 26.105 1.00 136.79 927 PHE B N 1
ATOM 5263 C CA . PHE B 1 393 ? -19.040 12.568 25.097 1.00 137.91 927 PHE B CA 1
ATOM 5264 C C . PHE B 1 393 ? -19.934 13.688 24.594 1.00 138.75 927 PHE B C 1
ATOM 5265 O O . PHE B 1 393 ? -20.154 13.817 23.395 1.00 135.06 927 PHE B O 1
ATOM 5273 N N . SER B 1 394 ? -20.449 14.498 25.511 1.00 147.25 928 SER B N 1
ATOM 5274 C CA . SER B 1 394 ? -21.329 15.594 25.128 1.00 157.92 928 SER B CA 1
ATOM 5275 C C . SER B 1 394 ? -20.543 16.784 24.571 1.00 162.22 928 SER B C 1
ATOM 5276 O O . SER B 1 394 ? -21.121 17.704 23.991 1.00 166.14 928 SER B O 1
ATOM 5279 N N . ILE B 1 395 ? -19.224 16.756 24.743 1.00 158.93 929 ILE B N 1
ATOM 5280 C CA . ILE B 1 395 ? -18.358 17.800 24.202 1.00 149.78 929 ILE B CA 1
ATOM 5281 C C . ILE B 1 395 ? -18.168 17.626 22.699 1.00 155.13 929 ILE B C 1
ATOM 5282 O O . ILE B 1 395 ? -17.948 18.596 21.979 1.00 152.93 929 ILE B O 1
ATOM 5284 N N . ALA B 1 396 ? -18.251 16.385 22.229 1.00 163.91 930 ALA B N 1
ATOM 5285 C CA . ALA B 1 396 ? -18.166 16.103 20.799 1.00 167.27 930 ALA B CA 1
ATOM 5286 C C . ALA B 1 396 ? -19.544 15.774 20.223 1.00 168.76 930 ALA B C 1
ATOM 5287 O O . ALA B 1 396 ? -19.663 15.352 19.072 1.00 168.50 930 ALA B O 1
ATOM 5289 N N . VAL B 1 397 ? -20.578 15.965 21.039 1.00 168.72 931 VAL B N 1
ATOM 5290 C CA . VAL B 1 397 ? -21.961 15.838 20.589 1.00 168.33 931 VAL B CA 1
ATOM 5291 C C . VAL B 1 397 ? -22.428 17.167 20.010 1.00 163.61 931 VAL B C 1
ATOM 5292 O O . VAL B 1 397 ? -23.080 17.211 18.964 1.00 161.90 931 VAL B O 1
ATOM 5296 N N . GLU B 1 398 ? -22.070 18.251 20.692 1.00 161.07 932 GLU B N 1
ATOM 5297 C CA . GLU B 1 398 ? -22.367 19.597 20.218 1.00 160.56 932 GLU B CA 1
ATOM 5298 C C . GLU B 1 398 ? -21.446 19.972 19.059 1.00 169.57 932 GLU B C 1
ATOM 5299 O O . GLU B 1 398 ? -21.563 21.053 18.483 1.00 174.71 932 GLU B O 1
ATOM 5301 N N . ASN B 1 399 ? -20.528 19.070 18.725 1.00 169.96 933 ASN B N 1
ATOM 5302 C CA . ASN B 1 399 ? -19.601 19.286 17.622 1.00 168.10 933 ASN B CA 1
ATOM 5303 C C . ASN B 1 399 ? -19.706 18.217 16.541 1.00 161.94 933 ASN B C 1
ATOM 5304 O O . ASN B 1 399 ? -18.729 17.916 15.860 1.00 159.00 933 ASN B O 1
ATOM 5309 N N . GLN B 1 400 ? -20.892 17.638 16.394 1.00 160.80 934 GLN B N 1
ATOM 5310 C CA . GLN B 1 400 ? -21.146 16.718 15.296 1.00 156.76 934 GLN B CA 1
ATOM 5311 C C . GLN B 1 400 ? -21.141 17.516 13.999 1.00 164.71 934 GLN B C 1
ATOM 5312 O O . GLN B 1 400 ? -21.735 18.591 13.922 1.00 164.44 934 GLN B O 1
ATOM 5314 N N . LEU B 1 401 ? -20.458 16.999 12.984 1.00 171.41 935 LEU B N 1
ATOM 5315 C CA . LEU B 1 401 ? -20.295 17.729 11.729 1.00 170.94 935 LEU B CA 1
ATOM 5316 C C . LEU B 1 401 ? -20.212 16.781 10.536 1.00 171.93 935 LEU B C 1
ATOM 5317 O O . LEU B 1 401 ? -19.718 15.659 10.652 1.00 177.37 935 LEU B O 1
ATOM 5322 N N . SER B 1 402 ? -20.702 17.242 9.390 1.00 164.94 936 SER B N 1
ATOM 5323 C CA . SER B 1 402 ? -20.709 16.438 8.178 1.00 162.30 936 SER B CA 1
ATOM 5324 C C . SER B 1 402 ? -20.665 17.347 6.953 1.00 165.16 936 SER B C 1
ATOM 5325 O O . SER B 1 402 ? -21.434 18.300 6.855 1.00 170.83 936 SER B O 1
ATOM 5328 N N . GLY B 1 403 ? -19.759 17.057 6.023 1.00 163.55 937 GLY B N 1
ATOM 5329 C CA . GLY B 1 403 ? -19.606 17.880 4.835 1.00 165.65 937 GLY B CA 1
ATOM 5330 C C . GLY B 1 403 ? -18.690 17.286 3.780 1.00 170.95 937 GLY B C 1
ATOM 5331 O O . GLY B 1 403 ? -18.423 16.085 3.778 1.00 172.40 937 GLY B O 1
ATOM 5332 N N . ASN B 1 404 ? -18.208 18.140 2.880 1.00 171.85 938 ASN B N 1
ATOM 5333 C CA . ASN B 1 404 ? -17.352 17.720 1.772 1.00 167.92 938 ASN B CA 1
ATOM 5334 C C . ASN B 1 404 ? -15.944 18.289 1.858 1.00 172.58 938 ASN B C 1
ATOM 5335 O O . ASN B 1 404 ? -15.766 19.502 1.960 1.00 178.83 938 ASN B O 1
ATOM 5340 N N . LEU B 1 405 ? -14.946 17.413 1.799 1.00 169.92 939 LEU B N 1
ATOM 5341 C CA . LEU B 1 405 ? -13.550 17.845 1.766 1.00 169.11 939 LEU B CA 1
ATOM 5342 C C . LEU B 1 405 ? -12.659 16.779 1.133 1.00 165.72 939 LEU B C 1
ATOM 5343 O O . LEU B 1 405 ? -13.033 15.608 1.071 1.00 164.93 939 LEU B O 1
ATOM 5348 N N . LEU B 1 406 ? -11.485 17.190 0.659 1.00 162.96 940 LEU B N 1
ATOM 5349 C CA . LEU B 1 406 ? -10.610 16.298 -0.099 1.00 162.14 940 LEU B CA 1
ATOM 5350 C C . LEU B 1 406 ? -9.375 15.886 0.688 1.00 172.97 940 LEU B C 1
ATOM 5351 O O . LEU B 1 406 ? -8.912 16.620 1.561 1.00 173.08 940 LEU B O 1
ATOM 5356 N N . ARG B 1 407 ? -8.831 14.715 0.364 1.00 182.52 941 ARG B N 1
ATOM 5357 C CA . ARG B 1 407 ? -7.710 14.175 1.129 1.00 186.03 941 ARG B CA 1
ATOM 5358 C C . ARG B 1 407 ? -6.717 13.338 0.318 1.00 187.17 941 ARG B C 1
ATOM 5359 O O . ARG B 1 407 ? -7.066 12.737 -0.701 1.00 193.05 941 ARG B O 1
ATOM 5367 N N . LYS B 1 408 ? -5.480 13.307 0.807 1.00 176.33 942 LYS B N 1
ATOM 5368 C CA . LYS B 1 408 ? -4.398 12.507 0.246 1.00 165.71 942 LYS B CA 1
ATOM 5369 C C . LYS B 1 408 ? -3.228 12.583 1.213 1.00 160.50 942 LYS B C 1
ATOM 5370 O O . LYS B 1 408 ? -3.231 13.405 2.126 1.00 155.37 942 LYS B O 1
ATOM 5372 N N . PHE B 1 409 ? -2.225 11.733 1.013 1.00 167.36 943 PHE B N 1
ATOM 5373 C CA . PHE B 1 409 ? -1.078 11.695 1.921 1.00 171.21 943 PHE B CA 1
ATOM 5374 C C . PHE B 1 409 ? 0.182 11.081 1.298 1.00 167.14 943 PHE B C 1
ATOM 5375 O O . PHE B 1 409 ? 1.251 11.698 1.286 1.00 155.78 943 PHE B O 1
ATOM 5383 N N . TRP B 1 415 ? -5.110 15.096 -4.620 1.00 151.00 949 TRP B N 1
ATOM 5384 C CA . TRP B 1 415 ? -6.211 14.927 -3.679 1.00 159.33 949 TRP B CA 1
ATOM 5385 C C . TRP B 1 415 ? -7.146 13.793 -4.087 1.00 167.98 949 TRP B C 1
ATOM 5386 O O . TRP B 1 415 ? -6.857 13.031 -5.009 1.00 172.89 949 TRP B O 1
ATOM 5397 N N . GLN B 1 416 ? -8.276 13.708 -3.389 1.00 167.63 950 GLN B N 1
ATOM 5398 C CA . GLN B 1 416 ? -9.338 12.745 -3.682 1.00 163.44 950 GLN B CA 1
ATOM 5399 C C . GLN B 1 416 ? -10.665 13.253 -3.120 1.00 161.96 950 GLN B C 1
ATOM 5400 O O . GLN B 1 416 ? -10.748 13.591 -1.941 1.00 158.16 950 GLN B O 1
ATOM 5402 N N . LYS B 1 417 ? -11.699 13.303 -3.957 1.00 167.61 951 LYS B N 1
ATOM 5403 C CA . LYS B 1 417 ? -13.010 13.783 -3.522 1.00 171.15 951 LYS B CA 1
ATOM 5404 C C . LYS B 1 417 ? -13.650 12.831 -2.513 1.00 176.53 951 LYS B C 1
ATOM 5405 O O . LYS B 1 417 ? -13.632 11.616 -2.705 1.00 182.35 951 LYS B O 1
ATOM 5407 N N . LEU B 1 418 ? -14.219 13.388 -1.445 1.00 171.11 952 LEU B N 1
ATOM 5408 C CA . LEU B 1 418 ? -14.817 12.579 -0.380 1.00 162.31 952 LEU B CA 1
ATOM 5409 C C . LEU B 1 418 ? -15.887 13.306 0.442 1.00 157.89 952 LEU B C 1
ATOM 5410 O O . LEU B 1 418 ? -15.723 14.471 0.815 1.00 149.38 952 LEU B O 1
ATOM 5415 N N . TRP B 1 419 ? -16.979 12.596 0.716 1.00 158.90 953 TRP B N 1
ATOM 5416 C CA . TRP B 1 419 ? -18.036 13.081 1.595 1.00 156.31 953 TRP B CA 1
ATOM 5417 C C . TRP B 1 419 ? -17.814 12.482 2.980 1.00 149.44 953 TRP B C 1
ATOM 5418 O O . TRP B 1 419 ? -17.971 11.275 3.170 1.00 147.58 953 TRP B O 1
ATOM 5429 N N . VAL B 1 420 ? -17.436 13.326 3.940 1.00 145.19 954 VAL B N 1
ATOM 5430 C CA . VAL B 1 420 ? -16.979 12.853 5.249 1.00 144.85 954 VAL B CA 1
ATOM 5431 C C . VAL B 1 420 ? -17.908 13.217 6.409 1.00 152.17 954 VAL B C 1
ATOM 5432 O O . VAL B 1 420 ? -18.302 14.372 6.567 1.00 152.27 954 VAL B O 1
ATOM 5436 N N . VAL B 1 421 ? -18.241 12.216 7.219 1.00 157.08 955 VAL B N 1
ATOM 5437 C CA . VAL B 1 421 ? -19.023 12.417 8.431 1.00 156.44 955 VAL B CA 1
ATOM 5438 C C . VAL B 1 421 ? -18.087 12.378 9.635 1.00 156.38 955 VAL B C 1
ATOM 5439 O O . VAL B 1 421 ? -17.086 11.661 9.628 1.00 157.76 955 VAL B O 1
ATOM 5443 N N . PHE B 1 422 ? -18.394 13.169 10.657 1.00 151.70 956 PHE B N 1
ATOM 5444 C CA . PHE B 1 422 ? -17.597 13.164 11.874 1.00 149.66 956 PHE B CA 1
ATOM 5445 C C . PHE B 1 422 ? -18.483 13.068 13.109 1.00 151.10 956 PHE B C 1
ATOM 5446 O O . PHE B 1 422 ? -19.082 14.053 13.534 1.00 154.90 956 PHE B O 1
ATOM 5454 N N . THR B 1 423 ? -18.574 11.869 13.673 1.00 153.27 957 THR B N 1
ATOM 5455 C CA . THR B 1 423 ? -19.347 11.649 14.889 1.00 161.09 957 THR B CA 1
ATOM 5456 C C . THR B 1 423 ? -18.603 10.736 15.856 1.00 160.21 957 THR B C 1
ATOM 5457 O O . THR B 1 423 ? -17.752 9.945 15.447 1.00 153.82 957 THR B O 1
ATOM 5461 N N . ASN B 1 424 ? -18.929 10.861 17.139 1.00 166.80 958 ASN B N 1
ATOM 5462 C CA . ASN B 1 424 ? -18.318 10.045 18.185 1.00 172.87 958 ASN B CA 1
ATOM 5463 C C . ASN B 1 424 ? -16.791 10.117 18.199 1.00 184.96 958 ASN B C 1
ATOM 5464 O O . ASN B 1 424 ? -16.119 9.091 18.325 1.00 188.61 958 ASN B O 1
ATOM 5469 N N . PHE B 1 425 ? -16.259 11.334 18.073 1.00 188.37 959 PHE B N 1
ATOM 5470 C CA . PHE B 1 425 ? -14.815 11.570 18.005 1.00 183.74 959 PHE B CA 1
ATOM 5471 C C . PHE B 1 425 ? -14.140 10.698 16.943 1.00 183.66 959 PHE B C 1
ATOM 5472 O O . PHE B 1 425 ? -13.001 10.261 17.116 1.00 189.64 959 PHE B O 1
ATOM 5474 N N . CYS B 1 426 ? -14.849 10.469 15.840 1.00 171.93 960 CYS B N 1
ATOM 5475 C CA . CYS B 1 426 ? -14.404 9.539 14.810 1.00 158.18 960 CYS B CA 1
ATOM 5476 C C . CYS B 1 426 ? -14.902 9.952 13.428 1.00 149.25 960 CYS B C 1
ATOM 5477 O O . CYS B 1 426 ? -16.101 10.145 13.225 1.00 147.61 960 CYS B O 1
ATOM 5480 N N . LEU B 1 427 ? -13.977 10.084 12.480 1.00 141.91 961 LEU B N 1
ATOM 5481 C CA . LEU B 1 427 ? -14.327 10.397 11.097 1.00 132.38 961 LEU B CA 1
ATOM 5482 C C . LEU B 1 427 ? -14.944 9.202 10.392 1.00 140.66 961 LEU B C 1
ATOM 5483 O O . LEU B 1 427 ? -14.525 8.067 10.598 1.00 149.03 961 LEU B O 1
ATOM 5488 N N . PHE B 1 428 ? -15.934 9.466 9.548 1.00 139.25 962 PHE B N 1
ATOM 5489 C CA . PHE B 1 428 ? -16.531 8.423 8.723 1.00 137.90 962 PHE B CA 1
ATOM 5490 C C . PHE B 1 428 ? -16.509 8.824 7.258 1.00 137.80 962 PHE B C 1
ATOM 5491 O O . PHE B 1 428 ? -17.020 9.877 6.888 1.00 134.95 962 PHE B O 1
ATOM 5499 N N . PHE B 1 429 ? -15.917 7.972 6.430 1.00 141.47 963 PHE B N 1
ATOM 5500 C CA . PHE B 1 429 ? -15.749 8.263 5.012 1.00 141.89 963 PHE B CA 1
ATOM 5501 C C . PHE B 1 429 ? -16.822 7.618 4.158 1.00 155.44 963 PHE B C 1
ATOM 5502 O O . PHE B 1 429 ? -17.049 6.413 4.227 1.00 165.46 963 PHE B O 1
ATOM 5510 N N . TYR B 1 430 ? -17.474 8.436 3.345 1.00 157.57 964 TYR B N 1
ATOM 5511 C CA . TYR B 1 430 ? -18.501 7.954 2.439 1.00 163.64 964 TYR B CA 1
ATOM 5512 C C . TYR B 1 430 ? -18.071 8.216 1.005 1.00 158.05 964 TYR B C 1
ATOM 5513 O O . TYR B 1 430 ? -17.489 9.262 0.707 1.00 147.93 964 TYR B O 1
ATOM 5522 N N . LYS B 1 431 ? -18.357 7.262 0.124 1.00 162.13 965 LYS B N 1
ATOM 5523 C CA . LYS B 1 431 ? -18.084 7.412 -1.302 1.00 166.81 965 LYS B CA 1
ATOM 5524 C C . LYS B 1 431 ? -18.691 8.697 -1.868 1.00 169.32 965 LYS B C 1
ATOM 5525 O O . LYS B 1 431 ? -17.987 9.511 -2.462 1.00 163.46 965 LYS B O 1
ATOM 5527 N N . SER B 1 432 ? -19.995 8.876 -1.672 1.00 175.10 966 SER B N 1
ATOM 5528 C CA . SER B 1 432 ? -20.681 10.084 -2.125 1.00 177.57 966 SER B CA 1
ATOM 5529 C C . SER B 1 432 ? -21.726 10.558 -1.117 1.00 184.03 966 SER B C 1
ATOM 5530 O O . SER B 1 432 ? -21.865 9.981 -0.040 1.00 189.52 966 SER B O 1
ATOM 5533 N N . HIS B 1 433 ? -22.462 11.607 -1.474 1.00 183.93 967 HIS B N 1
ATOM 5534 C CA . HIS B 1 433 ? -23.497 12.151 -0.597 1.00 176.92 967 HIS B CA 1
ATOM 5535 C C . HIS B 1 433 ? -24.640 11.162 -0.384 1.00 178.10 967 HIS B C 1
ATOM 5536 O O . HIS B 1 433 ? -25.041 10.908 0.749 1.00 181.87 967 HIS B O 1
ATOM 5538 N N . GLN B 1 434 ? -25.156 10.596 -1.471 1.00 175.60 968 GLN B N 1
ATOM 5539 C CA . GLN B 1 434 ? -26.274 9.660 -1.380 1.00 175.69 968 GLN B CA 1
ATOM 5540 C C . GLN B 1 434 ? -25.818 8.212 -1.202 1.00 176.99 968 GLN B C 1
ATOM 5541 O O . GLN B 1 434 ? -26.394 7.295 -1.789 1.00 181.58 968 GLN B O 1
ATOM 5543 N N . ASP B 1 435 ? -24.788 8.010 -0.387 1.00 175.99 969 ASP B N 1
ATOM 5544 C CA . ASP B 1 435 ? -24.278 6.669 -0.121 1.00 185.59 969 ASP B CA 1
ATOM 5545 C C . ASP B 1 435 ? -24.694 6.174 1.261 1.00 189.42 969 ASP B C 1
ATOM 5546 O O . ASP B 1 435 ? -24.517 6.870 2.262 1.00 194.44 969 ASP B O 1
ATOM 5551 N N . ASN B 1 436 ? -25.249 4.969 1.308 1.00 184.84 970 ASN B N 1
ATOM 5552 C CA . ASN B 1 436 ? -25.660 4.373 2.569 1.00 179.55 970 ASN B CA 1
ATOM 5553 C C . ASN B 1 436 ? -24.657 3.327 3.030 1.00 177.77 970 ASN B C 1
ATOM 5554 O O . ASN B 1 436 ? -25.014 2.354 3.693 1.00 181.03 970 ASN B O 1
ATOM 5559 N N . HIS B 1 437 ? -23.395 3.537 2.672 1.00 175.29 971 HIS B N 1
ATOM 5560 C CA . HIS B 1 437 ? -22.344 2.585 2.993 1.00 178.15 971 HIS B CA 1
ATOM 5561 C C . HIS B 1 437 ? -20.992 3.285 3.111 1.00 172.94 971 HIS B C 1
ATOM 5562 O O . HIS B 1 437 ? -20.464 3.791 2.124 1.00 175.13 971 HIS B O 1
ATOM 5569 N N . PRO B 1 438 ? -20.433 3.322 4.329 1.00 166.06 972 PRO B N 1
ATOM 5570 C CA . PRO B 1 438 ? -19.133 3.954 4.578 1.00 158.60 972 PRO B CA 1
ATOM 5571 C C . PRO B 1 438 ? -17.991 3.241 3.865 1.00 160.05 972 PRO B C 1
ATOM 5572 O O . PRO B 1 438 ? -17.933 2.012 3.861 1.00 164.30 972 PRO B O 1
ATOM 5576 N N . LEU B 1 439 ? -17.095 4.017 3.264 1.00 156.29 973 LEU B N 1
ATOM 5577 C CA . LEU B 1 439 ? -15.904 3.471 2.628 1.00 149.93 973 LEU B CA 1
ATOM 5578 C C . LEU B 1 439 ? -14.920 3.009 3.699 1.00 147.59 973 LEU B C 1
ATOM 5579 O O . LEU B 1 439 ? -14.386 1.902 3.625 1.00 144.11 973 LEU B O 1
ATOM 5581 N N . ALA B 1 440 ? -14.690 3.871 4.689 1.00 151.97 974 ALA B N 1
ATOM 5582 C CA . ALA B 1 440 ? -13.846 3.561 5.845 1.00 154.81 974 ALA B CA 1
ATOM 5583 C C . ALA B 1 440 ? -14.107 4.567 6.962 1.00 146.13 974 ALA B C 1
ATOM 5584 O O . ALA B 1 440 ? -14.914 5.482 6.803 1.00 146.12 974 ALA B O 1
ATOM 5586 N N . SER B 1 441 ? -13.421 4.406 8.088 1.00 143.73 975 SER B N 1
ATOM 5587 C CA . SER B 1 441 ? -13.577 5.340 9.198 1.00 153.94 975 SER B CA 1
ATOM 5588 C C . SER B 1 441 ? -12.231 5.837 9.715 1.00 158.34 975 SER B C 1
ATOM 5589 O O . SER B 1 441 ? -11.186 5.486 9.171 1.00 160.23 975 SER B O 1
ATOM 5592 N N . LEU B 1 442 ? -12.262 6.655 10.763 1.00 162.09 976 LEU B N 1
ATOM 5593 C CA . LEU B 1 442 ? -11.037 7.212 11.327 1.00 162.10 976 LEU B CA 1
ATOM 5594 C C . LEU B 1 442 ? -11.236 7.728 12.755 1.00 167.14 976 LEU B C 1
ATOM 5595 O O . LEU B 1 442 ? -11.811 8.800 12.957 1.00 173.85 976 LEU B O 1
ATOM 5600 N N . PRO B 1 443 ? -10.762 6.961 13.748 1.00 158.35 977 PRO B N 1
ATOM 5601 C CA . PRO B 1 443 ? -10.856 7.323 15.166 1.00 154.14 977 PRO B CA 1
ATOM 5602 C C . PRO B 1 443 ? -9.812 8.371 15.529 1.00 150.19 977 PRO B C 1
ATOM 5603 O O . PRO B 1 443 ? -8.618 8.083 15.462 1.00 148.44 977 PRO B O 1
ATOM 5607 N N . LEU B 1 444 ? -10.262 9.559 15.923 1.00 145.50 978 LEU B N 1
ATOM 5608 C CA . LEU B 1 444 ? -9.365 10.693 16.130 1.00 142.14 978 LEU B CA 1
ATOM 5609 C C . LEU B 1 444 ? -8.765 10.791 17.531 1.00 135.54 978 LEU B C 1
ATOM 5610 O O . LEU B 1 444 ? -8.056 11.748 17.839 1.00 136.13 978 LEU B O 1
ATOM 5615 N N . LEU B 1 445 ? -9.048 9.807 18.375 1.00 128.27 979 LEU B N 1
ATOM 5616 C CA . LEU B 1 445 ? -8.528 9.808 19.734 1.00 123.88 979 LEU B CA 1
ATOM 5617 C C . LEU B 1 445 ? -7.004 9.792 19.765 1.00 122.39 979 LEU B C 1
ATOM 5618 O O . LEU B 1 445 ? -6.381 8.778 19.470 1.00 126.92 979 LEU B O 1
ATOM 5623 N N . GLY B 1 446 ? -6.408 10.923 20.125 1.00 118.70 980 GLY B N 1
ATOM 5624 C CA . GLY B 1 446 ? -4.968 11.005 20.271 1.00 120.52 980 GLY B CA 1
ATOM 5625 C C . GLY B 1 446 ? -4.298 11.674 19.090 1.00 130.20 980 GLY B C 1
ATOM 5626 O O . GLY B 1 446 ? -3.111 11.983 19.141 1.00 136.22 980 GLY B O 1
ATOM 5627 N N . TYR B 1 447 ? -5.056 11.896 18.021 1.00 138.46 981 TYR B N 1
ATOM 5628 C CA . TYR B 1 447 ? -4.527 12.552 16.831 1.00 151.52 981 TYR B CA 1
ATOM 5629 C C . TYR B 1 447 ? -4.268 14.029 17.086 1.00 157.04 981 TYR B C 1
ATOM 5630 O O . TYR B 1 447 ? -5.163 14.758 17.501 1.00 159.90 981 TYR B O 1
ATOM 5639 N N . SER B 1 448 ? -3.044 14.471 16.827 1.00 158.94 982 SER B N 1
ATOM 5640 C CA . SER B 1 448 ? -2.712 15.881 16.945 1.00 165.91 982 SER B CA 1
ATOM 5641 C C . SER B 1 448 ? -3.298 16.606 15.742 1.00 161.01 982 SER B C 1
ATOM 5642 O O . SER B 1 448 ? -3.590 16.000 14.725 1.00 154.98 982 SER B O 1
ATOM 5645 N N . LEU B 1 449 ? -3.477 17.908 15.860 1.00 163.48 983 LEU B N 1
ATOM 5646 C CA . LEU B 1 449 ? -3.956 18.696 14.743 1.00 165.28 983 LEU B CA 1
ATOM 5647 C C . LEU B 1 449 ? -3.022 19.868 14.456 1.00 170.86 983 LEU B C 1
ATOM 5648 O O . LEU B 1 449 ? -2.890 20.776 15.254 1.00 179.79 983 LEU B O 1
ATOM 5653 N N . THR B 1 450 ? -2.361 19.820 13.309 1.00 166.77 984 THR B N 1
ATOM 5654 C CA . THR B 1 450 ? -1.431 20.856 12.901 1.00 169.75 984 THR B CA 1
ATOM 5655 C C . THR B 1 450 ? -1.768 21.310 11.480 1.00 176.46 984 THR B C 1
ATOM 5656 O O . THR B 1 450 ? -2.511 20.655 10.765 1.00 182.20 984 THR B O 1
ATOM 5660 N N . ILE B 1 451 ? -1.268 22.475 11.100 1.00 177.67 985 ILE B N 1
ATOM 5661 C CA . ILE B 1 451 ? -1.355 22.937 9.718 1.00 181.05 985 ILE B CA 1
ATOM 5662 C C . ILE B 1 451 ? 0.015 23.344 9.197 1.00 184.53 985 ILE B C 1
ATOM 5663 O O . ILE B 1 451 ? 0.898 23.706 9.971 1.00 189.42 985 ILE B O 1
ATOM 5668 N N . PRO B 1 452 ? 0.186 23.284 7.882 1.00 183.08 986 PRO B N 1
ATOM 5669 C CA . PRO B 1 452 ? 1.439 23.694 7.259 1.00 188.41 986 PRO B CA 1
ATOM 5670 C C . PRO B 1 452 ? 1.171 24.582 6.048 1.00 197.09 986 PRO B C 1
ATOM 5671 O O . PRO B 1 452 ? 0.014 24.792 5.668 1.00 200.94 986 PRO B O 1
ATOM 5673 N N . LYS B 1 460 ? -2.707 23.842 -2.380 1.00 214.96 994 LYS B N 1
ATOM 5674 C CA . LYS B 1 460 ? -4.071 24.357 -2.412 1.00 218.29 994 LYS B CA 1
ATOM 5675 C C . LYS B 1 460 ? -4.200 25.628 -1.580 1.00 221.75 994 LYS B C 1
ATOM 5676 O O . LYS B 1 460 ? -3.313 26.481 -1.597 1.00 226.55 994 LYS B O 1
ATOM 5678 N N . ASP B 1 461 ? -5.306 25.750 -0.852 1.00 219.48 995 ASP B N 1
ATOM 5679 C CA . ASP B 1 461 ? -5.555 26.935 -0.037 1.00 213.69 995 ASP B CA 1
ATOM 5680 C C . ASP B 1 461 ? -5.847 26.590 1.424 1.00 209.49 995 ASP B C 1
ATOM 5681 O O . ASP B 1 461 ? -5.105 26.985 2.323 1.00 211.61 995 ASP B O 1
ATOM 5683 N N . TYR B 1 462 ? -6.926 25.851 1.657 1.00 200.41 996 TYR B N 1
ATOM 5684 C CA . TYR B 1 462 ? -7.334 25.520 3.017 1.00 189.34 996 TYR B CA 1
ATOM 5685 C C . TYR B 1 462 ? -7.151 24.032 3.285 1.00 181.18 996 TYR B C 1
ATOM 5686 O O . TYR B 1 462 ? -7.890 23.204 2.760 1.00 174.53 996 TYR B O 1
ATOM 5695 N N . VAL B 1 463 ? -6.157 23.697 4.102 1.00 185.87 997 VAL B N 1
ATOM 5696 C CA . VAL B 1 463 ? -5.851 22.299 4.390 1.00 190.31 997 VAL B CA 1
ATOM 5697 C C . VAL B 1 463 ? -5.235 22.083 5.778 1.00 188.22 997 VAL B C 1
ATOM 5698 O O . VAL B 1 463 ? -4.258 22.740 6.149 1.00 187.83 997 VAL B O 1
ATOM 5702 N N . PHE B 1 464 ? -5.831 21.169 6.543 1.00 182.55 998 PHE B N 1
ATOM 5703 C CA . PHE B 1 464 ? -5.321 20.812 7.865 1.00 172.22 998 PHE B CA 1
ATOM 5704 C C . PHE B 1 464 ? -4.760 19.393 7.904 1.00 159.73 998 PHE B C 1
ATOM 5705 O O . PHE B 1 464 ? -5.170 18.528 7.130 1.00 155.38 998 PHE B O 1
ATOM 5713 N N . LYS B 1 465 ? -3.820 19.167 8.814 1.00 155.79 999 LYS B N 1
ATOM 5714 C CA . LYS B 1 465 ? -3.099 17.903 8.895 1.00 156.73 999 LYS B CA 1
ATOM 5715 C C . LYS B 1 465 ? -3.349 17.204 10.229 1.00 153.44 999 LYS B C 1
ATOM 5716 O O . LYS B 1 465 ? -3.266 17.828 11.289 1.00 158.54 999 LYS B O 1
ATOM 5722 N N . LEU B 1 466 ? -3.657 15.911 10.171 1.00 144.96 1000 LEU B N 1
ATOM 5723 C CA . LEU B 1 466 ? -3.923 15.131 11.376 1.00 144.29 1000 LEU B CA 1
ATOM 5724 C C . LEU B 1 466 ? -2.817 14.114 11.652 1.00 151.40 1000 LEU B C 1
ATOM 5725 O O . LEU B 1 466 ? -2.924 12.950 11.268 1.00 153.90 1000 LEU B O 1
ATOM 5730 N N . HIS B 1 467 ? -1.760 14.561 12.323 1.00 152.77 1001 HIS B N 1
ATOM 5731 C CA . HIS B 1 467 ? -0.615 13.706 12.621 1.00 147.38 1001 HIS B CA 1
ATOM 5732 C C . HIS B 1 467 ? -0.862 12.822 13.845 1.00 158.62 1001 HIS B C 1
ATOM 5733 O O . HIS B 1 467 ? -1.320 13.300 14.881 1.00 166.67 1001 HIS B O 1
ATOM 5735 N N . PHE B 1 468 ? -0.566 11.531 13.713 1.00 159.86 1002 PHE B N 1
ATOM 5736 C CA . PHE B 1 468 ? -0.622 10.596 14.842 1.00 161.06 1002 PHE B CA 1
ATOM 5737 C C . PHE B 1 468 ? 0.365 9.455 14.633 1.00 166.37 1002 PHE B C 1
ATOM 5738 O O . PHE B 1 468 ? 0.318 8.767 13.615 1.00 170.25 1002 PHE B O 1
ATOM 5746 N N . LYS B 1 469 ? 1.247 9.261 15.610 1.00 164.67 1003 LYS B N 1
ATOM 5747 C CA . LYS B 1 469 ? 2.265 8.219 15.552 1.00 161.85 1003 LYS B CA 1
ATOM 5748 C C . LYS B 1 469 ? 3.037 8.290 14.240 1.00 171.68 1003 LYS B C 1
ATOM 5749 O O . LYS B 1 469 ? 3.896 9.151 14.054 1.00 175.39 1003 LYS B O 1
ATOM 5751 N N . SER B 1 470 ? 2.709 7.386 13.327 1.00 173.65 1004 SER B N 1
ATOM 5752 C CA . SER B 1 470 ? 3.312 7.382 12.006 1.00 176.63 1004 SER B CA 1
ATOM 5753 C C . SER B 1 470 ? 2.269 7.727 10.950 1.00 183.59 1004 SER B C 1
ATOM 5754 O O . SER B 1 470 ? 2.613 8.115 9.836 1.00 192.35 1004 SER B O 1
ATOM 5756 N N . HIS B 1 471 ? 0.995 7.591 11.309 1.00 179.11 1005 HIS B N 1
ATOM 5757 C CA . HIS B 1 471 ? -0.099 7.838 10.373 1.00 170.04 1005 HIS B CA 1
ATOM 5758 C C . HIS B 1 471 ? -0.338 9.339 10.198 1.00 161.49 1005 HIS B C 1
ATOM 5759 O O . HIS B 1 471 ? -0.500 10.067 11.179 1.00 163.18 1005 HIS B O 1
ATOM 5766 N N . VAL B 1 472 ? -0.356 9.797 8.947 1.00 148.88 1006 VAL B N 1
ATOM 5767 C CA . VAL B 1 472 ? -0.517 11.217 8.645 1.00 136.48 1006 VAL B CA 1
ATOM 5768 C C . VAL B 1 472 ? -1.496 11.456 7.505 1.00 127.60 1006 VAL B C 1
ATOM 5769 O O . VAL B 1 472 ? -1.260 11.025 6.382 1.00 128.17 1006 VAL B O 1
ATOM 5773 N N . TYR B 1 473 ? -2.587 12.158 7.797 1.00 123.76 1007 TYR B N 1
ATOM 5774 C CA . TYR B 1 473 ? -3.587 12.477 6.782 1.00 124.90 1007 TYR B CA 1
ATOM 5775 C C . TYR B 1 473 ? -3.692 13.979 6.569 1.00 129.79 1007 TYR B C 1
ATOM 5776 O O . TYR B 1 473 ? -3.556 14.760 7.512 1.00 122.55 1007 TYR B O 1
ATOM 5785 N N . TYR B 1 474 ? -3.943 14.373 5.324 1.00 142.36 1008 TYR B N 1
ATOM 5786 C CA . TYR B 1 474 ? -4.141 15.775 4.968 1.00 149.62 1008 TYR B CA 1
ATOM 5787 C C . TYR B 1 474 ? -5.552 15.979 4.427 1.00 149.02 1008 TYR B C 1
ATOM 5788 O O . TYR B 1 474 ? -6.016 15.202 3.600 1.00 145.33 1008 TYR B O 1
ATOM 5797 N N . PHE B 1 475 ? -6.228 17.027 4.889 1.00 151.28 1009 PHE B N 1
ATOM 5798 C CA . PHE B 1 475 ? -7.606 17.289 4.483 1.00 155.56 1009 PHE B CA 1
ATOM 5799 C C . PHE B 1 475 ? -7.794 18.713 3.966 1.00 160.97 1009 PHE B C 1
ATOM 5800 O O . PHE B 1 475 ? -7.599 19.674 4.706 1.00 167.67 1009 PHE B O 1
ATOM 5808 N N . ARG B 1 476 ? -8.182 18.846 2.699 1.00 159.18 1010 ARG B N 1
ATOM 5809 C CA . ARG B 1 476 ? -8.420 20.159 2.103 1.00 159.29 1010 ARG B CA 1
ATOM 5810 C C . ARG B 1 476 ? -9.905 20.517 2.085 1.00 164.06 1010 ARG B C 1
ATOM 5811 O O . ARG B 1 476 ? -10.697 19.880 1.392 1.00 161.20 1010 ARG B O 1
ATOM 5813 N N . ALA B 1 477 ? -10.274 21.543 2.846 1.00 173.68 1011 ALA B N 1
ATOM 5814 C CA . ALA B 1 477 ? -11.672 21.957 2.962 1.00 183.82 1011 ALA B CA 1
ATOM 5815 C C . ALA B 1 477 ? -12.130 22.798 1.770 1.00 187.71 1011 ALA B C 1
ATOM 5816 O O . ALA B 1 477 ? -11.311 23.241 0.964 1.00 188.93 1011 ALA B O 1
ATOM 5818 N N . GLU B 1 478 ? -13.438 23.023 1.670 1.00 188.92 1012 GLU B N 1
ATOM 5819 C CA . GLU B 1 478 ? -14.020 23.668 0.493 1.00 189.37 1012 GLU B CA 1
ATOM 5820 C C . GLU B 1 478 ? -14.412 25.137 0.683 1.00 193.94 1012 GLU B C 1
ATOM 5821 O O . GLU B 1 478 ? -15.134 25.694 -0.143 1.00 196.85 1012 GLU B O 1
ATOM 5823 N N . SER B 1 479 ? -13.939 25.765 1.756 1.00 195.20 1013 SER B N 1
ATOM 5824 C CA . SER B 1 479 ? -14.247 27.173 2.006 1.00 196.69 1013 SER B CA 1
ATOM 5825 C C . SER B 1 479 ? -13.238 27.821 2.946 1.00 203.22 1013 SER B C 1
ATOM 5826 O O . SER B 1 479 ? -12.352 27.155 3.476 1.00 208.32 1013 SER B O 1
ATOM 5828 N N . GLU B 1 480 ? -13.371 29.129 3.142 1.00 203.69 1014 GLU B N 1
ATOM 5829 C CA . GLU B 1 480 ? -12.568 29.831 4.134 1.00 203.62 1014 GLU B CA 1
ATOM 5830 C C . GLU B 1 480 ? -13.290 29.769 5.470 1.00 197.59 1014 GLU B C 1
ATOM 5831 O O . GLU B 1 480 ? -12.690 29.961 6.528 1.00 197.46 1014 GLU B O 1
ATOM 5833 N N . TYR B 1 481 ? -14.588 29.494 5.408 1.00 192.58 1015 TYR B N 1
ATOM 5834 C CA . TYR B 1 481 ? -15.412 29.405 6.603 1.00 191.39 1015 TYR B CA 1
ATOM 5835 C C . TYR B 1 481 ? -15.382 28.006 7.191 1.00 194.31 1015 TYR B C 1
ATOM 5836 O O . TYR B 1 481 ? -14.972 27.811 8.335 1.00 199.44 1015 TYR B O 1
ATOM 5845 N N . THR B 1 482 ? -15.815 27.031 6.400 1.00 193.97 1016 THR B N 1
ATOM 5846 C CA . THR B 1 482 ? -15.964 25.670 6.896 1.00 197.17 1016 THR B CA 1
ATOM 5847 C C . THR B 1 482 ? -14.615 25.021 7.177 1.00 194.01 1016 THR B C 1
ATOM 5848 O O . THR B 1 482 ? -14.539 23.982 7.829 1.00 193.18 1016 THR B O 1
ATOM 5852 N N . PHE B 1 483 ? -13.551 25.643 6.683 1.00 190.99 1017 PHE B N 1
ATOM 5853 C CA . PHE B 1 483 ? -12.203 25.209 7.009 1.00 190.06 1017 PHE B CA 1
ATOM 5854 C C . PHE B 1 483 ? -11.947 25.408 8.498 1.00 199.72 1017 PHE B C 1
ATOM 5855 O O . PHE B 1 483 ? -11.222 24.633 9.118 1.00 202.95 1017 PHE B O 1
ATOM 5863 N N . GLU B 1 484 ? -12.559 26.446 9.065 1.00 206.31 1018 GLU B N 1
ATOM 5864 C CA . GLU B 1 484 ? -12.426 26.750 10.489 1.00 207.82 1018 GLU B CA 1
ATOM 5865 C C . GLU B 1 484 ? -13.433 25.946 11.315 1.00 200.47 1018 GLU B C 1
ATOM 5866 O O . GLU B 1 484 ? -13.125 25.490 12.419 1.00 195.64 1018 GLU B O 1
ATOM 5872 N N . ARG B 1 485 ? -14.635 25.772 10.769 1.00 196.09 1019 ARG B N 1
ATOM 5873 C CA . ARG B 1 485 ? -15.686 25.005 11.433 1.00 186.39 1019 ARG B CA 1
ATOM 5874 C C . ARG B 1 485 ? -15.348 23.521 11.505 1.00 177.08 1019 ARG B C 1
ATOM 5875 O O . ARG B 1 485 ? -15.812 22.817 12.398 1.00 180.24 1019 ARG B O 1
ATOM 5883 N N . TRP B 1 486 ? -14.547 23.047 10.558 1.00 165.22 1020 TRP B N 1
ATOM 5884 C CA . TRP B 1 486 ? -14.079 21.668 10.592 1.00 155.40 1020 TRP B CA 1
ATOM 5885 C C . TRP B 1 486 ? -13.085 21.477 11.723 1.00 154.37 1020 TRP B C 1
ATOM 5886 O O . TRP B 1 486 ? -13.113 20.471 12.425 1.00 150.05 1020 TRP B O 1
ATOM 5897 N N . MET B 1 487 ? -12.200 22.450 11.894 1.00 161.74 1021 MET B N 1
ATOM 5898 C CA . MET B 1 487 ? -11.177 22.359 12.922 1.00 173.11 1021 MET B CA 1
ATOM 5899 C C . MET B 1 487 ? -11.760 22.673 14.298 1.00 186.32 1021 MET B C 1
ATOM 5900 O O . MET B 1 487 ? -11.206 22.273 15.322 1.00 192.88 1021 MET B O 1
ATOM 5905 N N . GLU B 1 488 ? -12.888 23.379 14.317 1.00 188.20 1022 GLU B N 1
ATOM 5906 C CA . GLU B 1 488 ? -13.560 23.700 15.573 1.00 187.37 1022 GLU B CA 1
ATOM 5907 C C . GLU B 1 488 ? -14.195 22.454 16.194 1.00 179.59 1022 GLU B C 1
ATOM 5908 O O . GLU B 1 488 ? -14.261 22.329 17.418 1.00 180.33 1022 GLU B O 1
ATOM 5914 N N . VAL B 1 489 ? -14.650 21.533 15.348 1.00 170.88 1023 VAL B N 1
ATOM 5915 C CA . VAL B 1 489 ? -15.278 20.307 15.830 1.00 162.82 1023 VAL B CA 1
ATOM 5916 C C . VAL B 1 489 ? -14.258 19.191 16.016 1.00 169.28 1023 VAL B C 1
ATOM 5917 O O . VAL B 1 489 ? -14.501 18.244 16.761 1.00 178.93 1023 VAL B O 1
ATOM 5921 N N . ILE B 1 490 ? -13.117 19.310 15.343 1.00 165.77 1024 ILE B N 1
ATOM 5922 C CA . ILE B 1 490 ? -12.075 18.291 15.420 1.00 164.51 1024 ILE B CA 1
ATOM 5923 C C . ILE B 1 490 ? -11.146 18.517 16.610 1.00 167.65 1024 ILE B C 1
ATOM 5924 O O . ILE B 1 490 ? -10.801 17.575 17.322 1.00 167.08 1024 ILE B O 1
ATOM 5929 N N . ARG B 1 491 ? -10.763 19.770 16.838 1.00 165.18 1025 ARG B N 1
ATOM 5930 C CA . ARG B 1 491 ? -9.905 20.107 17.970 1.00 159.31 1025 ARG B CA 1
ATOM 5931 C C . ARG B 1 491 ? -10.574 19.746 19.292 1.00 162.84 1025 ARG B C 1
ATOM 5932 O O . ARG B 1 491 ? -9.902 19.575 20.308 1.00 163.68 1025 ARG B O 1
ATOM 5934 N N . SER B 1 492 ? -11.899 19.629 19.269 1.00 165.73 1026 SER B N 1
ATOM 5935 C CA . SER B 1 492 ? -12.659 19.224 20.444 1.00 170.24 1026 SER B CA 1
ATOM 5936 C C . SER B 1 492 ? -12.453 17.742 20.719 1.00 175.25 1026 SER B C 1
ATOM 5937 O O . SER B 1 492 ? -12.377 17.319 21.874 1.00 192.28 1026 SER B O 1
ATOM 5940 N N . ALA B 1 493 ? -12.369 16.956 19.651 1.00 156.50 1027 ALA B N 1
ATOM 5941 C CA . ALA B 1 493 ? -12.202 15.515 19.784 1.00 143.06 1027 ALA B CA 1
ATOM 5942 C C . ALA B 1 493 ? -10.736 15.104 19.646 1.00 142.11 1027 ALA B C 1
ATOM 5943 O O . ALA B 1 493 ? -10.323 14.073 20.179 1.00 139.85 1027 ALA B O 1
ATOM 5945 N N . THR B 1 494 ? -9.952 15.914 18.937 1.00 143.69 1028 THR B N 1
ATOM 5946 C CA . THR B 1 494 ? -8.518 15.667 18.798 1.00 152.09 1028 THR B CA 1
ATOM 5947 C C . THR B 1 494 ? -7.783 15.940 20.108 1.00 173.79 1028 THR B C 1
ATOM 5948 O O . THR B 1 494 ? -7.526 15.020 20.887 1.00 182.94 1028 THR B O 1
ATOM 5950 N N . SER B 1 495 ? -7.444 17.206 20.342 1.00 180.97 1029 SER B N 1
ATOM 5951 C CA . SER B 1 495 ? -6.773 17.607 21.578 1.00 184.06 1029 SER B CA 1
ATOM 5952 C C . SER B 1 495 ? -7.428 18.840 22.196 1.00 178.33 1029 SER B C 1
ATOM 5953 O O . SER B 1 495 ? -7.635 18.907 23.408 1.00 171.14 1029 SER B O 1
#